Protein AF-A0A0V1G4V9-F1 (afdb_monomer)

Nearest PDB structures (foldseek):
  5jk6-assembly1_A  TM=9.813E-01  e=6.470E-37  Dictyostelium discoideum
  5fgj-assembly1_D  TM=9.595E-01  e=3.196E-37  Rattus norvegicus
  5fgj-assembly1_B  TM=9.464E-01  e=3.027E-37  Rattus norvegicus
  1tg2-assembly1_A  TM=9.758E-01  e=9.754E-36  Homo sapiens
  6hpo-assembly1_A  TM=9.736E-01  e=1.212E-35  Homo sapiens

Mean predicted aligned error: 17.48 Å

Solvent-accessible surface area (backbone atoms only — not comparable to full-atom values): 46126 Å² total; per-residue (Å²): 131,70,56,76,56,68,56,61,82,91,51,66,47,101,65,83,90,81,62,70,47,41,65,65,50,45,57,66,43,66,68,49,60,77,42,60,50,94,56,68,54,92,82,42,88,46,55,84,34,67,65,56,50,50,53,46,49,60,54,31,47,55,29,73,69,60,51,77,90,60,82,60,80,84,77,89,74,49,74,64,52,32,49,34,48,24,57,42,45,57,56,33,57,63,48,38,78,77,38,41,32,70,63,38,54,55,36,46,50,49,36,40,74,71,65,51,46,57,58,86,47,78,65,51,61,48,64,51,18,54,52,22,35,75,57,50,54,25,36,58,42,65,27,44,41,42,52,46,63,64,44,50,34,46,31,20,41,68,34,29,44,76,34,41,78,48,67,63,54,72,93,44,58,62,59,66,96,60,78,22,28,58,33,45,56,57,14,41,47,27,39,40,45,33,60,64,53,37,46,39,47,23,53,52,6,53,51,41,57,58,40,45,71,69,54,29,52,46,47,47,46,54,43,41,49,35,60,28,43,13,28,32,51,54,94,95,35,81,18,39,65,4,13,57,39,53,44,21,58,59,56,35,54,53,53,75,70,41,72,85,32,61,40,75,61,47,72,74,63,50,69,75,51,83,86,57,81,90,54,83,68,80,63,33,30,39,31,77,47,70,66,58,53,38,52,53,50,51,59,52,41,36,72,56,64,41,52,68,44,52,31,42,39,73,92,78,51,31,53,44,72,53,81,47,71,66,57,47,49,54,53,50,52,52,50,54,48,53,52,49,53,51,52,52,48,53,51,50,50,57,52,46,60,56,46,74,75,47,88,54,95,65,85,77,87,75,50,74,40,74,36,72,89,55,76,78,52,69,64,74,62,90,56,78,55,74,58,96,46,37,43,41,35,55,77,66,42,53,38,40,38,33,49,61,42,60,40,55,63,62,55,71,58,49,49,52,49,34,54,50,54,53,57,74,68,57,45,46,81,47,74,61,66,59,32,31,37,25,33,44,70,48,50,92,82,54,87,45,77,59,55,49,54,49,47,59,34,55,78,39,63,49,47,56,45,50,30,63,30,58,65,51,72,62,56,93,55,68,53,42,30,44,38,43,35,40,55,75,17,34,32,52,46,44,35,73,88,49,92,26,43,39,36,42,37,37,41,20,56,14,59,77,86,57,46,76,79,36,34,45,27,44,32,36,26,32,51,91,51,89,81,41,40,79,41,79,70,46,74,42,70,52,29,52,40,27,33,37,37,31,58,46,45,92,50,38,34,29,26,32,41,51,19,62,27,86,81,59,62,47,34,32,36,43,35,34,41,22,30,79,69,78,89,70,84,78,86,78,68,84,76,76,58,67,86,81,65,44,44,74,57,38,91,73,65,85,62,50,61,72,68,42,40,29,70,69,75,69,34,69,70,50,28,55,52,47,16,61,46,22,71,74,63,40,38,51,78,38,73,52,38,46,28,67,72,54,50,55,44,36,54,50,37,60,74,74,46,92,66,51,67,40,83,41,66,42,46,67,40,21,35,38,28,32,60,42,91,72,47,54,32,65,87,77,20,49,59,47,29,49,51,54,51,43,68,46,11,44,65,42,34,38,49,49,14,64,36,47,64,43,65,49,37,39,77,59,100,79,69,90,42,79,39,28,36,36,80,47,47,38,40,42,31,58,68,16,33,29,31,66,49,65,74,57,28,76,72,29,76,87,43,58,32,41,38,37,41,36,35,52,43,54,92,86,66,51,79,91,38,43,57,36,41,40,37,48,66,61,72,55,53,82,46,97,83,74,60,78,86,69,46,60,32,87,42,68,50,68,49,83,86,43,62,43,24,36,36,40,38,56,43,47,55,33,48,50,51,32,27,35,54,16,36,63,74,34,69,80,45,97,62,39,47,35,36,36,42,39,35,42,36,35,51,29,65,76,82,75,74,130

Organism: Trichinella pseudospiralis (NCBI:txid6337)

Secondary structure (DSSP, 8-state):
--EE----GGG-------S-SBGGGHHHHTT-EEESSS---TTSTTTT-HHHHHHHHHHHHHHHH--TTSPPPPP---HHHHHHHHHHHHHHHHHHHHHB-HHHHHHHHHHHHTTS-BTTBPPPHHHHHHHHHHHHS-EEEE-SSEEPHHHHHHHHHTTEEEE--PPPPTT-TT--SS--HHHIIIIIHHHHTSHHHHHHHHHHHHHHTT--HHHHHHHHHHHIIIIIT-EEEETTEEEE--HHHHH-HHHHHHHHH-GGGEEE--HHHHHTSPPPSSS--S-EEEES-HHHHHHHHHHHHTT---SS-EEEETTTTEEEE--SHHHHHHHHHHHHHHHHHHHHHHHHHHHHHHHHTT-SSS-----EEE-GGGTT--SSS----B-SSEEEE-SSS-EEEEES-EEETTHHHHHHHHHHHHHHT-PEEEE-SSEEEEEPPPGGG---HHHHHHHHHHTTHHHHHHHHHH-PPEEEEEEEEEEEE-TT-EEEEE----TTEEEEEEEE---TT--GGGB--EEEEEESSTT-EEEEEEEE---TTEEEEEE--TT--EEE--B--SS--EEEEEEEEEESPPPPPP----PPPGGGSPBPPBP--TTHHHHHB-GGGG-HHHHHHHHHHHHHHSEEEEET-B-HHHHHHHHHHHHHS---EEEE--TTTEEEEEEPTTTT-TTT-HHHHHHHHHHTBHHHHHHHHHHH--GGGS--TT-SS--EEEEEEEEEETT-EE---HHHHHT-TT-EEEEEEEEE--TT--GGG---EEEE-SPPPPPTTS-TTS---S-EEEPP--TTEEEEEEEETTS-EEEPP--GGGGGSSS-EEEEEEEEEEPPPP----

Sequence (850 aa):
MTNFISVNVSNFQNGEKNFPLRKKDLDVGAKRVHMYGKELDGDHPGFKDSNYRKRRMEIAKIAQEFRYGDEIPEVEYTQEETSTWRAVYTQLKMLHQNHACKRYLRNFSKLEQQRLFSEEKVPQLQDVSKFLKDCTGFEIYPVEGYLSAKDFLAGLAFRVFHTTQYVRHPSDPFYSPEPDVCHELLGHVPMFADPEFAQLSQEIGLASLGASETDINNLAKIYFFTAEFGVIVEDDQIKAYGAGLLSSAAELKNTMEQKKKFKTFDVNTILQTDCIISDYQNAYFVSLNIQDVIQHVRLFARTIIRSLPVRYNAFIEEVEMLDNVEKLSQAVDNLKHEITCIRNVIFEMSEFTKLDANHGSGIPEFVIKFNEKFEDVNFRGPWLSTNEDVTAFENPFKCAILRNFLTGNNMNEYFHILRKEILDSKPVLKQKDLFKFFQTKDFSALSSPAVEKLKSVFYGPVKEWFSKVTGIPLDDRVALAAQVYSHGHYLLCHDDRIGGRRIAFILNFTENSWTSDDGGLLELLECESEQYPMKVKHTIVPSENVLTCFEVVLQSFHQVSEIRSKTKKRFSIQGWYHGSEIEYPMSLRPLSSLYQLIDEPIDMHDKDLKNFINSAYLDKEVISCLNCTFEKESKMDLMNFFKDDVYNAMYREICSNSILWKIHGPMQKRLYYIAEENAFNAELCPTVHKVISFFKSKLMFNYLAELTGLDNLAVNKDLSGGCGCKEEIRKFGSGCYSLIDADECGNSENEMLLEAIFHLVPEDWDEKYGGVTIFHLGEADEDEDGDNEYALPEYVNESNLLPNLLTLVYRDRAVPTFVKYVTKDVEHLQIPYFIDFNIKYVESQSMDTE

Foldseek 3Di:
DWDFFDADPVFADPDDQDAFFFLQVLLVQLPAADDQFLADDPPAPCNPPPVLSVVLPVQQVQLNPDGPPDQRDWDPDDPLLLQLQLVLVVLLVVLCVPFADPLLVVLVVVCVVVVQDDSRDQGGQRVLQVLLCVQANAGEGEHRFDTDLLSQLLCLLLNYHYAYAAQGDSVCSQDHLGRHSLLCVQQQSSQSSDNLSSLLSNLLSLLSRQFDPLVSVLSVLLCCLPQAQEWEDDPNAIHDNHSVLSRHSVQVVVVRVCPVQEDADDSVVSSVADDDSPDHGSHHHYDHDSVVSSVRSSVSSRVTRGNFTWMQDPVNSGIDTPPDPVSVVVVVVVVVVVVVVVVVVVVVVVVVVVVVVPPDPDDPPKDKAFDVVCLPAAQPDAQDDDDPAWDFHQVVHTKIKGALRMDTPPLVVLLVVVVVLLVVLPFCFDDDQQWTWGKHQWLVPDDDDSSVNVCCHVQPDVLVSCCVRNVADFDNDKTKMKIKAAAQTKGFKDQPQDAQFFKKKKQWQFAQVFDVQQFQWKFFFHDPPQQFGDDTDDTHTGYRGMMMMGTRDNRRIIIGTGGNDNPGMTMMMIMTTGDDHDDDPPPPPPDDAVLVVFDFFDADDPCVQVQWFDVCLVDLVSLVVLQVVCVVPLKDKDALGTPPVLLVLQLCLVVVDDQDWDFDDRRVFWTWTWGDVCSCPCVRRVSVNVVVSVCRHLNVQQSVCSNHVVVLSHDDPDDPFTKGKDKTKIKDFAFTKGDWDQSQLVNQPPQKKKKKKWKDDDPPDDCSQFFKKKWQDDDFDQDPVRPNPDGGHPDIDIDDRDRNMIMIHIDRSSTTMMTHTGHNVLVPPPDRMMMMMIMIIGGGDPPPDD

pLDDT: mean 85.36, std 14.49, range [29.17, 98.38]

Structure (mmCIF, N/CA/C/O backbone):
data_AF-A0A0V1G4V9-F1
#
_entry.id   AF-A0A0V1G4V9-F1
#
loop_
_atom_site.group_PDB
_atom_site.id
_atom_site.type_symbol
_atom_site.label_atom_id
_atom_site.label_alt_id
_atom_site.label_comp_id
_atom_site.label_asym_id
_atom_site.label_entity_id
_atom_site.label_seq_id
_atom_site.pdbx_PDB_ins_code
_atom_site.Cartn_x
_atom_site.Cartn_y
_atom_site.Cartn_z
_atom_site.occupancy
_atom_site.B_iso_or_equiv
_atom_site.auth_seq_id
_atom_site.auth_comp_id
_atom_site.auth_asym_id
_atom_site.auth_atom_id
_atom_site.pdbx_PDB_model_num
ATOM 1 N N . MET A 1 1 ? 1.584 12.252 19.193 1.00 36.81 1 MET A N 1
ATOM 2 C CA . MET A 1 1 ? 1.707 12.083 17.728 1.00 36.81 1 MET A CA 1
ATOM 3 C C . MET A 1 1 ? 2.238 13.376 17.148 1.00 36.81 1 MET A C 1
ATOM 5 O O . MET A 1 1 ? 1.660 14.424 17.411 1.00 36.81 1 MET A O 1
ATOM 9 N N . THR A 1 2 ? 3.351 13.315 16.425 1.00 44.62 2 THR A N 1
ATOM 10 C CA . THR A 1 2 ? 3.844 14.442 15.627 1.00 44.62 2 THR A CA 1
ATOM 11 C C . THR A 1 2 ? 3.099 14.441 14.290 1.00 44.62 2 THR A C 1
ATOM 13 O O . THR A 1 2 ? 3.066 13.419 13.612 1.00 44.62 2 THR A O 1
ATOM 16 N N . ASN A 1 3 ? 2.465 15.558 13.926 1.00 53.28 3 ASN A N 1
ATOM 17 C CA . ASN A 1 3 ? 1.766 15.690 12.644 1.00 53.28 3 ASN A CA 1
ATOM 18 C C . ASN A 1 3 ? 2.732 16.250 11.591 1.00 53.28 3 ASN A C 1
ATOM 20 O O . ASN A 1 3 ? 3.405 17.257 11.830 1.00 53.28 3 ASN A O 1
ATOM 24 N N . PHE A 1 4 ? 2.790 15.580 10.441 1.00 48.34 4 PHE A N 1
ATOM 25 C CA . PHE A 1 4 ? 3.553 15.989 9.265 1.00 48.34 4 PHE A CA 1
ATOM 26 C C . PHE A 1 4 ? 2.589 16.393 8.163 1.00 48.34 4 PHE A C 1
ATOM 28 O O . PHE A 1 4 ? 1.715 15.607 7.801 1.00 48.34 4 PHE A O 1
ATOM 35 N N . ILE A 1 5 ? 2.805 17.564 7.568 1.00 53.59 5 ILE A N 1
ATOM 36 C CA . ILE A 1 5 ? 2.129 17.922 6.324 1.00 53.59 5 ILE A CA 1
ATOM 37 C C . ILE A 1 5 ? 3.143 17.867 5.189 1.00 53.59 5 ILE A C 1
ATOM 39 O O . ILE A 1 5 ? 4.097 18.641 5.149 1.00 53.59 5 ILE A O 1
ATOM 43 N N . SER A 1 6 ? 2.931 16.928 4.267 1.00 45.62 6 SER A N 1
ATOM 44 C CA . SER A 1 6 ? 3.702 16.823 3.028 1.00 45.62 6 SER A CA 1
ATOM 45 C C . SER A 1 6 ? 3.410 18.022 2.127 1.00 45.62 6 SER A C 1
ATOM 47 O O . SER A 1 6 ? 2.241 18.309 1.866 1.00 45.62 6 SER A O 1
ATOM 49 N N . VAL A 1 7 ? 4.450 18.674 1.614 1.00 50.94 7 VAL A N 1
ATOM 50 C CA . VAL A 1 7 ? 4.344 19.767 0.636 1.00 50.94 7 VAL A CA 1
ATOM 51 C C . VAL A 1 7 ? 5.201 19.412 -0.573 1.00 50.94 7 VAL A C 1
ATOM 53 O O . VAL A 1 7 ? 6.220 18.736 -0.429 1.00 50.94 7 VAL A O 1
ATOM 56 N N . ASN A 1 8 ? 4.784 19.850 -1.760 1.00 43.69 8 ASN A N 1
ATOM 57 C CA . ASN A 1 8 ? 5.565 19.678 -2.975 1.00 43.69 8 ASN A CA 1
ATOM 58 C C . ASN A 1 8 ? 6.847 20.537 -2.931 1.00 43.69 8 ASN A C 1
ATOM 60 O O . ASN A 1 8 ? 6.789 21.761 -2.808 1.00 43.69 8 ASN A O 1
ATOM 64 N N . VAL A 1 9 ? 7.997 19.869 -3.036 1.00 45.66 9 VAL A N 1
ATOM 65 C CA . VAL A 1 9 ? 9.363 20.419 -2.966 1.00 45.66 9 VAL A CA 1
ATOM 66 C C . VAL A 1 9 ? 9.683 21.300 -4.189 1.00 45.66 9 VAL A C 1
ATOM 68 O O . VAL A 1 9 ? 10.587 22.125 -4.141 1.00 45.66 9 VAL A O 1
ATOM 71 N N . SER A 1 10 ? 8.914 21.207 -5.280 1.00 41.25 10 SER A N 1
ATOM 72 C CA . SER A 1 10 ? 9.125 22.012 -6.495 1.00 41.25 10 SER A CA 1
ATOM 73 C C . SER A 1 10 ? 8.751 23.497 -6.362 1.00 41.25 10 SER A C 1
ATOM 75 O O . SER A 1 10 ? 9.009 24.269 -7.281 1.00 41.25 10 SER A O 1
ATOM 77 N N . ASN A 1 11 ? 8.133 23.915 -5.250 1.00 45.22 11 ASN A N 1
ATOM 78 C CA . ASN A 1 11 ? 7.447 25.211 -5.138 1.00 45.22 11 ASN A CA 1
ATOM 79 C C . ASN A 1 11 ? 8.090 26.193 -4.132 1.00 45.22 11 ASN A C 1
ATOM 81 O O . ASN A 1 11 ? 7.404 27.053 -3.576 1.00 45.22 11 ASN A O 1
ATOM 85 N N . PHE A 1 12 ? 9.400 26.094 -3.888 1.00 52.19 12 PHE A N 1
ATOM 86 C CA . PHE A 1 12 ? 10.098 26.953 -2.924 1.00 52.19 12 PHE A CA 1
ATOM 87 C C . PHE A 1 12 ? 10.260 28.407 -3.392 1.00 52.19 12 PHE A C 1
ATOM 89 O O . PHE A 1 12 ? 10.797 28.684 -4.463 1.00 52.19 12 PHE A O 1
ATOM 96 N N . GLN A 1 13 ? 9.889 29.354 -2.525 1.00 48.75 13 GLN A N 1
ATOM 97 C CA . GLN A 1 13 ? 10.267 30.765 -2.633 1.00 48.75 13 GLN A CA 1
ATOM 98 C C . GLN A 1 13 ? 10.859 31.253 -1.303 1.00 48.75 13 GLN A C 1
ATOM 100 O O . GLN A 1 13 ? 10.338 30.936 -0.232 1.00 48.75 13 GLN A O 1
ATOM 105 N N . ASN A 1 14 ? 11.926 32.057 -1.367 1.00 44.66 14 ASN A N 1
ATOM 106 C CA . ASN A 1 14 ? 12.477 32.782 -0.215 1.00 44.66 14 ASN A CA 1
ATOM 107 C C . ASN A 1 14 ? 11.473 33.859 0.243 1.00 44.66 14 ASN A C 1
ATOM 109 O O . ASN A 1 14 ? 11.525 34.996 -0.219 1.00 44.66 14 ASN A O 1
ATOM 113 N N . GLY A 1 15 ? 10.533 33.487 1.115 1.00 47.75 15 GLY A N 1
ATOM 114 C CA . GLY A 1 15 ? 9.509 34.377 1.674 1.00 47.75 15 GLY A CA 1
ATOM 115 C C . GLY A 1 15 ? 9.710 34.669 3.166 1.00 47.75 15 GLY A C 1
ATOM 116 O O . GLY A 1 15 ? 10.243 33.840 3.906 1.00 47.75 15 GLY A O 1
ATOM 117 N N . GLU A 1 16 ? 9.268 35.848 3.614 1.00 51.69 16 GLU A N 1
ATOM 118 C CA . GLU A 1 16 ? 9.319 36.279 5.018 1.00 51.69 16 GLU A CA 1
ATOM 119 C C . GLU A 1 16 ? 8.530 35.353 5.964 1.00 51.69 16 GLU A C 1
ATOM 121 O O . GLU A 1 16 ? 7.421 34.902 5.674 1.00 51.69 16 GLU A O 1
ATOM 126 N N . LYS A 1 17 ? 9.101 35.110 7.151 1.00 62.44 17 LYS A N 1
ATOM 127 C CA . LYS A 1 17 ? 8.514 34.294 8.225 1.00 62.44 17 LYS A CA 1
ATOM 128 C C . LYS A 1 17 ? 7.412 35.077 8.950 1.00 62.44 17 LYS A C 1
ATOM 130 O O . LYS A 1 17 ? 7.686 35.746 9.940 1.00 62.44 17 LYS A O 1
ATOM 135 N N . ASN A 1 18 ? 6.173 35.007 8.461 1.00 75.06 18 ASN A N 1
ATOM 136 C CA . ASN A 1 18 ? 5.032 35.732 9.040 1.00 75.06 18 ASN A CA 1
ATOM 137 C C . ASN A 1 18 ? 3.931 34.793 9.586 1.00 75.06 18 ASN A C 1
ATOM 139 O O . ASN A 1 18 ? 2.765 34.890 9.185 1.00 75.06 18 ASN A O 1
ATOM 143 N N . PHE A 1 19 ? 4.309 33.861 10.469 1.00 87.38 19 PHE A N 1
ATOM 144 C CA . PHE A 1 19 ? 3.411 32.972 11.224 1.00 87.38 19 PHE A CA 1
ATOM 145 C C . PHE A 1 19 ? 4.061 32.539 12.562 1.00 87.38 19 PHE A C 1
ATOM 147 O O . PHE A 1 19 ? 5.290 32.578 12.664 1.00 87.38 19 PHE A O 1
ATOM 154 N N . PRO A 1 20 ? 3.272 32.171 13.592 1.00 90.50 20 PRO A N 1
ATOM 155 C CA . PRO A 1 20 ? 3.790 31.778 14.908 1.00 90.50 20 PRO A CA 1
ATOM 156 C C . PRO A 1 20 ? 4.596 30.473 14.844 1.00 90.50 20 PRO A C 1
ATOM 158 O O . PRO A 1 20 ? 4.182 29.518 14.187 1.00 90.50 20 PRO A O 1
ATOM 161 N N . LEU A 1 21 ? 5.729 30.422 15.554 1.00 90.12 21 LEU A N 1
ATOM 162 C CA . LEU A 1 21 ? 6.561 29.215 15.676 1.00 90.12 21 LEU A CA 1
ATOM 163 C C . LEU A 1 21 ? 6.412 28.555 17.047 1.00 90.12 21 LEU A C 1
ATOM 165 O O . LEU A 1 21 ? 6.628 27.355 17.185 1.00 90.12 21 LEU A O 1
ATOM 169 N N . ARG A 1 22 ? 6.025 29.323 18.063 1.00 90.69 22 ARG A N 1
ATOM 170 C CA . ARG A 1 22 ? 5.790 28.852 19.427 1.00 90.69 22 ARG A CA 1
ATOM 171 C C . ARG A 1 22 ? 4.402 29.252 19.883 1.00 90.69 22 ARG A C 1
ATOM 173 O O . ARG A 1 22 ? 3.891 30.296 19.486 1.00 90.69 22 ARG A O 1
ATOM 180 N N . LYS A 1 23 ? 3.831 28.478 20.802 1.00 89.38 23 LYS A N 1
ATOM 181 C CA . LYS A 1 23 ? 2.492 28.732 21.352 1.00 89.38 23 LYS A CA 1
ATOM 182 C C . LYS A 1 23 ? 2.330 30.141 21.944 1.00 89.38 23 LYS A C 1
ATOM 184 O O . LYS A 1 23 ? 1.324 30.794 21.702 1.00 89.38 23 LYS A O 1
ATOM 189 N N . LYS A 1 24 ? 3.369 30.667 22.604 1.00 89.75 24 LYS A N 1
ATOM 190 C CA . LYS A 1 24 ? 3.410 32.053 23.113 1.00 89.75 24 LYS A CA 1
ATOM 191 C C . LYS A 1 24 ? 3.296 33.140 22.036 1.00 89.75 24 LYS A C 1
ATOM 193 O O . LYS A 1 24 ? 2.913 34.264 22.339 1.00 89.75 24 LYS A O 1
ATOM 198 N N . ASP A 1 25 ? 3.644 32.829 20.787 1.00 91.12 25 ASP A N 1
ATOM 199 C CA . ASP A 1 25 ? 3.594 33.791 19.683 1.00 91.12 25 ASP A CA 1
ATOM 200 C C . ASP A 1 25 ? 2.137 34.056 19.245 1.00 91.12 25 ASP A C 1
ATOM 202 O O . ASP A 1 25 ? 1.862 35.055 18.576 1.00 91.12 25 ASP A O 1
ATOM 206 N N . LEU A 1 26 ? 1.189 33.199 19.662 1.00 90.62 26 LEU A N 1
ATOM 207 C CA . LEU A 1 26 ? -0.247 33.367 19.422 1.00 90.62 26 LEU A CA 1
ATOM 208 C C . LEU A 1 26 ? -0.826 34.609 20.117 1.00 90.62 26 LEU A C 1
ATOM 210 O O . LEU A 1 26 ? -1.774 35.192 19.595 1.00 90.62 26 LEU A O 1
ATOM 214 N N . ASP A 1 27 ? -0.217 35.085 21.212 1.00 87.81 27 ASP A N 1
ATOM 215 C CA . ASP A 1 27 ? -0.646 36.290 21.946 1.00 87.81 27 ASP A CA 1
ATOM 216 C C . ASP A 1 27 ? -0.735 37.540 21.057 1.00 87.81 27 ASP A C 1
ATOM 218 O O . ASP A 1 27 ? -1.488 38.474 21.346 1.00 87.81 27 ASP A O 1
ATOM 222 N N . VAL A 1 28 ? 0.067 37.594 19.987 1.00 83.75 28 VAL A N 1
ATOM 223 C CA . VAL A 1 28 ? 0.051 38.702 19.024 1.00 83.75 28 VAL A CA 1
ATOM 224 C C . VAL A 1 28 ? -1.194 38.629 18.139 1.00 83.75 28 VAL A C 1
ATOM 226 O O . VAL A 1 28 ? -1.843 39.651 17.919 1.00 83.75 28 VAL A O 1
ATOM 229 N N . GLY A 1 29 ? -1.530 37.434 17.644 1.00 80.31 29 GLY A N 1
ATOM 230 C CA . GLY A 1 29 ? -2.698 37.196 16.793 1.00 80.31 29 GLY A CA 1
ATOM 231 C C . GLY A 1 29 ? -4.014 37.309 17.561 1.00 80.31 29 GLY A C 1
ATOM 232 O O . GLY A 1 29 ? -4.940 37.957 17.085 1.00 80.31 29 GLY A O 1
ATOM 233 N N . ALA A 1 30 ? -4.062 36.795 18.794 1.00 80.75 30 ALA A N 1
ATOM 234 C CA . ALA A 1 30 ? -5.248 36.815 19.656 1.00 80.75 30 ALA A CA 1
ATOM 235 C C . ALA A 1 30 ? -5.765 38.234 19.984 1.00 80.75 30 ALA A C 1
ATOM 237 O O . ALA A 1 30 ? -6.919 38.404 20.367 1.00 80.75 30 ALA A O 1
ATOM 238 N N . LYS A 1 31 ? -4.930 39.270 19.811 1.00 80.25 31 LYS A N 1
ATOM 239 C CA . LYS A 1 31 ? -5.295 40.684 20.028 1.00 80.25 31 LYS A CA 1
ATOM 240 C C . LYS A 1 31 ? -5.789 41.403 18.769 1.00 80.25 31 LYS A C 1
ATOM 242 O O . LYS A 1 31 ? -6.232 42.546 18.867 1.00 80.25 31 LYS A O 1
ATOM 247 N N . ARG A 1 32 ? -5.710 40.781 17.588 1.00 81.00 32 ARG A N 1
ATOM 248 C CA . ARG A 1 32 ? -6.184 41.346 16.313 1.00 81.00 32 ARG A CA 1
ATOM 249 C C . ARG A 1 32 ? -7.653 40.989 16.071 1.00 81.00 32 ARG A C 1
ATOM 251 O O . ARG A 1 32 ? -7.983 40.216 15.177 1.00 81.00 32 ARG A O 1
ATOM 258 N N . VAL A 1 33 ? -8.533 41.552 16.895 1.00 76.88 33 VAL A N 1
ATOM 259 C CA . VAL A 1 33 ? -9.987 41.370 16.766 1.00 76.88 33 VAL A CA 1
ATOM 260 C C . VAL A 1 33 ? -10.534 42.324 15.704 1.00 76.88 33 VAL A C 1
ATOM 262 O O . VAL A 1 33 ? -10.288 43.529 15.770 1.00 76.88 33 VAL A O 1
ATOM 265 N N . HIS A 1 34 ? -11.276 41.792 14.731 1.00 71.19 34 HIS A N 1
ATOM 266 C CA . HIS A 1 34 ? -11.790 42.552 13.587 1.00 71.19 34 HIS A CA 1
ATOM 267 C C . HIS A 1 34 ? -13.303 42.809 13.634 1.00 71.19 34 HIS A C 1
ATOM 269 O O . HIS A 1 34 ? -13.747 43.797 13.055 1.00 71.19 34 HIS A O 1
ATOM 275 N N . MET A 1 35 ? -14.089 41.965 14.315 1.00 64.50 35 MET A N 1
ATOM 276 C CA . MET A 1 35 ? -15.548 42.125 14.446 1.00 64.50 35 MET A CA 1
ATOM 277 C C . MET A 1 35 ? -16.058 41.638 15.810 1.00 64.50 35 MET A C 1
ATOM 279 O O . MET A 1 35 ? -15.439 40.775 16.435 1.00 64.50 35 MET A O 1
ATOM 283 N N . TYR A 1 36 ? -17.191 42.194 16.255 1.00 60.22 36 TYR A N 1
ATOM 284 C CA . TYR A 1 36 ? -17.921 41.807 17.475 1.00 60.22 36 TYR A CA 1
ATOM 285 C C . TYR A 1 36 ? -17.090 41.768 18.773 1.00 60.22 36 TYR A C 1
ATOM 287 O O . TYR A 1 36 ? -17.370 41.000 19.694 1.00 60.22 36 TYR A O 1
ATOM 295 N N . GLY A 1 37 ? -16.063 42.620 18.855 1.00 64.12 37 GLY A N 1
ATOM 296 C CA . GLY A 1 37 ? -15.342 42.885 20.100 1.00 64.12 37 GLY A CA 1
ATOM 297 C C . GLY A 1 37 ? -16.131 43.840 21.002 1.00 64.12 37 GLY A C 1
ATOM 298 O O . GLY A 1 37 ? -17.096 43.457 21.659 1.00 64.12 37 GLY A O 1
ATOM 299 N N . LYS A 1 38 ? -15.751 45.124 21.014 1.00 61.38 38 LYS A N 1
ATOM 300 C CA . LYS A 1 38 ? -16.443 46.174 21.799 1.00 61.38 38 LYS A CA 1
ATOM 301 C C . LYS A 1 38 ? -17.713 46.712 21.141 1.00 61.38 38 LYS A C 1
ATOM 303 O O . LYS A 1 38 ? -18.535 47.337 21.816 1.00 61.38 38 LYS A O 1
ATOM 308 N N . GLU A 1 39 ? -17.840 46.534 19.832 1.00 67.88 39 GLU A N 1
ATOM 309 C CA . GLU A 1 39 ? -18.888 47.128 19.005 1.00 67.88 39 GLU A CA 1
ATOM 310 C C . GLU A 1 39 ? -19.832 46.036 18.498 1.00 67.88 39 GLU A C 1
ATOM 312 O O . GLU A 1 39 ? -19.383 44.981 18.055 1.00 67.88 39 GLU A O 1
ATOM 317 N N . LEU A 1 40 ? -21.137 46.292 18.622 1.00 78.00 40 LEU A N 1
ATOM 318 C CA . LEU A 1 40 ? -22.207 45.422 18.138 1.00 78.00 40 LEU A CA 1
ATOM 319 C C . LEU A 1 40 ? -22.807 46.046 16.880 1.00 78.00 40 LEU A C 1
ATOM 321 O O . LEU A 1 40 ? -22.909 47.275 16.804 1.00 78.00 40 LEU A O 1
ATOM 325 N N . ASP A 1 41 ? -23.258 45.213 15.950 1.00 77.75 41 ASP A N 1
ATOM 326 C CA . ASP A 1 41 ? -23.953 45.682 14.752 1.00 77.75 41 ASP A CA 1
ATOM 327 C C . ASP A 1 41 ? -25.323 46.285 15.081 1.00 77.75 41 ASP A C 1
ATOM 329 O O . ASP A 1 41 ? -25.929 45.997 16.115 1.00 77.75 41 ASP A O 1
ATOM 333 N N . GLY A 1 42 ? -25.820 47.162 14.204 1.00 76.38 42 GLY A N 1
ATOM 334 C CA . GLY A 1 42 ? -27.045 47.933 14.444 1.00 76.38 42 GLY A CA 1
ATOM 335 C C . GLY A 1 42 ? -28.324 47.093 14.560 1.00 76.38 42 GLY A C 1
ATOM 336 O O . GLY A 1 42 ? -29.305 47.554 15.147 1.00 76.38 42 GLY A O 1
ATOM 337 N N . ASP A 1 43 ? -28.312 45.882 14.009 1.00 79.12 43 ASP A N 1
ATOM 338 C CA . ASP A 1 43 ? -29.369 44.870 14.058 1.00 79.12 43 ASP A CA 1
ATOM 339 C C . ASP A 1 43 ? -29.171 43.834 15.180 1.00 79.12 43 ASP A C 1
ATOM 341 O O . ASP A 1 43 ? -30.069 43.030 15.437 1.00 79.12 43 ASP A O 1
ATOM 345 N N . HIS A 1 44 ? -28.055 43.892 15.915 1.00 83.56 44 HIS A N 1
ATOM 346 C CA . HIS A 1 44 ? -27.805 43.020 17.056 1.00 83.56 44 HIS A CA 1
ATOM 347 C C . HIS A 1 44 ? -28.819 43.294 18.188 1.00 83.56 44 HIS A C 1
ATOM 349 O O . HIS A 1 44 ? -29.009 44.455 18.577 1.00 83.56 44 HIS A O 1
ATOM 355 N N . PRO A 1 45 ? -29.429 42.264 18.812 1.00 85.50 45 PRO A N 1
ATOM 356 C CA . PRO A 1 45 ? -30.452 42.456 19.849 1.00 85.50 45 PRO A CA 1
ATOM 357 C C . PRO A 1 45 ? -29.944 43.272 21.051 1.00 85.50 45 PRO A C 1
ATOM 359 O O . PRO A 1 45 ? -30.672 44.089 21.612 1.00 85.50 45 PRO A O 1
ATOM 362 N N . GLY A 1 46 ? -28.661 43.125 21.386 1.00 86.62 46 GLY A N 1
ATOM 363 C CA . GLY A 1 46 ? -27.981 43.893 22.434 1.00 86.62 46 GLY A CA 1
ATOM 364 C C . GLY A 1 46 ? -27.491 45.299 22.040 1.00 86.62 46 GLY A C 1
ATOM 365 O O . GLY A 1 46 ? -26.914 45.982 22.883 1.00 86.62 46 GLY A O 1
ATOM 366 N N . PHE A 1 47 ? -27.679 45.773 20.798 1.00 86.88 47 PHE A N 1
ATOM 367 C CA . PHE A 1 47 ? -27.122 47.060 20.334 1.00 86.88 47 PHE A CA 1
ATOM 368 C C . PHE A 1 47 ? -27.593 48.259 21.175 1.00 86.88 47 PHE A C 1
ATOM 370 O O . PHE A 1 47 ? -26.817 49.166 21.501 1.00 86.88 47 PHE A O 1
ATOM 377 N N . LYS A 1 48 ? -28.877 48.248 21.554 1.00 88.50 48 LYS A N 1
ATOM 378 C CA . LYS A 1 48 ? -29.517 49.289 22.376 1.00 88.50 48 LYS A CA 1
ATOM 379 C C . LYS A 1 48 ? -29.543 48.959 23.871 1.00 88.50 48 LYS A C 1
ATOM 381 O O . LYS A 1 48 ? -29.989 49.799 24.649 1.00 88.50 48 LYS A O 1
ATOM 386 N N . ASP A 1 49 ? -29.062 47.785 24.277 1.00 91.06 49 ASP A N 1
ATOM 387 C CA . ASP A 1 49 ? -29.000 47.386 25.681 1.00 91.06 49 ASP A CA 1
ATOM 388 C C . ASP A 1 49 ? -27.661 47.823 26.298 1.00 91.06 49 ASP A C 1
ATOM 390 O O . ASP A 1 49 ? -26.598 47.239 26.070 1.00 91.06 49 ASP A O 1
ATOM 394 N N . SER A 1 50 ? -27.703 48.890 27.097 1.00 91.00 50 SER A N 1
ATOM 395 C CA . SER A 1 50 ? -26.514 49.424 27.764 1.00 91.00 50 SER A CA 1
ATOM 396 C C . SER A 1 50 ? -25.914 48.465 28.794 1.00 91.00 50 SER A C 1
ATOM 398 O O . SER A 1 50 ? -24.699 48.487 28.996 1.00 91.00 50 SER A O 1
ATOM 400 N N . ASN A 1 51 ? -26.737 47.640 29.448 1.00 91.69 51 ASN A N 1
ATOM 401 C CA . ASN A 1 51 ? -26.275 46.687 30.455 1.00 91.69 51 ASN A CA 1
ATOM 402 C C . ASN A 1 51 ? -25.558 45.520 29.780 1.00 91.69 51 ASN A C 1
ATOM 404 O O . ASN A 1 51 ? -24.447 45.180 30.185 1.00 91.69 51 ASN A O 1
ATOM 408 N N . TYR A 1 52 ? -26.129 44.990 28.696 1.00 91.44 52 TYR A N 1
ATOM 409 C CA . TYR A 1 52 ? -25.500 43.947 27.888 1.00 91.44 52 TYR A CA 1
ATOM 410 C C . TYR A 1 52 ? -24.150 44.407 27.319 1.00 91.44 52 TYR A C 1
ATOM 412 O O . TYR A 1 52 ? -23.140 43.716 27.448 1.00 91.44 52 TYR A O 1
ATOM 420 N N . ARG A 1 53 ? -24.083 45.628 26.770 1.00 89.88 53 ARG A N 1
ATOM 421 C CA . ARG A 1 53 ? -22.824 46.206 26.262 1.00 89.88 53 ARG A CA 1
ATOM 422 C C . ARG A 1 53 ? -21.772 46.382 27.350 1.00 89.88 53 ARG A C 1
ATOM 424 O O . ARG A 1 53 ? -20.597 46.110 27.114 1.00 89.88 53 ARG A O 1
ATOM 431 N N . LYS A 1 54 ? -22.176 46.829 28.543 1.00 91.25 54 LYS A N 1
ATOM 432 C CA . LYS A 1 54 ? -21.267 46.940 29.688 1.00 91.25 54 LYS A CA 1
ATOM 433 C C . LYS A 1 54 ? -20.726 45.565 30.082 1.00 91.25 54 LYS A C 1
ATOM 435 O O . LYS A 1 54 ? -19.516 45.416 30.227 1.00 91.25 54 LYS A O 1
ATOM 440 N N . ARG A 1 55 ? -21.603 44.562 30.170 1.00 92.94 55 ARG A N 1
ATOM 441 C CA . ARG A 1 55 ? -21.230 43.180 30.483 1.00 92.94 55 ARG A CA 1
ATOM 442 C C . ARG A 1 55 ? -20.256 42.592 29.456 1.00 92.94 55 ARG A C 1
ATOM 444 O O . ARG A 1 55 ? -19.258 41.987 29.837 1.00 92.94 55 ARG A O 1
ATOM 451 N N . ARG A 1 56 ? -20.475 42.847 28.163 1.00 90.44 56 ARG A N 1
ATOM 452 C CA . ARG A 1 56 ? -19.547 42.469 27.084 1.00 90.44 56 ARG A CA 1
ATOM 453 C C . ARG A 1 56 ? -18.159 43.073 27.261 1.00 90.44 56 ARG A C 1
ATOM 455 O O . ARG A 1 56 ? -17.172 42.355 27.139 1.00 90.44 56 ARG A O 1
ATOM 462 N N . MET A 1 57 ? -18.073 44.360 27.600 1.00 89.38 57 MET A N 1
ATOM 463 C CA . MET A 1 57 ? -16.788 45.022 27.856 1.00 89.38 57 MET A CA 1
ATOM 464 C C . MET A 1 57 ? -16.062 44.456 29.085 1.00 89.38 57 MET A C 1
ATOM 466 O O . MET A 1 57 ? -14.840 44.329 29.057 1.00 89.38 57 MET A O 1
ATOM 470 N N . GLU A 1 58 ? -16.794 44.113 30.149 1.00 91.38 58 GLU A N 1
ATOM 471 C CA . GLU A 1 58 ? -16.226 43.481 31.350 1.00 91.38 58 GLU A CA 1
ATOM 472 C C . GLU A 1 58 ? -15.583 42.128 31.017 1.00 91.38 58 GLU A C 1
ATOM 474 O O . GLU A 1 58 ? -14.437 41.888 31.393 1.00 91.38 58 GLU A O 1
ATOM 479 N N . ILE A 1 59 ? -16.276 41.280 30.253 1.00 92.38 59 ILE A N 1
ATOM 480 C CA . ILE A 1 59 ? -15.766 39.969 29.829 1.00 92.38 59 ILE A CA 1
ATOM 481 C C . ILE A 1 59 ? -14.615 40.112 28.820 1.00 92.38 59 ILE A C 1
ATOM 483 O O . ILE A 1 59 ? -13.602 39.422 28.932 1.00 92.38 59 ILE A O 1
ATOM 487 N N . ALA A 1 60 ? -14.715 41.039 27.862 1.00 89.31 60 ALA A N 1
ATOM 488 C CA . ALA A 1 60 ? -13.663 41.297 26.875 1.00 89.31 60 ALA A CA 1
ATOM 489 C C . ALA A 1 60 ? -12.328 41.707 27.521 1.00 89.31 60 ALA A C 1
ATOM 491 O O . ALA A 1 60 ? -11.258 41.386 27.001 1.00 89.31 60 ALA A O 1
ATOM 492 N N . LYS A 1 61 ? -12.373 42.378 28.679 1.00 90.12 61 LYS A N 1
ATOM 493 C CA . LYS A 1 61 ? -11.174 42.753 29.436 1.00 90.12 61 LYS A CA 1
ATOM 494 C C . LYS A 1 61 ? -10.352 41.529 29.860 1.00 90.12 61 LYS A C 1
ATOM 496 O O . LYS A 1 61 ? -9.127 41.588 29.798 1.00 90.12 61 LYS A O 1
ATOM 501 N N . ILE A 1 62 ? -11.008 40.418 30.205 1.00 91.06 62 ILE A N 1
ATOM 502 C CA . ILE A 1 62 ? -10.338 39.159 30.563 1.00 91.06 62 ILE A CA 1
ATOM 503 C C . ILE A 1 62 ? -9.487 38.663 29.388 1.00 91.06 62 ILE A C 1
ATOM 505 O O . ILE A 1 62 ? -8.306 38.375 29.560 1.00 91.06 62 ILE A O 1
ATOM 509 N N . ALA A 1 63 ? -10.055 38.644 28.179 1.00 89.69 63 ALA A N 1
ATOM 510 C CA . ALA A 1 63 ? -9.336 38.245 26.969 1.00 89.69 63 ALA A CA 1
ATOM 511 C C . ALA A 1 63 ? -8.177 39.204 26.618 1.00 89.69 63 ALA A C 1
ATOM 513 O O . ALA A 1 63 ? -7.123 38.769 26.164 1.00 89.69 63 ALA A O 1
ATOM 514 N N . GLN A 1 64 ? -8.333 40.512 26.857 1.00 87.94 64 GLN A N 1
ATOM 515 C CA . GLN A 1 64 ? -7.279 41.508 26.601 1.00 87.94 64 GLN A CA 1
ATOM 516 C C . GLN A 1 64 ? -6.086 41.389 27.558 1.00 87.94 64 GLN A C 1
ATOM 518 O O . GLN A 1 64 ? -4.942 41.684 27.180 1.00 87.94 64 GLN A O 1
ATOM 523 N N . GLU A 1 65 ? -6.341 41.003 28.806 1.00 91.25 65 GLU A N 1
ATOM 524 C CA . GLU A 1 65 ? -5.324 40.876 29.849 1.00 91.25 65 GLU A CA 1
ATOM 525 C C . GLU A 1 65 ? -4.614 39.519 29.801 1.00 91.25 65 GLU A C 1
ATOM 527 O O . GLU A 1 65 ? -3.409 39.489 30.043 1.00 91.25 65 GLU A O 1
ATOM 532 N N . PHE A 1 66 ? -5.304 38.457 29.373 1.00 92.75 66 PHE A N 1
ATOM 533 C CA . PHE A 1 66 ? -4.762 37.102 29.246 1.00 92.75 66 PHE A CA 1
ATOM 534 C C . PHE A 1 66 ? -3.494 37.032 28.381 1.00 92.75 66 PHE A C 1
ATOM 536 O O . PHE A 1 66 ? -3.418 37.622 27.294 1.00 92.75 66 PHE A O 1
ATOM 543 N N . ARG A 1 67 ? -2.483 36.303 28.854 1.00 91.19 67 ARG A N 1
ATOM 544 C CA . ARG A 1 67 ? -1.278 35.941 28.103 1.00 91.19 67 ARG A CA 1
ATOM 545 C C . ARG A 1 67 ? -1.055 34.441 28.155 1.00 91.19 67 ARG A C 1
ATOM 547 O O . ARG A 1 67 ? -1.487 33.758 29.081 1.00 91.19 67 ARG A O 1
ATOM 554 N N . TYR A 1 68 ? -0.308 33.941 27.178 1.00 87.81 68 TYR A N 1
ATOM 555 C CA . TYR A 1 68 ? 0.190 32.577 27.199 1.00 87.81 68 TYR A CA 1
ATOM 556 C C . TYR A 1 68 ? 0.835 32.226 28.552 1.00 87.81 68 TYR A C 1
ATOM 558 O O . TYR A 1 68 ? 1.774 32.890 28.997 1.00 87.81 68 TYR A O 1
ATOM 566 N N . GLY A 1 69 ? 0.366 31.133 29.157 1.00 86.44 69 GLY A N 1
ATOM 567 C CA . GLY A 1 69 ? 0.853 30.616 30.437 1.00 86.44 69 GLY A CA 1
ATOM 568 C C . GLY A 1 69 ? 0.063 31.084 31.662 1.00 86.44 69 GLY A C 1
ATOM 569 O O . GLY A 1 69 ? 0.236 30.492 32.727 1.00 86.44 69 GLY A O 1
ATOM 570 N N . ASP A 1 70 ? -0.816 32.078 31.521 1.00 92.38 70 ASP A N 1
ATOM 571 C CA . ASP A 1 70 ? -1.730 32.482 32.589 1.00 92.38 70 ASP A CA 1
ATOM 572 C C . ASP A 1 70 ? -2.846 31.438 32.779 1.00 92.38 70 ASP A C 1
ATOM 574 O O . ASP A 1 70 ? -3.249 30.748 31.838 1.00 92.38 70 ASP A O 1
ATOM 578 N N . GLU A 1 71 ? -3.394 31.338 33.993 1.00 94.81 71 GLU A N 1
ATOM 579 C CA . GLU A 1 71 ? -4.693 30.683 34.178 1.00 94.81 71 GLU A CA 1
ATOM 580 C C . GLU A 1 71 ? -5.810 31.616 33.700 1.00 94.81 71 GLU A C 1
ATOM 582 O O . GLU A 1 71 ? -5.785 32.818 33.975 1.00 94.81 71 GLU A O 1
ATOM 587 N N . ILE A 1 72 ? -6.804 31.066 32.998 1.00 95.62 72 ILE A N 1
ATOM 588 C CA . ILE A 1 72 ? -7.945 31.839 32.506 1.00 95.62 72 ILE A CA 1
ATOM 589 C C . ILE A 1 72 ? -8.790 32.277 33.713 1.00 95.62 72 ILE A C 1
ATOM 591 O O . ILE A 1 72 ? -9.259 31.411 34.457 1.00 95.62 72 ILE A O 1
ATOM 595 N N . PRO A 1 73 ? -9.001 33.590 33.925 1.00 95.62 73 PRO A N 1
ATOM 596 C CA . PRO A 1 73 ? -9.790 34.079 35.050 1.00 95.62 73 PRO A CA 1
ATOM 597 C C . PRO A 1 73 ? -11.230 33.558 35.033 1.00 95.62 73 PRO A C 1
ATOM 599 O O . PRO A 1 73 ? -11.856 33.495 33.975 1.00 95.62 73 PRO A O 1
ATOM 602 N N . GLU A 1 74 ? -11.769 33.236 36.212 1.00 95.31 74 GLU A N 1
ATOM 603 C CA . GLU A 1 74 ? -13.175 32.852 36.340 1.00 95.31 74 GLU A CA 1
ATOM 604 C C . GLU A 1 74 ? -14.111 34.026 36.024 1.00 95.31 74 GLU A C 1
ATOM 606 O O . GLU A 1 74 ? -13.879 35.173 36.417 1.00 95.31 74 GLU A O 1
ATOM 611 N N . VAL A 1 75 ? -15.218 33.717 35.350 1.00 96.38 75 VAL A N 1
ATOM 612 C CA . VAL A 1 75 ? -16.311 34.649 35.081 1.00 96.38 75 VAL A CA 1
ATOM 613 C C . VAL A 1 75 ? -17.461 34.355 36.035 1.00 96.38 75 VAL A C 1
ATOM 615 O O . VAL A 1 75 ? -18.082 33.290 35.984 1.00 96.38 75 VAL A O 1
ATOM 618 N N . GLU A 1 76 ? -17.803 35.329 36.875 1.00 96.50 76 GLU A N 1
ATOM 619 C CA . GLU A 1 76 ? -19.041 35.297 37.654 1.00 96.50 76 GLU A CA 1
ATOM 620 C C . GLU A 1 76 ? -20.230 35.591 36.731 1.00 96.50 76 GLU A C 1
ATOM 622 O O . GLU A 1 76 ? -20.569 36.751 36.479 1.00 96.50 76 GLU A O 1
ATOM 627 N N . TYR A 1 77 ? -20.834 34.543 36.166 1.00 97.19 77 TYR A N 1
ATOM 628 C CA . TYR A 1 77 ? -22.028 34.665 35.328 1.00 97.19 77 TYR A CA 1
ATOM 629 C C . TYR A 1 77 ? -23.248 35.082 36.152 1.00 97.19 77 TYR A C 1
ATOM 631 O O . TYR A 1 77 ? -23.502 34.573 37.244 1.00 97.19 77 TYR A O 1
ATOM 639 N N . THR A 1 78 ? -24.032 36.008 35.609 1.00 97.06 78 THR A N 1
ATOM 640 C CA . THR A 1 78 ? -25.266 36.486 36.233 1.00 97.06 78 THR A CA 1
ATOM 641 C C . THR A 1 78 ? -26.357 35.411 36.204 1.00 97.06 78 THR A C 1
ATOM 643 O O . THR A 1 78 ? -26.299 34.428 35.457 1.00 97.06 78 THR A O 1
ATOM 646 N N . GLN A 1 79 ? -27.407 35.607 37.002 1.00 96.56 79 GLN A N 1
ATOM 647 C CA . GLN A 1 79 ? -28.562 34.708 36.995 1.00 96.56 79 GLN A CA 1
ATOM 648 C C . GLN A 1 79 ? -29.295 34.706 35.642 1.00 96.56 79 GLN A C 1
ATOM 650 O O . GLN A 1 79 ? -29.823 33.669 35.239 1.00 96.56 79 GLN A O 1
ATOM 655 N N . GLU A 1 80 ? -29.316 35.839 34.934 1.00 95.81 80 GLU A N 1
ATOM 656 C CA . GLU A 1 80 ? -29.902 35.951 33.594 1.00 95.81 80 GLU A CA 1
ATOM 657 C C . GLU A 1 80 ? -29.082 35.156 32.571 1.00 95.81 80 GLU A C 1
ATOM 659 O O . GLU A 1 80 ? -29.637 34.300 31.888 1.00 95.81 80 GLU A O 1
ATOM 664 N N . GLU A 1 81 ? -27.755 35.327 32.557 1.00 97.44 81 GLU A N 1
ATOM 665 C CA . GLU A 1 81 ? -26.830 34.546 31.719 1.00 97.44 81 GLU A CA 1
ATOM 666 C C . GLU A 1 81 ? -26.961 33.036 31.983 1.00 97.44 81 GLU A C 1
ATOM 668 O O . GLU A 1 81 ? -27.067 32.239 31.051 1.00 97.44 81 GLU A O 1
ATOM 673 N N . THR A 1 82 ? -27.046 32.641 33.257 1.00 97.50 82 THR A N 1
ATOM 674 C CA . THR A 1 82 ? -27.244 31.237 33.657 1.00 97.50 82 THR A CA 1
ATOM 675 C C . THR A 1 82 ? -28.610 30.705 33.215 1.00 97.50 82 THR A C 1
ATOM 677 O O . THR A 1 82 ? -28.732 29.545 32.827 1.00 97.50 82 THR A O 1
ATOM 680 N N . SER A 1 83 ? -29.653 31.539 33.237 1.00 97.31 83 SER A N 1
ATOM 681 C CA . SER A 1 83 ? -30.993 31.151 32.778 1.00 97.31 83 SER A CA 1
ATOM 682 C C . SER A 1 83 ? -31.047 30.980 31.258 1.00 97.31 83 SER A C 1
ATOM 684 O O . SER A 1 83 ? -31.654 30.021 30.782 1.00 97.31 83 SER A O 1
ATOM 686 N N . THR A 1 84 ? -30.367 31.851 30.508 1.00 96.19 84 THR A N 1
ATOM 687 C CA . THR A 1 84 ? -30.181 31.723 29.055 1.00 96.19 84 THR A CA 1
ATOM 688 C C . THR A 1 84 ? -29.430 30.439 28.715 1.00 96.19 84 THR A C 1
ATOM 690 O O . THR A 1 84 ? -29.913 29.651 27.903 1.00 96.19 84 THR A O 1
ATOM 693 N N . TRP A 1 85 ? -28.310 30.169 29.393 1.00 97.06 85 TRP A N 1
ATOM 694 C CA . TRP A 1 85 ? -27.574 28.909 29.259 1.00 97.06 85 TRP A CA 1
ATOM 695 C C . TRP A 1 85 ? -28.463 27.695 29.532 1.00 97.06 85 TRP A C 1
ATOM 697 O O . TRP A 1 85 ? -28.515 26.794 28.699 1.00 97.06 85 TRP A O 1
ATOM 707 N N . ARG A 1 86 ? -29.210 27.687 30.648 1.00 97.50 86 ARG A N 1
ATOM 708 C CA . ARG A 1 86 ? -30.123 26.588 31.002 1.00 97.50 86 ARG A CA 1
ATOM 709 C C . ARG A 1 86 ? -31.110 26.313 29.867 1.00 97.50 86 ARG A C 1
ATOM 711 O O . ARG A 1 86 ? -31.262 25.169 29.454 1.00 97.50 86 ARG A O 1
ATOM 718 N N . ALA A 1 87 ? -31.735 27.357 29.318 1.00 95.31 87 ALA A N 1
ATOM 719 C CA . ALA A 1 87 ? -32.689 27.218 28.219 1.00 95.31 87 ALA A CA 1
ATOM 720 C C . ALA A 1 87 ? -32.060 26.576 26.967 1.00 95.31 87 ALA A C 1
ATOM 722 O O . ALA A 1 87 ? -32.641 25.654 26.388 1.00 95.31 87 ALA A O 1
ATOM 723 N N . VAL A 1 88 ? -30.861 27.023 26.576 1.00 94.69 88 VAL A N 1
ATOM 724 C CA . VAL A 1 88 ? -30.122 26.480 25.424 1.00 94.69 88 VAL A CA 1
ATOM 725 C C . VAL A 1 88 ? -29.689 25.035 25.678 1.00 94.69 88 VAL A C 1
ATOM 727 O O . VAL A 1 88 ? -29.929 24.163 24.841 1.00 94.69 88 VAL A O 1
ATOM 730 N N . TYR A 1 89 ? -29.115 24.771 26.853 1.00 96.88 89 TYR A N 1
ATOM 731 C CA . TYR A 1 89 ? -28.623 23.464 27.276 1.00 96.88 89 TYR A CA 1
ATOM 732 C C . TYR A 1 89 ? -29.719 22.402 27.231 1.00 96.88 89 TYR A C 1
ATOM 734 O O . TYR A 1 89 ? -29.566 21.370 26.575 1.00 96.88 89 TYR A O 1
ATOM 742 N N . THR A 1 90 ? -30.848 22.659 27.900 1.00 95.69 90 THR A N 1
ATOM 743 C CA . THR A 1 90 ? -31.955 21.703 28.000 1.00 95.69 90 THR A CA 1
ATOM 744 C C . THR A 1 90 ? -32.524 21.385 26.616 1.00 95.69 90 THR A C 1
ATOM 746 O O . THR A 1 90 ? -32.753 20.217 26.298 1.00 95.69 90 THR A O 1
ATOM 749 N N . GLN A 1 91 ? -32.707 22.400 25.764 1.00 94.25 91 GLN A N 1
ATOM 750 C CA . GLN A 1 91 ? -33.263 22.208 24.425 1.00 94.25 91 GLN A CA 1
ATOM 751 C C . GLN A 1 91 ? -32.317 21.423 23.508 1.00 94.25 91 GLN A C 1
ATOM 753 O O . GLN A 1 91 ? -32.750 20.482 22.837 1.00 94.25 91 GLN A O 1
ATOM 758 N N . LEU A 1 92 ? -31.033 21.785 23.478 1.00 95.19 92 LEU A N 1
ATOM 759 C CA . LEU A 1 92 ? -30.043 21.112 22.639 1.00 95.19 92 LEU A CA 1
ATOM 760 C C . LEU A 1 92 ? -29.799 19.674 23.091 1.00 95.19 92 LEU A C 1
ATOM 762 O O . LEU A 1 92 ? -29.800 18.782 22.247 1.00 95.19 92 LEU A O 1
ATOM 766 N N . LYS A 1 93 ? -29.714 19.416 24.402 1.00 95.38 93 LYS A N 1
ATOM 767 C CA . LYS A 1 93 ? -29.512 18.063 24.940 1.00 95.38 93 LYS A CA 1
ATOM 768 C C . LYS A 1 93 ? -30.585 17.079 24.464 1.00 95.38 93 LYS A C 1
ATOM 770 O O . LYS A 1 93 ? -30.265 15.937 24.141 1.00 95.38 93 LYS A O 1
ATOM 775 N N . MET A 1 94 ? -31.846 17.512 24.372 1.00 94.56 94 MET A N 1
ATOM 776 C CA . MET A 1 94 ? -32.928 16.684 23.821 1.00 94.56 94 MET A CA 1
ATOM 777 C C . MET A 1 94 ? -32.745 16.398 22.323 1.00 94.56 94 MET A C 1
ATOM 779 O O . MET A 1 94 ? -32.991 15.282 21.869 1.00 94.56 94 MET A O 1
ATOM 783 N N . LEU A 1 95 ? -32.310 17.391 21.544 1.00 95.50 95 LEU A N 1
ATOM 784 C CA . LEU A 1 95 ? -32.094 17.237 20.103 1.00 95.50 95 LEU A CA 1
ATOM 785 C C . LEU A 1 95 ? -30.860 16.382 19.792 1.00 95.50 95 LEU A C 1
ATOM 787 O O . LEU A 1 95 ? -30.908 15.536 18.897 1.00 95.50 95 LEU A O 1
ATOM 791 N N . HIS A 1 96 ? -29.770 16.555 20.542 1.00 97.31 96 HIS A N 1
ATOM 792 C CA . HIS A 1 96 ? -28.517 15.829 20.340 1.00 97.31 96 HIS A CA 1
ATOM 793 C C . HIS A 1 96 ? -28.704 14.319 20.423 1.00 97.31 96 HIS A C 1
ATOM 795 O O . HIS A 1 96 ? -28.120 13.611 19.610 1.00 97.31 96 HIS A O 1
ATOM 801 N N . GLN A 1 97 ? -29.567 13.825 21.319 1.00 94.94 97 GLN A N 1
ATOM 802 C CA . GLN A 1 97 ? -29.863 12.389 21.441 1.00 94.94 97 GLN A CA 1
ATOM 803 C C . GLN A 1 97 ? -30.277 11.744 20.112 1.00 94.94 97 GLN A C 1
ATOM 805 O O . GLN A 1 97 ? -29.963 10.581 19.870 1.00 94.94 97 GLN A O 1
ATOM 810 N N . ASN A 1 98 ? -30.956 12.499 19.246 1.00 93.31 98 ASN A N 1
ATOM 811 C CA . ASN A 1 98 ? -31.438 12.004 17.961 1.00 93.31 98 ASN A CA 1
ATOM 812 C C . ASN A 1 98 ? -30.556 12.432 16.785 1.00 93.31 98 ASN A C 1
ATOM 814 O O . ASN A 1 98 ? -30.512 11.727 15.775 1.00 93.31 98 ASN A O 1
ATOM 818 N N . HIS A 1 99 ? -29.862 13.566 16.894 1.00 96.06 99 HIS A N 1
ATOM 819 C CA . HIS A 1 99 ? -29.244 14.229 15.746 1.00 96.06 99 HIS A CA 1
ATOM 820 C C . HIS A 1 99 ? -27.722 14.363 15.816 1.00 96.06 99 HIS A C 1
ATOM 822 O O . HIS A 1 99 ? -27.113 14.519 14.764 1.00 96.06 99 HIS A O 1
ATOM 828 N N . ALA A 1 100 ? -27.096 14.295 16.992 1.00 97.44 100 ALA A N 1
ATOM 829 C CA . ALA A 1 100 ? -25.642 14.388 17.120 1.00 97.44 100 ALA A CA 1
ATOM 830 C C . ALA A 1 100 ? -24.967 13.030 16.869 1.00 97.44 100 ALA A C 1
ATOM 832 O O . ALA A 1 100 ? -25.566 11.975 17.090 1.00 97.44 100 ALA A O 1
ATOM 833 N N . CYS A 1 101 ? -23.715 13.051 16.413 1.00 97.25 101 CYS A N 1
ATOM 834 C CA . CYS A 1 101 ? -22.938 11.831 16.210 1.00 97.25 101 CYS A CA 1
ATOM 835 C C . CYS A 1 101 ? -22.558 11.163 17.544 1.00 97.25 101 CYS A C 1
ATOM 837 O O . CYS A 1 101 ? -22.500 11.796 18.606 1.00 97.25 101 CYS A O 1
ATOM 839 N N . LYS A 1 102 ? -22.241 9.867 17.505 1.00 96.75 102 LYS A N 1
ATOM 840 C CA . LYS A 1 102 ? -21.890 9.073 18.698 1.00 96.75 102 LYS A CA 1
ATOM 841 C C . LYS A 1 102 ? -20.690 9.644 19.455 1.00 96.75 102 LYS A C 1
ATOM 843 O O . LYS A 1 102 ? -20.642 9.572 20.684 1.00 96.75 102 LYS A O 1
ATOM 848 N N . ARG A 1 103 ? -19.720 10.219 18.737 1.00 96.06 103 ARG A N 1
ATOM 849 C CA . ARG A 1 103 ? -18.503 10.821 19.318 1.00 96.06 103 ARG A CA 1
ATOM 850 C C . ARG A 1 103 ? -18.831 12.027 20.182 1.00 96.06 103 ARG A C 1
ATOM 852 O O . ARG A 1 103 ? -18.384 12.081 21.329 1.00 96.06 103 ARG A O 1
ATOM 859 N N . TYR A 1 104 ? -19.665 12.921 19.652 1.00 98.31 104 TYR A N 1
ATOM 860 C CA . TYR A 1 104 ? -20.186 14.069 20.379 1.00 98.31 104 TYR A CA 1
ATOM 861 C C . TYR A 1 104 ? -20.883 13.614 21.664 1.00 98.31 104 TYR A C 1
ATOM 863 O O . TYR A 1 104 ? -20.493 14.023 22.755 1.00 98.31 104 TYR A O 1
ATOM 871 N N . LEU A 1 105 ? -21.846 12.690 21.555 1.00 98.25 105 LEU A N 1
ATOM 872 C CA . LEU A 1 105 ? -22.631 12.201 22.695 1.00 98.25 105 LEU A CA 1
ATOM 873 C C . LEU A 1 105 ? -21.759 11.561 23.784 1.00 98.25 105 LEU A C 1
ATOM 875 O O . LEU A 1 105 ? -21.957 11.809 24.975 1.00 98.25 105 LEU A O 1
ATOM 879 N N . ARG A 1 106 ? -20.756 10.771 23.384 1.00 97.88 106 ARG A N 1
ATOM 880 C CA . ARG A 1 106 ? -19.794 10.153 24.305 1.00 97.88 106 ARG A CA 1
ATOM 881 C C . ARG A 1 106 ? -19.024 11.205 25.100 1.00 97.88 106 ARG A C 1
ATOM 883 O O . ARG A 1 106 ? -18.878 11.064 26.312 1.00 97.88 106 ARG A O 1
ATOM 890 N N . ASN A 1 107 ? -18.512 12.233 24.432 1.00 98.06 107 ASN A N 1
ATOM 891 C CA . ASN A 1 107 ? -17.688 13.255 25.073 1.00 98.06 107 ASN A CA 1
ATOM 892 C C . ASN A 1 107 ? -18.525 14.254 25.881 1.00 98.06 107 ASN A C 1
ATOM 894 O O . ASN A 1 107 ? -18.117 14.632 26.977 1.00 98.06 107 ASN A O 1
ATOM 898 N N . PHE A 1 108 ? -19.730 14.585 25.415 1.00 98.19 108 PHE A N 1
ATOM 899 C CA . PHE A 1 108 ? -20.710 15.353 26.180 1.00 98.19 108 PHE A CA 1
ATOM 900 C C . PHE A 1 108 ? -21.038 14.658 27.508 1.00 98.19 108 PHE A C 1
ATOM 902 O O . PHE A 1 108 ? -20.991 15.275 28.569 1.00 98.19 108 PHE A O 1
ATOM 909 N N . SER A 1 109 ? -21.268 13.339 27.481 1.00 97.50 109 SER A N 1
ATOM 910 C CA . SER A 1 109 ? -21.509 12.567 28.704 1.00 97.50 109 SER A CA 1
ATOM 911 C C . SER A 1 109 ? -20.316 12.595 29.667 1.00 97.50 109 SER A C 1
ATOM 913 O O . SER A 1 109 ? -20.519 12.697 30.874 1.00 97.50 109 SER A O 1
ATOM 915 N N . LYS A 1 110 ? -19.072 12.562 29.168 1.00 97.44 110 LYS A N 1
ATOM 916 C CA . LYS A 1 110 ? -17.872 12.697 30.016 1.00 97.44 110 LYS A CA 1
ATOM 917 C C . LYS A 1 110 ? -17.809 14.060 30.712 1.00 97.44 110 LYS A C 1
ATOM 919 O O . LYS A 1 110 ? -17.509 14.105 31.902 1.00 97.44 110 LYS A O 1
ATOM 924 N N . LEU A 1 111 ? -18.123 15.142 29.996 1.00 97.94 111 LEU A N 1
ATOM 925 C CA . LEU A 1 111 ? -18.174 16.499 30.554 1.00 97.94 111 LEU A CA 1
ATOM 926 C C . LEU A 1 111 ? -19.220 16.610 31.677 1.00 97.94 111 LEU A C 1
ATOM 928 O O . LEU A 1 111 ? -18.944 17.210 32.716 1.00 97.94 111 LEU A O 1
ATOM 932 N N . GLU A 1 112 ? -20.390 15.982 31.517 1.00 97.19 112 GLU A N 1
ATOM 933 C CA . GLU A 1 112 ? -21.404 15.910 32.582 1.00 97.19 112 GLU A CA 1
ATOM 934 C C . GLU A 1 112 ? -20.937 15.062 33.774 1.00 97.19 112 GLU A C 1
ATOM 936 O O . GLU A 1 112 ? -21.089 15.463 34.928 1.00 97.19 112 GLU A O 1
ATOM 941 N N . GLN A 1 113 ? -20.335 13.897 33.519 1.00 96.06 113 GLN A N 1
ATOM 942 C CA . GLN A 1 113 ? -19.844 12.995 34.569 1.00 96.06 113 GLN A CA 1
ATOM 943 C C . GLN A 1 113 ? -18.759 13.650 35.431 1.00 96.06 113 GLN A C 1
ATOM 945 O O . GLN A 1 113 ? -18.728 13.445 36.645 1.00 96.06 113 GLN A O 1
ATOM 950 N N . GLN A 1 114 ? -17.906 14.475 34.823 1.00 95.00 114 GLN A N 1
ATOM 951 C CA . GLN A 1 114 ? -16.897 15.269 35.524 1.00 95.00 114 GLN A CA 1
ATOM 952 C C . GLN A 1 114 ? -17.453 16.561 36.140 1.00 95.00 114 GLN A C 1
ATOM 954 O O . GLN A 1 114 ? -16.703 17.317 36.751 1.00 95.00 114 GLN A O 1
ATOM 959 N N . ARG A 1 115 ? -18.769 16.801 36.032 1.00 95.38 115 ARG A N 1
ATOM 960 C CA . ARG A 1 115 ? -19.471 17.993 36.539 1.00 95.38 115 ARG A CA 1
ATOM 961 C C . ARG A 1 115 ? -18.965 19.308 35.944 1.00 95.38 115 ARG A C 1
ATOM 963 O O . ARG A 1 115 ? -19.149 20.362 36.547 1.00 95.38 115 ARG A O 1
ATOM 970 N N . LEU A 1 116 ? -18.355 19.243 34.763 1.00 96.38 116 LEU A N 1
ATOM 971 C CA . LEU A 1 116 ? -17.954 20.421 34.002 1.00 96.38 116 LEU A CA 1
ATOM 972 C C . LEU A 1 116 ? -19.170 21.031 33.311 1.00 96.38 116 LEU A C 1
ATOM 974 O O . LEU A 1 116 ? -19.310 22.249 33.282 1.00 96.38 116 LEU A O 1
ATOM 978 N N . PHE A 1 117 ? -20.059 20.187 32.776 1.00 97.75 117 PHE A N 1
ATOM 979 C CA . PHE A 1 117 ? -21.300 20.609 32.127 1.00 97.75 117 PHE A CA 1
ATOM 980 C C . PHE A 1 117 ? -22.503 20.286 33.010 1.00 97.75 117 PHE A C 1
ATOM 982 O O . PHE A 1 117 ? -22.642 19.179 33.533 1.00 97.75 117 PHE A O 1
ATOM 989 N N . SER A 1 118 ? -23.383 21.270 33.172 1.00 96.44 118 SER A N 1
ATOM 990 C CA . SER A 1 118 ? -24.687 21.112 33.809 1.00 96.44 118 SER A CA 1
ATOM 991 C C . SER A 1 118 ? -25.615 22.229 33.347 1.00 96.44 118 SER A C 1
ATOM 993 O O . SER A 1 118 ? -25.154 23.282 32.916 1.00 96.44 118 SER A O 1
ATOM 995 N N . GLU A 1 119 ? -26.921 22.039 33.496 1.00 95.50 119 GLU A N 1
ATOM 996 C CA . GLU A 1 119 ? -27.903 23.085 33.191 1.00 95.50 119 GLU A CA 1
ATOM 997 C C . GLU A 1 119 ? -27.899 24.234 34.227 1.00 95.50 119 GLU A C 1
ATOM 999 O O . GLU A 1 119 ? -28.414 25.316 33.965 1.00 95.50 119 GLU A O 1
ATOM 1004 N N . GLU A 1 120 ? -27.273 24.020 35.390 1.00 95.06 120 GLU A N 1
ATOM 1005 C CA . GLU A 1 120 ? -27.304 24.930 36.542 1.00 95.06 120 GLU A CA 1
ATOM 1006 C C . GLU A 1 120 ? -26.153 25.944 36.583 1.00 95.06 120 GLU A C 1
ATOM 1008 O O . GLU A 1 120 ? -26.229 26.926 37.322 1.00 95.06 120 GLU A O 1
ATOM 1013 N N . LYS A 1 121 ? -25.078 25.724 35.815 1.00 94.69 121 LYS A N 1
ATOM 1014 C CA . LYS A 1 121 ? -23.885 26.581 35.816 1.00 94.69 121 LYS A CA 1
ATOM 1015 C C . LYS A 1 121 ? -23.259 26.640 34.425 1.00 94.69 121 LYS A C 1
ATOM 1017 O O . LYS A 1 121 ? -23.004 25.595 33.830 1.00 94.69 121 LYS A O 1
ATOM 1022 N N . VAL A 1 122 ? -22.945 27.852 33.960 1.00 97.62 122 VAL A N 1
ATOM 1023 C CA . VAL A 1 122 ? -22.124 28.059 32.757 1.00 97.62 122 VAL A CA 1
ATOM 1024 C C . VAL A 1 122 ? -20.693 27.560 33.036 1.00 97.62 122 VAL A C 1
ATOM 1026 O O . VAL A 1 122 ? -20.091 27.994 34.029 1.00 97.62 122 VAL A O 1
ATOM 1029 N N . PRO A 1 123 ? -20.140 26.646 32.218 1.00 97.88 123 PRO A N 1
ATOM 1030 C CA . PRO A 1 123 ? -18.796 26.111 32.430 1.00 97.88 123 PRO A CA 1
ATOM 1031 C C . PRO A 1 123 ? -17.708 27.193 32.355 1.00 97.88 123 PRO A C 1
ATOM 1033 O O . PRO A 1 123 ? -17.787 28.122 31.552 1.00 97.88 123 PRO A O 1
ATOM 1036 N N . GLN A 1 124 ? -16.676 27.064 33.193 1.00 97.56 124 GLN A N 1
ATOM 1037 C CA . GLN A 1 124 ? -15.517 27.961 33.190 1.00 97.56 124 GLN A CA 1
ATOM 1038 C C . GLN A 1 124 ? -14.477 27.473 32.180 1.00 97.56 124 GLN A C 1
ATOM 1040 O O . GLN A 1 124 ? -14.164 26.281 32.136 1.00 97.56 124 GLN A O 1
ATOM 1045 N N . LEU A 1 125 ? -13.906 28.388 31.388 1.00 97.62 125 LEU A N 1
ATOM 1046 C CA . LEU A 1 125 ? -12.967 28.009 30.328 1.00 97.62 125 LEU A CA 1
ATOM 1047 C C . LEU A 1 125 ? -11.706 27.330 30.867 1.00 97.62 125 LEU A C 1
ATOM 1049 O O . LEU A 1 125 ? -11.212 26.412 30.221 1.00 97.62 125 LEU A O 1
ATOM 1053 N N . GLN A 1 126 ? -11.208 27.726 32.045 1.00 97.69 126 GLN A N 1
ATOM 1054 C CA . GLN A 1 126 ? -10.012 27.118 32.641 1.00 97.69 126 GLN A CA 1
ATOM 1055 C C . GLN A 1 126 ? -10.197 25.617 32.897 1.00 97.69 126 GLN A C 1
ATOM 1057 O O . GLN A 1 126 ? -9.317 24.820 32.569 1.00 97.69 126 GLN A O 1
ATOM 1062 N N . ASP A 1 127 ? -11.349 25.220 33.438 1.00 97.69 127 ASP A N 1
ATOM 1063 C CA . ASP A 1 127 ? -11.643 23.818 33.743 1.00 97.69 127 ASP A CA 1
ATOM 1064 C C . ASP A 1 127 ? -11.841 23.000 32.461 1.00 97.69 127 ASP A C 1
ATOM 1066 O O . ASP A 1 127 ? -11.336 21.883 32.334 1.00 97.69 127 ASP A O 1
ATOM 1070 N N . VAL A 1 128 ? -12.527 23.580 31.472 1.00 98.19 128 VAL A N 1
ATOM 1071 C CA . VAL A 1 128 ? -12.737 22.942 30.165 1.00 98.19 128 VAL A CA 1
ATOM 1072 C C . VAL A 1 128 ? -11.422 22.819 29.387 1.00 98.19 128 VAL A C 1
ATOM 1074 O O . VAL A 1 128 ? -11.176 21.790 28.762 1.00 98.19 128 VAL A O 1
ATOM 1077 N N . SER A 1 129 ? -10.548 23.825 29.457 1.00 98.00 129 SER A N 1
ATOM 1078 C CA . SER A 1 129 ? -9.219 23.807 28.839 1.00 98.00 129 SER A CA 1
ATOM 1079 C C . SER A 1 129 ? -8.353 22.693 29.432 1.00 98.00 129 SER A C 1
ATOM 1081 O O . SER A 1 129 ? -7.777 21.906 28.684 1.00 98.00 129 SER A O 1
ATOM 1083 N N . LYS A 1 130 ? -8.345 22.537 30.767 1.00 97.75 130 LYS A N 1
ATOM 1084 C CA . LYS A 1 130 ? -7.677 21.413 31.453 1.00 97.75 130 LYS A CA 1
ATOM 1085 C C . LYS A 1 130 ? -8.216 20.061 30.971 1.00 97.75 130 LYS A C 1
ATOM 1087 O O . LYS A 1 130 ? -7.436 19.187 30.605 1.00 97.75 130 LYS A O 1
ATOM 1092 N N . PHE A 1 131 ? -9.539 19.917 30.882 1.00 98.06 131 PHE A N 1
ATOM 1093 C CA . PHE A 1 131 ? -10.171 18.694 30.380 1.00 98.06 131 PHE A CA 1
ATOM 1094 C C . PHE A 1 131 ? -9.775 18.350 28.937 1.00 98.06 131 PHE A C 1
ATOM 1096 O O . PHE A 1 131 ? -9.451 17.197 28.640 1.00 98.06 131 PHE A O 1
ATOM 1103 N N . LEU A 1 132 ? -9.797 19.327 28.027 1.00 98.12 132 LEU A N 1
ATOM 1104 C CA . LEU A 1 132 ? -9.404 19.108 26.634 1.00 98.12 132 LEU A CA 1
ATOM 1105 C C . LEU A 1 132 ? -7.912 18.791 26.516 1.00 98.12 132 LEU A C 1
ATOM 1107 O O . LEU A 1 132 ? -7.538 17.935 25.708 1.00 98.12 132 LEU A O 1
ATOM 1111 N N . LYS A 1 133 ? -7.073 19.401 27.361 1.00 96.12 133 LYS A N 1
ATOM 1112 C CA . LYS A 1 133 ? -5.636 19.134 27.389 1.00 96.12 133 LYS A CA 1
ATOM 1113 C C . LYS A 1 133 ? -5.369 17.680 27.761 1.00 96.12 133 LYS A C 1
ATOM 1115 O O . LYS A 1 133 ? -4.609 17.009 27.066 1.00 96.12 133 LYS A O 1
ATOM 1120 N N . ASP A 1 134 ? -6.073 17.172 28.768 1.00 96.19 134 ASP A N 1
ATOM 1121 C CA . ASP A 1 134 ? -5.977 15.777 29.204 1.00 96.19 134 ASP A CA 1
ATOM 1122 C C . ASP A 1 134 ? -6.532 14.788 28.163 1.00 96.19 134 ASP A C 1
ATOM 1124 O O . ASP A 1 134 ? -6.029 13.671 28.034 1.00 96.19 134 ASP A O 1
ATOM 1128 N N . CYS A 1 135 ? -7.559 15.176 27.398 1.00 95.50 135 CYS A N 1
ATOM 1129 C CA . CYS A 1 135 ? -8.170 14.300 26.393 1.00 95.50 135 CYS A CA 1
ATOM 1130 C C . CYS A 1 135 ? -7.369 14.231 25.087 1.00 95.50 135 CYS A C 1
ATOM 1132 O O . CYS A 1 135 ? -7.152 13.151 24.535 1.00 95.50 135 CYS A O 1
ATOM 1134 N N . THR A 1 136 ? -6.997 15.388 24.544 1.00 96.56 136 THR A N 1
ATOM 1135 C CA . THR A 1 136 ? -6.471 15.522 23.179 1.00 96.56 136 THR A CA 1
ATOM 1136 C C . THR A 1 136 ? -5.349 16.550 23.075 1.00 96.56 136 THR A C 1
ATOM 1138 O O . THR A 1 136 ? -4.884 16.826 21.971 1.00 96.56 136 THR A O 1
ATOM 1141 N N . GLY A 1 137 ? -4.877 17.131 24.177 1.00 95.50 137 GLY A N 1
ATOM 1142 C CA . GLY A 1 137 ? -3.895 18.216 24.147 1.00 95.50 137 GLY A CA 1
ATOM 1143 C C . GLY A 1 137 ? -4.440 19.531 23.580 1.00 95.50 137 GLY A C 1
ATOM 1144 O O . GLY A 1 137 ? -3.645 20.432 23.323 1.00 95.50 137 GLY A O 1
ATOM 1145 N N . PHE A 1 138 ? -5.755 19.639 23.348 1.00 96.88 138 PHE A N 1
ATOM 1146 C CA . PHE A 1 138 ? -6.384 20.907 22.987 1.00 96.88 138 PHE A CA 1
ATOM 1147 C C . PHE A 1 138 ? -6.501 21.817 24.203 1.00 96.88 138 PHE A C 1
ATOM 1149 O O . PHE A 1 138 ? -6.814 21.365 25.294 1.00 96.88 138 PHE A O 1
ATOM 1156 N N . GLU A 1 139 ? -6.290 23.108 24.005 1.00 96.12 139 GLU A N 1
ATOM 1157 C CA . GLU A 1 139 ? -6.493 24.133 25.024 1.00 96.12 139 GLU A CA 1
ATOM 1158 C C . GLU A 1 139 ? -7.411 25.220 24.473 1.00 96.12 139 GLU A C 1
ATOM 1160 O O . GLU A 1 139 ? -7.467 25.463 23.265 1.00 96.12 139 GLU A O 1
ATOM 1165 N N . ILE A 1 140 ? -8.136 25.876 25.372 1.00 96.12 140 ILE A N 1
ATOM 1166 C CA . ILE A 1 140 ? -9.014 26.996 25.043 1.00 96.12 140 ILE A CA 1
ATOM 1167 C C . ILE A 1 140 ? -8.364 28.283 25.513 1.00 96.12 140 ILE A C 1
ATOM 1169 O O . ILE A 1 140 ? -8.027 28.359 26.691 1.00 96.12 140 ILE A O 1
ATOM 1173 N N . TYR A 1 141 ? -8.255 29.294 24.647 1.00 95.38 141 TYR A N 1
ATOM 1174 C CA . TYR A 1 141 ? -7.823 30.649 25.016 1.00 95.38 141 TYR A CA 1
ATOM 1175 C C . TYR A 1 141 ? -8.977 31.649 24.879 1.00 95.38 141 TYR A C 1
ATOM 1177 O O . TYR A 1 141 ? -9.690 31.617 23.875 1.00 95.38 141 TYR A O 1
ATOM 1185 N N . PRO A 1 142 ? -9.175 32.556 25.854 1.00 95.31 142 PRO A N 1
ATOM 1186 C CA . PRO A 1 142 ? -10.235 33.549 25.776 1.00 95.31 142 PRO A CA 1
ATOM 1187 C C . PRO A 1 142 ? -9.946 34.560 24.661 1.00 95.31 142 PRO A C 1
ATOM 1189 O O . PRO A 1 142 ? -8.842 35.096 24.564 1.00 95.31 142 PRO A O 1
ATOM 1192 N N . VAL A 1 143 ? -10.957 34.871 23.852 1.00 93.62 143 VAL A N 1
ATOM 1193 C CA . VAL A 1 143 ? -10.891 35.918 22.827 1.00 93.62 143 VAL A CA 1
ATOM 1194 C C . VAL A 1 143 ? -12.058 36.891 22.964 1.00 93.62 143 VAL A C 1
ATOM 1196 O O . VAL A 1 143 ? -13.154 36.530 23.389 1.00 93.62 143 VAL A O 1
ATOM 1199 N N . GLU A 1 144 ? -11.810 38.159 22.641 1.00 88.38 144 GLU A N 1
ATOM 1200 C CA . GLU A 1 144 ? -12.813 39.225 22.753 1.00 88.38 144 GLU A CA 1
ATOM 1201 C C . GLU A 1 144 ? -13.875 39.162 21.640 1.00 88.38 144 GLU A C 1
ATOM 1203 O O . GLU A 1 144 ? -15.011 39.570 21.867 1.00 88.38 144 GLU A O 1
ATOM 1208 N N . GLY A 1 145 ? -13.529 38.640 20.462 1.00 86.44 145 GLY A N 1
ATOM 1209 C CA . GLY A 1 145 ? -14.416 38.569 19.301 1.00 86.44 145 GLY A CA 1
ATOM 1210 C C . GLY A 1 145 ? -13.755 37.856 18.121 1.00 86.44 145 GLY A C 1
ATOM 1211 O O . GLY A 1 145 ? -12.823 37.073 18.306 1.00 86.44 145 GLY A O 1
ATOM 1212 N N . TYR A 1 146 ? -14.201 38.147 16.899 1.00 84.25 146 TYR A N 1
ATOM 1213 C CA . TYR A 1 146 ? -13.710 37.465 15.700 1.00 84.25 146 TYR A CA 1
ATOM 1214 C C . TYR A 1 146 ? -12.267 37.843 15.369 1.00 84.25 146 TYR A C 1
ATOM 1216 O O . TYR A 1 146 ? -11.941 39.015 15.142 1.00 84.25 146 TYR A O 1
ATOM 1224 N N . LEU A 1 147 ? -11.422 36.822 15.272 1.00 89.44 147 LEU A N 1
ATOM 1225 C CA . LEU A 1 147 ? -10.076 36.927 14.724 1.00 89.44 147 LEU A CA 1
ATOM 1226 C C . LEU A 1 147 ? -10.104 36.879 13.196 1.00 89.44 147 LEU A C 1
ATOM 1228 O O . LEU A 1 147 ? -11.069 36.426 12.579 1.00 89.44 147 LEU A O 1
ATOM 1232 N N . SER A 1 148 ? -9.003 37.302 12.576 1.00 90.56 148 SER A N 1
ATOM 1233 C CA . SER A 1 148 ? -8.774 36.992 11.165 1.00 90.56 148 SER A CA 1
ATOM 1234 C C . SER A 1 148 ? -8.713 35.471 10.971 1.00 90.56 148 SER A C 1
ATOM 1236 O O . SER A 1 148 ? -8.229 34.751 11.849 1.00 90.56 148 SER A O 1
ATOM 1238 N N . ALA A 1 149 ? -9.138 34.969 9.805 1.00 92.00 149 ALA A N 1
ATOM 1239 C CA . ALA A 1 149 ? -9.029 33.542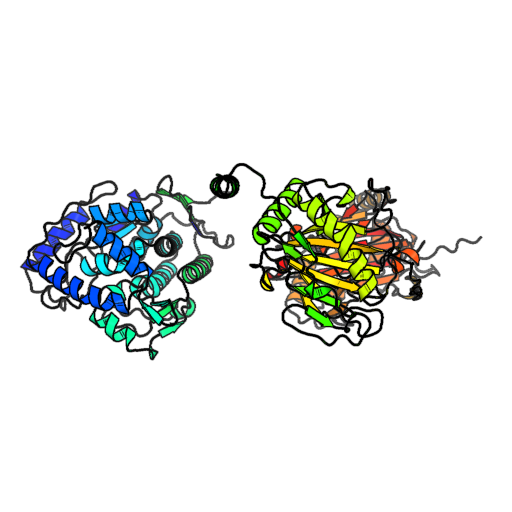 9.481 1.00 92.00 149 ALA A CA 1
ATOM 1240 C C . ALA A 1 149 ? -7.59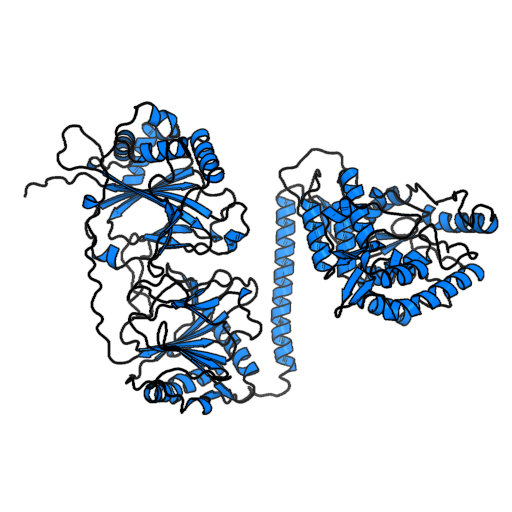1 33.024 9.664 1.00 92.00 149 ALA A C 1
ATOM 1242 O O . ALA A 1 149 ? -7.374 31.930 10.179 1.00 92.00 149 ALA A O 1
ATOM 1243 N N . LYS A 1 150 ? -6.597 33.854 9.320 1.00 92.94 150 LYS A N 1
ATOM 1244 C CA . LYS A 1 150 ? -5.177 33.557 9.520 1.00 92.94 150 LYS A CA 1
ATOM 1245 C C . LYS A 1 150 ? -4.838 33.299 10.991 1.00 92.94 150 LYS A C 1
ATOM 1247 O O . LYS A 1 150 ? -4.189 32.301 11.290 1.00 92.94 150 LYS A O 1
ATOM 1252 N N . ASP A 1 151 ? -5.247 34.195 11.887 1.00 93.38 151 ASP A N 1
ATOM 1253 C CA . ASP A 1 151 ? -4.908 34.118 13.312 1.00 93.38 151 ASP A CA 1
ATOM 1254 C C . ASP A 1 151 ? -5.676 33.001 14.025 1.00 93.38 151 ASP A C 1
ATOM 1256 O O . ASP A 1 151 ? -5.104 32.276 14.839 1.00 93.38 151 ASP A O 1
ATOM 1260 N N . PHE A 1 152 ? -6.946 32.810 13.665 1.00 95.00 152 PHE A N 1
ATOM 1261 C CA . PHE A 1 152 ? -7.763 31.719 14.183 1.00 95.00 152 PHE A CA 1
ATOM 1262 C C . PHE A 1 152 ? -7.193 30.345 13.800 1.00 95.00 152 PHE A C 1
ATOM 1264 O O . PHE A 1 152 ? -6.914 29.527 14.679 1.00 95.00 152 PHE A O 1
ATOM 1271 N N . LEU A 1 153 ? -6.945 30.106 12.504 1.00 96.25 153 LEU A N 1
ATOM 1272 C CA . LEU A 1 153 ? -6.405 28.829 12.024 1.00 96.25 153 LEU A CA 1
ATOM 1273 C C . LEU A 1 153 ? -4.986 28.572 12.549 1.00 96.25 153 LEU A C 1
ATOM 1275 O O . LEU A 1 153 ? -4.653 27.434 12.879 1.00 96.25 153 LEU A O 1
ATOM 1279 N N . ALA A 1 154 ? -4.168 29.619 12.712 1.00 94.94 154 ALA A N 1
ATOM 1280 C CA . ALA A 1 154 ? -2.854 29.480 13.329 1.00 94.94 154 ALA A CA 1
ATOM 1281 C C . ALA A 1 154 ? -2.940 28.937 14.765 1.00 94.94 154 ALA A C 1
ATOM 1283 O O . ALA A 1 154 ? -2.093 28.134 15.145 1.00 94.94 154 ALA A O 1
ATOM 1284 N N . GLY A 1 155 ? -3.972 29.297 15.539 1.00 95.94 155 GLY A N 1
ATOM 1285 C CA . GLY A 1 155 ? -4.231 28.699 16.854 1.00 95.94 155 GLY A CA 1
ATOM 1286 C C . GLY A 1 155 ? -4.432 27.184 16.779 1.00 95.94 155 GLY A C 1
ATOM 1287 O O . GLY A 1 155 ? -3.799 26.432 17.528 1.00 95.94 155 GLY A O 1
ATOM 1288 N N . LEU A 1 156 ? -5.224 26.714 15.809 1.00 97.38 156 LEU A N 1
ATOM 1289 C CA . LEU A 1 156 ? -5.508 25.286 15.634 1.00 97.38 156 LEU A CA 1
ATOM 1290 C C . LEU A 1 156 ? -4.239 24.462 15.375 1.00 97.38 156 LEU A C 1
ATOM 1292 O O . LEU A 1 156 ? -4.154 23.320 15.829 1.00 97.38 156 LEU A O 1
ATOM 1296 N N . ALA A 1 157 ? -3.219 25.041 14.731 1.00 95.31 157 ALA A N 1
ATOM 1297 C CA . ALA A 1 157 ? -1.928 24.381 14.512 1.00 95.31 157 ALA A CA 1
ATOM 1298 C C . ALA A 1 157 ? -1.254 23.943 15.830 1.00 95.31 157 ALA A C 1
ATOM 1300 O O . ALA A 1 157 ? -0.593 22.903 15.882 1.00 95.31 157 ALA A O 1
ATOM 1301 N N . PHE A 1 158 ? -1.481 24.702 16.907 1.00 95.62 158 PHE A N 1
ATOM 1302 C CA . PHE A 1 158 ? -0.986 24.443 18.264 1.00 95.62 158 PHE A CA 1
ATOM 1303 C C . PHE A 1 158 ? -2.027 23.759 19.159 1.00 95.62 158 PHE A C 1
ATOM 1305 O O . PHE A 1 158 ? -1.852 23.729 20.379 1.00 95.62 158 PHE A O 1
ATOM 1312 N N . ARG A 1 159 ? -3.116 23.240 18.572 1.00 96.75 159 ARG A N 1
ATOM 1313 C CA . ARG A 1 159 ? -4.295 22.746 19.297 1.00 96.75 159 ARG A CA 1
ATOM 1314 C C . ARG A 1 159 ? -4.862 23.794 20.262 1.00 96.75 159 ARG A C 1
ATOM 1316 O O . ARG A 1 159 ? -5.273 23.472 21.369 1.00 96.75 159 ARG A O 1
ATOM 1323 N N . VAL A 1 160 ? -4.853 25.063 19.859 1.00 97.06 160 VAL A N 1
ATOM 1324 C CA . VAL A 1 160 ? -5.472 26.158 20.612 1.00 97.06 160 VAL A CA 1
ATOM 1325 C C . VAL A 1 160 ? -6.730 26.590 19.894 1.00 97.06 160 VAL A C 1
ATOM 1327 O O . VAL A 1 160 ? -6.684 27.001 18.735 1.00 97.06 160 VAL A O 1
ATOM 1330 N N . PHE A 1 161 ? -7.846 26.529 20.601 1.00 97.38 161 PHE A N 1
ATOM 1331 C CA . PHE A 1 161 ? -9.106 27.071 20.134 1.00 97.38 161 PHE A CA 1
ATOM 1332 C C . PHE A 1 161 ? -9.398 28.384 20.864 1.00 97.38 161 PHE A C 1
ATOM 1334 O O . PHE A 1 161 ? -9.346 28.450 22.091 1.00 97.38 161 PHE A O 1
ATOM 1341 N N . HIS A 1 162 ? -9.650 29.449 20.107 1.00 95.44 162 HIS A N 1
ATOM 1342 C CA . HIS A 1 162 ? -9.976 30.753 20.674 1.00 95.44 162 HIS A CA 1
ATOM 1343 C C . HIS A 1 162 ? -11.482 30.815 20.926 1.00 95.44 162 HIS A C 1
ATOM 1345 O O . HIS A 1 162 ? -12.257 30.599 20.004 1.00 95.44 162 HIS A O 1
ATOM 1351 N N . THR A 1 163 ? -11.888 31.103 22.159 1.00 95.00 163 THR A N 1
ATOM 1352 C CA . THR A 1 163 ? -13.278 30.982 22.617 1.00 95.00 163 THR A CA 1
ATOM 1353 C C . THR A 1 163 ? -13.758 32.277 23.247 1.00 95.00 163 THR A C 1
ATOM 1355 O O . THR A 1 163 ? -13.070 32.877 24.079 1.00 95.00 163 THR A O 1
ATOM 1358 N N . THR A 1 164 ? -14.958 32.710 22.875 1.00 94.19 164 THR A N 1
ATOM 1359 C CA . THR A 1 164 ? -15.639 33.823 23.538 1.00 94.19 164 THR A CA 1
ATOM 1360 C C . THR A 1 164 ? -16.216 33.385 24.889 1.00 94.19 164 THR A C 1
ATOM 1362 O O . THR A 1 164 ? -16.464 32.210 25.144 1.00 94.19 164 THR A O 1
ATOM 1365 N N . GLN A 1 165 ? -16.414 34.342 25.798 1.00 95.69 165 GLN A N 1
ATOM 1366 C CA . GLN A 1 165 ? -16.912 34.072 27.159 1.00 95.69 165 GLN A CA 1
ATOM 1367 C C . GLN A 1 165 ? -18.267 34.712 27.458 1.00 95.69 165 GLN A C 1
ATOM 1369 O O . GLN A 1 165 ? -18.860 34.459 28.499 1.00 95.69 165 GLN A O 1
ATOM 1374 N N . TYR A 1 166 ? -18.765 35.579 26.584 1.00 94.75 166 TYR A N 1
ATOM 1375 C CA . TYR A 1 166 ? -20.058 36.211 26.800 1.00 94.75 166 TYR A CA 1
ATOM 1376 C C . TYR A 1 166 ? -21.190 35.259 26.416 1.00 94.75 166 TYR A C 1
ATOM 1378 O O . TYR A 1 166 ? -21.040 34.443 25.513 1.00 94.75 166 TYR A O 1
ATOM 1386 N N . VAL A 1 167 ? -22.334 35.386 27.083 1.00 94.94 167 VAL A N 1
ATOM 1387 C CA . VAL A 1 167 ? -23.564 34.672 26.717 1.00 94.94 167 VAL A CA 1
ATOM 1388 C C . VAL A 1 167 ? -24.359 35.524 25.721 1.00 94.94 167 VAL A C 1
ATOM 1390 O O . VAL A 1 167 ? -24.374 36.759 25.814 1.00 94.94 167 VAL A O 1
ATOM 1393 N N . ARG A 1 168 ? -25.016 34.883 24.749 1.00 92.38 168 ARG A N 1
ATOM 1394 C CA . ARG A 1 168 ? -25.943 35.531 23.805 1.00 92.38 168 ARG A CA 1
ATOM 1395 C C . ARG A 1 168 ? -27.056 36.303 24.521 1.00 92.38 168 ARG A C 1
ATOM 1397 O O . ARG A 1 168 ? -27.368 36.057 25.688 1.00 92.38 168 ARG A O 1
ATOM 1404 N N . HIS A 1 169 ? -27.672 37.245 23.813 1.00 93.62 169 HIS A N 1
ATOM 1405 C CA . HIS A 1 169 ? -28.704 38.105 24.391 1.00 93.62 169 HIS A CA 1
ATOM 1406 C C . HIS A 1 169 ? -29.962 37.302 24.806 1.00 93.62 169 HIS A C 1
ATOM 1408 O O . HIS A 1 169 ? -30.477 36.517 24.008 1.00 93.62 169 HIS A O 1
ATOM 1414 N N . PRO A 1 170 ? -30.520 37.516 26.013 1.00 92.00 170 PRO A N 1
ATOM 1415 C CA . PRO A 1 170 ? -31.620 36.707 26.557 1.00 92.00 170 PRO A CA 1
ATOM 1416 C C . PRO A 1 170 ? -32.957 36.852 25.812 1.00 92.00 170 PRO A C 1
ATOM 1418 O O . PRO A 1 170 ? -33.854 36.034 26.007 1.00 92.00 170 PRO A O 1
ATOM 1421 N N . SER A 1 171 ? -33.120 37.874 24.962 1.00 90.50 171 SER A N 1
ATOM 1422 C CA . SER A 1 171 ? -34.354 38.062 24.180 1.00 90.50 171 SER A CA 1
ATOM 1423 C C . SER A 1 171 ? -34.602 36.964 23.146 1.00 90.50 171 SER A C 1
ATOM 1425 O O . SER A 1 171 ? -35.744 36.792 22.729 1.00 90.50 171 SER A O 1
ATOM 1427 N N . ASP A 1 172 ? -33.551 36.269 22.706 1.00 84.75 172 ASP A N 1
ATOM 1428 C CA . ASP A 1 172 ? -33.647 35.160 21.759 1.00 84.75 172 ASP A CA 1
ATOM 1429 C C . ASP A 1 172 ? -32.580 34.094 22.071 1.00 84.75 172 ASP A C 1
ATOM 1431 O O . ASP A 1 172 ? -31.516 34.069 21.462 1.00 84.75 172 ASP A O 1
ATOM 1435 N N . PRO A 1 173 ? -32.812 33.212 23.060 1.00 86.25 173 PRO A N 1
ATOM 1436 C CA . PRO A 1 173 ? -31.811 32.229 23.476 1.00 86.25 173 PRO A CA 1
ATOM 1437 C C . PRO A 1 173 ? -31.512 31.178 22.392 1.00 86.25 173 PRO A C 1
ATOM 1439 O O . PRO A 1 173 ? -30.437 30.579 22.386 1.00 86.25 173 PRO A O 1
ATOM 1442 N N . PHE A 1 174 ? -32.433 30.922 21.460 1.00 84.75 174 PHE A N 1
ATOM 1443 C CA . PHE A 1 174 ? -32.298 29.827 20.491 1.00 84.75 174 PHE A CA 1
ATOM 1444 C C . PHE A 1 174 ? -31.625 30.236 19.175 1.00 84.75 174 PHE A C 1
ATOM 1446 O O . PHE A 1 174 ? -31.412 29.372 18.322 1.00 84.75 174 PHE A O 1
ATOM 1453 N N . TYR A 1 175 ? -31.251 31.507 19.038 1.00 77.31 175 TYR A N 1
ATOM 1454 C CA . TYR A 1 175 ? -30.525 32.058 17.900 1.00 77.31 175 TYR A CA 1
ATOM 1455 C C . TYR A 1 175 ? -29.413 32.998 18.387 1.00 77.31 175 TYR A C 1
ATOM 1457 O O . TYR A 1 175 ? -29.561 33.684 19.393 1.00 77.31 175 TYR A O 1
ATOM 1465 N N . SER A 1 176 ? -28.283 33.030 17.684 1.00 79.00 176 SER A N 1
ATOM 1466 C CA . SER A 1 176 ? -27.216 33.994 17.951 1.00 79.00 176 SER A CA 1
ATOM 1467 C C . SER A 1 176 ? -26.573 34.420 16.630 1.00 79.00 176 SER A C 1
ATOM 1469 O O . SER A 1 176 ? -26.199 33.540 15.856 1.00 79.00 176 SER A O 1
ATOM 1471 N N . PRO A 1 177 ? -26.432 35.731 16.356 1.00 76.00 177 PRO A N 1
ATOM 1472 C CA . PRO A 1 177 ? -25.727 36.226 15.169 1.00 76.00 177 PRO A CA 1
ATOM 1473 C C . PRO A 1 177 ? -24.195 36.089 15.282 1.00 76.00 177 PRO A C 1
ATOM 1475 O O . PRO A 1 177 ? -23.476 36.280 14.306 1.00 76.00 177 PRO A O 1
ATOM 1478 N N . GLU A 1 178 ? -23.686 35.775 16.474 1.00 82.88 178 GLU A N 1
ATOM 1479 C CA . GLU A 1 178 ? -22.262 35.646 16.795 1.00 82.88 178 GLU A CA 1
ATOM 1480 C C . GLU A 1 178 ? -22.005 34.393 17.663 1.00 82.88 178 GLU A C 1
ATOM 1482 O O . GLU A 1 178 ? -22.908 33.962 18.394 1.00 82.88 178 GLU A O 1
ATOM 1487 N N . PRO A 1 179 ? -20.803 33.788 17.611 1.00 88.06 179 PRO A N 1
ATOM 1488 C CA . PRO A 1 179 ? -20.442 32.646 18.437 1.00 88.06 179 PRO A CA 1
ATOM 1489 C C . PRO A 1 179 ? -20.225 33.111 19.879 1.00 88.06 179 PRO A C 1
ATOM 1491 O O . PRO A 1 179 ? -19.206 33.706 20.228 1.00 88.06 179 PRO A O 1
ATOM 1494 N N . ASP A 1 180 ? -21.228 32.871 20.717 1.00 93.38 180 ASP A N 1
ATOM 1495 C CA . ASP A 1 180 ? -21.188 33.111 22.156 1.00 93.38 180 ASP A CA 1
ATOM 1496 C C . ASP A 1 180 ? -20.670 31.873 22.902 1.00 93.38 180 ASP A C 1
ATOM 1498 O O . ASP A 1 180 ? -20.585 30.782 22.343 1.00 93.38 180 ASP A O 1
ATOM 1502 N N . VAL A 1 181 ? -20.422 31.984 24.206 1.00 96.00 181 VAL A N 1
ATOM 1503 C CA . VAL A 1 181 ? -19.904 30.866 25.012 1.00 96.00 181 VAL A CA 1
ATOM 1504 C C . VAL A 1 181 ? -20.803 29.618 24.962 1.00 96.00 181 VAL A C 1
ATOM 1506 O O . VAL A 1 181 ? -20.312 28.497 25.088 1.00 96.00 181 VAL A O 1
ATOM 1509 N N . CYS A 1 182 ? -22.114 29.770 24.722 1.00 95.62 182 CYS A N 1
ATOM 1510 C CA . CYS A 1 182 ? -23.001 28.624 24.509 1.00 95.62 182 CYS A CA 1
ATOM 1511 C C . CYS A 1 182 ? -22.648 27.862 23.226 1.00 95.62 182 CYS A C 1
ATOM 1513 O O . CYS A 1 182 ? -22.624 26.632 23.245 1.00 95.62 182 CYS A O 1
ATOM 1515 N N . HIS A 1 183 ? -22.377 28.571 22.127 1.00 95.31 183 HIS A N 1
ATOM 1516 C CA . HIS A 1 183 ? -21.943 27.968 20.868 1.00 95.31 183 HIS A CA 1
ATOM 1517 C C . HIS A 1 183 ? -20.622 27.222 21.032 1.00 95.31 183 HIS A C 1
ATOM 1519 O O . HIS A 1 183 ? -20.515 26.059 20.651 1.00 95.31 183 HIS A O 1
ATOM 1525 N N . GLU A 1 184 ? -19.660 27.853 21.689 1.00 95.94 184 GLU A N 1
ATOM 1526 C CA . GLU A 1 184 ? -18.317 27.304 21.840 1.00 95.94 184 GLU A CA 1
ATOM 1527 C C . GLU A 1 184 ? -18.330 26.038 22.705 1.00 95.94 184 GLU A C 1
ATOM 1529 O O . GLU A 1 184 ? -17.822 24.981 22.319 1.00 95.94 184 GLU A O 1
ATOM 1534 N N . LEU A 1 185 ? -18.990 26.105 23.863 1.00 97.62 185 LEU A N 1
ATOM 1535 C CA . LEU A 1 185 ? -19.035 24.994 24.806 1.00 97.62 185 LEU A CA 1
ATOM 1536 C C . LEU A 1 185 ? -19.947 23.857 24.334 1.00 97.62 185 LEU A C 1
ATOM 1538 O O . LEU A 1 185 ? -19.580 22.693 24.466 1.00 97.62 185 LEU A O 1
ATOM 1542 N N . LEU A 1 186 ? -21.127 24.147 23.784 1.00 97.25 186 LEU A N 1
ATOM 1543 C CA . LEU A 1 186 ? -22.065 23.096 23.370 1.00 97.25 186 LEU A CA 1
ATOM 1544 C C . LEU A 1 186 ? -21.814 22.611 21.942 1.00 97.25 186 LEU A C 1
ATOM 1546 O O . LEU A 1 186 ? -22.188 21.490 21.623 1.00 97.25 186 LEU A O 1
ATOM 1550 N N . GLY A 1 187 ? -21.177 23.397 21.083 1.00 96.38 187 GLY A N 1
ATOM 1551 C CA . GLY A 1 187 ? -20.831 22.994 19.724 1.00 96.38 187 GLY A CA 1
ATOM 1552 C C . GLY A 1 187 ? -19.468 22.311 19.658 1.00 96.38 187 GLY A C 1
ATOM 1553 O O . GLY A 1 187 ? -19.373 21.120 19.358 1.00 96.38 187 GLY A O 1
ATOM 1554 N N . HIS A 1 188 ? -18.410 23.061 19.961 1.00 98.06 188 HIS A N 1
ATOM 1555 C CA . HIS A 1 188 ? -17.035 22.658 19.676 1.00 98.06 188 HIS A CA 1
ATOM 1556 C C . HIS A 1 188 ? -16.421 21.710 20.705 1.00 98.06 188 HIS A C 1
ATOM 1558 O O . HIS A 1 188 ? -15.812 20.703 20.335 1.00 98.06 188 HIS A O 1
ATOM 1564 N N . VAL A 1 189 ? -16.552 22.022 21.997 1.00 98.31 189 VAL A N 1
ATOM 1565 C CA . VAL A 1 189 ? -15.805 21.339 23.072 1.00 98.31 189 VAL A CA 1
ATOM 1566 C C . VAL A 1 189 ? -15.966 19.811 23.049 1.00 98.31 189 VAL A C 1
ATOM 1568 O O . VAL A 1 189 ? -14.946 19.116 23.104 1.00 98.31 189 VAL A O 1
ATOM 1571 N N . PRO A 1 190 ? -17.176 19.230 22.907 1.00 98.38 190 PRO A N 1
ATOM 1572 C CA . PRO A 1 190 ? -17.312 17.776 22.875 1.00 98.38 190 PRO A CA 1
ATOM 1573 C C . PRO A 1 190 ? -16.597 17.138 21.679 1.00 98.38 190 PRO A C 1
ATOM 1575 O O . PRO A 1 190 ? -16.098 16.018 21.795 1.00 98.38 190 PRO A O 1
ATOM 1578 N N . MET A 1 191 ? -16.505 17.839 20.546 1.00 98.19 191 MET A N 1
ATOM 1579 C CA . MET A 1 191 ? -15.773 17.357 19.376 1.00 98.19 191 MET A CA 1
ATOM 1580 C C . MET A 1 191 ? -14.262 17.534 19.524 1.00 98.19 191 MET A C 1
ATOM 1582 O O . MET A 1 191 ? -13.527 16.617 19.175 1.00 98.19 191 MET A O 1
ATOM 1586 N N . PHE A 1 192 ? -13.766 18.622 20.123 1.00 98.38 192 PHE A N 1
ATOM 1587 C CA . PHE A 1 192 ? -12.329 18.763 20.413 1.00 98.38 192 PHE A CA 1
ATOM 1588 C C . PHE A 1 192 ? -11.800 17.727 21.412 1.00 98.38 192 PHE A C 1
ATOM 1590 O O . PHE A 1 192 ? -10.612 17.408 21.390 1.00 98.38 192 PHE A O 1
ATOM 1597 N N . ALA A 1 193 ? -12.669 17.142 22.239 1.00 97.94 193 ALA A N 1
ATOM 1598 C CA . ALA A 1 193 ? -12.328 16.000 23.086 1.00 97.94 193 ALA A CA 1
ATOM 1599 C C . ALA A 1 193 ? -12.217 14.663 22.314 1.00 97.94 193 ALA A C 1
ATOM 1601 O O . ALA A 1 193 ? -11.857 13.641 22.903 1.00 97.94 193 ALA A O 1
ATOM 1602 N N . ASP A 1 194 ? -12.545 14.622 21.015 1.00 98.00 194 ASP A N 1
ATOM 1603 C CA . ASP A 1 194 ? -12.320 13.462 20.148 1.00 98.00 194 ASP A CA 1
ATOM 1604 C C . ASP A 1 194 ? -10.942 13.553 19.460 1.00 98.00 194 ASP A C 1
ATOM 1606 O O . ASP A 1 194 ? -10.661 14.544 18.780 1.00 98.00 194 ASP A O 1
ATOM 1610 N N . PRO A 1 195 ? -10.072 12.533 19.588 1.00 96.12 195 PRO A N 1
ATOM 1611 C CA . PRO A 1 195 ? -8.718 12.587 19.037 1.00 96.12 195 PRO A CA 1
ATOM 1612 C C . PRO A 1 195 ? -8.645 12.802 17.521 1.00 96.12 195 PRO A C 1
ATOM 1614 O O . PRO A 1 195 ? -7.729 13.478 17.052 1.00 96.12 195 PRO A O 1
ATOM 1617 N N . GLU A 1 196 ? -9.587 12.251 16.749 1.00 95.06 196 GLU A N 1
ATOM 1618 C CA . GLU A 1 196 ? -9.572 12.376 15.286 1.00 95.06 196 GLU A CA 1
ATOM 1619 C C . GLU A 1 196 ? -10.034 13.765 14.855 1.00 95.06 196 GLU A C 1
ATOM 1621 O O . GLU A 1 196 ? -9.429 14.375 13.979 1.00 95.06 196 GLU A O 1
ATOM 1626 N N . PHE A 1 197 ? -11.056 14.315 15.510 1.00 96.94 197 PHE A N 1
ATOM 1627 C CA . PHE A 1 197 ? -11.501 15.679 15.228 1.00 96.94 197 PHE A CA 1
ATOM 1628 C C . PHE A 1 197 ? -10.474 16.734 15.674 1.00 96.94 197 PHE A C 1
ATOM 1630 O O . PHE A 1 197 ? -10.238 17.718 14.966 1.00 96.94 197 PHE A O 1
ATOM 1637 N N . ALA A 1 198 ? -9.793 16.504 16.801 1.00 97.00 198 ALA A N 1
ATOM 1638 C CA . ALA A 1 198 ? -8.642 17.304 17.213 1.00 97.00 198 ALA A CA 1
ATOM 1639 C C . ALA A 1 198 ? -7.519 17.255 16.161 1.00 97.00 198 ALA A C 1
ATOM 1641 O O . ALA A 1 198 ? -6.939 18.286 15.818 1.00 97.00 198 ALA A O 1
ATOM 1642 N N . GLN A 1 199 ? -7.233 16.074 15.602 1.00 95.44 199 GLN A N 1
ATOM 1643 C CA . GLN A 1 199 ? -6.265 15.937 14.515 1.00 95.44 199 GLN A CA 1
ATOM 1644 C C . GLN A 1 199 ? -6.708 16.692 13.258 1.00 95.44 199 GLN A C 1
ATOM 1646 O O . GLN A 1 199 ? -5.914 17.469 12.743 1.00 95.44 199 GLN A O 1
ATOM 1651 N N . LEU A 1 200 ? -7.953 16.525 12.800 1.00 96.19 200 LEU A N 1
ATOM 1652 C CA . LEU A 1 200 ? -8.512 17.265 11.661 1.00 96.19 200 LEU A CA 1
ATOM 1653 C C . LEU A 1 200 ? -8.326 18.776 11.821 1.00 96.19 200 LEU A C 1
ATOM 1655 O O . LEU A 1 200 ? -7.803 19.440 10.929 1.00 96.19 200 LEU A O 1
ATOM 1659 N N . SER A 1 201 ? -8.705 19.304 12.981 1.00 97.62 201 SER A N 1
ATOM 1660 C CA . SER A 1 201 ? -8.607 20.735 13.270 1.00 97.62 201 SER A CA 1
ATOM 1661 C C . SER A 1 201 ? -7.154 21.215 13.237 1.00 97.62 201 SER A C 1
ATOM 1663 O O . SER A 1 201 ? -6.850 22.252 12.648 1.00 97.62 201 SER A O 1
ATOM 1665 N N . GLN A 1 202 ? -6.233 20.423 13.794 1.00 96.62 202 GLN A N 1
ATOM 1666 C CA . GLN A 1 202 ? -4.806 20.732 13.755 1.00 96.62 202 GLN A CA 1
ATOM 1667 C C . GLN A 1 202 ? -4.207 20.643 12.344 1.00 96.62 202 GLN A C 1
ATOM 1669 O O . GLN A 1 202 ? -3.339 21.445 12.013 1.00 96.62 202 GLN A O 1
ATOM 1674 N N . GLU A 1 203 ? -4.645 19.698 11.510 1.00 94.38 203 GLU A N 1
ATOM 1675 C CA . GLU A 1 203 ? -4.197 19.567 10.115 1.00 94.38 203 GLU A CA 1
ATOM 1676 C C . GLU A 1 203 ? -4.574 20.809 9.297 1.00 94.38 203 GLU A C 1
ATOM 1678 O O . GLU A 1 203 ? -3.731 21.356 8.585 1.00 94.38 203 GLU A O 1
ATOM 1683 N N . ILE A 1 204 ? -5.797 21.324 9.470 1.00 95.88 204 ILE A N 1
ATOM 1684 C CA . ILE A 1 204 ? -6.227 22.586 8.846 1.00 95.88 204 ILE A CA 1
ATOM 1685 C C . ILE A 1 204 ? -5.345 23.747 9.332 1.00 95.88 204 ILE A C 1
ATOM 1687 O O . ILE A 1 204 ? -4.859 24.535 8.519 1.00 95.88 204 ILE A O 1
ATOM 1691 N N . GLY A 1 205 ? -5.086 23.835 10.641 1.00 95.56 205 GLY A N 1
ATOM 1692 C CA . GLY A 1 205 ? -4.239 24.889 11.201 1.00 95.56 205 GLY A CA 1
ATOM 1693 C C . GLY A 1 205 ? -2.788 24.831 10.719 1.00 95.56 205 GLY A C 1
ATOM 1694 O O . GLY A 1 205 ? -2.208 25.842 10.337 1.00 95.56 205 GLY A O 1
ATOM 1695 N N . LEU A 1 206 ? -2.181 23.645 10.669 1.00 93.44 206 LEU A N 1
ATOM 1696 C CA . LEU A 1 206 ? -0.820 23.473 10.154 1.00 93.44 206 LEU A CA 1
ATOM 1697 C C . LEU A 1 206 ? -0.734 23.763 8.648 1.00 93.44 206 LEU A C 1
ATOM 1699 O O . LEU A 1 206 ? 0.298 24.243 8.172 1.00 93.44 206 LEU A O 1
ATOM 1703 N N . ALA A 1 207 ? -1.795 23.496 7.884 1.00 92.19 207 ALA A N 1
ATOM 1704 C CA . ALA A 1 207 ? -1.865 23.839 6.467 1.00 92.19 207 ALA A CA 1
ATOM 1705 C C . ALA A 1 207 ? -1.921 25.359 6.235 1.00 92.19 207 ALA A C 1
ATOM 1707 O O . ALA A 1 207 ? -1.404 25.823 5.220 1.00 92.19 207 ALA A O 1
ATOM 1708 N N . SER A 1 208 ? -2.471 26.138 7.175 1.00 93.06 208 SER A N 1
ATOM 1709 C CA . SER A 1 208 ? -2.578 27.599 7.046 1.00 93.06 208 SER A CA 1
ATOM 1710 C C . SER A 1 208 ? -1.270 28.340 7.344 1.00 93.06 208 SER A C 1
ATOM 1712 O O . SER A 1 208 ? -1.109 29.497 6.946 1.00 93.06 208 SER A O 1
ATOM 1714 N N . LEU A 1 209 ? -0.317 27.706 8.037 1.00 91.12 209 LEU A N 1
ATOM 1715 C CA . LEU A 1 209 ? 0.965 28.326 8.376 1.00 91.12 209 LEU A CA 1
ATOM 1716 C C . LEU A 1 209 ? 1.799 28.587 7.114 1.00 91.12 209 LEU A C 1
ATOM 1718 O O . LEU A 1 209 ? 2.204 27.660 6.407 1.00 91.12 209 LEU A O 1
ATOM 1722 N N . GLY A 1 210 ? 2.062 29.871 6.852 1.00 86.12 210 GLY A N 1
ATOM 1723 C CA . GLY A 1 210 ? 2.831 30.331 5.692 1.00 86.12 210 GLY A CA 1
ATOM 1724 C C . GLY A 1 210 ? 2.088 30.249 4.354 1.00 86.12 210 GLY A C 1
ATOM 1725 O O . GLY A 1 210 ? 2.719 30.441 3.319 1.00 86.12 210 GLY A O 1
ATOM 1726 N N . ALA A 1 211 ? 0.784 29.962 4.370 1.00 88.94 211 ALA A N 1
ATOM 1727 C CA . ALA A 1 211 ? -0.053 29.899 3.176 1.00 88.94 211 ALA A CA 1
ATOM 1728 C C . ALA A 1 211 ? -0.442 31.299 2.662 1.00 88.94 211 ALA A C 1
ATOM 1730 O O . ALA A 1 211 ? -0.392 32.291 3.399 1.00 88.94 211 ALA A O 1
ATOM 1731 N N . SER A 1 212 ? -0.847 31.373 1.391 1.00 89.25 212 SER A N 1
ATOM 1732 C CA . SER A 1 212 ? -1.383 32.600 0.792 1.00 89.25 212 SER A CA 1
ATOM 1733 C C . SER A 1 212 ? -2.737 32.983 1.408 1.00 89.25 212 SER A C 1
ATOM 1735 O O . SER A 1 212 ? -3.431 32.141 1.973 1.00 89.25 212 SER A O 1
ATOM 1737 N N . GLU A 1 213 ? -3.158 34.244 1.285 1.00 90.25 213 GLU A N 1
ATOM 1738 C CA . GLU A 1 213 ? -4.476 34.684 1.775 1.00 90.25 213 GLU A CA 1
ATOM 1739 C C . GLU A 1 213 ? -5.630 33.911 1.110 1.00 90.25 213 GLU A C 1
ATOM 1741 O O . GLU A 1 213 ? -6.587 33.520 1.777 1.00 90.25 213 GLU A O 1
ATOM 1746 N N . THR A 1 214 ? -5.500 33.609 -0.185 1.00 92.31 214 THR A N 1
ATOM 1747 C CA . THR A 1 214 ? -6.446 32.767 -0.930 1.00 92.31 214 THR A CA 1
ATOM 1748 C C . THR A 1 214 ? -6.556 31.373 -0.318 1.00 92.31 214 THR A C 1
ATOM 1750 O O . THR A 1 214 ? -7.660 30.882 -0.089 1.00 92.31 214 THR A O 1
ATOM 1753 N N . ASP A 1 215 ? -5.422 30.746 -0.006 1.00 93.06 215 ASP A N 1
ATOM 1754 C CA . ASP A 1 215 ? -5.396 29.408 0.585 1.00 93.06 215 ASP A CA 1
ATOM 1755 C C . ASP A 1 215 ? -5.906 29.410 2.028 1.00 93.06 215 ASP A C 1
ATOM 1757 O O . ASP A 1 215 ? -6.615 28.490 2.426 1.00 93.06 215 ASP A O 1
ATOM 1761 N N . ILE A 1 216 ? -5.621 30.463 2.799 1.00 93.94 216 ILE A N 1
ATOM 1762 C CA . ILE A 1 216 ? -6.183 30.662 4.142 1.00 93.94 216 ILE A CA 1
ATOM 1763 C C . ILE A 1 216 ? -7.711 30.748 4.071 1.00 93.94 216 ILE A C 1
ATOM 1765 O O . ILE A 1 216 ? -8.392 30.091 4.855 1.00 93.94 216 ILE A O 1
ATOM 1769 N N . ASN A 1 217 ? -8.260 31.500 3.114 1.00 94.81 217 ASN A N 1
ATOM 1770 C CA . ASN A 1 217 ? -9.707 31.592 2.916 1.00 94.81 217 ASN A CA 1
ATOM 1771 C C . ASN A 1 217 ? -10.311 30.247 2.482 1.00 94.81 217 ASN A C 1
ATOM 1773 O O . ASN A 1 217 ? -11.373 29.862 2.971 1.00 94.81 217 ASN A O 1
ATOM 1777 N N . ASN A 1 218 ? -9.622 29.495 1.623 1.00 95.88 218 ASN A N 1
ATOM 1778 C CA . ASN A 1 218 ? -10.030 28.144 1.235 1.00 95.88 218 ASN A CA 1
ATOM 1779 C C . ASN A 1 218 ? -10.036 27.178 2.432 1.00 95.88 218 ASN A C 1
ATOM 1781 O O . ASN A 1 218 ? -11.005 26.448 2.630 1.00 95.88 218 ASN A O 1
ATOM 1785 N N . LEU A 1 219 ? -8.999 27.207 3.273 1.00 96.31 219 LEU A N 1
ATOM 1786 C CA . LEU A 1 219 ? -8.933 26.419 4.507 1.00 96.31 219 LEU A CA 1
ATOM 1787 C C . LEU A 1 219 ? -10.021 26.827 5.504 1.00 96.31 219 LEU A C 1
ATOM 1789 O O . LEU A 1 219 ? -10.622 25.958 6.129 1.00 96.31 219 LEU A O 1
ATOM 1793 N N . ALA A 1 220 ? -10.326 28.122 5.616 1.00 96.12 220 ALA A N 1
ATOM 1794 C CA . ALA A 1 220 ? -11.424 28.610 6.443 1.00 96.12 220 ALA A CA 1
ATOM 1795 C C . ALA A 1 220 ? -12.786 28.112 5.933 1.00 96.12 220 ALA A C 1
ATOM 1797 O O . ALA A 1 220 ? -13.619 27.707 6.739 1.00 96.12 220 ALA A O 1
ATOM 1798 N N . LYS A 1 221 ? -13.003 28.048 4.610 1.00 96.31 221 LYS A N 1
ATOM 1799 C CA . LYS A 1 221 ? -14.201 27.417 4.026 1.00 96.31 221 LYS A CA 1
ATOM 1800 C C . LYS A 1 221 ? -14.277 25.924 4.336 1.00 96.31 221 LYS A C 1
ATOM 1802 O O . LYS A 1 221 ? -15.343 25.431 4.693 1.00 96.31 221 LYS A O 1
ATOM 1807 N N . ILE A 1 222 ? -13.160 25.204 4.223 1.00 97.12 222 ILE A N 1
ATOM 1808 C CA . ILE A 1 222 ? -13.102 23.780 4.579 1.00 97.12 222 ILE A CA 1
ATOM 1809 C C . ILE A 1 222 ? -13.434 23.594 6.061 1.00 97.12 222 ILE A C 1
ATOM 1811 O O . ILE A 1 222 ? -14.263 22.747 6.385 1.00 97.12 222 ILE A O 1
ATOM 1815 N N . TYR A 1 223 ? -12.856 24.407 6.950 1.00 97.44 223 TYR A N 1
ATOM 1816 C CA . TYR A 1 223 ? -13.183 24.415 8.376 1.00 97.44 223 TYR A CA 1
ATOM 1817 C C . TYR A 1 223 ? -14.677 24.685 8.600 1.00 97.44 223 TYR A C 1
ATOM 1819 O O . TYR A 1 223 ? -15.342 23.928 9.297 1.00 97.44 223 TYR A O 1
ATOM 1827 N N . PHE A 1 224 ? -15.242 25.688 7.932 1.00 96.38 224 PHE A N 1
ATOM 1828 C CA . PHE A 1 224 ? -16.656 26.039 8.037 1.00 96.38 224 PHE A CA 1
ATOM 1829 C C . PHE A 1 224 ? -17.579 24.874 7.632 1.00 96.38 224 PHE A C 1
ATOM 1831 O O . PHE A 1 224 ? -18.426 24.431 8.401 1.00 96.38 224 PHE A O 1
ATOM 1838 N N . PHE A 1 225 ? -17.377 24.270 6.463 1.00 96.62 225 PHE A N 1
ATOM 1839 C CA . PHE A 1 225 ? -18.222 23.159 6.005 1.00 96.62 225 PHE A CA 1
ATOM 1840 C C . PHE A 1 225 ? -17.906 21.804 6.659 1.00 96.62 225 PHE A C 1
ATOM 1842 O O . PHE A 1 225 ? -18.525 20.798 6.312 1.00 96.62 225 PHE A O 1
ATOM 1849 N N . THR A 1 226 ? -16.981 21.768 7.623 1.00 95.69 226 THR A N 1
ATOM 1850 C CA . THR A 1 226 ? -16.668 20.578 8.422 1.00 95.69 226 THR A CA 1
ATOM 1851 C C . THR A 1 226 ? -16.884 20.826 9.912 1.00 95.69 226 THR A C 1
ATOM 1853 O O . THR A 1 226 ? -17.843 20.318 10.483 1.00 95.69 226 THR A O 1
ATOM 1856 N N . ALA A 1 227 ? -16.019 21.600 10.556 1.00 96.38 227 ALA A N 1
ATOM 1857 C CA . ALA A 1 227 ? -16.061 21.875 11.983 1.00 96.38 227 ALA A CA 1
ATOM 1858 C C . ALA A 1 227 ? -17.276 22.713 12.414 1.00 96.38 227 ALA A C 1
ATOM 1860 O O . ALA A 1 227 ? -17.744 22.505 13.528 1.00 96.38 227 ALA A O 1
ATOM 1861 N N . GLU A 1 228 ? -17.832 23.579 11.554 1.00 95.50 228 GLU A N 1
ATOM 1862 C CA . GLU A 1 228 ? -19.048 24.355 11.876 1.00 95.50 228 GLU A CA 1
ATOM 1863 C C . GLU A 1 228 ? -20.338 23.666 11.414 1.00 95.50 228 GLU A C 1
ATOM 1865 O O . GLU A 1 228 ? -21.283 23.514 12.186 1.00 95.50 228 GLU A O 1
ATOM 1870 N N . PHE A 1 229 ? -20.387 23.198 10.163 1.00 95.50 229 PHE A N 1
ATOM 1871 C CA . PHE A 1 229 ? -21.624 22.705 9.532 1.00 95.50 229 PHE A CA 1
ATOM 1872 C C . PHE A 1 229 ? -21.510 21.293 8.938 1.00 95.50 229 PHE A C 1
ATOM 1874 O O . PHE A 1 229 ? -22.309 20.901 8.084 1.00 95.50 229 PHE A O 1
ATOM 1881 N N . GLY A 1 230 ? -20.530 20.506 9.383 1.00 95.06 230 GLY A N 1
ATOM 1882 C CA . GLY A 1 230 ? -20.321 19.139 8.917 1.00 95.06 230 GLY A CA 1
ATOM 1883 C C . GLY A 1 230 ? -21.328 18.129 9.473 1.00 95.06 230 GLY A C 1
ATOM 1884 O O . GLY A 1 230 ? -21.766 18.196 10.632 1.00 95.06 230 GLY A O 1
ATOM 1885 N N . VAL A 1 231 ? -21.659 17.143 8.639 1.00 96.38 231 VAL A N 1
ATOM 1886 C CA . VAL A 1 231 ? -22.486 15.989 9.007 1.00 96.38 231 VAL A CA 1
ATOM 1887 C C . VAL A 1 231 ? -21.810 14.682 8.584 1.00 96.38 231 VAL A C 1
ATOM 1889 O O . VAL A 1 231 ? -21.000 14.652 7.662 1.00 96.38 231 VAL A O 1
ATOM 1892 N N . ILE A 1 232 ? -22.113 13.589 9.275 1.00 94.94 232 ILE A N 1
ATOM 1893 C CA . ILE A 1 232 ? -21.476 12.278 9.107 1.00 94.94 232 ILE A CA 1
ATOM 1894 C C . ILE A 1 232 ? -22.532 11.179 8.971 1.00 94.94 232 ILE A C 1
ATOM 1896 O O . ILE A 1 232 ? -23.615 11.295 9.545 1.00 94.94 232 ILE A O 1
ATOM 1900 N N . VAL A 1 233 ? -22.229 10.117 8.224 1.00 92.12 233 VAL A N 1
ATOM 1901 C CA . VAL A 1 233 ? -23.063 8.906 8.187 1.00 92.12 233 VAL A CA 1
ATOM 1902 C C . VAL A 1 233 ? -22.678 7.973 9.335 1.00 92.12 233 VAL A C 1
ATOM 1904 O O . VAL A 1 233 ? -21.539 7.526 9.425 1.00 92.12 233 VAL A O 1
ATOM 1907 N N . GLU A 1 234 ? -23.636 7.642 10.195 1.00 87.88 234 GLU A N 1
ATOM 1908 C CA . GLU A 1 234 ? -23.505 6.636 11.252 1.00 87.88 234 GLU A CA 1
ATOM 1909 C C . GLU A 1 234 ? -24.761 5.756 11.273 1.00 87.88 234 GLU A C 1
ATOM 1911 O O . GLU A 1 234 ? -25.875 6.274 11.340 1.00 87.88 234 GLU A O 1
ATOM 1916 N N . ASP A 1 235 ? -24.589 4.430 11.230 1.00 88.12 235 ASP A N 1
ATOM 1917 C CA . ASP A 1 235 ? -25.682 3.439 11.204 1.00 88.12 235 ASP A CA 1
ATOM 1918 C C . ASP A 1 235 ? -26.777 3.770 10.162 1.00 88.12 235 ASP A C 1
ATOM 1920 O O . ASP A 1 235 ? -27.968 3.812 10.478 1.00 88.12 235 ASP A O 1
ATOM 1924 N N . ASP A 1 236 ? -26.365 4.083 8.927 1.00 83.00 236 ASP A N 1
ATOM 1925 C CA . ASP A 1 236 ? -27.235 4.501 7.812 1.00 83.00 236 ASP A CA 1
ATOM 1926 C C . ASP A 1 236 ? -28.061 5.783 8.064 1.00 83.00 236 ASP A C 1
ATOM 1928 O O . ASP A 1 236 ? -29.014 6.088 7.340 1.00 83.00 236 ASP A O 1
ATOM 1932 N N . GLN A 1 237 ? -27.692 6.579 9.072 1.00 90.44 237 GLN A N 1
ATOM 1933 C CA . GLN A 1 237 ? -28.312 7.863 9.390 1.00 90.44 237 GLN A CA 1
ATOM 1934 C C . GLN A 1 237 ? -27.308 9.012 9.303 1.00 90.44 237 GLN A C 1
ATOM 1936 O O . GLN A 1 237 ? -26.151 8.883 9.686 1.00 90.44 237 GLN A O 1
ATOM 1941 N N . ILE A 1 238 ? -27.773 10.176 8.848 1.00 93.88 238 ILE A N 1
ATOM 1942 C CA . ILE A 1 238 ? -26.978 11.407 8.875 1.00 93.88 238 ILE A CA 1
ATOM 1943 C C . ILE A 1 238 ? -27.048 12.005 10.285 1.00 93.88 238 ILE A C 1
ATOM 1945 O O . ILE A 1 238 ? -28.139 12.217 10.820 1.00 93.88 238 ILE A O 1
ATOM 1949 N N . LYS A 1 239 ? -25.885 12.281 10.874 1.00 96.44 239 LYS A N 1
ATOM 1950 C CA . LYS A 1 239 ? -25.709 12.897 12.192 1.00 96.44 239 LYS A CA 1
ATOM 1951 C C . LYS A 1 239 ? -24.863 14.163 12.088 1.00 96.44 239 LYS A C 1
ATOM 1953 O O . LYS A 1 239 ? -23.947 14.238 11.277 1.00 96.44 239 LYS A O 1
ATOM 1958 N N . ALA A 1 240 ? -25.145 15.157 12.919 1.00 96.94 240 ALA A N 1
ATOM 1959 C CA . ALA A 1 240 ? -24.363 16.381 13.012 1.00 96.94 240 ALA A CA 1
ATOM 1960 C C . ALA A 1 240 ? -23.109 16.169 13.864 1.00 96.94 240 ALA A C 1
ATOM 1962 O O . ALA A 1 240 ? -23.165 15.549 14.930 1.00 96.94 240 ALA A O 1
ATOM 1963 N N . TYR A 1 241 ? -21.995 16.728 13.398 1.00 96.94 241 TYR A N 1
ATOM 1964 C CA . TYR A 1 241 ? -20.788 16.913 14.203 1.00 96.94 241 TYR A CA 1
ATOM 1965 C C . TYR A 1 241 ? -20.267 18.358 14.158 1.00 96.94 241 TYR A C 1
ATOM 1967 O O . TYR A 1 241 ? -19.415 18.708 14.967 1.00 96.94 241 TYR A O 1
ATOM 1975 N N . GLY A 1 242 ? -20.766 19.191 13.238 1.00 96.88 242 GLY A N 1
ATOM 1976 C CA . GLY A 1 242 ? -20.421 20.607 13.163 1.00 96.88 242 GLY A CA 1
ATOM 1977 C C . GLY A 1 242 ? -21.006 21.430 14.318 1.00 96.88 242 GLY A C 1
ATOM 1978 O O . GLY A 1 242 ? -22.170 21.256 14.689 1.00 96.88 242 GLY A O 1
ATOM 1979 N N . ALA A 1 243 ? -20.207 22.333 14.879 1.00 95.69 243 ALA A N 1
ATOM 1980 C CA . ALA A 1 243 ? -20.540 23.142 16.046 1.00 95.69 243 ALA A CA 1
ATOM 1981 C C . ALA A 1 243 ? -21.700 24.120 15.817 1.00 95.69 243 ALA A C 1
ATOM 1983 O O . ALA A 1 243 ? -22.578 24.224 16.675 1.00 95.69 243 ALA A O 1
ATOM 1984 N N . GLY A 1 244 ? -21.777 24.772 14.655 1.00 92.75 244 GLY A N 1
ATOM 1985 C CA . GLY A 1 244 ? -22.917 25.594 14.243 1.00 92.75 244 GLY A CA 1
ATOM 1986 C C . GLY A 1 244 ? -24.239 24.822 14.295 1.00 92.75 244 GLY A C 1
ATOM 1987 O O . GLY A 1 244 ? -25.204 25.269 14.917 1.00 92.75 244 GLY A O 1
ATOM 1988 N N . LEU A 1 245 ? -24.259 23.592 13.767 1.00 93.19 245 LEU A N 1
ATOM 1989 C CA . LEU A 1 245 ? -25.428 22.709 13.879 1.00 93.19 245 LEU A CA 1
ATOM 1990 C C . LEU A 1 245 ? -25.694 22.281 15.326 1.00 93.19 245 LEU A C 1
ATOM 1992 O O . LEU A 1 245 ? -26.837 22.233 15.762 1.00 93.19 245 LEU A O 1
ATOM 1996 N N . LEU A 1 246 ? -24.656 21.963 16.095 1.00 95.62 246 LEU A N 1
ATOM 1997 C CA . LEU A 1 246 ? -24.801 21.449 17.458 1.00 95.62 246 LEU A CA 1
ATOM 1998 C C . LEU A 1 246 ? -25.123 22.528 18.501 1.00 95.62 246 LEU A C 1
ATOM 2000 O O . LEU A 1 246 ? -25.514 22.180 19.613 1.00 95.62 246 LEU A O 1
ATOM 2004 N N . SER A 1 247 ? -25.016 23.806 18.147 1.00 92.12 247 SER A N 1
ATOM 2005 C CA . SER A 1 247 ? -25.283 24.958 19.021 1.00 92.12 247 SER A CA 1
ATOM 2006 C C . SER A 1 247 ? -26.569 25.723 18.687 1.00 92.12 247 SER A C 1
ATOM 2008 O O . SER A 1 247 ? -27.024 26.549 19.487 1.00 92.12 247 SER A O 1
ATOM 2010 N N . SER A 1 248 ? -27.178 25.445 17.531 1.00 88.19 248 SER A N 1
ATOM 2011 C CA . SER A 1 248 ? -28.410 26.079 17.057 1.00 88.19 248 SER A CA 1
ATOM 2012 C C . SER A 1 248 ? -29.551 25.066 17.001 1.00 88.19 248 SER A C 1
ATOM 2014 O O . SER A 1 248 ? -29.662 24.263 16.076 1.00 88.19 248 SER A O 1
ATOM 2016 N N . ALA A 1 249 ? -30.449 25.109 17.991 1.00 85.62 249 ALA A N 1
ATOM 2017 C CA . ALA A 1 249 ? -31.588 24.189 18.055 1.00 85.62 249 ALA A CA 1
ATOM 2018 C C . ALA A 1 249 ? -32.514 24.321 16.831 1.00 85.62 249 ALA A C 1
ATOM 2020 O O . ALA A 1 249 ? -33.055 23.323 16.346 1.00 85.62 249 ALA A O 1
ATOM 2021 N N . ALA A 1 250 ? -32.684 25.549 16.332 1.00 84.62 250 ALA A N 1
ATOM 2022 C CA . ALA A 1 250 ? -33.507 25.838 15.167 1.00 84.62 250 ALA A CA 1
ATOM 2023 C C . ALA A 1 250 ? -32.886 25.267 13.883 1.00 84.62 250 ALA A C 1
ATOM 2025 O O . ALA A 1 250 ? -33.561 24.554 13.136 1.00 84.62 250 ALA A O 1
ATOM 2026 N N . GLU A 1 251 ? -31.591 25.508 13.657 1.00 87.50 251 GLU A N 1
ATOM 2027 C CA . GLU A 1 251 ? -30.913 25.037 12.449 1.00 87.50 251 GLU A CA 1
ATOM 2028 C C . GLU A 1 251 ? -30.702 23.521 12.452 1.00 87.50 251 GLU A C 1
ATOM 2030 O O . GLU A 1 251 ? -30.901 22.887 11.416 1.00 87.50 251 GLU A O 1
ATOM 2035 N N . LEU A 1 252 ? -30.389 22.913 13.603 1.00 90.38 252 LEU A N 1
ATOM 2036 C CA . LEU A 1 252 ? -30.244 21.460 13.725 1.00 90.38 252 LEU A CA 1
ATOM 2037 C C . LEU A 1 252 ? -31.515 20.738 13.286 1.00 90.38 252 LEU A C 1
ATOM 2039 O O . LEU A 1 252 ? -31.468 19.829 12.458 1.00 90.38 252 LEU A O 1
ATOM 2043 N N . LYS A 1 253 ? -32.664 21.169 13.815 1.00 88.50 253 LYS A N 1
ATOM 2044 C CA . LYS A 1 253 ? -33.957 20.572 13.482 1.00 88.50 253 LYS A CA 1
ATOM 2045 C C . LYS A 1 253 ? -34.289 20.777 12.005 1.00 88.50 253 LYS A C 1
ATOM 2047 O O . LYS A 1 253 ? -34.619 19.818 11.312 1.00 88.50 253 LYS A O 1
ATOM 2052 N N . ASN A 1 254 ? -34.150 22.010 11.518 1.00 87.62 254 ASN A N 1
ATOM 2053 C CA . ASN A 1 254 ? -34.443 22.343 10.130 1.00 87.62 254 ASN A CA 1
ATOM 2054 C C . ASN A 1 254 ? -33.560 21.553 9.143 1.00 87.62 254 ASN A C 1
ATOM 2056 O O . ASN A 1 254 ? -34.060 21.007 8.161 1.00 87.62 254 ASN A O 1
ATOM 2060 N N . THR A 1 255 ? -32.261 21.439 9.418 1.00 87.94 255 THR A N 1
ATOM 2061 C CA . THR A 1 255 ? -31.299 20.713 8.572 1.00 87.94 255 THR A CA 1
ATOM 2062 C C . THR A 1 255 ? -31.651 19.234 8.465 1.00 87.94 255 THR A C 1
ATOM 2064 O O . THR A 1 255 ? -31.669 18.674 7.369 1.00 87.94 255 THR A O 1
ATOM 2067 N N . MET A 1 256 ? -31.999 18.606 9.590 1.00 86.62 256 MET A N 1
ATOM 2068 C CA . MET A 1 256 ? -32.316 17.175 9.648 1.00 86.62 256 MET A CA 1
ATOM 2069 C C . MET A 1 256 ? -33.621 16.819 8.913 1.00 86.62 256 MET A C 1
ATOM 2071 O O . MET A 1 256 ? -33.782 15.687 8.454 1.00 86.62 256 MET A O 1
ATOM 2075 N N . GLU A 1 257 ? -34.530 17.779 8.733 1.00 85.25 257 GLU A N 1
ATOM 2076 C CA . GLU A 1 257 ? -35.762 17.617 7.949 1.00 85.25 257 GLU A CA 1
ATOM 2077 C C . GLU A 1 257 ? -35.536 17.840 6.433 1.00 85.25 257 GLU A C 1
ATOM 2079 O O . GLU A 1 257 ? -36.259 17.284 5.597 1.00 85.25 257 GLU A O 1
ATOM 2084 N N . GLN A 1 258 ? -34.498 18.587 6.036 1.00 80.88 258 GLN A N 1
ATOM 2085 C CA . GLN A 1 258 ? -34.243 18.995 4.647 1.00 80.88 258 GLN A CA 1
ATOM 2086 C C . GLN A 1 258 ? -33.243 18.094 3.902 1.00 80.88 258 GLN A C 1
ATOM 2088 O O . GLN A 1 258 ? -32.172 18.528 3.475 1.00 80.88 258 GLN A O 1
ATOM 2093 N N . LYS A 1 259 ? -33.642 16.848 3.609 1.00 74.50 259 LYS A N 1
ATOM 2094 C CA . LYS A 1 259 ? -32.776 15.854 2.930 1.00 74.50 259 LYS A CA 1
ATOM 2095 C C . LYS A 1 259 ? -32.137 16.311 1.604 1.00 74.50 259 LYS A C 1
ATOM 2097 O O . LYS A 1 259 ? -31.107 15.777 1.217 1.00 74.50 259 LYS A O 1
ATOM 2102 N N . LYS A 1 260 ? -32.730 17.283 0.897 1.00 81.75 260 LYS A N 1
ATOM 2103 C CA . LYS A 1 260 ? -32.241 17.780 -0.407 1.00 81.75 260 LYS A CA 1
ATOM 2104 C C . LYS A 1 260 ? -30.993 18.667 -0.321 1.00 81.75 260 LYS A C 1
ATOM 2106 O O . LYS A 1 260 ? -30.384 18.922 -1.355 1.00 81.75 260 LYS A O 1
ATOM 2111 N N . LYS A 1 261 ? -30.640 19.162 0.869 1.00 88.50 261 LYS A N 1
ATOM 2112 C CA . LYS A 1 261 ? -29.472 20.033 1.070 1.00 88.50 261 LYS A CA 1
ATOM 2113 C C . LYS A 1 261 ? -28.181 19.261 1.365 1.00 88.50 261 LYS A C 1
ATOM 2115 O O . LYS A 1 261 ? -27.111 19.863 1.376 1.00 88.50 261 LYS A O 1
ATOM 2120 N N . PHE A 1 262 ? -28.257 17.948 1.580 1.00 92.06 262 PHE A N 1
ATOM 2121 C CA . PHE A 1 262 ? -27.078 17.118 1.808 1.00 92.06 262 PHE A CA 1
ATOM 2122 C C . PHE A 1 262 ? -26.335 16.834 0.501 1.00 92.06 262 PHE A C 1
ATOM 2124 O O . PHE A 1 262 ? -26.933 16.396 -0.483 1.00 92.06 262 PHE A O 1
ATOM 2131 N N . LYS A 1 263 ? -25.023 17.068 0.503 1.00 91.19 263 LYS A N 1
ATOM 2132 C CA . LYS A 1 263 ? -24.101 16.755 -0.594 1.00 91.19 263 LYS A CA 1
ATOM 2133 C C . LYS A 1 263 ? -22.974 15.877 -0.069 1.00 91.19 263 LYS A C 1
ATOM 2135 O O . LYS A 1 263 ? -22.608 15.998 1.092 1.00 91.19 263 LYS A O 1
ATOM 2140 N N . THR A 1 264 ? -22.407 15.015 -0.903 1.00 90.56 264 THR A N 1
ATOM 2141 C CA . THR A 1 264 ? -21.204 14.255 -0.532 1.00 90.56 264 THR A CA 1
ATOM 2142 C C . THR A 1 264 ? -20.056 15.210 -0.227 1.00 90.56 264 THR A C 1
ATOM 2144 O O . THR A 1 264 ? -19.898 16.217 -0.919 1.00 90.56 264 THR A O 1
ATOM 2147 N N . PHE A 1 265 ? -19.271 14.908 0.806 1.00 91.75 265 PHE A N 1
ATOM 2148 C CA . PHE A 1 265 ? -18.065 15.659 1.120 1.00 91.75 265 PHE A CA 1
ATOM 2149 C C . PHE A 1 265 ? -17.065 15.604 -0.047 1.00 91.75 265 PHE A C 1
ATOM 2151 O O . PHE A 1 265 ? -16.586 14.540 -0.426 1.00 91.75 265 PHE A O 1
ATOM 2158 N N . ASP A 1 266 ? -16.765 16.769 -0.615 1.00 88.50 266 ASP A N 1
ATOM 2159 C CA . ASP A 1 266 ? -15.767 16.958 -1.663 1.00 88.50 266 ASP A CA 1
ATOM 2160 C C . ASP A 1 266 ? -15.174 18.364 -1.531 1.00 88.50 266 ASP A C 1
ATOM 2162 O O . ASP A 1 266 ? -15.902 19.361 -1.509 1.00 88.50 266 ASP A O 1
ATOM 2166 N N . VAL A 1 267 ? -13.846 18.447 -1.447 1.00 91.81 267 VAL A N 1
ATOM 2167 C CA . VAL A 1 267 ? -13.148 19.714 -1.196 1.00 91.81 267 VAL A CA 1
ATOM 2168 C C . VAL A 1 267 ? -13.380 20.695 -2.342 1.00 91.81 267 VAL A C 1
ATOM 2170 O O . VAL A 1 267 ? -13.683 21.856 -2.087 1.00 91.81 267 VAL A O 1
ATOM 2173 N N . ASN A 1 268 ? -13.324 20.249 -3.598 1.00 89.81 268 ASN A N 1
ATOM 2174 C CA . ASN A 1 268 ? -13.487 21.145 -4.748 1.00 89.81 268 ASN A CA 1
ATOM 2175 C C . ASN A 1 268 ? -14.879 21.793 -4.775 1.00 89.81 268 ASN A C 1
ATOM 2177 O O . ASN A 1 268 ? -15.008 22.992 -5.026 1.00 89.81 268 ASN A O 1
ATOM 2181 N N . THR A 1 269 ? -15.913 21.020 -4.449 1.00 90.75 269 THR A N 1
ATOM 2182 C CA . THR A 1 269 ? -17.291 21.507 -4.327 1.00 90.75 269 THR A CA 1
ATOM 2183 C C . THR A 1 269 ? -17.445 22.478 -3.153 1.00 90.75 269 THR A C 1
ATOM 2185 O O . THR A 1 269 ? -18.126 23.499 -3.282 1.00 90.75 269 THR A O 1
ATOM 2188 N N . ILE A 1 270 ? -16.794 22.207 -2.017 1.00 94.56 270 ILE A N 1
ATOM 2189 C CA . ILE A 1 270 ? -16.785 23.099 -0.846 1.00 94.56 270 ILE A CA 1
ATOM 2190 C C . ILE A 1 270 ? -16.187 24.466 -1.197 1.00 94.56 270 ILE A C 1
ATOM 2192 O O . ILE A 1 270 ? -16.779 25.493 -0.871 1.00 94.56 270 ILE A O 1
ATOM 2196 N N . LEU A 1 271 ? -15.056 24.503 -1.908 1.00 93.38 271 LEU A N 1
ATOM 2197 C CA . LEU A 1 271 ? -14.381 25.761 -2.257 1.00 93.38 271 LEU A CA 1
ATOM 2198 C C . LEU A 1 271 ? -15.247 26.683 -3.132 1.00 93.38 271 LEU A C 1
ATOM 2200 O O . LEU A 1 271 ? -15.151 27.910 -3.028 1.00 93.38 271 LEU A O 1
ATOM 2204 N N . GLN A 1 272 ? -16.134 26.097 -3.938 1.00 92.38 272 GLN A N 1
ATOM 2205 C CA . GLN A 1 272 ? -17.095 26.800 -4.795 1.00 92.38 272 GLN A CA 1
ATOM 2206 C C . GLN A 1 272 ? -18.399 27.182 -4.081 1.00 92.38 272 GLN A C 1
ATOM 2208 O O . GLN A 1 272 ? -19.243 27.850 -4.672 1.00 92.38 272 GLN A O 1
ATOM 2213 N N . THR A 1 273 ? -18.592 26.746 -2.836 1.00 92.56 273 THR A N 1
ATOM 2214 C CA . THR A 1 273 ? -19.805 27.027 -2.064 1.00 92.56 273 THR A CA 1
ATOM 2215 C C . THR A 1 273 ? -19.623 28.298 -1.227 1.00 92.56 273 THR A C 1
ATOM 2217 O O . THR A 1 273 ? -18.535 28.577 -0.707 1.00 92.56 273 THR A O 1
ATOM 2220 N N . ASP A 1 274 ? -20.691 29.088 -1.121 1.00 90.94 274 ASP A N 1
ATOM 2221 C CA . ASP A 1 274 ? -20.730 30.307 -0.313 1.00 90.94 274 ASP A CA 1
ATOM 2222 C C . ASP A 1 274 ? -21.085 29.986 1.142 1.00 90.94 274 ASP A C 1
ATOM 2224 O O . ASP A 1 274 ? -22.051 29.265 1.404 1.00 90.94 274 ASP A O 1
ATOM 2228 N N . CYS A 1 275 ? -20.322 30.544 2.085 1.00 90.12 275 CYS A N 1
ATOM 2229 C CA . CYS A 1 275 ? -20.625 30.467 3.514 1.00 90.12 275 CYS A CA 1
ATOM 2230 C C . CYS A 1 275 ? -21.671 31.527 3.869 1.00 90.12 275 CYS A C 1
ATOM 2232 O O . CYS A 1 275 ? -21.438 32.719 3.657 1.00 90.12 275 CYS A O 1
ATOM 2234 N N . ILE A 1 276 ? -22.809 31.112 4.424 1.00 86.56 276 ILE A N 1
ATOM 2235 C CA . ILE A 1 276 ? -23.891 32.025 4.803 1.00 86.56 276 ILE A CA 1
ATOM 2236 C C . ILE A 1 276 ? -23.804 32.269 6.308 1.00 86.56 276 ILE A C 1
ATOM 2238 O O . ILE A 1 276 ? -23.914 31.334 7.086 1.00 86.56 276 ILE A O 1
ATOM 2242 N N . ILE A 1 277 ? -23.584 33.510 6.737 1.00 78.38 277 ILE A N 1
ATOM 2243 C CA . ILE A 1 277 ? -23.439 33.827 8.172 1.00 78.38 277 ILE A CA 1
ATOM 2244 C C . ILE A 1 277 ? -24.795 34.188 8.804 1.00 78.38 277 ILE A C 1
ATOM 2246 O O . ILE A 1 277 ? -25.033 33.903 9.970 1.00 78.38 277 ILE A O 1
ATOM 2250 N N . SER A 1 278 ? -25.703 34.793 8.033 1.00 74.12 278 SER A N 1
ATOM 2251 C CA . SER A 1 278 ? -26.950 35.390 8.536 1.00 74.12 278 SER A CA 1
ATOM 2252 C C . SER A 1 278 ? -28.205 34.515 8.395 1.00 74.12 278 SER A C 1
ATOM 2254 O O . SER A 1 278 ? -29.294 34.969 8.732 1.00 74.12 278 SER A O 1
ATOM 2256 N N . ASP A 1 279 ? -28.096 33.324 7.803 1.00 81.00 279 ASP A N 1
ATOM 2257 C CA . ASP A 1 279 ? -29.216 32.408 7.528 1.00 81.00 279 ASP A CA 1
ATOM 2258 C C . ASP A 1 279 ? -28.697 30.960 7.398 1.00 81.00 279 ASP A C 1
ATOM 2260 O O . ASP A 1 279 ? -27.487 30.725 7.379 1.00 81.00 279 ASP A O 1
ATOM 2264 N N . TYR A 1 280 ? -29.598 29.983 7.290 1.00 86.38 280 TYR A N 1
ATOM 2265 C CA . TYR A 1 280 ? -29.264 28.565 7.152 1.00 86.38 280 TYR A CA 1
ATOM 2266 C C . TYR A 1 280 ? -28.497 28.265 5.865 1.00 86.38 280 TYR A C 1
ATOM 2268 O O . TYR A 1 280 ? -28.810 28.783 4.788 1.00 86.38 280 TYR A O 1
ATOM 2276 N N . GLN A 1 281 ? -27.559 27.320 5.943 1.00 90.44 281 GLN A N 1
ATOM 2277 C CA . GLN A 1 281 ? -26.746 26.949 4.786 1.00 90.44 281 GLN A CA 1
ATOM 2278 C C . GLN A 1 281 ? -27.590 26.374 3.636 1.00 90.44 281 GLN A C 1
ATOM 2280 O O . GLN A 1 281 ? -28.630 25.722 3.810 1.00 90.44 281 GLN A O 1
ATOM 2285 N N . ASN A 1 282 ? -27.108 26.584 2.410 1.00 89.06 282 ASN A N 1
ATOM 2286 C CA . ASN A 1 282 ? -27.708 26.010 1.203 1.00 89.06 282 ASN A CA 1
ATOM 2287 C C . ASN A 1 282 ? -27.249 24.572 0.930 1.00 89.06 282 ASN A C 1
ATOM 2289 O O . ASN A 1 282 ? -27.920 23.847 0.192 1.00 89.06 282 ASN A O 1
ATOM 2293 N N . ALA A 1 283 ? -26.126 24.157 1.516 1.00 91.69 283 ALA A N 1
ATOM 2294 C CA . ALA A 1 283 ? -25.586 22.813 1.393 1.00 91.69 283 ALA A CA 1
ATOM 2295 C C . ALA A 1 283 ? -24.881 22.387 2.685 1.00 91.69 283 ALA A C 1
ATOM 2297 O O . ALA A 1 283 ? -24.182 23.188 3.301 1.00 91.69 283 ALA A O 1
ATOM 2298 N N . TYR A 1 284 ? -25.035 21.114 3.042 1.00 93.94 284 TYR A N 1
ATOM 2299 C CA . TYR A 1 284 ? -24.338 20.465 4.152 1.00 93.94 284 TYR A CA 1
ATOM 2300 C C . TYR A 1 284 ? -23.582 19.257 3.607 1.00 93.94 284 TYR A C 1
ATOM 2302 O O . TYR A 1 284 ? -24.153 18.452 2.864 1.00 93.94 284 TYR A O 1
ATOM 2310 N N . PHE A 1 285 ? -22.301 19.139 3.945 1.00 94.88 285 PHE A N 1
ATOM 2311 C CA . PHE A 1 285 ? -21.419 18.135 3.359 1.00 94.88 285 PHE A CA 1
ATOM 2312 C C . PHE A 1 285 ? -21.333 16.899 4.255 1.00 94.88 285 PHE A C 1
ATOM 2314 O O . PHE A 1 285 ? -21.013 16.992 5.439 1.00 94.88 285 PHE A O 1
ATOM 2321 N N . VAL A 1 286 ? -21.674 15.749 3.674 1.00 94.56 286 VAL A N 1
ATOM 2322 C CA . VAL A 1 286 ? -21.787 14.454 4.338 1.00 94.56 286 VAL A CA 1
ATOM 2323 C C . VAL A 1 286 ? -20.484 13.684 4.189 1.00 94.56 286 VAL A C 1
ATOM 2325 O O . VAL A 1 286 ? -20.122 13.265 3.088 1.00 94.56 286 VAL A O 1
ATOM 2328 N N . SER A 1 287 ? -19.819 13.466 5.315 1.00 91.75 287 SER A N 1
ATOM 2329 C CA . SER A 1 287 ? -18.600 12.670 5.431 1.00 91.75 287 SER A CA 1
ATOM 2330 C C . SER A 1 287 ? -18.935 11.221 5.797 1.00 91.75 287 SER A C 1
ATOM 2332 O O . SER A 1 287 ? -19.873 10.966 6.555 1.00 91.75 287 SER A O 1
ATOM 2334 N N . LEU A 1 288 ? -18.162 10.252 5.302 1.00 87.38 288 LEU A N 1
ATOM 2335 C CA . LEU A 1 288 ? -18.318 8.846 5.709 1.00 87.38 288 LEU A CA 1
ATOM 2336 C C . LEU A 1 288 ? -17.658 8.575 7.063 1.00 87.38 288 LEU A C 1
ATOM 2338 O O . LEU A 1 288 ? -18.175 7.821 7.879 1.00 87.38 288 LEU A O 1
ATOM 2342 N N . ASN A 1 289 ? -16.506 9.197 7.307 1.00 88.50 289 ASN A N 1
ATOM 2343 C CA . ASN A 1 289 ? -15.803 9.179 8.583 1.00 88.50 289 ASN A CA 1
ATOM 2344 C C . ASN A 1 289 ? -14.832 10.374 8.667 1.00 88.50 289 ASN A C 1
ATOM 2346 O O . ASN A 1 289 ? -14.534 11.006 7.657 1.00 88.50 289 ASN A O 1
ATOM 2350 N N . ILE A 1 290 ? -14.341 10.698 9.868 1.00 91.06 290 ILE A N 1
ATOM 2351 C CA . ILE A 1 290 ? -13.437 11.846 10.080 1.00 91.06 290 ILE A CA 1
ATOM 2352 C C . ILE A 1 290 ? -12.049 11.613 9.459 1.00 91.06 290 ILE A C 1
ATOM 2354 O O . ILE A 1 290 ? -11.428 12.565 8.995 1.00 91.06 290 ILE A O 1
ATOM 2358 N N . GLN A 1 291 ? -11.570 10.364 9.396 1.00 87.25 291 GLN A N 1
ATOM 2359 C CA . GLN A 1 291 ? -10.275 10.043 8.780 1.00 87.25 291 GLN A CA 1
ATOM 2360 C C . GLN A 1 291 ? -10.253 10.366 7.284 1.00 87.25 291 GLN A C 1
ATOM 2362 O O . GLN A 1 291 ? -9.271 10.913 6.793 1.00 87.25 291 GLN A O 1
ATOM 2367 N N . ASP A 1 292 ? -11.342 10.096 6.574 1.00 82.38 292 ASP A N 1
ATOM 2368 C CA . ASP A 1 292 ? -11.509 10.432 5.161 1.00 82.38 292 ASP A CA 1
ATOM 2369 C C . ASP A 1 292 ? -11.415 11.951 4.927 1.00 82.38 292 ASP A C 1
ATOM 2371 O O . ASP A 1 292 ? -10.642 12.418 4.089 1.00 82.38 292 ASP A O 1
ATOM 2375 N N . VAL A 1 293 ? -12.075 12.744 5.783 1.00 91.12 293 VAL A N 1
ATOM 2376 C CA . VAL A 1 293 ? -11.959 14.215 5.779 1.00 91.12 293 VAL A CA 1
ATOM 2377 C C . VAL A 1 293 ? -10.507 14.652 5.997 1.00 91.12 293 VAL A C 1
ATOM 2379 O O . VAL A 1 293 ? -10.010 15.508 5.266 1.00 91.12 293 VAL A O 1
ATOM 2382 N N . ILE A 1 294 ? -9.794 14.045 6.955 1.00 90.12 294 ILE A N 1
ATOM 2383 C CA . ILE A 1 294 ? -8.369 14.323 7.202 1.00 90.12 294 ILE A CA 1
ATOM 2384 C C . ILE A 1 294 ? -7.531 14.041 5.949 1.00 90.12 294 ILE A C 1
ATOM 2386 O O . ILE A 1 294 ? -6.672 14.850 5.596 1.00 90.12 294 ILE A O 1
ATOM 2390 N N . GLN A 1 295 ? -7.762 12.920 5.260 1.00 85.12 295 GLN A N 1
ATOM 2391 C CA . GLN A 1 295 ? -7.019 12.584 4.042 1.00 85.12 295 GLN A CA 1
ATOM 2392 C C . GLN A 1 295 ? -7.273 13.601 2.928 1.00 85.12 295 GLN A C 1
ATOM 2394 O O . GLN A 1 295 ? -6.324 14.080 2.309 1.00 85.12 295 GLN A O 1
ATOM 2399 N N . HIS A 1 296 ? -8.523 14.007 2.725 1.00 86.31 296 HIS A N 1
ATOM 2400 C CA . HIS A 1 296 ? -8.873 15.046 1.758 1.00 86.31 296 HIS A CA 1
ATOM 2401 C C . HIS A 1 296 ? -8.237 16.406 2.097 1.00 86.31 296 HIS A C 1
ATOM 2403 O O . HIS A 1 296 ? -7.715 17.076 1.205 1.00 86.31 296 HIS A O 1
ATOM 2409 N N . VAL A 1 297 ? -8.203 16.796 3.378 1.00 89.12 297 VAL A N 1
ATOM 2410 C CA . VAL A 1 297 ? -7.495 18.007 3.835 1.00 89.12 297 VAL A CA 1
ATOM 2411 C C . VAL A 1 297 ? -5.995 17.902 3.565 1.00 89.12 297 VAL A C 1
ATOM 2413 O O . VAL A 1 297 ? -5.401 18.861 3.082 1.00 89.12 297 VAL A O 1
ATOM 2416 N N . ARG A 1 298 ? -5.371 16.743 3.807 1.00 87.38 298 ARG A N 1
ATOM 2417 C CA . ARG A 1 298 ? -3.946 16.517 3.507 1.00 87.38 298 ARG A CA 1
ATOM 2418 C C . ARG A 1 298 ? -3.647 16.587 2.013 1.00 87.38 298 ARG A C 1
ATOM 2420 O O . ARG A 1 298 ? -2.625 17.154 1.632 1.00 87.38 298 ARG A O 1
ATOM 2427 N N . LEU A 1 299 ? -4.523 16.038 1.171 1.00 85.31 299 LEU A N 1
ATOM 2428 C CA . LEU A 1 299 ? -4.408 16.142 -0.284 1.00 85.31 299 LEU A CA 1
ATOM 2429 C C . LEU A 1 299 ? -4.507 17.600 -0.742 1.00 85.31 299 LEU A C 1
ATOM 2431 O O . LEU A 1 299 ? -3.664 18.041 -1.518 1.00 85.31 299 LEU A O 1
ATOM 2435 N N . PHE A 1 300 ? -5.457 18.369 -0.206 1.00 88.19 300 PHE A N 1
ATOM 2436 C CA . PHE A 1 300 ? -5.548 19.807 -0.468 1.00 88.19 300 PHE A CA 1
ATOM 2437 C C . PHE A 1 300 ? -4.319 20.570 0.052 1.00 88.19 300 PHE A C 1
ATOM 2439 O O . PHE A 1 300 ? -3.756 21.405 -0.645 1.00 88.19 300 PHE A O 1
ATOM 2446 N N . ALA A 1 301 ? -3.810 20.240 1.239 1.00 86.94 301 ALA A N 1
ATOM 2447 C CA . ALA A 1 301 ? -2.631 20.896 1.800 1.00 86.94 301 ALA A CA 1
ATOM 2448 C C . ALA A 1 301 ? -1.360 20.710 0.944 1.00 86.94 301 ALA A C 1
ATOM 2450 O O . ALA A 1 301 ? -0.451 21.539 1.026 1.00 86.94 301 ALA A O 1
ATOM 2451 N N . ARG A 1 302 ? -1.295 19.668 0.096 1.00 83.38 302 ARG A N 1
ATOM 2452 C CA . ARG A 1 302 ? -0.216 19.473 -0.892 1.00 83.38 302 ARG A CA 1
ATOM 2453 C C . ARG A 1 302 ? -0.276 20.464 -2.055 1.00 83.38 302 ARG A C 1
ATOM 2455 O O . ARG A 1 302 ? 0.756 20.693 -2.681 1.00 83.38 302 ARG A O 1
ATOM 2462 N N . THR A 1 303 ? -1.447 21.030 -2.357 1.00 85.62 303 THR A N 1
ATOM 2463 C CA . THR A 1 303 ? -1.617 22.013 -3.440 1.00 85.62 303 THR A CA 1
ATOM 2464 C C . THR A 1 303 ? -1.271 23.436 -3.003 1.00 85.62 303 THR A C 1
ATOM 2466 O O . THR A 1 303 ? -1.072 24.296 -3.855 1.00 85.62 303 THR A O 1
ATOM 2469 N N . ILE A 1 304 ? -1.186 23.693 -1.693 1.00 85.00 304 ILE A N 1
ATOM 2470 C CA . ILE A 1 304 ? -0.849 25.006 -1.130 1.00 85.00 304 ILE A CA 1
ATOM 2471 C C . ILE A 1 304 ? 0.628 25.324 -1.384 1.00 85.00 304 ILE A C 1
ATOM 2473 O O . ILE A 1 304 ? 1.523 24.559 -1.014 1.00 85.00 304 ILE A O 1
ATOM 2477 N N . ILE A 1 305 ? 0.888 26.494 -1.967 1.00 73.50 305 ILE A N 1
ATOM 2478 C CA . ILE A 1 305 ? 2.242 27.003 -2.209 1.00 73.50 305 ILE A CA 1
ATOM 2479 C C . ILE A 1 305 ? 2.719 27.751 -0.959 1.00 73.50 305 ILE A C 1
ATOM 2481 O O . ILE A 1 305 ? 2.117 28.745 -0.556 1.00 73.50 305 ILE A O 1
ATOM 2485 N N . ARG A 1 306 ? 3.815 27.289 -0.346 1.00 71.62 306 ARG A N 1
ATOM 2486 C CA . ARG A 1 306 ? 4.456 27.937 0.811 1.00 71.62 306 ARG A CA 1
ATOM 2487 C C . ARG A 1 306 ? 5.967 27.751 0.805 1.00 71.62 306 ARG A C 1
ATOM 2489 O O . ARG A 1 306 ? 6.488 26.847 0.161 1.00 71.62 306 ARG A O 1
ATOM 2496 N N . SER A 1 307 ? 6.661 28.604 1.553 1.00 59.41 307 SER A N 1
ATOM 2497 C CA . SER A 1 307 ? 8.122 28.702 1.524 1.00 59.41 307 SER A CA 1
ATOM 2498 C C . SER A 1 307 ? 8.858 27.502 2.121 1.00 59.41 307 SER A C 1
ATOM 2500 O O . SER A 1 307 ? 9.957 27.216 1.663 1.00 59.41 307 SER A O 1
ATOM 2502 N N . LEU A 1 308 ? 8.305 26.799 3.119 1.00 66.56 308 LEU A N 1
ATOM 2503 C CA . LEU A 1 308 ? 8.984 25.689 3.804 1.00 66.56 308 LEU A CA 1
ATOM 2504 C C . LEU A 1 308 ? 7.981 24.687 4.427 1.00 66.56 308 LEU A C 1
ATOM 2506 O O . LEU A 1 308 ? 6.943 25.115 4.942 1.00 66.56 308 LEU A O 1
ATOM 2510 N N . PRO A 1 309 ? 8.281 23.372 4.436 1.00 73.38 309 PRO A N 1
ATOM 2511 C CA . PRO A 1 309 ? 7.486 22.370 5.144 1.00 73.38 309 PRO A CA 1
ATOM 2512 C C . PRO A 1 309 ? 7.591 22.536 6.667 1.00 73.38 309 PRO A C 1
ATOM 2514 O O . PRO A 1 309 ? 8.652 22.864 7.209 1.00 73.38 309 PRO A O 1
ATOM 2517 N N . VAL A 1 310 ? 6.476 22.277 7.354 1.00 81.88 310 VAL A N 1
ATOM 2518 C CA . VAL A 1 310 ? 6.338 22.443 8.806 1.00 81.88 310 VAL A CA 1
ATOM 2519 C C . VAL A 1 310 ? 5.959 21.131 9.486 1.00 81.88 310 VAL A C 1
ATOM 2521 O O . VAL A 1 310 ? 5.198 20.327 8.941 1.00 81.88 310 VAL A O 1
ATOM 2524 N N . ARG A 1 311 ? 6.458 20.934 10.705 1.00 85.44 311 ARG A N 1
ATOM 2525 C CA . ARG A 1 311 ? 6.100 19.829 11.600 1.00 85.44 311 ARG A CA 1
ATOM 2526 C C . ARG A 1 311 ? 5.754 20.390 12.970 1.00 85.44 311 ARG A C 1
ATOM 2528 O O . ARG A 1 311 ? 6.493 21.210 13.499 1.00 85.44 311 ARG A O 1
ATOM 2535 N N . TYR A 1 312 ? 4.675 19.914 13.581 1.00 89.06 312 TYR A N 1
ATOM 2536 C CA . TYR A 1 312 ? 4.401 20.240 14.981 1.00 89.06 312 TYR A CA 1
ATOM 2537 C C . TYR A 1 312 ? 5.120 19.268 15.917 1.00 89.06 312 TYR A C 1
ATOM 2539 O O . TYR A 1 312 ? 4.852 18.063 15.874 1.00 89.06 312 TYR A O 1
ATOM 2547 N N . ASN A 1 313 ? 5.994 19.785 16.780 1.00 86.88 313 ASN A N 1
ATOM 2548 C CA . ASN A 1 313 ? 6.631 19.034 17.852 1.00 86.88 313 ASN A CA 1
ATOM 2549 C C . ASN A 1 313 ? 5.853 19.220 19.160 1.00 86.88 313 ASN A C 1
ATOM 2551 O O . ASN A 1 313 ? 5.975 20.234 19.844 1.00 86.88 313 ASN A O 1
ATOM 2555 N N . ALA A 1 314 ? 5.073 18.201 19.519 1.00 85.06 314 ALA A N 1
ATOM 2556 C CA . ALA A 1 314 ? 4.229 18.223 20.709 1.00 85.06 314 ALA A CA 1
ATOM 2557 C C . ALA A 1 314 ? 5.007 18.194 22.039 1.00 85.06 314 ALA A C 1
ATOM 2559 O O . ALA A 1 314 ? 4.445 18.578 23.055 1.00 85.06 314 ALA A O 1
ATOM 2560 N N . PHE A 1 315 ? 6.274 17.755 22.061 1.00 81.56 315 PHE A N 1
ATOM 2561 C CA . PHE A 1 315 ? 7.059 17.686 23.304 1.00 81.56 315 PHE A CA 1
ATOM 2562 C C . PHE A 1 315 ? 7.502 19.062 23.800 1.00 81.56 315 PHE A C 1
ATOM 2564 O O . PHE A 1 315 ? 7.624 19.272 25.003 1.00 81.56 315 PHE A O 1
ATOM 2571 N N . ILE A 1 316 ? 7.763 19.981 22.870 1.00 83.94 316 ILE A N 1
ATOM 2572 C CA . ILE A 1 316 ? 8.192 21.356 23.165 1.00 83.94 316 ILE A CA 1
ATOM 2573 C C . ILE A 1 316 ? 7.150 22.403 22.750 1.00 83.94 316 ILE A C 1
ATOM 2575 O O . ILE A 1 316 ? 7.368 23.592 22.953 1.00 83.94 316 ILE A O 1
ATOM 2579 N N . GLU A 1 317 ? 6.022 21.963 22.187 1.00 85.94 317 GLU A N 1
ATOM 2580 C CA . GLU A 1 317 ? 4.919 22.802 21.704 1.00 85.94 317 GLU A CA 1
ATOM 2581 C C . GLU A 1 317 ? 5.349 23.855 20.657 1.00 85.94 317 GLU A C 1
ATOM 2583 O O . GLU A 1 317 ? 4.854 24.988 20.636 1.00 85.94 317 GLU A O 1
ATOM 2588 N N . GLU A 1 318 ? 6.263 23.471 19.758 1.00 89.44 318 GLU A N 1
ATOM 2589 C CA . GLU A 1 318 ? 6.811 24.332 18.697 1.00 89.44 318 GLU A CA 1
ATOM 2590 C C . GLU A 1 318 ? 6.511 23.786 17.291 1.00 89.44 318 GLU A C 1
ATOM 2592 O O . GLU A 1 318 ? 6.396 22.578 17.070 1.00 89.44 318 GLU A O 1
ATOM 2597 N N . VAL A 1 319 ? 6.409 24.695 16.321 1.00 89.44 319 VAL A N 1
ATOM 2598 C CA . VAL A 1 319 ? 6.378 24.385 14.890 1.00 89.44 319 VAL A CA 1
ATOM 2599 C C . VAL A 1 319 ? 7.808 24.412 14.360 1.00 89.44 319 VAL A C 1
ATOM 2601 O O . VAL A 1 319 ? 8.452 25.458 14.272 1.00 89.44 319 VAL A O 1
ATOM 2604 N N . GLU A 1 320 ? 8.303 23.239 13.993 1.00 85.81 320 GLU A N 1
ATOM 2605 C CA . GLU A 1 320 ? 9.618 23.039 13.408 1.00 85.81 320 GLU A CA 1
ATOM 2606 C C . GLU A 1 320 ? 9.563 23.226 11.894 1.00 85.81 320 GLU A C 1
ATOM 2608 O O . GLU A 1 320 ? 8.760 22.607 11.192 1.00 85.81 320 GLU A O 1
ATOM 2613 N N . MET A 1 321 ? 10.475 24.049 11.384 1.00 81.81 321 MET A N 1
ATOM 2614 C CA . MET A 1 321 ? 10.715 24.171 9.950 1.00 81.81 321 MET A CA 1
ATOM 2615 C C . MET A 1 321 ? 11.673 23.067 9.507 1.00 81.81 321 MET A C 1
ATOM 2617 O O . MET A 1 321 ? 12.808 23.000 9.995 1.00 81.81 321 MET A O 1
ATOM 2621 N N . LEU A 1 322 ? 11.244 22.235 8.560 1.00 77.62 322 LEU A N 1
ATOM 2622 C CA . LEU A 1 322 ? 12.067 21.180 7.965 1.00 77.62 322 LEU A CA 1
ATOM 2623 C C . LEU A 1 322 ? 12.841 21.752 6.765 1.00 77.62 322 LEU A C 1
ATOM 2625 O O . LEU A 1 322 ? 12.589 21.418 5.613 1.00 77.62 322 LEU A O 1
ATOM 2629 N N . ASP A 1 323 ? 13.747 22.686 7.055 1.00 74.94 323 ASP A N 1
ATOM 2630 C CA . ASP A 1 323 ? 14.454 23.526 6.076 1.00 74.94 323 ASP A CA 1
ATOM 2631 C C . ASP A 1 323 ? 15.797 22.958 5.586 1.00 74.94 323 ASP A C 1
ATOM 2633 O O . ASP A 1 323 ? 16.476 23.591 4.779 1.00 74.94 323 ASP A O 1
ATOM 2637 N N . ASN A 1 324 ? 16.192 21.776 6.063 1.00 77.12 324 ASN A N 1
ATOM 2638 C CA . ASN A 1 324 ? 17.409 21.097 5.635 1.00 77.12 324 ASN A CA 1
ATOM 2639 C C . ASN A 1 324 ? 17.316 19.572 5.814 1.00 77.12 324 ASN A C 1
ATOM 2641 O O . ASN A 1 324 ? 16.460 19.054 6.539 1.00 77.12 324 ASN A O 1
ATOM 2645 N N . VAL A 1 325 ? 18.230 18.864 5.147 1.00 77.56 325 VAL A N 1
ATOM 2646 C CA . VAL A 1 325 ? 18.293 17.395 5.125 1.00 77.56 325 VAL A CA 1
ATOM 2647 C C . VAL A 1 325 ? 18.569 16.810 6.513 1.00 77.56 325 VAL A C 1
ATOM 2649 O O . VAL A 1 325 ? 18.002 15.776 6.846 1.00 77.56 325 VAL A O 1
ATOM 2652 N N . GLU A 1 326 ? 19.369 17.472 7.354 1.00 80.69 326 GLU A N 1
ATOM 2653 C CA . GLU A 1 326 ? 19.686 16.981 8.704 1.00 80.69 326 GLU A CA 1
ATOM 2654 C C . GLU A 1 326 ? 18.437 16.934 9.591 1.00 80.69 326 GLU A C 1
ATOM 2656 O O . GLU A 1 326 ? 18.156 15.914 10.218 1.00 80.69 326 GLU A O 1
ATOM 2661 N N . LYS A 1 327 ? 17.631 18.003 9.593 1.00 77.06 327 LYS A N 1
ATOM 2662 C CA . LYS A 1 327 ? 16.358 18.051 10.327 1.00 77.06 327 LYS A CA 1
ATOM 2663 C C . LYS A 1 327 ? 15.361 17.022 9.805 1.00 77.06 327 LYS A C 1
ATOM 2665 O O . LYS A 1 327 ? 14.654 16.413 10.604 1.00 77.06 327 LYS A O 1
ATOM 2670 N N . LEU A 1 328 ? 15.312 16.806 8.489 1.00 75.75 328 LEU A N 1
ATOM 2671 C CA . LEU A 1 328 ? 14.494 15.749 7.885 1.00 75.75 328 LEU A CA 1
ATOM 2672 C C . LEU A 1 328 ? 14.967 14.355 8.319 1.00 75.75 328 LEU A C 1
ATOM 2674 O O . LEU A 1 328 ? 14.144 13.542 8.734 1.00 75.75 328 LEU A O 1
ATOM 2678 N N . SER A 1 329 ? 16.276 14.095 8.295 1.00 76.88 329 SER A N 1
ATOM 2679 C CA . SER A 1 329 ? 16.856 12.825 8.743 1.00 76.88 329 SER A CA 1
ATOM 2680 C C . SER A 1 329 ? 16.565 12.572 10.219 1.00 76.88 329 SER A C 1
ATOM 2682 O O . SER A 1 329 ? 16.043 11.517 10.565 1.00 76.88 329 SER A O 1
ATOM 2684 N N . GLN A 1 330 ? 16.788 13.565 11.084 1.00 78.25 330 GLN A N 1
ATOM 2685 C CA . GLN A 1 330 ? 16.487 13.461 12.513 1.00 78.25 330 GLN A CA 1
ATOM 2686 C C . GLN A 1 330 ? 15.000 13.182 12.757 1.00 78.25 330 GLN A C 1
ATOM 2688 O O . GLN A 1 330 ? 14.627 12.405 13.637 1.00 78.25 330 GLN A O 1
ATOM 2693 N N . ALA A 1 331 ? 14.130 13.811 11.967 1.00 72.31 331 ALA A N 1
ATOM 2694 C CA . ALA A 1 331 ? 12.699 13.596 12.040 1.00 72.31 331 ALA A CA 1
ATOM 2695 C C . ALA A 1 331 ? 12.310 12.155 11.659 1.00 72.31 331 ALA A C 1
ATOM 2697 O O . ALA A 1 331 ? 11.483 11.554 12.349 1.00 72.31 331 ALA A O 1
ATOM 2698 N N . VAL A 1 332 ? 12.939 11.596 10.620 1.00 76.38 332 VAL A N 1
ATOM 2699 C CA . VAL A 1 332 ? 12.788 10.194 10.202 1.00 76.38 332 VAL A CA 1
ATOM 2700 C C . VAL A 1 332 ? 13.321 9.236 11.267 1.00 76.38 332 VAL A C 1
ATOM 2702 O O . VAL A 1 332 ? 12.648 8.261 11.598 1.00 76.38 332 VAL A O 1
ATOM 2705 N N . ASP A 1 333 ? 14.488 9.508 11.842 1.00 76.38 333 ASP A N 1
ATOM 2706 C CA . ASP A 1 333 ? 15.098 8.629 12.841 1.00 76.38 333 ASP A CA 1
ATOM 2707 C C . ASP A 1 333 ? 14.292 8.591 14.145 1.00 76.38 333 ASP A C 1
ATOM 2709 O O . ASP A 1 333 ? 14.094 7.516 14.716 1.00 76.38 333 ASP A O 1
ATOM 2713 N N . ASN A 1 334 ? 13.707 9.721 14.555 1.00 76.75 334 ASN A N 1
ATOM 2714 C CA . ASN A 1 334 ? 12.769 9.758 15.680 1.00 76.75 334 ASN A CA 1
ATOM 2715 C C . ASN A 1 334 ? 11.532 8.880 15.413 1.00 76.75 334 ASN A C 1
ATOM 2717 O O . ASN A 1 334 ? 11.119 8.121 16.287 1.00 76.75 334 ASN A O 1
ATOM 2721 N N . LEU A 1 335 ? 10.969 8.922 14.197 1.00 76.06 335 LEU A N 1
ATOM 2722 C CA . LEU A 1 335 ? 9.841 8.060 13.819 1.00 76.06 335 LEU A CA 1
ATOM 2723 C C . LEU A 1 335 ? 10.233 6.578 13.788 1.00 76.06 335 LEU A C 1
ATOM 2725 O O . LEU A 1 335 ? 9.479 5.739 14.278 1.00 76.06 335 LEU A O 1
ATOM 2729 N N . LYS A 1 336 ? 11.416 6.235 13.262 1.00 72.00 336 LYS A N 1
ATOM 2730 C CA . LYS A 1 336 ? 11.938 4.857 13.305 1.00 72.00 336 LYS A CA 1
ATOM 2731 C C . LYS A 1 336 ? 12.058 4.358 14.743 1.00 72.00 336 LYS A C 1
ATOM 2733 O O . LYS A 1 336 ? 11.710 3.209 15.020 1.00 72.00 336 LYS A O 1
ATOM 2738 N N . HIS A 1 337 ? 12.526 5.209 15.656 1.00 73.62 337 HIS A N 1
ATOM 2739 C CA . HIS A 1 337 ? 12.621 4.873 17.072 1.00 73.62 337 HIS A CA 1
ATOM 2740 C C . HIS A 1 337 ? 11.237 4.639 17.694 1.00 73.62 337 HIS A C 1
ATOM 2742 O O . HIS A 1 337 ? 11.025 3.598 18.312 1.00 73.62 337 HIS A O 1
ATOM 2748 N N . GLU A 1 338 ? 10.270 5.533 17.459 1.00 75.25 338 GLU A N 1
ATOM 2749 C CA . GLU A 1 338 ? 8.883 5.360 17.920 1.00 75.25 338 GLU A CA 1
ATOM 2750 C C . GLU A 1 338 ? 8.262 4.055 17.389 1.00 75.25 338 GLU A C 1
ATOM 2752 O O . GLU A 1 338 ? 7.707 3.277 18.166 1.00 75.25 338 GLU A O 1
ATOM 2757 N N . ILE A 1 339 ? 8.421 3.760 16.093 1.00 74.00 339 ILE A N 1
ATOM 2758 C CA . ILE A 1 339 ? 7.957 2.508 15.470 1.00 74.00 339 ILE A CA 1
ATOM 2759 C C . ILE A 1 339 ? 8.618 1.291 16.125 1.00 74.00 339 ILE A C 1
ATOM 2761 O O . ILE A 1 339 ? 7.950 0.289 16.378 1.00 74.00 339 ILE A O 1
ATOM 2765 N N . THR A 1 340 ? 9.915 1.369 16.427 1.00 75.69 340 THR A N 1
ATOM 2766 C CA . THR A 1 340 ? 10.655 0.284 17.086 1.00 75.69 340 THR A CA 1
ATOM 2767 C C . THR A 1 340 ? 10.132 0.038 18.500 1.00 75.69 340 THR A C 1
ATOM 2769 O O . THR A 1 340 ? 9.874 -1.107 18.865 1.00 75.69 340 THR A O 1
ATOM 2772 N N . CYS A 1 341 ? 9.899 1.094 19.280 1.00 70.19 341 CYS A N 1
ATOM 2773 C CA . CYS A 1 341 ? 9.326 0.987 20.620 1.00 70.19 341 CYS A CA 1
ATOM 2774 C C . CYS A 1 341 ? 7.908 0.406 20.588 1.00 70.19 341 CYS A C 1
ATOM 2776 O O . CYS A 1 341 ? 7.615 -0.521 21.339 1.00 70.19 341 CYS A O 1
ATOM 2778 N N . ILE A 1 342 ? 7.048 0.879 19.681 1.00 73.94 342 ILE A N 1
ATOM 2779 C CA . ILE A 1 342 ? 5.698 0.329 19.495 1.00 73.94 342 ILE A CA 1
ATOM 2780 C C . ILE A 1 342 ? 5.775 -1.145 19.099 1.00 73.94 342 ILE A C 1
ATOM 2782 O O . ILE A 1 342 ? 5.037 -1.959 19.639 1.00 73.94 342 ILE A O 1
ATOM 2786 N N . ARG A 1 343 ? 6.694 -1.519 18.205 1.00 69.25 343 ARG A N 1
ATOM 2787 C CA . ARG A 1 343 ? 6.912 -2.915 17.814 1.00 69.25 343 ARG A CA 1
ATOM 2788 C C . ARG A 1 343 ? 7.331 -3.782 19.004 1.00 69.25 343 ARG A C 1
ATOM 2790 O O . ARG A 1 343 ? 6.817 -4.889 19.130 1.00 69.25 343 ARG A O 1
ATOM 2797 N N . ASN A 1 344 ? 8.210 -3.284 19.873 1.00 71.44 344 ASN A N 1
ATOM 2798 C CA . ASN A 1 344 ? 8.617 -3.990 21.090 1.00 71.44 344 ASN A CA 1
ATOM 2799 C C . ASN A 1 344 ? 7.443 -4.153 22.063 1.00 71.44 344 ASN A C 1
ATOM 2801 O O . ASN A 1 344 ? 7.233 -5.244 22.577 1.00 71.44 344 ASN A O 1
ATOM 2805 N N . VAL A 1 345 ? 6.625 -3.115 22.253 1.00 72.56 345 VAL A N 1
ATOM 2806 C CA . VAL A 1 345 ? 5.429 -3.187 23.106 1.00 72.56 345 VAL A CA 1
ATOM 2807 C C . VAL A 1 345 ? 4.368 -4.107 22.509 1.00 72.56 345 VAL A C 1
ATOM 2809 O O . VAL A 1 345 ? 3.778 -4.886 23.239 1.00 72.56 345 VAL A O 1
ATOM 2812 N N . ILE A 1 346 ? 4.130 -4.081 21.196 1.00 69.88 346 ILE A N 1
ATOM 2813 C CA . ILE A 1 346 ? 3.225 -5.030 20.527 1.00 69.88 346 ILE A CA 1
ATOM 2814 C C . ILE A 1 346 ? 3.726 -6.457 20.736 1.00 69.88 346 ILE A C 1
ATOM 2816 O O . ILE A 1 346 ? 2.932 -7.344 21.038 1.00 69.88 346 ILE A O 1
ATOM 2820 N N . PHE A 1 347 ? 5.036 -6.676 20.612 1.00 64.50 347 PHE A N 1
ATOM 2821 C CA . PHE A 1 347 ? 5.652 -7.965 20.890 1.00 64.50 347 PHE A CA 1
ATOM 2822 C C . PHE A 1 347 ? 5.419 -8.384 22.351 1.00 64.50 347 PHE A C 1
ATOM 2824 O O . PHE A 1 347 ? 4.842 -9.442 22.584 1.00 64.50 347 PHE A O 1
ATOM 2831 N N . GLU A 1 348 ? 5.738 -7.538 23.329 1.00 68.31 348 GLU A N 1
ATOM 2832 C CA . GLU A 1 348 ? 5.530 -7.821 24.756 1.00 68.31 348 GLU A CA 1
ATOM 2833 C C . GLU A 1 348 ? 4.055 -7.990 25.135 1.00 68.31 348 GLU A C 1
ATOM 2835 O O . GLU A 1 348 ? 3.720 -8.923 25.852 1.00 68.31 348 GLU A O 1
ATOM 2840 N N . MET A 1 349 ? 3.148 -7.151 24.632 1.00 59.34 349 MET A N 1
ATOM 2841 C CA . MET A 1 349 ? 1.705 -7.272 24.861 1.00 59.34 349 MET A CA 1
ATOM 2842 C C . MET A 1 349 ? 1.146 -8.535 24.222 1.00 59.34 349 MET A C 1
ATOM 2844 O O . MET A 1 349 ? 0.263 -9.156 24.810 1.00 59.34 349 MET A O 1
ATOM 2848 N N . SER A 1 350 ? 1.660 -8.940 23.056 1.00 55.88 350 SER A N 1
ATOM 2849 C CA . SER A 1 350 ? 1.317 -10.231 22.463 1.00 55.88 350 SER A CA 1
ATOM 2850 C C . SER A 1 350 ? 1.794 -11.383 23.346 1.00 55.88 350 SER A C 1
ATOM 2852 O O . SER A 1 350 ? 1.080 -12.364 23.490 1.00 55.88 350 SER A O 1
ATOM 2854 N N . GLU A 1 351 ? 2.947 -11.263 24.007 1.00 58.69 351 GLU A N 1
ATOM 2855 C CA . GLU A 1 351 ? 3.422 -12.268 24.962 1.00 58.69 351 GLU A CA 1
ATOM 2856 C C . GLU A 1 351 ? 2.656 -12.208 26.302 1.00 58.69 351 GLU A C 1
ATOM 2858 O O . GLU A 1 351 ? 2.393 -13.249 26.897 1.00 58.69 351 GLU A O 1
ATOM 2863 N N . PHE A 1 352 ? 2.207 -11.031 26.753 1.00 45.75 352 PHE A N 1
ATOM 2864 C CA . PHE A 1 352 ? 1.452 -10.846 28.000 1.00 45.75 352 PHE A CA 1
ATOM 2865 C C . PHE A 1 352 ? -0.010 -11.301 27.883 1.00 45.75 352 PHE A C 1
ATOM 2867 O O . PHE A 1 352 ? -0.519 -11.978 28.772 1.00 45.75 352 PHE A O 1
ATOM 2874 N N . THR A 1 353 ? -0.679 -11.028 26.757 1.00 48.56 353 THR A N 1
ATOM 2875 C CA . THR A 1 353 ? -2.013 -11.599 26.469 1.00 48.56 353 THR A CA 1
ATOM 2876 C C . THR A 1 353 ? -1.970 -13.124 26.338 1.00 48.56 353 THR A C 1
ATOM 2878 O O . THR A 1 353 ? -2.933 -13.789 26.713 1.00 48.56 353 THR A O 1
ATOM 2881 N N . LYS A 1 354 ? -0.833 -13.697 25.912 1.00 46.25 354 LYS A N 1
ATOM 2882 C CA . LYS A 1 354 ? -0.573 -15.148 25.976 1.00 46.25 354 LYS A CA 1
ATOM 2883 C C . LYS A 1 354 ? -0.288 -15.647 27.402 1.00 46.25 354 LYS A C 1
ATOM 2885 O O . LYS A 1 354 ? -0.526 -16.819 27.675 1.00 46.25 354 LYS A O 1
ATOM 2890 N N . LEU A 1 355 ? 0.214 -14.805 28.313 1.00 41.69 355 LEU A N 1
ATOM 2891 C CA . LEU A 1 355 ? 0.513 -15.159 29.712 1.00 41.69 355 LEU A CA 1
ATOM 2892 C C . LEU A 1 355 ? -0.724 -15.103 30.626 1.00 41.69 355 LEU A C 1
ATOM 2894 O O . LEU A 1 355 ? -0.894 -16.005 31.444 1.00 41.69 355 LEU A O 1
ATOM 2898 N N . ASP A 1 356 ? -1.625 -14.129 30.454 1.00 39.47 356 ASP A N 1
ATOM 2899 C CA . ASP A 1 356 ? -2.870 -14.033 31.245 1.00 39.47 356 ASP A CA 1
ATOM 2900 C C . ASP A 1 356 ? -3.924 -15.086 30.847 1.00 39.47 356 ASP A C 1
ATOM 2902 O O . ASP A 1 356 ? -4.758 -15.475 31.664 1.00 39.47 356 ASP A O 1
ATOM 2906 N N . ALA A 1 357 ? -3.841 -15.643 29.633 1.00 44.75 357 ALA A N 1
ATOM 2907 C CA . ALA A 1 357 ? -4.579 -16.855 29.261 1.00 44.75 357 ALA A CA 1
ATOM 2908 C C . ALA A 1 357 ? -3.988 -18.143 29.885 1.00 44.75 357 ALA A C 1
ATOM 2910 O O . ALA A 1 357 ? -4.609 -19.202 29.812 1.00 44.75 357 ALA A O 1
ATOM 2911 N N . ASN A 1 358 ? -2.807 -18.056 30.515 1.00 41.84 358 ASN A N 1
ATOM 2912 C CA . ASN A 1 358 ? -1.990 -19.184 30.973 1.00 41.84 358 ASN A CA 1
ATOM 2913 C C . ASN A 1 358 ? -1.762 -19.230 32.496 1.00 41.84 358 ASN A C 1
ATOM 2915 O O . ASN A 1 358 ? -0.838 -19.899 32.971 1.00 41.84 358 ASN A O 1
ATOM 2919 N N . HIS A 1 359 ? -2.651 -18.648 33.311 1.00 36.00 359 HIS A N 1
ATOM 2920 C CA . HIS A 1 359 ? -2.807 -19.123 34.694 1.00 36.00 359 HIS A CA 1
ATOM 2921 C C . HIS A 1 359 ? -3.544 -20.471 34.735 1.00 36.00 359 HIS A C 1
ATOM 2923 O O . HIS A 1 359 ? -4.679 -20.613 35.179 1.00 36.00 359 HIS A O 1
ATOM 2929 N N . GLY A 1 360 ? -2.814 -21.475 34.257 1.00 33.16 360 GLY A N 1
ATOM 2930 C CA . GLY A 1 360 ? -3.104 -22.896 34.259 1.00 33.16 360 GLY A CA 1
ATOM 2931 C C . GLY A 1 360 ? -1.849 -23.608 33.765 1.00 33.16 360 GLY A C 1
ATOM 2932 O O . GLY A 1 360 ? -1.621 -23.730 32.571 1.00 33.16 360 GLY A O 1
ATOM 2933 N N . SER A 1 361 ? -0.988 -24.013 34.693 1.00 37.72 361 SER A N 1
ATOM 2934 C CA . SER A 1 361 ? 0.246 -24.753 34.433 1.00 37.72 361 SER A CA 1
ATOM 2935 C C . SER A 1 361 ? 0.007 -26.002 33.567 1.00 37.72 361 SER A C 1
ATOM 2937 O O . SER A 1 361 ? -0.588 -26.968 34.045 1.00 37.72 361 SER A O 1
ATOM 2939 N N . GLY A 1 362 ? 0.520 -25.988 32.334 1.00 38.38 362 GLY A N 1
ATOM 2940 C CA . GLY A 1 362 ? 0.571 -27.126 31.411 1.00 38.38 362 GLY A CA 1
ATOM 2941 C C . GLY A 1 362 ? 0.283 -26.690 29.974 1.00 38.38 362 GLY A C 1
ATOM 2942 O O . GLY A 1 362 ? -0.765 -26.113 29.718 1.00 38.38 362 GLY A O 1
ATOM 2943 N N . ILE A 1 363 ? 1.197 -26.962 29.034 1.00 45.84 363 ILE A N 1
ATOM 2944 C CA . ILE A 1 363 ? 0.911 -26.858 27.591 1.00 45.84 363 ILE A CA 1
ATOM 2945 C C . ILE A 1 363 ? -0.388 -27.648 27.344 1.00 45.84 363 ILE A C 1
ATOM 2947 O O . ILE A 1 363 ? -0.406 -28.836 27.682 1.00 45.84 363 ILE A O 1
ATOM 2951 N N . PRO A 1 364 ? -1.473 -27.042 26.821 1.00 49.09 364 PRO A N 1
ATOM 2952 C CA . PRO A 1 364 ? -2.687 -27.786 26.523 1.00 49.09 364 PRO A CA 1
ATOM 2953 C C . PRO A 1 364 ? -2.342 -28.947 25.590 1.00 49.09 364 PRO A C 1
ATOM 2955 O O . PRO A 1 364 ? -1.662 -28.762 24.582 1.00 49.09 364 PRO A O 1
ATOM 2958 N N . GLU A 1 365 ? -2.778 -30.158 25.924 1.00 58.94 365 GLU A N 1
ATOM 2959 C CA . GLU A 1 365 ? -2.623 -31.310 25.041 1.00 58.94 365 GLU A CA 1
ATOM 2960 C C . GLU A 1 365 ? -3.533 -31.095 23.818 1.00 58.94 365 GLU A C 1
ATOM 2962 O O . GLU A 1 365 ? -4.734 -31.379 23.839 1.00 58.94 365 GLU A O 1
ATOM 2967 N N . PHE A 1 366 ? -2.983 -30.486 22.764 1.00 64.38 366 PHE A N 1
ATOM 2968 C CA . PHE A 1 366 ? -3.695 -30.283 21.506 1.00 64.38 366 PHE A CA 1
ATOM 2969 C C . PHE A 1 366 ? -3.878 -31.637 20.817 1.00 64.38 366 PHE A C 1
ATOM 2971 O O . PHE A 1 366 ? -2.913 -32.340 20.492 1.00 64.38 366 PHE A O 1
ATOM 2978 N N . VAL A 1 367 ? -5.135 -32.002 20.584 1.00 75.56 367 VAL A N 1
ATOM 2979 C CA . VAL A 1 367 ? -5.534 -33.167 19.801 1.00 75.56 367 VAL A CA 1
ATOM 2980 C C . VAL A 1 367 ? -6.057 -32.638 18.477 1.00 75.56 367 VAL A C 1
ATOM 2982 O O . VAL A 1 367 ? -7.197 -32.188 18.405 1.00 75.56 367 VAL A O 1
ATOM 2985 N N . ILE A 1 368 ? -5.227 -32.706 17.436 1.00 83.69 368 ILE A N 1
ATOM 2986 C CA . ILE A 1 368 ? -5.654 -32.464 16.054 1.00 83.69 368 ILE A CA 1
ATOM 2987 C C . ILE A 1 368 ? -5.795 -33.788 15.304 1.00 83.69 368 ILE A C 1
ATOM 2989 O O . ILE A 1 368 ? -5.048 -34.737 15.549 1.00 83.69 368 ILE A O 1
ATOM 2993 N N . LYS A 1 369 ? -6.768 -33.855 14.401 1.00 88.81 369 LYS A N 1
ATOM 2994 C CA . LYS A 1 369 ? -7.078 -35.023 13.576 1.00 88.81 369 LYS A CA 1
ATOM 2995 C C . LYS A 1 369 ? -7.480 -34.596 12.170 1.00 88.81 369 LYS A C 1
ATOM 2997 O O . LYS A 1 369 ? -8.022 -33.505 11.971 1.00 88.81 369 LYS A O 1
ATOM 3002 N N . PHE A 1 370 ? -7.261 -35.494 11.215 1.00 89.44 370 PHE A N 1
ATOM 3003 C CA . PHE A 1 370 ? -7.922 -35.427 9.916 1.00 89.44 370 PHE A CA 1
ATOM 3004 C C . PHE A 1 370 ? -9.445 -35.451 10.112 1.00 89.44 370 PHE A C 1
ATOM 3006 O O . PHE A 1 370 ? -9.949 -36.184 10.962 1.00 89.44 370 PHE A O 1
ATOM 3013 N N . ASN A 1 371 ? -10.172 -34.608 9.382 1.00 88.56 371 ASN A N 1
ATOM 3014 C CA . ASN A 1 371 ? -11.619 -34.523 9.516 1.00 88.56 371 ASN A CA 1
ATOM 3015 C C . ASN A 1 371 ? -12.302 -35.676 8.765 1.00 88.56 371 ASN A C 1
ATOM 3017 O O . ASN A 1 371 ? -12.302 -35.710 7.534 1.00 88.56 371 ASN A O 1
ATOM 3021 N N . GLU A 1 372 ? -12.924 -36.584 9.519 1.00 85.81 372 GLU A N 1
ATOM 3022 C CA . GLU A 1 372 ? -13.563 -37.811 9.017 1.00 85.81 372 GLU A CA 1
ATOM 3023 C C . GLU A 1 372 ? -14.629 -37.534 7.940 1.00 85.81 372 GLU A C 1
ATOM 3025 O O . GLU A 1 372 ? -14.862 -38.366 7.066 1.00 85.81 372 GLU A O 1
ATOM 3030 N N . LYS A 1 373 ? -15.217 -36.324 7.907 1.00 86.69 373 LYS A N 1
ATOM 3031 C CA . LYS A 1 373 ? -16.195 -35.927 6.876 1.00 86.69 373 LYS A CA 1
ATOM 3032 C C . LYS A 1 373 ? -15.648 -36.000 5.443 1.00 86.69 373 LYS A C 1
ATOM 3034 O O . LYS A 1 373 ? -16.430 -36.006 4.495 1.00 86.69 373 LYS A O 1
ATOM 3039 N N . PHE A 1 374 ? -14.324 -36.023 5.274 1.00 86.94 374 PHE A N 1
ATOM 3040 C CA . PHE A 1 374 ? -13.683 -36.117 3.966 1.00 86.94 374 PHE A CA 1
ATOM 3041 C C . PHE A 1 374 ? -13.328 -37.550 3.547 1.00 86.94 374 PHE A C 1
ATOM 3043 O O . PHE A 1 374 ? -12.928 -37.750 2.401 1.00 86.94 374 PHE A O 1
ATOM 3050 N N . GLU A 1 375 ? -13.484 -38.559 4.413 1.00 83.00 375 GLU A N 1
ATOM 3051 C CA . GLU A 1 375 ? -13.076 -39.950 4.134 1.00 83.00 375 GLU A CA 1
ATOM 3052 C C . GLU A 1 375 ? -13.768 -40.581 2.918 1.00 83.00 375 GLU A C 1
ATOM 3054 O O . GLU A 1 375 ? -13.205 -41.489 2.290 1.00 83.00 375 GLU A O 1
ATOM 3059 N N . ASP A 1 376 ? -14.960 -40.084 2.585 1.00 76.50 376 ASP A N 1
ATOM 3060 C CA . ASP A 1 376 ? -15.814 -40.573 1.500 1.00 76.50 376 ASP A CA 1
ATOM 3061 C C . ASP A 1 376 ? -15.839 -39.644 0.273 1.00 76.50 376 ASP A C 1
ATOM 3063 O O . ASP A 1 376 ? -16.596 -39.875 -0.674 1.00 76.50 376 ASP A O 1
ATOM 3067 N N . VAL A 1 377 ? -15.003 -38.599 0.247 1.00 78.75 377 VAL A N 1
ATOM 3068 C CA . VAL A 1 377 ? -14.850 -37.745 -0.939 1.00 78.75 377 VAL A CA 1
ATOM 3069 C C . VAL A 1 377 ? -14.279 -38.584 -2.084 1.00 78.75 377 VAL A C 1
ATOM 3071 O O . VAL A 1 377 ? -13.217 -39.185 -1.958 1.00 78.75 377 VAL A O 1
ATOM 3074 N N . ASN A 1 378 ? -14.977 -38.642 -3.220 1.00 75.94 378 ASN A N 1
ATOM 3075 C CA . ASN A 1 378 ? -14.565 -39.462 -4.358 1.00 75.94 378 ASN A CA 1
ATOM 3076 C C . ASN A 1 378 ? -13.942 -38.611 -5.469 1.00 75.94 378 ASN A C 1
ATOM 3078 O O . ASN A 1 378 ? -14.648 -37.890 -6.170 1.00 75.94 378 ASN A O 1
ATOM 3082 N N . PHE A 1 379 ? -12.636 -38.775 -5.684 1.00 76.44 379 PHE A N 1
ATOM 3083 C CA . PHE A 1 379 ? -11.884 -38.080 -6.730 1.00 76.44 379 PHE A CA 1
ATOM 3084 C C . PHE A 1 379 ? -11.802 -38.846 -8.067 1.00 76.44 379 PHE A C 1
ATOM 3086 O O . PHE A 1 379 ? -11.192 -38.365 -9.027 1.00 76.44 379 PHE A O 1
ATOM 3093 N N . ARG A 1 380 ? -12.450 -40.016 -8.170 1.00 73.88 380 ARG A N 1
ATOM 3094 C CA . ARG A 1 380 ? -12.430 -40.890 -9.359 1.00 73.88 380 ARG A CA 1
ATOM 3095 C C . ARG A 1 380 ? -13.633 -40.720 -10.303 1.00 73.88 380 ARG A C 1
ATOM 3097 O O . ARG A 1 380 ? -13.555 -41.179 -11.438 1.00 73.88 380 ARG A O 1
ATOM 3104 N N . GLY A 1 381 ? -14.742 -40.128 -9.845 1.00 67.56 381 GLY A N 1
ATOM 3105 C CA . GLY A 1 381 ? -15.954 -39.863 -10.650 1.00 67.56 381 GLY A CA 1
ATOM 3106 C C . GLY A 1 381 ? -15.993 -38.441 -11.235 1.00 67.56 381 GLY A C 1
ATOM 3107 O O . GLY A 1 381 ? -15.011 -37.731 -11.072 1.00 67.56 381 GLY A O 1
ATOM 3108 N N . PRO A 1 382 ? -17.095 -38.003 -11.881 1.00 65.00 382 PRO A N 1
ATOM 3109 C CA . PRO A 1 382 ? -17.263 -36.615 -12.332 1.00 65.00 382 PRO A CA 1
ATOM 3110 C C . PRO A 1 382 ? -17.303 -35.637 -11.143 1.00 65.00 382 PRO A C 1
ATOM 3112 O O . PRO A 1 382 ? -18.153 -35.781 -10.258 1.00 65.00 382 PRO A O 1
ATOM 3115 N N . TRP A 1 383 ? -16.420 -34.635 -11.107 1.00 67.44 383 TRP A N 1
ATOM 3116 C CA . TRP A 1 383 ? -16.340 -33.657 -10.009 1.00 67.44 383 TRP A CA 1
ATOM 3117 C C . TRP A 1 383 ? -17.309 -32.487 -10.221 1.00 67.44 383 TRP A C 1
ATOM 3119 O O . TRP A 1 383 ? -16.967 -31.479 -10.837 1.00 67.44 383 TRP A O 1
ATOM 3129 N N . LEU A 1 384 ? -18.526 -32.605 -9.685 1.00 52.12 384 LEU A N 1
ATOM 3130 C CA . LEU A 1 384 ? -19.536 -31.532 -9.670 1.00 52.12 384 LEU A CA 1
ATOM 3131 C C . LEU A 1 384 ? -20.213 -31.385 -8.292 1.00 52.12 384 LEU A C 1
ATOM 3133 O O . LEU A 1 384 ? -21.392 -31.045 -8.200 1.00 52.12 384 LEU A O 1
ATOM 3137 N N . SER A 1 385 ? -19.491 -31.652 -7.197 1.00 56.62 385 SER A N 1
ATOM 3138 C CA . SER A 1 385 ? -20.004 -31.428 -5.840 1.00 56.62 385 SER A CA 1
ATOM 3139 C C . SER A 1 385 ? -19.464 -30.123 -5.258 1.00 56.62 385 SER A C 1
ATOM 3141 O O . SER A 1 385 ? -18.295 -30.032 -4.884 1.00 56.62 385 SER A O 1
ATOM 3143 N N . THR A 1 386 ? -20.333 -29.126 -5.135 1.00 62.69 386 THR A N 1
ATOM 3144 C CA . THR A 1 386 ? -20.099 -27.954 -4.288 1.00 62.69 386 THR A CA 1
ATOM 3145 C C . THR A 1 386 ? -21.045 -28.026 -3.101 1.00 62.69 386 THR A C 1
ATOM 3147 O O . THR A 1 386 ? -22.259 -27.904 -3.269 1.00 62.69 386 THR A O 1
ATOM 3150 N N . ASN A 1 387 ? -20.501 -28.232 -1.908 1.00 76.69 387 ASN A N 1
ATOM 3151 C CA . ASN A 1 387 ? -21.210 -27.971 -0.661 1.00 76.69 387 ASN A CA 1
ATOM 3152 C C . ASN A 1 387 ? -20.412 -26.948 0.164 1.00 76.69 387 ASN A C 1
ATOM 3154 O O . ASN A 1 387 ? -19.415 -26.401 -0.310 1.00 76.69 387 ASN A O 1
ATOM 3158 N N . GLU A 1 388 ? -20.877 -26.648 1.373 1.00 80.19 388 GLU A N 1
ATOM 3159 C CA . GLU A 1 388 ? -20.236 -25.655 2.243 1.00 80.19 388 GLU A CA 1
ATOM 3160 C C . GLU A 1 388 ? -18.788 -26.039 2.616 1.00 80.19 388 GLU A C 1
ATOM 3162 O O . GLU A 1 388 ? -17.926 -25.173 2.755 1.00 80.19 388 GLU A O 1
ATOM 3167 N N . ASP A 1 389 ? -18.485 -27.337 2.680 1.00 85.44 389 ASP A N 1
ATOM 3168 C CA . ASP A 1 389 ? -17.204 -27.874 3.141 1.00 85.44 389 ASP A CA 1
ATOM 3169 C C . ASP A 1 389 ? -16.221 -28.229 2.017 1.00 85.44 389 ASP A C 1
ATOM 3171 O O . ASP A 1 389 ? -15.009 -28.171 2.221 1.00 85.44 389 ASP A O 1
ATOM 3175 N N . VAL A 1 390 ? -16.721 -28.606 0.840 1.00 88.00 390 VAL A N 1
ATOM 3176 C CA . VAL A 1 390 ? -15.936 -29.096 -0.298 1.00 88.00 390 VAL A CA 1
ATOM 3177 C C . VAL A 1 390 ? -16.330 -28.342 -1.558 1.00 88.00 390 VAL A C 1
ATOM 3179 O O . VAL A 1 390 ? -17.493 -28.320 -1.966 1.00 88.00 390 VAL A O 1
ATOM 3182 N N . THR A 1 391 ? -15.332 -27.762 -2.217 1.00 89.12 391 THR A N 1
ATOM 3183 C CA . THR A 1 391 ? -15.448 -27.234 -3.577 1.00 89.12 391 THR A CA 1
ATOM 3184 C C . THR A 1 391 ? -14.498 -28.013 -4.472 1.00 89.12 391 THR A C 1
ATOM 3186 O O . THR A 1 391 ? -13.315 -28.110 -4.174 1.00 89.12 391 THR A O 1
ATOM 3189 N N . ALA A 1 392 ? -15.017 -28.583 -5.551 1.00 87.38 392 ALA A N 1
ATOM 3190 C CA . ALA A 1 392 ? -14.299 -29.506 -6.418 1.00 87.38 392 ALA A CA 1
ATOM 3191 C C . ALA A 1 392 ? -14.624 -29.183 -7.882 1.00 87.38 392 ALA A C 1
ATOM 3193 O O . ALA A 1 392 ? -15.790 -28.952 -8.208 1.00 87.38 392 ALA A O 1
ATOM 3194 N N . PHE A 1 393 ? -13.616 -29.153 -8.754 1.00 85.75 393 PHE A N 1
ATOM 3195 C CA . PHE A 1 393 ? -13.790 -28.910 -10.189 1.00 85.75 393 PHE A CA 1
ATOM 3196 C C . PHE A 1 393 ? -12.713 -29.616 -11.026 1.00 85.75 393 PHE A C 1
ATOM 3198 O O . PHE A 1 393 ? -11.629 -29.913 -10.531 1.00 85.75 393 PHE A O 1
ATOM 3205 N N . GLU A 1 394 ? -13.028 -29.886 -12.300 1.00 87.06 394 GLU A N 1
ATOM 3206 C CA . GLU A 1 394 ? -12.133 -30.579 -13.252 1.00 87.06 394 GLU A CA 1
ATOM 3207 C C . GLU A 1 394 ? -11.438 -29.646 -14.250 1.00 87.06 394 GLU A C 1
ATOM 3209 O O . GLU A 1 394 ? -10.456 -30.039 -14.866 1.00 87.06 394 GLU A O 1
ATOM 3214 N N . ASN A 1 395 ? -11.953 -28.429 -14.434 1.00 86.00 395 ASN A N 1
ATOM 3215 C CA . ASN A 1 395 ? -11.433 -27.438 -15.379 1.00 86.00 395 ASN A CA 1
ATOM 3216 C C . ASN A 1 395 ? -10.857 -26.261 -14.574 1.00 86.00 395 ASN A C 1
ATOM 3218 O O . ASN A 1 395 ? -11.619 -25.721 -13.765 1.00 86.00 395 ASN A O 1
ATOM 3222 N N . PRO A 1 396 ? -9.587 -25.835 -14.745 1.00 88.19 396 PRO A N 1
ATOM 3223 C CA . PRO A 1 396 ? -8.616 -26.228 -15.782 1.00 88.19 396 PRO A CA 1
ATOM 3224 C C . PRO A 1 396 ? -7.949 -27.587 -15.577 1.00 88.19 396 PRO A C 1
ATOM 3226 O O . PRO A 1 396 ? -7.467 -28.181 -16.533 1.00 88.19 396 PRO A O 1
ATOM 3229 N N . PHE A 1 397 ? -7.963 -28.096 -14.353 1.00 89.50 397 PHE A N 1
ATOM 3230 C CA . PHE A 1 397 ? -7.538 -29.444 -13.996 1.00 89.50 397 PHE A CA 1
ATOM 3231 C C . PHE A 1 397 ? -8.231 -29.835 -12.689 1.00 89.50 397 PHE A C 1
ATOM 3233 O O . PHE A 1 397 ? -8.847 -28.996 -12.022 1.00 89.50 397 PHE A O 1
ATOM 3240 N N . LYS A 1 398 ? -8.144 -31.116 -12.320 1.00 88.75 398 LYS A N 1
ATOM 3241 C CA . LYS A 1 398 ? -8.765 -31.642 -11.099 1.00 88.75 398 LYS A CA 1
ATOM 3242 C C . LYS A 1 398 ? -8.176 -30.981 -9.858 1.00 88.75 398 LYS A C 1
ATOM 3244 O O . LYS A 1 398 ? -7.009 -31.195 -9.538 1.00 88.75 398 LYS A O 1
ATOM 3249 N N . CYS A 1 399 ? -9.003 -30.220 -9.151 1.00 91.56 399 CYS A N 1
ATOM 3250 C CA . CYS A 1 399 ? -8.623 -29.497 -7.944 1.00 91.56 399 CYS A CA 1
ATOM 3251 C C . CYS A 1 399 ? -9.764 -29.504 -6.918 1.00 91.56 399 CYS A C 1
ATOM 3253 O O . CYS A 1 399 ? -10.935 -29.312 -7.263 1.00 91.56 399 CYS A O 1
ATOM 3255 N N . ALA A 1 400 ? -9.416 -29.749 -5.652 1.00 91.81 400 ALA A N 1
ATOM 3256 C CA . ALA A 1 400 ? -10.313 -29.750 -4.500 1.00 91.81 400 ALA A CA 1
ATOM 3257 C C . ALA A 1 400 ? -9.892 -28.690 -3.483 1.00 91.81 400 ALA A C 1
ATOM 3259 O O . ALA A 1 400 ? -8.711 -28.513 -3.198 1.00 91.81 400 ALA A O 1
ATOM 3260 N N . ILE A 1 401 ? -10.887 -28.051 -2.875 1.00 93.44 401 ILE A N 1
ATOM 3261 C CA . ILE A 1 401 ? -10.761 -27.102 -1.774 1.00 93.44 401 ILE A CA 1
ATOM 3262 C C . ILE A 1 401 ? -11.608 -27.634 -0.618 1.00 93.44 401 ILE A C 1
ATOM 3264 O O . ILE A 1 401 ? -12.830 -27.749 -0.738 1.00 93.44 401 ILE A O 1
ATOM 3268 N N . LEU A 1 402 ? -10.958 -27.952 0.496 1.00 93.31 402 LEU A N 1
ATOM 3269 C CA . LEU A 1 402 ? -11.548 -28.572 1.680 1.00 93.31 402 LEU A CA 1
ATOM 3270 C C . LEU A 1 402 ? -11.476 -27.593 2.851 1.00 93.31 402 LEU A C 1
ATOM 3272 O O . LEU A 1 402 ? -10.388 -27.244 3.314 1.00 93.31 402 LEU A O 1
ATOM 3276 N N . ARG A 1 403 ? -12.634 -27.147 3.339 1.00 93.62 403 ARG A N 1
ATOM 3277 C CA . ARG A 1 403 ? -12.756 -26.194 4.449 1.00 93.62 403 ARG A CA 1
ATOM 3278 C C . ARG A 1 403 ? -12.912 -26.913 5.778 1.00 93.62 403 ARG A C 1
ATOM 3280 O O . ARG A 1 403 ? -13.680 -27.870 5.900 1.00 93.62 403 ARG A O 1
ATOM 3287 N N . ASN A 1 404 ? -12.232 -26.406 6.800 1.00 93.50 404 ASN A N 1
ATOM 3288 C CA . ASN A 1 404 ? -12.125 -27.060 8.102 1.00 93.50 404 ASN A CA 1
ATOM 3289 C C . ASN A 1 404 ? -11.467 -28.446 7.972 1.00 93.50 404 ASN A C 1
ATOM 3291 O O . ASN A 1 404 ? -12.021 -29.455 8.421 1.00 93.50 404 ASN A O 1
ATOM 3295 N N . PHE A 1 405 ? -10.317 -28.481 7.284 1.00 95.00 405 PHE A N 1
ATOM 3296 C CA . PHE A 1 405 ? -9.590 -29.706 6.935 1.00 95.00 405 PHE A CA 1
ATOM 3297 C C . PHE A 1 405 ? -9.179 -30.527 8.164 1.00 95.00 405 PHE A C 1
ATOM 3299 O O . PHE A 1 405 ? -9.336 -31.748 8.195 1.00 95.00 405 PHE A O 1
ATOM 3306 N N . LEU A 1 406 ? -8.687 -29.842 9.193 1.00 94.31 406 LEU A N 1
ATOM 3307 C CA . LEU A 1 406 ? -8.334 -30.415 10.485 1.00 94.31 406 LEU A CA 1
ATOM 3308 C C . LEU A 1 406 ? -9.447 -30.169 11.503 1.00 94.31 406 LEU A C 1
ATOM 3310 O O . LEU A 1 406 ? -10.097 -29.121 11.501 1.00 94.31 406 LEU A O 1
ATOM 3314 N N . THR A 1 407 ? -9.628 -31.121 12.412 1.00 92.31 407 THR A N 1
ATOM 3315 C CA . THR A 1 407 ? -10.522 -31.008 13.572 1.00 92.31 407 THR A CA 1
ATOM 3316 C C . THR A 1 407 ? -9.746 -31.236 14.854 1.00 92.31 407 THR A C 1
ATOM 3318 O O . THR A 1 407 ? -8.712 -31.901 14.850 1.00 92.31 407 THR A O 1
ATOM 3321 N N . GLY A 1 408 ? -10.233 -30.688 15.961 1.00 87.06 408 GLY A N 1
ATOM 3322 C CA . GLY A 1 408 ? -9.549 -30.799 17.239 1.00 87.06 408 GLY A CA 1
ATOM 3323 C C . GLY A 1 408 ? -10.114 -29.866 18.296 1.00 87.06 408 GLY A C 1
ATOM 3324 O O . GLY A 1 408 ? -11.044 -29.098 18.039 1.00 87.06 408 GLY A O 1
ATOM 3325 N N . ASN A 1 409 ? -9.543 -29.929 19.495 1.00 83.56 409 ASN A N 1
ATOM 3326 C CA . ASN A 1 409 ? -9.804 -28.947 20.542 1.00 83.56 409 ASN A CA 1
ATOM 3327 C C . ASN A 1 409 ? -9.030 -27.650 20.255 1.00 83.56 409 ASN A C 1
ATOM 3329 O O . ASN A 1 409 ? -7.860 -27.683 19.891 1.00 83.56 409 ASN A O 1
ATOM 3333 N N . ASN A 1 410 ? -9.681 -26.499 20.450 1.00 84.56 410 ASN A N 1
ATOM 3334 C CA . ASN A 1 410 ? -9.050 -25.176 20.364 1.00 84.56 410 ASN A CA 1
ATOM 3335 C C . ASN A 1 410 ? -8.264 -24.927 19.055 1.00 84.56 410 ASN A C 1
ATOM 3337 O O . ASN A 1 410 ? -7.147 -24.418 19.094 1.00 84.56 410 ASN A O 1
ATOM 3341 N N . MET A 1 411 ? -8.842 -25.256 17.891 1.00 87.19 411 MET A N 1
ATOM 3342 C CA . MET A 1 411 ? -8.159 -25.141 16.587 1.00 87.19 411 MET A CA 1
ATOM 3343 C C . MET A 1 411 ? -7.568 -23.750 16.304 1.00 87.19 411 MET A C 1
ATOM 3345 O O . MET A 1 411 ? -6.469 -23.661 15.764 1.00 87.19 411 MET A O 1
ATOM 3349 N N . ASN A 1 412 ? -8.253 -22.676 16.708 1.00 86.62 412 ASN A N 1
ATOM 3350 C CA . ASN A 1 412 ? -7.747 -21.307 16.542 1.00 86.62 412 ASN A CA 1
ATOM 3351 C C . ASN A 1 412 ? -6.435 -21.093 17.321 1.00 86.62 412 ASN A C 1
ATOM 3353 O O . ASN A 1 412 ? -5.493 -20.496 16.805 1.00 86.62 412 ASN A O 1
ATOM 3357 N N . GLU A 1 413 ? -6.353 -21.629 18.543 1.00 85.88 413 GLU A N 1
ATOM 3358 C CA . GLU A 1 413 ? -5.145 -21.566 19.374 1.00 85.88 413 GLU A CA 1
ATOM 3359 C C . GLU A 1 413 ? -4.031 -22.441 18.792 1.00 85.88 413 GLU A C 1
ATOM 3361 O O . GLU A 1 413 ? -2.875 -22.027 18.730 1.00 85.88 413 GLU A O 1
ATOM 3366 N N . TYR A 1 414 ? -4.379 -23.625 18.279 1.00 91.12 414 TYR A N 1
ATOM 3367 C CA . TYR A 1 414 ? -3.423 -24.487 17.589 1.00 91.12 414 TYR A CA 1
ATOM 3368 C C . TYR A 1 414 ? -2.769 -23.771 16.397 1.00 91.12 414 TYR A C 1
ATOM 3370 O O . TYR A 1 414 ? -1.543 -23.755 16.291 1.00 91.12 414 TYR A O 1
ATOM 3378 N N . PHE A 1 415 ? -3.552 -23.129 15.520 1.00 93.06 415 PHE A N 1
ATOM 3379 C CA . PHE A 1 415 ? -2.998 -22.384 14.384 1.00 93.06 415 PHE A CA 1
ATOM 3380 C C . PHE A 1 415 ? -2.237 -21.127 14.814 1.00 93.06 415 PHE A C 1
ATOM 3382 O O . PHE A 1 415 ? -1.259 -20.757 14.163 1.00 93.06 415 PHE A O 1
ATOM 3389 N N . HIS A 1 416 ? -2.628 -20.484 15.916 1.00 90.62 416 HIS A N 1
ATOM 3390 C CA . HIS A 1 416 ? -1.852 -19.399 16.511 1.00 90.62 416 HIS A CA 1
ATOM 3391 C C . HIS A 1 416 ? -0.449 -19.867 16.935 1.00 90.62 416 HIS A C 1
ATOM 3393 O O . HIS A 1 416 ? 0.551 -19.265 16.534 1.00 90.62 416 HIS A O 1
ATOM 3399 N N . ILE A 1 417 ? -0.365 -20.977 17.673 1.00 90.75 417 ILE A N 1
ATOM 3400 C CA . ILE A 1 417 ? 0.905 -21.572 18.108 1.00 90.75 417 ILE A CA 1
ATOM 3401 C C . ILE A 1 417 ? 1.716 -22.060 16.910 1.00 90.75 417 ILE A C 1
ATOM 3403 O O . ILE A 1 417 ? 2.909 -21.781 16.843 1.00 90.75 417 ILE A O 1
ATOM 3407 N N . LEU A 1 418 ? 1.081 -22.707 15.928 1.00 94.12 418 LEU A N 1
ATOM 3408 C CA . LEU A 1 418 ? 1.762 -23.166 14.719 1.00 94.12 418 LEU A CA 1
ATOM 3409 C C . LEU A 1 418 ? 2.438 -22.001 13.984 1.00 94.12 418 LEU A C 1
ATOM 3411 O O . LEU A 1 418 ? 3.609 -22.106 13.642 1.00 94.12 418 LEU A O 1
ATOM 3415 N N . ARG A 1 419 ? 1.760 -20.858 13.791 1.00 95.19 419 ARG A N 1
ATOM 3416 C CA . ARG A 1 419 ? 2.393 -19.665 13.189 1.00 95.19 419 ARG A CA 1
ATOM 3417 C C . ARG A 1 419 ? 3.609 -19.199 13.987 1.00 95.19 419 ARG A C 1
ATOM 3419 O O . ARG A 1 419 ? 4.617 -18.845 13.377 1.00 95.19 419 ARG A O 1
ATOM 3426 N N . LYS A 1 420 ? 3.522 -19.198 15.323 1.00 93.81 420 LYS A N 1
ATOM 3427 C CA . LYS A 1 420 ? 4.637 -18.822 16.203 1.00 93.81 420 LYS A CA 1
ATOM 3428 C C . LYS A 1 420 ? 5.813 -19.786 16.037 1.00 93.81 420 LYS A C 1
ATOM 3430 O O . LYS A 1 420 ? 6.904 -19.330 15.728 1.00 93.81 420 LYS A O 1
ATOM 3435 N N . GLU A 1 421 ? 5.576 -21.094 16.128 1.00 94.62 421 GLU A N 1
ATOM 3436 C CA . GLU A 1 421 ? 6.609 -22.123 15.948 1.00 94.62 421 GLU A CA 1
ATOM 3437 C C . GLU A 1 421 ? 7.275 -22.045 14.563 1.00 94.62 421 GLU A C 1
ATOM 3439 O O . GLU A 1 421 ? 8.498 -22.138 14.458 1.00 94.62 421 GLU A O 1
ATOM 3444 N N . ILE A 1 422 ? 6.497 -21.803 13.499 1.00 95.69 422 ILE A N 1
ATOM 3445 C CA . ILE A 1 422 ? 7.040 -21.600 12.149 1.00 95.69 422 ILE A CA 1
ATOM 3446 C C . ILE A 1 422 ? 7.934 -20.359 12.093 1.00 95.69 422 ILE A C 1
ATOM 3448 O O . ILE A 1 422 ? 9.020 -20.435 11.526 1.00 95.69 422 ILE A O 1
ATOM 3452 N N . LEU A 1 423 ? 7.541 -19.228 12.683 1.00 94.62 423 LEU A N 1
ATOM 3453 C CA . LEU A 1 423 ? 8.395 -18.034 12.721 1.00 94.62 423 LEU A CA 1
ATOM 3454 C C . LEU A 1 423 ? 9.651 -18.244 13.583 1.00 94.62 423 LEU A C 1
ATOM 3456 O O . LEU A 1 423 ? 10.735 -17.814 13.187 1.00 94.62 423 LEU A O 1
ATOM 3460 N N . ASP A 1 424 ? 9.523 -18.942 14.711 1.00 92.75 424 ASP A N 1
ATOM 3461 C CA . ASP A 1 424 ? 10.622 -19.250 15.633 1.00 92.75 424 ASP A CA 1
ATOM 3462 C C . ASP A 1 424 ? 11.647 -20.215 15.015 1.00 92.75 424 ASP A C 1
ATOM 3464 O O . ASP A 1 424 ? 12.832 -20.153 15.349 1.00 92.75 424 ASP A O 1
ATOM 3468 N N . SER A 1 425 ? 11.229 -21.038 14.043 1.00 91.31 425 SER A N 1
ATOM 3469 C CA . SER A 1 425 ? 12.134 -21.874 13.236 1.00 91.31 425 SER A CA 1
ATOM 3470 C C . SER A 1 425 ? 13.066 -21.075 12.311 1.00 91.31 425 SER A C 1
ATOM 3472 O O . SER A 1 425 ? 13.974 -21.653 11.718 1.00 91.31 425 SER A O 1
ATOM 3474 N N . LYS A 1 426 ? 12.871 -19.749 12.216 1.00 92.62 426 LYS A N 1
ATOM 3475 C CA . LYS A 1 426 ? 13.607 -18.805 11.359 1.00 92.62 426 LYS A CA 1
ATOM 3476 C C . LYS A 1 426 ? 13.598 -19.212 9.878 1.00 92.62 426 LYS A C 1
ATOM 3478 O O . LYS A 1 426 ? 14.644 -19.564 9.333 1.00 92.62 426 LYS A O 1
ATOM 3483 N N . PRO A 1 427 ? 12.431 -19.123 9.212 1.00 93.38 427 PRO A N 1
ATOM 3484 C CA . PRO A 1 427 ? 12.323 -19.352 7.777 1.00 93.38 427 PRO A CA 1
ATOM 3485 C C . PRO A 1 427 ? 13.325 -18.489 6.991 1.00 93.38 427 PRO A C 1
ATOM 3487 O O . PRO A 1 427 ? 13.473 -17.297 7.270 1.00 93.38 427 PRO A O 1
ATOM 3490 N N . VAL A 1 428 ? 13.988 -19.078 5.998 1.00 94.62 428 VAL A N 1
ATOM 3491 C CA . VAL A 1 428 ? 14.998 -18.417 5.159 1.00 94.62 428 VAL A CA 1
ATOM 3492 C C . VAL A 1 428 ? 14.317 -17.770 3.957 1.00 94.62 428 VAL A C 1
ATOM 3494 O O . VAL A 1 428 ? 13.413 -18.360 3.365 1.00 94.62 428 VAL A O 1
ATOM 3497 N N . LEU A 1 429 ? 14.723 -16.548 3.596 1.00 94.44 429 LEU A N 1
ATOM 3498 C CA . LEU A 1 429 ? 14.232 -15.888 2.386 1.00 94.44 429 LEU A CA 1
ATOM 3499 C C . LEU A 1 429 ? 14.768 -16.628 1.159 1.00 94.44 429 LEU A C 1
ATOM 3501 O O . LEU A 1 429 ? 15.974 -16.655 0.936 1.00 94.44 429 LEU A O 1
ATOM 3505 N N . LYS A 1 430 ? 13.869 -17.184 0.350 1.00 90.81 430 LYS A N 1
ATOM 3506 C CA . LYS A 1 430 ? 14.171 -17.733 -0.967 1.00 90.81 430 LYS A CA 1
ATOM 3507 C C . LYS A 1 430 ? 13.671 -16.770 -2.038 1.00 90.81 430 LYS A C 1
ATOM 3509 O O . LYS A 1 430 ? 12.505 -16.369 -2.034 1.00 90.81 430 LYS A O 1
ATOM 3514 N N . GLN A 1 431 ? 14.554 -16.396 -2.957 1.00 87.75 431 GLN A N 1
ATOM 3515 C CA . GLN A 1 431 ? 14.242 -15.505 -4.068 1.00 87.75 431 GLN A CA 1
ATOM 3516 C C . GLN A 1 431 ? 14.973 -15.979 -5.326 1.00 87.75 431 GLN A C 1
ATOM 3518 O O . GLN A 1 431 ? 16.196 -16.036 -5.335 1.00 87.75 431 GLN A O 1
ATOM 3523 N N . LYS A 1 432 ? 14.220 -16.278 -6.385 1.00 88.75 432 LYS A N 1
ATOM 3524 C CA . LYS A 1 432 ? 14.720 -16.617 -7.731 1.00 88.75 432 LYS A CA 1
ATOM 3525 C C . LYS A 1 432 ? 13.907 -15.848 -8.775 1.00 88.75 432 LYS A C 1
ATOM 3527 O O . LYS A 1 432 ? 13.261 -14.860 -8.421 1.00 88.75 432 LYS A O 1
ATOM 3532 N N . ASP A 1 433 ? 14.007 -16.193 -10.047 1.00 89.06 433 ASP A N 1
ATOM 3533 C CA . ASP A 1 433 ? 13.152 -15.661 -11.114 1.00 89.06 433 ASP A CA 1
ATOM 3534 C C . ASP A 1 433 ? 11.671 -15.980 -10.860 1.00 89.06 433 ASP A C 1
ATOM 3536 O O . ASP A 1 433 ? 10.826 -15.089 -10.901 1.00 89.06 433 ASP A O 1
ATOM 3540 N N . LEU A 1 434 ? 11.382 -17.228 -10.485 1.00 93.44 434 LEU A N 1
ATOM 3541 C CA . LEU A 1 434 ? 10.027 -17.749 -10.314 1.00 93.44 434 LEU A CA 1
ATOM 3542 C C . LEU A 1 434 ? 9.324 -17.252 -9.041 1.00 93.44 434 LEU A C 1
ATOM 3544 O O . LEU A 1 434 ? 8.096 -17.166 -9.003 1.00 93.44 434 LEU A O 1
ATOM 3548 N N . PHE A 1 435 ? 10.062 -16.959 -7.969 1.00 94.56 435 PHE A N 1
ATOM 3549 C CA . PHE A 1 435 ? 9.454 -16.724 -6.660 1.00 94.56 435 PHE A CA 1
ATOM 3550 C C . PHE A 1 435 ? 10.240 -15.795 -5.743 1.00 94.56 435 PHE A C 1
ATOM 3552 O O . PHE A 1 435 ? 11.452 -15.617 -5.870 1.00 94.56 435 PHE A O 1
ATOM 3559 N N . LYS A 1 436 ? 9.530 -15.285 -4.734 1.00 95.19 436 LYS A N 1
ATOM 3560 C CA . LYS A 1 436 ? 10.079 -14.592 -3.568 1.00 95.19 436 LYS A CA 1
ATOM 3561 C C . LYS A 1 436 ? 9.213 -14.902 -2.350 1.00 95.19 436 LYS A C 1
ATOM 3563 O O . LYS A 1 436 ? 8.084 -14.429 -2.286 1.00 95.19 436 LYS A O 1
ATOM 3568 N N . PHE A 1 437 ? 9.713 -15.679 -1.389 1.00 97.00 437 PHE A N 1
ATOM 3569 C CA . PHE A 1 437 ? 9.026 -15.978 -0.122 1.00 97.00 437 PHE A CA 1
ATOM 3570 C C . PHE A 1 437 ? 9.993 -16.486 0.953 1.00 97.00 437 PHE A C 1
ATOM 3572 O O . PHE A 1 437 ? 11.125 -16.842 0.656 1.00 97.00 437 PHE A O 1
ATOM 3579 N N . PHE A 1 438 ? 9.561 -16.544 2.214 1.00 97.31 438 PHE A N 1
ATOM 3580 C CA . PHE A 1 438 ? 10.331 -17.228 3.255 1.00 97.31 438 PHE A CA 1
ATOM 3581 C C . PHE A 1 438 ? 9.914 -18.697 3.357 1.00 97.31 438 PHE A C 1
ATOM 3583 O O . PHE A 1 438 ? 8.716 -18.977 3.375 1.00 97.31 438 PHE A O 1
ATOM 3590 N N . GLN A 1 439 ? 10.866 -19.621 3.481 1.00 96.38 439 GLN A N 1
ATOM 3591 C CA . GLN A 1 439 ? 10.603 -21.056 3.615 1.00 96.38 439 GLN A CA 1
ATOM 3592 C C . GLN A 1 439 ? 11.306 -21.641 4.838 1.00 96.38 439 GLN A C 1
ATOM 3594 O O . GLN A 1 439 ? 12.447 -21.291 5.137 1.00 96.38 439 GLN A O 1
ATOM 3599 N N . THR A 1 440 ? 10.640 -22.547 5.547 1.00 95.94 440 THR A N 1
ATOM 3600 C CA . THR A 1 440 ? 11.309 -23.388 6.545 1.00 95.94 440 THR A CA 1
ATOM 3601 C C . THR A 1 440 ? 12.155 -24.468 5.875 1.00 95.94 440 THR A C 1
ATOM 3603 O O . THR A 1 440 ? 11.974 -24.765 4.694 1.00 95.94 440 THR A O 1
ATOM 3606 N N . LYS A 1 441 ? 13.014 -25.135 6.654 1.00 91.44 441 LYS A N 1
ATOM 3607 C CA . LYS A 1 441 ? 13.490 -26.474 6.281 1.00 91.44 441 LYS A CA 1
ATOM 3608 C C . LYS A 1 441 ? 12.305 -27.439 6.143 1.00 91.44 441 LYS A C 1
ATOM 3610 O O . LYS A 1 441 ? 11.209 -27.149 6.644 1.00 91.44 441 LYS A O 1
ATOM 3615 N N . ASP A 1 442 ? 12.530 -28.575 5.488 1.00 90.12 442 ASP A N 1
ATOM 3616 C CA . ASP A 1 442 ? 11.538 -29.647 5.441 1.00 90.12 442 ASP A CA 1
ATOM 3617 C C . ASP A 1 442 ? 11.126 -30.063 6.864 1.00 90.12 442 ASP A C 1
ATOM 3619 O O . ASP A 1 442 ? 11.929 -30.070 7.803 1.00 90.12 442 ASP A O 1
ATOM 3623 N N . PHE A 1 443 ? 9.850 -30.387 7.045 1.00 91.75 443 PHE A N 1
ATOM 3624 C CA . PHE A 1 443 ? 9.275 -30.720 8.344 1.00 91.75 443 PHE A CA 1
ATOM 3625 C C . PHE A 1 443 ? 9.893 -31.982 8.953 1.00 91.75 443 PHE A C 1
ATOM 3627 O O . PHE A 1 443 ? 9.820 -32.157 10.169 1.00 91.75 443 PHE A O 1
ATOM 3634 N N . SER A 1 444 ? 10.522 -32.855 8.164 1.00 86.81 444 SER A N 1
ATOM 3635 C CA . SER A 1 444 ? 11.343 -33.954 8.686 1.00 86.81 444 SER A CA 1
ATOM 3636 C C . SER A 1 444 ? 12.482 -33.459 9.590 1.00 86.81 444 SER A C 1
ATOM 3638 O O . SER A 1 444 ? 12.787 -34.121 10.581 1.00 86.81 444 SER A O 1
ATOM 3640 N N . ALA A 1 445 ? 13.030 -32.267 9.326 1.00 88.25 445 ALA A N 1
ATOM 3641 C CA . ALA A 1 445 ? 14.096 -31.631 10.102 1.00 88.25 445 ALA A CA 1
ATOM 3642 C C . ALA A 1 445 ? 13.591 -30.690 11.215 1.00 88.25 445 ALA A C 1
ATOM 3644 O O . ALA A 1 445 ? 14.389 -30.190 12.010 1.00 88.25 445 ALA A O 1
ATOM 3645 N N . LEU A 1 446 ? 12.282 -30.432 11.290 1.00 89.50 446 LEU A N 1
ATOM 3646 C CA . LEU A 1 446 ? 11.671 -29.603 12.329 1.00 89.50 446 LEU A CA 1
ATOM 3647 C C . LEU A 1 446 ? 11.080 -30.474 13.440 1.00 89.50 446 LEU A C 1
ATOM 3649 O O . LEU A 1 446 ? 10.447 -31.496 13.172 1.00 89.50 446 LEU A O 1
ATOM 3653 N N . SER A 1 447 ? 11.259 -30.034 14.686 1.00 85.56 447 SER A N 1
ATOM 3654 C CA . SER A 1 447 ? 10.764 -30.725 15.879 1.00 85.56 447 SER A CA 1
ATOM 3655 C C . SER A 1 447 ? 10.236 -29.709 16.892 1.00 85.56 447 SER A C 1
ATOM 3657 O O . SER A 1 447 ? 10.939 -29.311 17.824 1.00 85.56 447 SER A O 1
ATOM 3659 N N . SER A 1 448 ? 8.986 -29.291 16.711 1.00 89.38 448 SER A N 1
ATOM 3660 C CA . SER A 1 448 ? 8.240 -28.463 17.663 1.00 89.38 448 SER A CA 1
ATOM 3661 C C . SER A 1 448 ? 6.836 -29.041 17.894 1.00 89.38 448 SER A C 1
ATOM 3663 O O . SER A 1 448 ? 6.329 -29.756 17.025 1.00 89.38 448 SER A O 1
ATOM 3665 N N . PRO A 1 449 ? 6.207 -28.814 19.063 1.00 88.81 449 PRO A N 1
ATOM 3666 C CA . PRO A 1 449 ? 4.978 -29.511 19.443 1.00 88.81 449 PRO A CA 1
ATOM 3667 C C . PRO A 1 449 ? 3.836 -29.434 18.420 1.00 88.81 449 PRO A C 1
ATOM 3669 O O . PRO A 1 449 ? 3.256 -30.471 18.086 1.00 88.81 449 PRO A O 1
ATOM 3672 N N . ALA A 1 450 ? 3.504 -28.247 17.902 1.00 90.50 450 ALA A N 1
ATOM 3673 C CA . ALA A 1 450 ? 2.422 -28.103 16.929 1.00 90.50 450 ALA A CA 1
ATOM 3674 C C . ALA A 1 450 ? 2.792 -28.709 15.566 1.00 90.50 450 ALA A C 1
ATOM 3676 O O . ALA A 1 450 ? 1.940 -29.339 14.928 1.00 90.50 450 ALA A O 1
ATOM 3677 N N . VAL A 1 451 ? 4.057 -28.578 15.153 1.00 92.38 451 VAL A N 1
ATOM 3678 C CA . VAL A 1 451 ? 4.592 -29.191 13.926 1.00 92.38 451 VAL A CA 1
ATOM 3679 C C . VAL A 1 451 ? 4.542 -30.718 14.001 1.00 92.38 451 VAL A C 1
ATOM 3681 O O . VAL A 1 451 ? 4.019 -31.341 13.083 1.00 92.38 451 VAL A O 1
ATOM 3684 N N . GLU A 1 452 ? 4.983 -31.340 15.097 1.00 91.25 452 GLU A N 1
ATOM 3685 C CA . GLU A 1 452 ? 4.945 -32.802 15.280 1.00 91.25 452 GLU A CA 1
ATOM 3686 C C . GLU A 1 452 ? 3.522 -33.365 15.212 1.00 91.25 452 GLU A C 1
ATOM 3688 O O . GLU A 1 452 ? 3.271 -34.409 14.600 1.00 91.25 452 GLU A O 1
ATOM 3693 N N . LYS A 1 453 ? 2.544 -32.641 15.764 1.00 90.31 453 LYS A N 1
ATOM 3694 C CA . LYS A 1 453 ? 1.137 -33.018 15.610 1.00 90.31 453 LYS A CA 1
ATOM 3695 C C . LYS A 1 453 ? 0.696 -32.965 14.152 1.00 90.31 453 LYS A C 1
ATOM 3697 O O . LYS A 1 453 ? 0.015 -33.883 13.698 1.00 90.31 453 LYS A O 1
ATOM 3702 N N . LEU A 1 454 ? 1.108 -31.949 13.402 1.00 92.31 454 LEU A N 1
ATOM 3703 C CA . LEU A 1 454 ? 0.753 -31.835 11.991 1.00 92.31 454 LEU A CA 1
ATOM 3704 C C . LEU A 1 454 ? 1.399 -32.933 11.148 1.00 92.31 454 LEU A C 1
ATOM 3706 O O . LEU A 1 454 ? 0.725 -33.560 10.330 1.00 92.31 454 LEU A O 1
ATOM 3710 N N . LYS A 1 455 ? 2.677 -33.226 11.417 1.00 91.75 455 LYS A N 1
ATOM 3711 C CA . LYS A 1 455 ? 3.424 -34.344 10.832 1.00 91.75 455 LYS A CA 1
ATOM 3712 C C . LYS A 1 455 ? 2.661 -35.651 11.038 1.00 91.75 455 LYS A C 1
ATOM 3714 O O . LYS A 1 455 ? 2.423 -36.366 10.071 1.00 91.75 455 LYS A O 1
ATOM 3719 N N . SER A 1 456 ? 2.185 -35.922 12.254 1.00 90.25 456 SER A N 1
ATOM 3720 C CA . SER A 1 456 ? 1.436 -37.154 12.544 1.00 90.25 456 SER A CA 1
ATOM 3721 C C . SER A 1 456 ? 0.169 -37.332 11.692 1.00 90.25 456 SER A C 1
ATOM 3723 O O . SER A 1 456 ? -0.218 -38.461 11.402 1.00 90.25 456 SER A O 1
ATOM 3725 N N . VAL A 1 457 ? -0.448 -36.232 11.242 1.00 92.00 457 VAL A N 1
ATOM 3726 C CA . VAL A 1 457 ? -1.636 -36.248 10.377 1.00 92.00 457 VAL A CA 1
ATOM 3727 C C . VAL A 1 457 ? -1.250 -36.391 8.898 1.00 92.00 457 VAL A C 1
ATOM 3729 O O . VAL A 1 457 ? -1.834 -37.210 8.189 1.00 92.00 457 VAL A O 1
ATOM 3732 N N . PHE A 1 458 ? -0.249 -35.641 8.428 1.00 92.19 458 PHE A N 1
ATOM 3733 C CA . PHE A 1 458 ? 0.160 -35.641 7.016 1.00 92.19 458 PHE A CA 1
ATOM 3734 C C . PHE A 1 458 ? 0.975 -36.877 6.606 1.00 92.19 458 PHE A C 1
ATOM 3736 O O . PHE A 1 458 ? 0.769 -37.403 5.513 1.00 92.19 458 PHE A O 1
ATOM 3743 N N . TYR A 1 459 ? 1.847 -37.398 7.472 1.00 89.31 459 TYR A N 1
ATOM 3744 C CA . TYR A 1 459 ? 2.591 -38.636 7.193 1.00 89.31 459 TYR A CA 1
ATOM 3745 C C . TYR A 1 459 ? 1.746 -39.907 7.390 1.00 89.31 459 TYR A C 1
ATOM 3747 O O . TYR A 1 459 ? 2.143 -40.971 6.923 1.00 89.31 459 TYR A O 1
ATOM 3755 N N . GLY A 1 460 ? 0.594 -39.808 8.067 1.00 87.94 460 GLY A N 1
ATOM 3756 C CA . GLY A 1 460 ? -0.302 -40.933 8.348 1.00 87.94 460 GLY A CA 1
ATOM 3757 C C . GLY A 1 460 ? -1.635 -40.839 7.592 1.00 87.94 460 GLY A C 1
ATOM 3758 O O . GLY A 1 460 ? -1.673 -41.096 6.386 1.00 87.94 460 GLY A O 1
ATOM 3759 N N . PRO A 1 461 ? -2.739 -40.466 8.271 1.00 90.62 461 PRO A N 1
ATOM 3760 C CA . PRO A 1 461 ? -4.098 -40.596 7.741 1.00 90.62 461 PRO A CA 1
ATOM 3761 C C . PRO A 1 461 ? -4.337 -39.846 6.424 1.00 90.62 461 PRO A C 1
ATOM 3763 O O . PRO A 1 461 ? -5.065 -40.342 5.569 1.00 90.62 461 PRO A O 1
ATOM 3766 N N . VAL A 1 462 ? -3.712 -38.682 6.211 1.00 91.69 462 VAL A N 1
ATOM 3767 C CA . VAL A 1 462 ? -3.916 -37.898 4.977 1.00 91.69 462 VAL A CA 1
ATOM 3768 C C . VAL A 1 462 ? -3.300 -38.582 3.754 1.00 91.69 462 VAL A C 1
ATOM 3770 O O . VAL A 1 462 ? -3.894 -38.556 2.677 1.00 91.69 462 VAL A O 1
ATOM 3773 N N . LYS A 1 463 ? -2.149 -39.244 3.907 1.00 89.69 463 LYS A N 1
ATOM 3774 C CA . LYS A 1 463 ? -1.500 -39.996 2.823 1.00 89.69 463 LYS A CA 1
ATOM 3775 C C . LYS A 1 463 ? -2.352 -41.186 2.376 1.00 89.69 463 LYS A C 1
ATOM 3777 O O . LYS A 1 463 ? -2.569 -41.403 1.179 1.00 89.69 463 LYS A O 1
ATOM 3782 N N . GLU A 1 464 ? -2.827 -41.962 3.350 1.00 89.75 464 GLU A N 1
ATOM 3783 C CA . GLU A 1 464 ? -3.703 -43.112 3.111 1.00 89.75 464 GLU A CA 1
ATOM 3784 C C . GLU A 1 464 ? -5.010 -42.664 2.457 1.00 89.75 464 GLU A C 1
ATOM 3786 O O . GLU A 1 464 ? -5.459 -43.256 1.470 1.00 89.75 464 GLU A O 1
ATOM 3791 N N . TRP A 1 465 ? -5.572 -41.560 2.955 1.00 91.06 465 TRP A N 1
ATOM 3792 C CA . TRP A 1 465 ? -6.745 -40.924 2.382 1.00 91.06 465 TRP A CA 1
ATOM 3793 C C . TRP A 1 465 ? -6.515 -40.538 0.920 1.00 91.06 465 TRP A C 1
ATOM 3795 O O . TRP A 1 465 ? -7.265 -41.014 0.071 1.00 91.06 465 TRP A O 1
ATOM 3805 N N . PHE A 1 466 ? -5.461 -39.782 0.586 1.00 91.00 466 PHE A N 1
ATOM 3806 C CA . PHE A 1 466 ? -5.166 -39.394 -0.798 1.00 91.00 466 PHE A CA 1
ATOM 3807 C C . PHE A 1 466 ? -5.040 -40.598 -1.735 1.00 91.00 466 PHE A C 1
ATOM 3809 O O . PHE A 1 466 ? -5.634 -40.587 -2.816 1.00 91.00 466 PHE A O 1
ATOM 3816 N N . SER A 1 467 ? -4.344 -41.658 -1.311 1.00 88.81 467 SER A N 1
ATOM 3817 C CA . SER A 1 467 ? -4.217 -42.901 -2.088 1.00 88.81 467 SER A CA 1
ATOM 3818 C C . SER A 1 467 ? -5.586 -43.548 -2.346 1.00 88.81 467 SER A C 1
ATOM 3820 O O . SER A 1 467 ? -5.902 -43.953 -3.469 1.00 88.81 467 SER A O 1
ATOM 3822 N N . LYS A 1 468 ? -6.452 -43.596 -1.321 1.00 88.75 468 LYS A N 1
ATOM 3823 C CA . LYS A 1 468 ? -7.827 -44.110 -1.425 1.00 88.75 468 LYS A CA 1
ATOM 3824 C C . LYS A 1 468 ? -8.657 -43.259 -2.386 1.00 88.75 468 LYS A C 1
ATOM 3826 O O . LYS A 1 468 ? -9.218 -43.806 -3.340 1.00 88.75 468 LYS A O 1
ATOM 3831 N N . VAL A 1 469 ? -8.731 -41.947 -2.166 1.00 85.81 469 VAL A N 1
ATOM 3832 C CA . VAL A 1 469 ? -9.678 -41.077 -2.876 1.00 85.81 469 VAL A CA 1
ATOM 3833 C C . VAL A 1 469 ? -9.277 -40.824 -4.323 1.00 85.81 469 VAL A C 1
ATOM 3835 O O . VAL A 1 469 ? -10.145 -40.867 -5.192 1.00 85.81 469 VAL A O 1
ATOM 3838 N N . THR A 1 470 ? -7.983 -40.662 -4.618 1.00 86.94 470 THR A N 1
ATOM 3839 C CA . THR A 1 470 ? -7.489 -40.458 -5.994 1.00 86.94 470 THR A CA 1
ATOM 3840 C C . THR A 1 470 ? -7.343 -41.765 -6.769 1.00 86.94 470 THR A C 1
ATOM 3842 O O . THR A 1 470 ? -7.534 -41.791 -7.980 1.00 86.94 470 THR A O 1
ATOM 3845 N N . GLY A 1 471 ? -7.035 -42.871 -6.082 1.00 86.75 471 GLY A N 1
ATOM 3846 C CA . GLY A 1 471 ? -6.631 -44.122 -6.729 1.00 86.75 471 GLY A CA 1
ATOM 3847 C C . GLY A 1 471 ? -5.222 -44.108 -7.308 1.00 86.75 471 GLY A C 1
ATOM 3848 O O . GLY A 1 471 ? -4.856 -45.050 -8.008 1.00 86.75 471 GLY A O 1
ATOM 3849 N N . ILE A 1 472 ? -4.436 -43.076 -7.006 1.00 87.25 472 ILE A N 1
ATOM 3850 C CA . ILE A 1 472 ? -3.030 -42.992 -7.375 1.00 87.25 472 ILE A CA 1
ATOM 3851 C C . ILE A 1 472 ? -2.209 -43.743 -6.314 1.00 87.25 472 ILE A C 1
ATOM 3853 O O . ILE A 1 472 ? -2.367 -43.462 -5.125 1.00 87.25 472 ILE A O 1
ATOM 3857 N N . PRO A 1 473 ? -1.339 -44.692 -6.701 1.00 86.75 473 PRO A N 1
ATOM 3858 C CA . PRO A 1 473 ? -0.412 -45.318 -5.766 1.00 86.75 473 PRO A CA 1
ATOM 3859 C C . PRO A 1 473 ? 0.680 -44.318 -5.364 1.00 86.75 473 PRO A C 1
ATOM 3861 O O . PRO A 1 473 ? 1.445 -43.860 -6.216 1.00 86.75 473 PRO A O 1
ATOM 3864 N N . LEU A 1 474 ? 0.736 -43.984 -4.073 1.00 91.06 474 LEU A N 1
ATOM 3865 C CA . LEU A 1 474 ? 1.722 -43.068 -3.495 1.00 91.06 474 LEU A CA 1
ATOM 3866 C C . LEU A 1 474 ? 2.807 -43.851 -2.742 1.00 91.06 474 LEU A C 1
ATOM 3868 O O . LEU A 1 474 ? 2.506 -44.846 -2.080 1.00 91.06 474 LEU A O 1
ATOM 3872 N N . ASP A 1 475 ? 4.056 -43.397 -2.830 1.00 89.69 475 ASP A N 1
ATOM 3873 C CA . ASP A 1 475 ? 5.194 -43.950 -2.089 1.00 89.69 475 ASP A CA 1
ATOM 3874 C C . ASP A 1 475 ? 5.395 -43.253 -0.723 1.00 89.69 475 ASP A C 1
ATOM 3876 O O . ASP A 1 475 ? 4.561 -42.460 -0.284 1.00 89.69 475 ASP A O 1
ATOM 3880 N N . ASP A 1 476 ? 6.451 -43.603 0.020 1.00 86.06 476 ASP A N 1
ATOM 3881 C CA . ASP A 1 476 ? 6.711 -43.082 1.374 1.00 86.06 476 ASP A CA 1
ATOM 3882 C C . ASP A 1 476 ? 7.287 -41.665 1.432 1.00 86.06 476 ASP A C 1
ATOM 3884 O O . ASP A 1 476 ? 7.344 -41.077 2.514 1.00 86.06 476 ASP A O 1
ATOM 3888 N N . ARG A 1 477 ? 7.659 -41.080 0.291 1.00 86.25 477 ARG A N 1
ATOM 3889 C CA . ARG A 1 477 ? 8.231 -39.737 0.234 1.00 86.25 477 ARG A CA 1
ATOM 3890 C C . ARG A 1 477 ? 7.124 -38.695 0.324 1.00 86.25 477 ARG A C 1
ATOM 3892 O O . ARG A 1 477 ? 6.267 -38.570 -0.555 1.00 86.25 477 ARG A O 1
ATOM 3899 N N . VAL A 1 478 ? 7.192 -37.887 1.374 1.00 83.94 478 VAL A N 1
ATOM 3900 C CA . VAL A 1 478 ? 6.345 -36.709 1.564 1.00 83.94 478 VAL A CA 1
ATOM 3901 C C . VAL A 1 478 ? 7.270 -35.535 1.825 1.00 83.94 478 VAL A C 1
ATOM 3903 O O . VAL A 1 478 ? 8.014 -35.556 2.800 1.00 83.94 478 VAL A O 1
ATOM 3906 N N . ALA A 1 479 ? 7.225 -34.538 0.946 1.00 85.19 479 ALA A N 1
ATOM 3907 C CA . ALA A 1 479 ? 7.927 -33.276 1.146 1.00 85.19 479 ALA A CA 1
ATOM 3908 C C . ALA A 1 479 ? 6.940 -32.275 1.742 1.00 85.19 479 ALA A C 1
ATOM 3910 O O . ALA A 1 479 ? 5.832 -32.123 1.218 1.00 85.19 479 ALA A O 1
ATOM 3911 N N . LEU A 1 480 ? 7.310 -31.628 2.845 1.00 91.19 480 LEU A N 1
ATOM 3912 C CA . LEU A 1 480 ? 6.417 -30.754 3.596 1.00 91.19 480 LEU A CA 1
ATOM 3913 C C . LEU A 1 480 ? 7.204 -29.570 4.152 1.00 91.19 480 LEU A C 1
ATOM 3915 O O . LEU A 1 480 ? 8.039 -29.731 5.037 1.00 91.19 480 LEU A O 1
ATOM 3919 N N . ALA A 1 481 ? 6.895 -28.365 3.687 1.00 94.50 481 ALA A N 1
ATOM 3920 C CA . ALA A 1 481 ? 7.532 -27.148 4.175 1.00 94.50 481 ALA A CA 1
ATOM 3921 C C . ALA A 1 481 ? 6.502 -26.042 4.397 1.00 94.50 481 ALA A C 1
ATOM 3923 O O . ALA A 1 481 ? 5.500 -25.936 3.684 1.00 94.50 481 ALA A O 1
ATOM 3924 N N . ALA A 1 482 ? 6.763 -25.180 5.378 1.00 97.12 482 ALA A N 1
ATOM 3925 C CA . ALA A 1 482 ? 5.971 -23.981 5.575 1.00 97.12 482 ALA A CA 1
ATOM 3926 C C . ALA A 1 482 ? 6.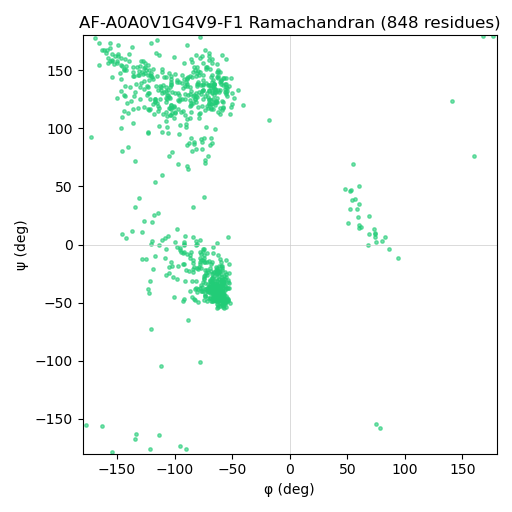566 -22.834 4.763 1.00 97.12 482 ALA A C 1
ATOM 3928 O O . ALA A 1 482 ? 7.778 -22.607 4.755 1.00 97.12 482 ALA A O 1
ATOM 3929 N N . GLN A 1 483 ? 5.685 -22.087 4.114 1.00 97.88 483 GLN A N 1
ATOM 3930 C CA . GLN A 1 483 ? 6.003 -20.873 3.388 1.00 97.88 483 GLN A CA 1
ATOM 3931 C C . GLN A 1 483 ? 5.299 -19.686 4.039 1.00 97.88 483 GLN A C 1
ATOM 3933 O O . GLN A 1 483 ? 4.117 -19.747 4.401 1.00 97.88 483 GLN A O 1
ATOM 3938 N N . VAL A 1 484 ? 6.040 -18.589 4.168 1.00 98.19 484 VAL A N 1
ATOM 3939 C CA . VAL A 1 484 ? 5.559 -17.324 4.713 1.00 98.19 484 VAL A CA 1
ATOM 3940 C C . VAL A 1 484 ? 5.760 -16.230 3.670 1.00 98.19 484 VAL A C 1
ATOM 3942 O O . VAL A 1 484 ? 6.885 -15.867 3.313 1.00 98.19 484 VAL A O 1
ATOM 3945 N N . TYR A 1 485 ? 4.651 -15.671 3.199 1.00 98.19 485 TYR A N 1
ATOM 3946 C CA . TYR A 1 485 ? 4.646 -14.578 2.235 1.00 98.19 485 TYR A CA 1
ATOM 3947 C C . TYR A 1 485 ? 4.358 -13.259 2.959 1.00 98.19 485 TYR A C 1
ATOM 3949 O O . TYR A 1 485 ? 3.436 -13.164 3.771 1.00 98.19 485 TYR A O 1
ATOM 3957 N N . SER A 1 486 ? 5.179 -12.250 2.680 1.00 96.62 486 SER A N 1
ATOM 3958 C CA . SER A 1 486 ? 5.035 -10.869 3.162 1.00 96.62 486 SER A CA 1
ATOM 3959 C C . SER A 1 486 ? 4.778 -9.944 1.972 1.00 96.62 486 SER A C 1
ATOM 3961 O O . SER A 1 486 ? 4.792 -10.402 0.838 1.00 96.62 486 SER A O 1
ATOM 3963 N N . HIS A 1 487 ? 4.541 -8.657 2.204 1.00 96.88 487 HIS A N 1
ATOM 3964 C CA . HIS A 1 487 ? 4.353 -7.678 1.130 1.00 96.88 487 HIS A CA 1
ATOM 3965 C C . HIS A 1 487 ? 5.391 -7.804 -0.007 1.00 96.88 487 HIS A C 1
ATOM 3967 O O . HIS A 1 487 ? 6.587 -7.942 0.260 1.00 96.88 487 HIS A O 1
ATOM 3973 N N . GLY A 1 488 ? 4.931 -7.790 -1.262 1.00 95.19 488 GLY A N 1
ATOM 3974 C CA . GLY A 1 488 ? 5.771 -7.931 -2.457 1.00 95.19 488 GLY A CA 1
ATOM 3975 C C . GLY A 1 488 ? 6.272 -9.357 -2.733 1.00 95.19 488 GLY A C 1
ATOM 3976 O O . GLY A 1 488 ? 7.037 -9.566 -3.671 1.00 95.19 488 GLY A O 1
ATOM 3977 N N . HIS A 1 489 ? 5.889 -10.346 -1.918 1.00 97.50 489 HIS A N 1
ATOM 3978 C CA . HIS A 1 489 ? 6.216 -11.761 -2.133 1.00 97.50 489 HIS A CA 1
ATOM 3979 C C . HIS A 1 489 ? 5.212 -12.409 -3.089 1.00 97.50 489 HIS A C 1
ATOM 3981 O O . HIS A 1 489 ? 4.034 -12.052 -3.081 1.00 97.50 489 HIS A O 1
ATOM 3987 N N . TYR A 1 490 ? 5.669 -13.385 -3.873 1.00 97.62 490 TYR A N 1
ATOM 3988 C CA . TYR A 1 490 ? 4.897 -14.055 -4.925 1.00 97.62 490 TYR A CA 1
ATOM 3989 C C . TYR A 1 490 ? 5.503 -15.427 -5.271 1.00 97.62 490 TYR A C 1
ATOM 3991 O O . TYR A 1 490 ? 6.636 -15.741 -4.892 1.00 97.62 490 TYR A O 1
ATOM 3999 N N . LEU A 1 491 ? 4.749 -16.234 -6.016 1.00 97.69 491 LEU A N 1
ATOM 4000 C CA . LEU A 1 491 ? 5.219 -17.437 -6.710 1.00 97.69 491 LEU A CA 1
ATOM 4001 C C . LEU A 1 491 ? 4.521 -17.471 -8.072 1.00 97.69 491 LEU A C 1
ATOM 4003 O O . LEU A 1 491 ? 3.302 -17.577 -8.110 1.00 97.69 491 LEU A O 1
ATOM 4007 N N . LEU A 1 492 ? 5.266 -17.310 -9.163 1.00 96.88 492 LEU A N 1
ATOM 4008 C CA . LEU A 1 492 ? 4.723 -17.129 -10.513 1.00 96.88 492 LEU A CA 1
ATOM 4009 C C . LEU A 1 492 ? 4.260 -18.456 -11.133 1.00 96.88 492 LEU A C 1
ATOM 4011 O O . LEU A 1 492 ? 4.337 -19.515 -10.511 1.00 96.88 492 LEU A O 1
ATOM 4015 N N . CYS A 1 493 ? 3.722 -18.385 -12.350 1.00 94.69 493 CYS A N 1
ATOM 4016 C CA . CYS A 1 493 ? 3.112 -19.514 -13.050 1.00 94.69 493 CYS A CA 1
ATOM 4017 C C . CYS A 1 493 ? 4.077 -20.700 -13.241 1.00 94.69 493 CYS A C 1
ATOM 4019 O O . CYS A 1 493 ? 5.069 -20.589 -13.955 1.00 94.69 493 CYS A O 1
ATOM 4021 N N . HIS A 1 494 ? 3.727 -21.851 -12.666 1.00 92.75 494 HIS A N 1
ATOM 4022 C CA . HIS A 1 494 ? 4.443 -23.132 -12.764 1.00 92.75 494 HIS A CA 1
ATOM 4023 C C . HIS A 1 494 ? 3.448 -24.301 -12.663 1.00 92.75 494 HIS A C 1
ATOM 4025 O O . HIS A 1 494 ? 2.269 -24.081 -12.391 1.00 92.75 494 HIS A O 1
ATOM 4031 N N . ASP A 1 495 ? 3.896 -25.535 -12.907 1.00 90.38 495 ASP A N 1
ATOM 4032 C CA . ASP A 1 495 ? 3.030 -26.725 -12.991 1.00 90.38 495 ASP A CA 1
ATOM 4033 C C . ASP A 1 495 ? 3.349 -27.844 -11.981 1.00 90.38 495 ASP A C 1
ATOM 4035 O O . ASP A 1 495 ? 2.652 -28.859 -11.965 1.00 90.38 495 ASP A O 1
ATOM 4039 N N . ASP A 1 496 ? 4.362 -27.650 -11.127 1.00 90.62 496 ASP A N 1
ATOM 4040 C CA . ASP A 1 496 ? 4.857 -28.614 -10.130 1.00 90.62 496 ASP A CA 1
ATOM 4041 C C . ASP A 1 496 ? 5.382 -29.954 -10.686 1.00 90.62 496 ASP A C 1
ATOM 4043 O O . ASP A 1 496 ? 5.600 -30.899 -9.917 1.00 90.62 496 ASP A O 1
ATOM 4047 N N . ARG A 1 497 ? 5.633 -30.061 -12.000 1.00 87.19 497 ARG A N 1
ATOM 4048 C CA . ARG A 1 497 ? 6.109 -31.299 -12.640 1.00 87.19 497 ARG A CA 1
ATOM 4049 C C . ARG A 1 497 ? 7.590 -31.553 -12.380 1.00 87.19 497 ARG A C 1
ATOM 4051 O O . ARG A 1 497 ? 8.444 -31.293 -13.218 1.00 87.19 497 ARG A O 1
ATOM 4058 N N . ILE A 1 498 ? 7.858 -32.118 -11.213 1.00 80.38 498 ILE A N 1
ATOM 4059 C CA . ILE A 1 498 ? 9.189 -32.459 -10.714 1.00 80.38 498 ILE A CA 1
ATOM 4060 C C . ILE A 1 498 ? 9.188 -33.902 -10.193 1.00 80.38 498 ILE A C 1
ATOM 4062 O O . ILE A 1 498 ? 8.172 -34.369 -9.671 1.00 80.38 498 ILE A O 1
ATOM 4066 N N . GLY A 1 499 ? 10.314 -34.603 -10.360 1.00 75.12 499 GLY A N 1
ATOM 4067 C CA . GLY A 1 499 ? 10.551 -36.030 -10.086 1.00 75.12 499 GLY A CA 1
ATOM 4068 C C . GLY A 1 499 ? 9.551 -36.738 -9.161 1.00 75.12 499 GLY A C 1
ATOM 4069 O O . GLY A 1 499 ? 9.543 -36.564 -7.944 1.00 75.12 499 GLY A O 1
ATOM 4070 N N . GLY A 1 500 ? 8.702 -37.589 -9.738 1.00 85.31 500 GLY A N 1
ATOM 4071 C CA . GLY A 1 500 ? 7.779 -38.457 -9.003 1.00 85.31 500 GLY A CA 1
ATOM 4072 C C . GLY A 1 500 ? 6.635 -37.758 -8.259 1.00 85.31 500 GLY A C 1
ATOM 4073 O O . GLY A 1 500 ? 5.826 -38.463 -7.658 1.00 85.31 500 GLY A O 1
ATOM 4074 N N . ARG A 1 501 ? 6.507 -36.421 -8.276 1.00 92.06 501 ARG A N 1
ATOM 4075 C CA . ARG A 1 501 ? 5.380 -35.705 -7.648 1.00 92.06 501 ARG A CA 1
ATOM 4076 C C . ARG A 1 501 ? 4.066 -36.071 -8.334 1.00 92.06 501 ARG A C 1
ATOM 4078 O O . ARG A 1 501 ? 3.956 -36.039 -9.558 1.00 92.06 501 ARG A O 1
ATOM 4085 N N . ARG A 1 502 ? 3.051 -36.422 -7.540 1.00 91.62 502 ARG A N 1
ATOM 4086 C CA . ARG A 1 502 ? 1.737 -36.860 -8.046 1.00 91.62 502 ARG A CA 1
ATOM 4087 C C . ARG A 1 502 ? 0.577 -36.026 -7.539 1.00 91.62 502 ARG A C 1
ATOM 4089 O O . ARG A 1 502 ? -0.359 -35.779 -8.293 1.00 91.62 502 ARG A O 1
ATOM 4096 N N . ILE A 1 503 ? 0.625 -35.607 -6.279 1.00 93.06 503 ILE A N 1
ATOM 4097 C CA . ILE A 1 503 ? -0.433 -34.806 -5.661 1.00 93.06 503 ILE A CA 1
ATOM 4098 C C . ILE A 1 503 ? 0.219 -33.632 -4.952 1.00 93.06 503 ILE A C 1
ATOM 4100 O O . ILE A 1 503 ? 0.972 -33.837 -3.999 1.00 93.06 503 ILE A O 1
ATOM 4104 N N . ALA A 1 504 ? -0.099 -32.424 -5.404 1.00 95.06 504 ALA A N 1
ATOM 4105 C CA . ALA A 1 504 ? 0.267 -31.192 -4.728 1.00 95.06 504 ALA A CA 1
ATOM 4106 C C . ALA A 1 504 ? -0.833 -30.807 -3.735 1.00 95.06 504 ALA A C 1
ATOM 4108 O O . ALA A 1 504 ? -2.029 -30.986 -3.998 1.00 95.06 504 ALA A O 1
ATOM 4109 N N . PHE A 1 505 ? -0.439 -30.269 -2.585 1.00 95.38 505 PHE A N 1
ATOM 4110 C CA . PHE A 1 505 ? -1.378 -29.747 -1.604 1.00 95.38 505 PHE A CA 1
ATOM 4111 C C . PHE A 1 505 ? -0.839 -28.510 -0.892 1.00 95.38 505 PHE A C 1
ATOM 4113 O O . PHE A 1 505 ? 0.363 -28.335 -0.695 1.00 95.38 505 PHE A O 1
ATOM 4120 N N . ILE A 1 506 ? -1.768 -27.647 -0.490 1.00 97.31 506 ILE A N 1
ATOM 4121 C CA . ILE A 1 506 ? -1.511 -26.373 0.169 1.00 97.31 506 ILE A CA 1
ATOM 4122 C C . ILE A 1 506 ? -2.502 -26.247 1.327 1.00 97.31 506 ILE A C 1
ATOM 4124 O O . ILE A 1 506 ? -3.683 -25.966 1.115 1.00 97.31 506 ILE A O 1
ATOM 4128 N N . LEU A 1 507 ? -2.035 -26.448 2.561 1.00 97.44 507 LEU A N 1
ATOM 4129 C CA . LEU A 1 507 ? -2.816 -26.156 3.763 1.00 97.44 507 LEU A CA 1
ATOM 4130 C C . LEU A 1 507 ? -2.612 -24.691 4.134 1.00 97.44 507 LEU A C 1
ATOM 4132 O O . LEU A 1 507 ? -1.547 -24.303 4.617 1.00 97.44 507 LEU A O 1
ATOM 4136 N N . ASN A 1 508 ? -3.640 -23.875 3.934 1.00 96.94 508 ASN A N 1
ATOM 4137 C CA . ASN A 1 508 ? -3.644 -22.498 4.395 1.00 96.94 508 ASN A CA 1
ATOM 4138 C C . ASN A 1 508 ? -4.011 -22.454 5.881 1.00 96.94 508 ASN A C 1
ATOM 4140 O O .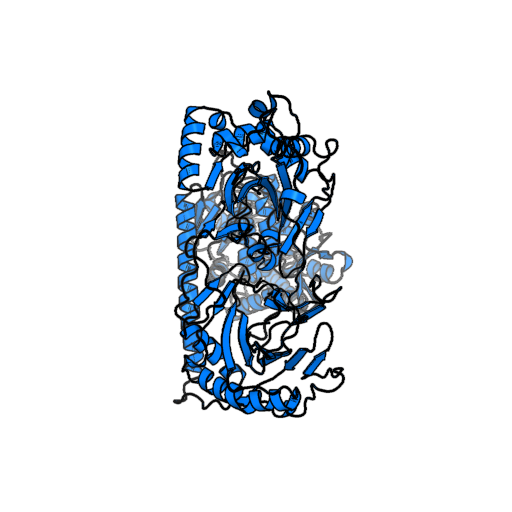 ASN A 1 508 ? -5.004 -23.024 6.332 1.00 96.94 508 ASN A O 1
ATOM 4144 N N . PHE A 1 509 ? -3.189 -21.739 6.638 1.00 95.75 509 PHE A N 1
ATOM 4145 C CA . PHE A 1 509 ? -3.445 -21.358 8.024 1.00 95.75 509 PHE A CA 1
ATOM 4146 C C . PHE A 1 509 ? -3.170 -19.863 8.176 1.00 95.75 509 PHE A C 1
ATOM 4148 O O . PHE A 1 509 ? -2.585 -19.389 9.143 1.00 95.75 509 PHE A O 1
ATOM 4155 N N . THR A 1 510 ? -3.575 -19.096 7.169 1.00 93.56 510 THR A N 1
ATOM 4156 C CA . THR A 1 510 ? -3.568 -17.631 7.197 1.00 93.56 510 THR A CA 1
ATOM 4157 C C . THR A 1 510 ? -4.764 -17.146 8.011 1.00 93.56 510 THR A C 1
ATOM 4159 O O . THR A 1 510 ? -5.766 -17.845 8.077 1.00 93.56 510 THR A O 1
ATOM 4162 N N . GLU A 1 511 ? -4.657 -16.011 8.699 1.00 88.25 511 GLU A N 1
ATOM 4163 C CA . GLU A 1 511 ? -5.765 -15.497 9.515 1.00 88.25 511 GLU A CA 1
ATOM 4164 C C . GLU A 1 511 ? -7.030 -15.269 8.671 1.00 88.25 511 GLU A C 1
ATOM 4166 O O . GLU A 1 511 ? -6.952 -14.792 7.541 1.00 88.25 511 GLU A O 1
ATOM 4171 N N . ASN A 1 512 ? -8.211 -15.536 9.239 1.00 86.19 512 ASN A N 1
ATOM 4172 C CA . ASN A 1 512 ? -9.501 -15.389 8.541 1.00 86.19 512 ASN A CA 1
ATOM 4173 C C . ASN A 1 512 ? -9.870 -13.930 8.193 1.00 86.19 512 ASN A C 1
ATOM 4175 O O . ASN A 1 512 ? -10.905 -13.681 7.585 1.00 86.19 512 ASN A O 1
ATOM 4179 N N . SER A 1 513 ? -9.038 -12.960 8.580 1.00 89.69 513 SER A N 1
ATOM 4180 C CA . SER A 1 513 ? -9.157 -11.548 8.206 1.00 89.69 513 SER A CA 1
ATOM 4181 C C . SER A 1 513 ? -8.609 -11.241 6.801 1.00 89.69 513 SER A C 1
ATOM 4183 O O . SER A 1 513 ? -8.597 -10.074 6.398 1.00 89.69 513 SER A O 1
ATOM 4185 N N . TRP A 1 514 ? -8.103 -12.248 6.078 1.00 93.06 514 TRP A N 1
ATOM 4186 C CA . TRP A 1 514 ? -7.531 -12.106 4.738 1.00 93.06 514 TRP A CA 1
ATOM 4187 C C . TRP A 1 514 ? -8.611 -11.926 3.668 1.00 93.06 514 TRP A C 1
ATOM 4189 O O . TRP A 1 514 ? -9.589 -12.675 3.627 1.00 93.06 514 TRP A O 1
ATOM 4199 N N . THR A 1 515 ? -8.432 -10.951 2.779 1.00 94.12 515 THR A N 1
ATOM 4200 C CA . THR A 1 515 ? -9.362 -10.675 1.673 1.00 94.12 515 THR A CA 1
ATOM 4201 C C . THR A 1 515 ? -8.672 -10.791 0.314 1.00 94.12 515 THR A C 1
ATOM 4203 O O . THR A 1 515 ? -7.456 -10.949 0.225 1.00 94.12 515 THR A O 1
ATOM 4206 N N . SER A 1 516 ? -9.441 -10.703 -0.775 1.00 93.75 516 SER A N 1
ATOM 4207 C CA . SER A 1 516 ? -8.880 -10.644 -2.132 1.00 93.75 516 SER A CA 1
ATOM 4208 C C . SER A 1 516 ? -7.930 -9.460 -2.334 1.00 93.75 516 SER A C 1
ATOM 4210 O O . SER A 1 516 ? -6.958 -9.570 -3.079 1.00 93.75 516 SER A O 1
ATOM 4212 N N . ASP A 1 517 ? -8.188 -8.343 -1.650 1.00 93.75 517 ASP A N 1
ATOM 4213 C CA . ASP A 1 517 ? -7.413 -7.107 -1.786 1.00 93.75 517 ASP A CA 1
ATOM 4214 C C . ASP A 1 517 ? -6.025 -7.213 -1.148 1.00 93.75 517 ASP A C 1
ATOM 4216 O O . ASP A 1 517 ? -5.100 -6.519 -1.573 1.00 93.75 517 ASP A O 1
ATOM 4220 N N . ASP A 1 518 ? -5.856 -8.112 -0.172 1.00 95.81 518 ASP A N 1
ATOM 4221 C CA . ASP A 1 518 ? -4.562 -8.411 0.447 1.00 95.81 518 ASP A CA 1
ATOM 4222 C C . ASP A 1 518 ? -3.608 -9.162 -0.509 1.00 95.81 518 ASP A C 1
ATOM 4224 O O . ASP A 1 518 ? -2.403 -9.225 -0.240 1.00 95.81 518 ASP A O 1
ATOM 4228 N N . GLY A 1 519 ? -4.107 -9.700 -1.631 1.00 96.81 519 GLY A N 1
ATOM 4229 C CA . GLY A 1 519 ? -3.337 -10.509 -2.581 1.00 96.81 519 GLY A CA 1
ATOM 4230 C C . GLY A 1 519 ? -3.061 -11.928 -2.069 1.00 96.81 519 GLY A C 1
ATOM 4231 O O . GLY A 1 519 ? -3.821 -12.456 -1.255 1.00 96.81 519 GLY A O 1
ATOM 4232 N N . GLY A 1 520 ? -1.989 -12.580 -2.532 1.00 97.19 520 GLY A N 1
ATOM 4233 C CA . GLY A 1 520 ? -1.627 -13.926 -2.049 1.00 97.19 520 GLY A CA 1
ATOM 4234 C C . GLY A 1 520 ? -2.589 -15.029 -2.467 1.00 97.19 520 GLY A C 1
ATOM 4235 O O . GLY A 1 520 ? -2.735 -16.028 -1.754 1.00 97.19 520 GLY A O 1
ATOM 4236 N N . LEU A 1 521 ? -3.299 -14.814 -3.569 1.00 97.75 521 LEU A N 1
ATOM 4237 C CA . LEU A 1 521 ? -4.350 -15.702 -4.037 1.00 97.75 521 LEU A CA 1
ATOM 4238 C C . LEU A 1 521 ? -3.716 -16.869 -4.773 1.00 97.75 521 LEU A C 1
ATOM 4240 O O . LEU A 1 521 ? -2.821 -16.667 -5.589 1.00 97.75 521 LEU A O 1
ATOM 4244 N N . LEU A 1 522 ? -4.201 -18.079 -4.510 1.00 97.62 522 LEU A N 1
ATOM 4245 C CA . LEU A 1 522 ? -3.852 -19.221 -5.343 1.00 97.62 522 LEU A CA 1
ATOM 4246 C C . LEU A 1 522 ? -4.695 -19.147 -6.618 1.00 97.62 522 LEU A C 1
ATOM 4248 O O . LEU A 1 522 ? -5.921 -19.264 -6.573 1.00 97.62 522 LEU A O 1
ATOM 4252 N N . GLU A 1 523 ? -4.032 -18.914 -7.738 1.00 97.00 523 GLU A N 1
ATOM 4253 C CA . GLU A 1 523 ? -4.631 -18.730 -9.054 1.00 97.00 523 GLU A CA 1
ATOM 4254 C C . GLU A 1 523 ? -4.353 -19.965 -9.907 1.00 97.00 523 GLU A C 1
ATOM 4256 O O . GLU A 1 523 ? -3.206 -20.382 -10.040 1.00 97.00 523 GLU A O 1
ATOM 4261 N N . LEU A 1 524 ? -5.405 -20.559 -10.470 1.00 95.12 524 LEU A N 1
ATOM 4262 C CA . LEU A 1 524 ? -5.326 -21.735 -11.339 1.00 95.12 524 LEU A CA 1
ATOM 4263 C C . LEU A 1 524 ? -5.580 -21.296 -12.778 1.00 95.12 524 LEU A C 1
ATOM 4265 O O . LEU A 1 524 ? -6.578 -20.614 -13.040 1.00 95.12 524 LEU A O 1
ATOM 4269 N N . LEU A 1 525 ? -4.697 -21.668 -13.700 1.00 92.25 525 LEU A N 1
ATOM 4270 C CA . LEU A 1 525 ? -4.681 -21.131 -15.057 1.00 92.25 525 LEU A CA 1
ATOM 4271 C C . LEU A 1 525 ? -5.269 -22.120 -16.068 1.00 92.25 525 LEU A C 1
ATOM 4273 O O . LEU A 1 525 ? -5.014 -23.318 -16.014 1.00 92.25 525 LEU A O 1
ATOM 4277 N N . GLU A 1 526 ? -6.065 -21.601 -17.001 1.00 88.88 526 GLU A N 1
ATOM 4278 C CA . GLU A 1 526 ? -6.605 -22.339 -18.146 1.00 88.88 526 GLU A CA 1
ATOM 4279 C C . GLU A 1 526 ? -5.650 -22.241 -19.341 1.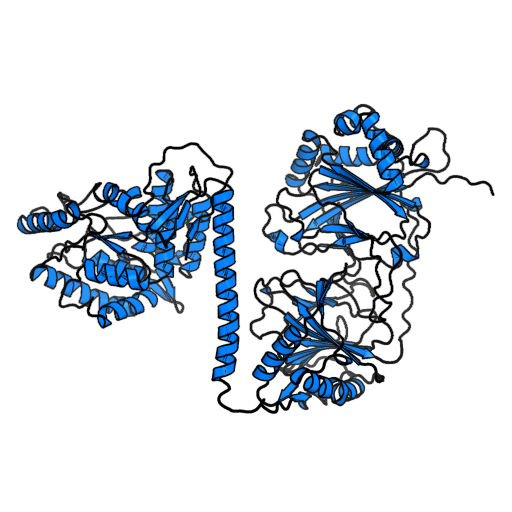00 88.88 526 GLU A C 1
ATOM 4281 O O . GLU A 1 526 ? -5.069 -21.187 -19.620 1.00 88.88 526 GLU A O 1
ATOM 4286 N N . CYS A 1 527 ? -5.503 -23.360 -20.050 1.00 79.75 527 CYS A N 1
ATOM 4287 C CA . CYS A 1 527 ? -4.743 -23.454 -21.291 1.00 79.75 527 CYS A CA 1
ATOM 4288 C C . CYS A 1 527 ? -5.720 -23.428 -22.477 1.00 79.75 527 CYS A C 1
ATOM 4290 O O . CYS A 1 527 ? -6.564 -24.312 -22.592 1.00 79.75 527 CYS A O 1
ATOM 4292 N N . GLU A 1 528 ? -5.618 -22.439 -23.371 1.00 65.62 528 GLU A N 1
ATOM 4293 C CA . GLU A 1 528 ? -6.490 -22.346 -24.565 1.00 65.62 528 GLU A CA 1
ATOM 4294 C C . GLU A 1 528 ? -6.111 -23.369 -25.657 1.00 65.62 528 GLU A C 1
ATOM 4296 O O . GLU A 1 528 ? -6.947 -23.819 -26.436 1.00 65.62 528 GLU A O 1
ATOM 4301 N N . SER A 1 529 ? -4.837 -23.765 -25.674 1.00 61.50 529 SER A N 1
ATOM 4302 C CA . SER A 1 529 ? -4.262 -24.905 -26.399 1.00 61.50 529 SER A CA 1
ATOM 4303 C C . SER A 1 529 ? -3.322 -25.610 -25.419 1.00 61.50 529 SER A C 1
ATOM 4305 O O . SER A 1 529 ? -2.733 -24.909 -24.597 1.00 61.50 529 SER A O 1
ATOM 4307 N N . GLU A 1 530 ? -3.213 -26.943 -25.459 1.00 54.47 530 GLU A N 1
ATOM 4308 C CA . GLU A 1 530 ? -2.844 -27.836 -24.332 1.00 54.47 530 GLU A CA 1
ATOM 4309 C C . GLU A 1 530 ? -1.540 -27.562 -23.530 1.00 54.47 530 GLU A C 1
ATOM 4311 O O . GLU A 1 530 ? -1.209 -28.374 -22.670 1.00 54.47 530 GLU A O 1
ATOM 4316 N N . GLN A 1 531 ? -0.792 -26.468 -23.746 1.00 62.50 531 GLN A N 1
ATOM 4317 C CA . GLN A 1 531 ? 0.460 -26.153 -23.032 1.00 62.50 531 GLN A CA 1
ATOM 4318 C C . GLN A 1 531 ? 0.747 -24.650 -22.770 1.00 62.50 531 GLN A C 1
ATOM 4320 O O . GLN A 1 531 ? 1.853 -24.313 -22.342 1.00 62.50 531 GLN A O 1
ATOM 4325 N N . TYR A 1 532 ? -0.191 -23.720 -23.014 1.00 75.62 532 TYR A N 1
ATOM 4326 C CA . TYR A 1 532 ? 0.058 -22.275 -22.816 1.00 75.62 532 TYR A CA 1
ATOM 4327 C C . TYR A 1 532 ? -0.942 -21.622 -21.849 1.00 75.62 532 TYR A C 1
ATOM 4329 O O . TYR A 1 532 ? -2.023 -21.213 -22.285 1.00 75.62 532 TYR A O 1
ATOM 4337 N N . PRO A 1 533 ? -0.599 -21.491 -20.551 1.00 82.62 533 PRO A N 1
ATOM 4338 C CA . PRO A 1 533 ? -1.389 -20.727 -19.597 1.00 82.62 533 PRO A CA 1
ATOM 4339 C C . PRO A 1 533 ? -1.326 -19.232 -19.930 1.00 82.62 533 PRO A C 1
ATOM 4341 O O . PRO A 1 533 ? -0.267 -18.603 -19.891 1.00 82.62 533 PRO A O 1
ATOM 4344 N N . MET A 1 534 ? -2.485 -18.666 -20.261 1.00 79.50 534 MET A N 1
ATOM 4345 C CA . MET A 1 534 ? -2.637 -17.233 -20.560 1.00 79.50 534 MET A CA 1
ATOM 4346 C C . MET A 1 534 ? -3.704 -16.556 -19.703 1.00 79.50 534 MET A C 1
ATOM 4348 O O . MET A 1 534 ? -3.811 -15.330 -19.704 1.00 79.50 534 MET A O 1
ATOM 4352 N N . LYS A 1 535 ? -4.525 -17.339 -18.993 1.00 85.69 535 LYS A N 1
ATOM 4353 C CA . LYS A 1 535 ? -5.713 -16.829 -18.318 1.00 85.69 535 LYS A CA 1
ATOM 4354 C C . LYS A 1 535 ? -5.948 -17.528 -16.989 1.00 85.69 535 LYS A C 1
ATOM 4356 O O . LYS A 1 535 ? -6.059 -18.749 -16.931 1.00 85.69 535 LYS A O 1
ATOM 4361 N N . VAL A 1 536 ? -6.106 -16.738 -15.932 1.00 91.75 536 VAL A N 1
ATOM 4362 C CA . VAL A 1 536 ? -6.560 -17.226 -14.625 1.00 91.75 536 VAL A CA 1
ATOM 4363 C C . VAL A 1 536 ? -8.033 -17.629 -14.722 1.00 91.75 536 VAL A C 1
ATOM 4365 O O . VAL A 1 536 ? -8.879 -16.841 -15.152 1.00 91.75 536 VAL A O 1
ATOM 4368 N N . LYS A 1 537 ? -8.337 -18.869 -14.334 1.00 92.25 537 LYS A N 1
ATOM 4369 C CA . LYS A 1 537 ? -9.681 -19.459 -14.369 1.00 92.25 537 LYS A CA 1
ATOM 4370 C C . LYS A 1 537 ? -10.351 -19.463 -13.007 1.00 92.25 537 LYS A C 1
ATOM 4372 O O . LYS A 1 537 ? -11.523 -19.107 -12.910 1.00 92.25 537 LYS A O 1
ATOM 4377 N N . HIS A 1 538 ? -9.606 -19.862 -11.980 1.00 93.19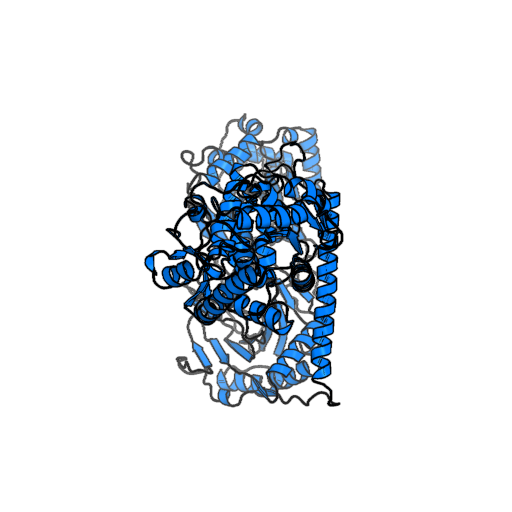 538 HIS A N 1
ATOM 4378 C CA . HIS A 1 538 ? -10.073 -19.887 -10.596 1.00 93.19 538 HIS A CA 1
ATOM 4379 C C . HIS A 1 538 ? -9.090 -19.168 -9.695 1.00 93.19 538 HIS A C 1
ATOM 4381 O O . HIS A 1 538 ? -7.881 -19.211 -9.918 1.00 93.19 538 HIS A O 1
ATOM 4387 N N . THR A 1 539 ? -9.625 -18.562 -8.644 1.00 95.50 539 THR A N 1
ATOM 4388 C CA . THR A 1 539 ? -8.855 -17.820 -7.652 1.00 95.50 539 THR A CA 1
ATOM 4389 C C . THR A 1 539 ? -9.331 -18.219 -6.266 1.00 95.50 539 THR A C 1
ATOM 4391 O O . THR A 1 539 ? -10.532 -18.242 -5.995 1.00 95.50 539 THR A O 1
ATOM 4394 N N . ILE A 1 540 ? -8.391 -18.545 -5.386 1.00 94.75 540 ILE A N 1
ATOM 4395 C CA . ILE A 1 540 ? -8.669 -19.053 -4.046 1.00 94.75 540 ILE A CA 1
ATOM 4396 C C . ILE A 1 540 ? -8.016 -18.112 -3.035 1.00 94.75 540 ILE A C 1
ATOM 4398 O O . ILE A 1 540 ? -6.792 -17.970 -3.000 1.00 94.75 540 ILE A O 1
ATOM 4402 N N . VAL A 1 541 ? -8.847 -17.469 -2.211 1.00 96.00 541 VAL A N 1
ATOM 4403 C CA . VAL A 1 541 ? -8.395 -16.614 -1.105 1.00 96.00 541 VAL A CA 1
ATOM 4404 C C . VAL A 1 541 ? -7.854 -17.510 0.017 1.00 96.00 541 VAL A C 1
ATOM 4406 O O . VAL A 1 541 ? -8.554 -18.446 0.421 1.00 96.00 541 VAL A O 1
ATOM 4409 N N . PRO A 1 542 ? -6.630 -17.275 0.525 1.00 95.69 542 PRO A N 1
ATOM 4410 C CA . PRO A 1 542 ? -6.096 -18.064 1.626 1.00 95.69 542 PRO A CA 1
ATOM 4411 C C . PRO A 1 542 ? -6.907 -17.796 2.899 1.00 95.69 542 PRO A C 1
ATOM 4413 O O . PRO A 1 542 ? -7.195 -16.654 3.241 1.00 95.69 542 PRO A O 1
ATOM 4416 N N . SER A 1 543 ? -7.262 -18.859 3.611 1.00 94.00 543 SER A N 1
ATOM 4417 C CA . SER A 1 543 ? -8.054 -18.800 4.844 1.00 94.00 543 SER A CA 1
ATOM 4418 C C . SER A 1 543 ? -7.555 -19.857 5.818 1.00 94.00 543 SER A C 1
ATOM 4420 O O . SER A 1 543 ? -6.900 -20.818 5.408 1.00 94.00 543 SER A O 1
ATOM 4422 N N . GLU A 1 544 ? -7.847 -19.695 7.106 1.00 94.81 544 GLU A N 1
ATOM 4423 C CA . GLU A 1 544 ? -7.404 -20.639 8.124 1.00 94.81 544 GLU A CA 1
ATOM 4424 C C . GLU A 1 544 ? -8.075 -22.004 7.927 1.00 94.81 544 GLU A C 1
ATOM 4426 O O . GLU A 1 544 ? -9.273 -22.085 7.657 1.00 94.81 544 GLU A O 1
ATOM 4431 N N . ASN A 1 545 ? -7.309 -23.085 8.085 1.00 95.75 545 ASN A N 1
ATOM 4432 C CA . ASN A 1 545 ? -7.798 -24.463 8.025 1.00 95.75 545 ASN A CA 1
ATOM 4433 C C . ASN A 1 545 ? -8.439 -24.869 6.682 1.00 95.75 545 ASN A C 1
ATOM 4435 O O . ASN A 1 545 ? -9.392 -25.658 6.649 1.00 95.75 545 ASN A O 1
ATOM 4439 N N . VAL A 1 546 ? -7.922 -24.337 5.571 1.00 95.88 546 VAL A N 1
ATOM 4440 C CA . VAL A 1 546 ? -8.370 -24.683 4.214 1.00 95.88 546 VAL A CA 1
ATOM 4441 C C . VAL A 1 546 ? -7.259 -25.404 3.464 1.00 95.88 546 VAL A C 1
ATOM 4443 O O . VAL A 1 546 ? -6.201 -24.823 3.217 1.00 95.88 546 VAL A O 1
ATOM 4446 N N . LEU A 1 547 ? -7.504 -26.659 3.079 1.00 96.44 547 LEU A N 1
ATOM 4447 C CA . LEU A 1 547 ? -6.607 -27.419 2.209 1.00 96.44 547 LEU A CA 1
ATOM 4448 C C . LEU A 1 547 ? -7.055 -27.272 0.756 1.00 96.44 547 LEU A C 1
ATOM 4450 O O . LEU A 1 547 ? -8.185 -27.626 0.427 1.00 96.44 547 LEU A O 1
ATOM 4454 N N . THR A 1 548 ? -6.155 -26.831 -0.113 1.00 95.81 548 THR A N 1
ATOM 4455 C CA . THR A 1 548 ? -6.310 -26.983 -1.562 1.00 95.81 548 THR A CA 1
ATOM 4456 C C . THR A 1 548 ? -5.403 -28.106 -2.044 1.00 95.81 548 THR A C 1
ATOM 4458 O O . THR A 1 548 ? -4.245 -28.155 -1.638 1.00 95.81 548 THR A O 1
ATOM 4461 N N . CYS A 1 549 ? -5.886 -29.001 -2.900 1.00 94.69 549 CYS A N 1
ATOM 4462 C CA . CYS A 1 549 ? -5.076 -30.066 -3.485 1.00 94.69 549 CYS A CA 1
ATOM 4463 C C . CYS A 1 549 ? -5.471 -30.374 -4.929 1.00 94.69 549 CYS A C 1
ATOM 4465 O O . CYS A 1 549 ? -6.624 -30.192 -5.322 1.00 94.69 549 CYS A O 1
ATOM 4467 N N . PHE A 1 550 ? -4.507 -30.836 -5.718 1.00 93.56 550 PHE A N 1
ATOM 4468 C CA . PHE A 1 550 ? -4.693 -31.165 -7.129 1.00 93.56 550 PHE A CA 1
ATOM 4469 C C . PHE A 1 550 ? -3.681 -32.217 -7.595 1.00 93.56 550 PHE A C 1
ATOM 4471 O O . PHE A 1 550 ? -2.631 -32.418 -6.979 1.00 93.56 550 PHE A O 1
ATOM 4478 N N . GLU A 1 551 ? -4.023 -32.915 -8.678 1.00 91.31 551 GLU A N 1
ATOM 4479 C CA . GLU A 1 551 ? -3.105 -33.845 -9.341 1.00 91.31 551 GLU A CA 1
ATOM 4480 C C . GLU A 1 551 ? -2.060 -33.063 -10.146 1.00 91.31 551 GLU A C 1
ATOM 4482 O O . GLU A 1 551 ? -2.399 -32.100 -10.836 1.00 91.31 551 GLU A O 1
ATOM 4487 N N . VAL A 1 552 ? -0.798 -33.486 -10.064 1.00 91.56 552 VAL A N 1
ATOM 4488 C CA . VAL A 1 552 ? 0.301 -32.914 -10.850 1.00 91.56 552 VAL A CA 1
ATOM 4489 C C . VAL A 1 552 ? 0.241 -33.497 -12.261 1.00 91.56 552 VAL A C 1
ATOM 4491 O O . VAL A 1 552 ? 0.516 -34.681 -12.468 1.00 91.56 552 VAL A O 1
ATOM 4494 N N . VAL A 1 553 ? -0.148 -32.667 -13.228 1.00 87.69 553 VAL A N 1
ATOM 4495 C CA . VAL A 1 553 ? -0.377 -33.038 -14.633 1.00 87.69 553 VAL A CA 1
ATOM 4496 C C . VAL A 1 553 ? 0.206 -31.984 -15.578 1.00 87.69 553 VAL A C 1
ATOM 4498 O O . VAL A 1 553 ? 0.576 -30.895 -15.163 1.00 87.69 553 VAL A O 1
ATOM 4501 N N . LEU A 1 554 ? 0.260 -32.260 -16.885 1.00 84.12 554 LEU A N 1
ATOM 4502 C CA . LEU A 1 554 ? 0.808 -31.324 -17.887 1.00 84.12 554 LEU A CA 1
ATOM 4503 C C . LEU A 1 554 ? 0.153 -29.927 -17.874 1.00 84.12 554 LEU A C 1
ATOM 4505 O O . LEU A 1 554 ? 0.761 -28.951 -18.295 1.00 84.12 554 LEU A O 1
ATOM 4509 N N . GLN A 1 555 ? -1.093 -29.845 -17.412 1.00 86.44 555 GLN A N 1
ATOM 4510 C CA . GLN A 1 555 ? -1.915 -28.636 -17.439 1.00 86.44 555 GLN A CA 1
ATOM 4511 C C . GLN A 1 555 ? -2.108 -28.016 -16.046 1.00 86.44 555 GLN A C 1
ATOM 4513 O O . GLN A 1 555 ? -2.869 -27.057 -15.937 1.00 86.44 555 GLN A O 1
ATOM 4518 N N . SER A 1 556 ? -1.447 -28.521 -14.988 1.00 91.38 556 SER A N 1
ATOM 4519 C CA . SER A 1 556 ? -1.626 -28.048 -13.600 1.00 91.38 556 SER A CA 1
ATOM 4520 C C . SER A 1 556 ? -0.966 -26.696 -13.306 1.00 91.38 556 SER A C 1
ATOM 4522 O O . SER A 1 556 ? -0.381 -26.495 -12.241 1.00 91.38 556 SER A O 1
ATOM 4524 N N . PHE A 1 557 ? -1.062 -25.752 -14.244 1.00 93.75 557 PHE A N 1
ATOM 4525 C CA . PHE A 1 557 ? -0.486 -24.422 -14.116 1.00 93.75 557 PHE A CA 1
ATOM 4526 C C . PHE A 1 557 ? -1.202 -23.602 -13.048 1.00 93.75 557 PHE A C 1
ATOM 4528 O O . PHE A 1 557 ? -2.418 -23.387 -13.094 1.00 93.75 557 PHE A O 1
ATOM 4535 N N . HIS A 1 558 ? -0.425 -23.113 -12.093 1.00 95.94 558 HIS A N 1
ATOM 4536 C CA . HIS A 1 558 ? -0.910 -22.306 -10.991 1.00 95.94 558 HIS A CA 1
ATOM 4537 C C . HIS A 1 558 ? 0.145 -21.299 -10.527 1.00 95.94 558 HIS A C 1
ATOM 4539 O O . HIS A 1 558 ? 1.326 -21.397 -10.863 1.00 95.94 558 HIS A O 1
ATOM 4545 N N . GLN A 1 559 ? -0.297 -20.304 -9.765 1.00 97.25 559 GLN A N 1
ATOM 4546 C CA . GLN A 1 559 ? 0.569 -19.296 -9.162 1.00 97.25 559 GLN A CA 1
ATOM 4547 C C . GLN A 1 559 ? -0.004 -18.797 -7.832 1.00 97.25 559 GLN A C 1
ATOM 4549 O O . GLN A 1 559 ? -1.194 -18.954 -7.555 1.00 97.25 559 GLN A O 1
ATOM 4554 N N . VAL A 1 560 ? 0.837 -18.174 -7.010 1.00 98.12 560 VAL A N 1
ATOM 4555 C CA . VAL A 1 560 ? 0.426 -17.378 -5.850 1.00 98.12 560 VAL A CA 1
ATOM 4556 C C . VAL A 1 560 ? 0.641 -15.912 -6.195 1.00 98.12 560 VAL A C 1
ATOM 4558 O O . VAL A 1 560 ? 1.783 -15.457 -6.315 1.00 98.12 560 VAL A O 1
ATOM 4561 N N . SER A 1 561 ? -0.459 -15.174 -6.349 1.00 97.69 561 SER A N 1
ATOM 4562 C CA . SER A 1 561 ? -0.396 -13.756 -6.688 1.00 97.69 561 SER A CA 1
ATOM 4563 C C . SER A 1 561 ? 0.286 -12.941 -5.596 1.00 97.69 561 SER A C 1
ATOM 4565 O O . SER A 1 561 ? 0.325 -13.321 -4.424 1.00 97.69 561 SER A O 1
ATOM 4567 N N . GLU A 1 562 ? 0.843 -11.803 -5.990 1.00 98.12 562 GLU A N 1
ATOM 4568 C CA . GLU A 1 562 ? 1.610 -10.948 -5.094 1.00 98.12 562 GLU A CA 1
ATOM 4569 C C . GLU A 1 562 ? 0.826 -10.532 -3.839 1.00 98.12 562 GLU A C 1
ATOM 4571 O O . GLU A 1 562 ? -0.345 -10.154 -3.915 1.00 98.12 562 GLU A O 1
ATOM 4576 N N . ILE A 1 563 ? 1.488 -10.552 -2.680 1.00 97.94 563 ILE A N 1
ATOM 4577 C CA . ILE A 1 563 ? 0.940 -10.011 -1.431 1.00 97.94 563 ILE A CA 1
ATOM 4578 C C . ILE A 1 563 ? 0.953 -8.479 -1.461 1.00 97.94 563 ILE A C 1
ATOM 4580 O O . ILE A 1 563 ? 2.008 -7.841 -1.412 1.00 97.94 563 ILE A O 1
ATOM 4584 N N . ARG A 1 564 ? -0.234 -7.874 -1.431 1.00 95.50 564 ARG A N 1
ATOM 4585 C CA . ARG A 1 564 ? -0.421 -6.414 -1.394 1.00 95.50 564 ARG A CA 1
ATOM 4586 C C . ARG A 1 564 ? -0.490 -5.864 0.027 1.00 95.50 564 ARG A C 1
ATOM 4588 O O . ARG A 1 564 ? -0.215 -4.688 0.253 1.00 95.50 564 ARG A O 1
ATOM 4595 N N . SER A 1 565 ? -0.833 -6.709 0.997 1.00 93.12 565 SER A N 1
ATOM 4596 C CA . SER A 1 565 ? -0.920 -6.305 2.399 1.00 93.12 565 SER A CA 1
ATOM 4597 C C . SER A 1 565 ? 0.452 -5.917 2.957 1.00 93.12 565 SER A C 1
ATOM 4599 O O . SER A 1 565 ? 1.370 -6.734 2.980 1.00 93.12 565 SER A O 1
ATOM 4601 N N . LYS A 1 566 ? 0.586 -4.680 3.455 1.00 91.50 566 LYS A N 1
ATOM 4602 C CA . LYS A 1 566 ? 1.844 -4.161 4.032 1.00 91.50 566 LYS A CA 1
ATOM 4603 C C . LYS A 1 566 ? 2.120 -4.653 5.453 1.00 91.50 566 LYS A C 1
ATOM 4605 O O . LYS A 1 566 ? 3.238 -4.523 5.944 1.00 91.50 566 LYS A O 1
ATOM 4610 N N . THR A 1 567 ? 1.103 -5.183 6.128 1.00 91.12 567 THR A N 1
ATOM 4611 C CA . THR A 1 567 ? 1.159 -5.533 7.556 1.00 91.12 567 THR A CA 1
ATOM 4612 C C . THR A 1 567 ? 0.880 -7.006 7.828 1.00 91.12 567 THR A C 1
ATOM 4614 O O . THR A 1 567 ? 1.440 -7.557 8.775 1.00 91.12 567 THR A O 1
ATOM 4617 N N . LYS A 1 568 ? 0.038 -7.656 7.016 1.00 93.25 568 LYS A N 1
ATOM 4618 C CA . LYS A 1 568 ? -0.327 -9.065 7.197 1.00 93.25 568 LYS A CA 1
ATOM 4619 C C . LYS A 1 568 ? 0.698 -9.995 6.538 1.00 93.25 568 LYS A C 1
ATOM 4621 O O . LYS A 1 568 ? 1.409 -9.613 5.611 1.00 93.25 568 LYS A O 1
ATOM 4626 N N . LYS A 1 569 ? 0.750 -11.245 7.008 1.00 96.19 569 LYS A N 1
ATOM 4627 C CA . LYS A 1 569 ? 1.559 -12.324 6.421 1.00 96.19 569 LYS A CA 1
ATOM 4628 C C . LYS A 1 569 ? 0.674 -13.511 6.061 1.00 96.19 569 LYS A C 1
ATOM 4630 O O . LYS A 1 569 ? -0.159 -13.917 6.871 1.00 96.19 569 LYS A O 1
ATOM 4635 N N . ARG A 1 570 ? 0.874 -14.075 4.871 1.00 97.69 570 ARG A N 1
ATOM 4636 C CA . ARG A 1 570 ? 0.208 -15.307 4.434 1.00 97.69 570 ARG A CA 1
ATOM 4637 C C . ARG A 1 570 ? 1.051 -16.497 4.867 1.00 97.69 570 ARG A C 1
ATOM 4639 O O . ARG A 1 570 ? 2.247 -16.547 4.585 1.00 97.69 570 ARG A O 1
ATOM 4646 N N . PHE A 1 571 ? 0.406 -17.447 5.528 1.00 98.06 571 PHE A N 1
ATOM 4647 C CA . PHE A 1 571 ? 0.998 -18.687 6.010 1.00 98.06 571 PHE A CA 1
ATOM 4648 C C . PHE A 1 571 ? 0.347 -19.881 5.317 1.00 98.06 571 PHE A C 1
ATOM 4650 O O . PHE A 1 571 ? -0.880 -20.056 5.361 1.00 98.06 571 PHE A O 1
ATOM 4657 N N . SER A 1 572 ? 1.179 -20.717 4.707 1.00 97.88 572 SER A N 1
ATOM 4658 C CA . SER A 1 572 ? 0.755 -21.975 4.105 1.00 97.88 572 SER A CA 1
ATOM 4659 C C . SER A 1 572 ? 1.789 -23.063 4.321 1.00 97.88 572 SER A C 1
ATOM 4661 O O . SER A 1 572 ? 2.983 -22.795 4.395 1.00 97.88 572 SER A O 1
ATOM 4663 N N . ILE A 1 573 ? 1.324 -24.301 4.400 1.00 96.19 573 ILE A N 1
ATOM 4664 C CA . ILE A 1 573 ? 2.170 -25.478 4.270 1.00 96.19 573 ILE A CA 1
ATOM 4665 C C . ILE A 1 573 ? 1.935 -26.027 2.879 1.00 96.19 573 ILE A C 1
ATOM 4667 O O . ILE A 1 573 ? 0.798 -26.349 2.537 1.00 96.19 573 ILE A O 1
ATOM 4671 N N . GLN A 1 574 ? 3.002 -26.088 2.094 1.00 93.62 574 GLN A N 1
ATOM 4672 C CA . GLN A 1 574 ? 2.993 -26.684 0.769 1.00 93.62 574 GLN A CA 1
ATOM 4673 C C . GLN A 1 574 ? 3.741 -28.011 0.827 1.00 93.62 574 GLN A C 1
ATOM 4675 O O . GLN A 1 574 ? 4.720 -28.160 1.566 1.00 93.62 574 GLN A O 1
ATOM 4680 N N . GLY A 1 575 ? 3.264 -28.976 0.053 1.00 92.81 575 GLY A N 1
ATOM 4681 C CA . GLY A 1 575 ? 3.927 -30.256 -0.060 1.00 92.81 575 GLY A CA 1
ATOM 4682 C C . GLY A 1 575 ? 3.434 -31.089 -1.225 1.00 92.81 575 GLY A C 1
ATOM 4683 O O . GLY A 1 575 ? 2.453 -30.753 -1.897 1.00 92.81 575 GLY A O 1
ATOM 4684 N N . TRP A 1 576 ? 4.133 -32.203 -1.422 1.00 94.00 576 TRP A N 1
ATOM 4685 C CA . TRP A 1 576 ? 3.827 -33.179 -2.458 1.00 94.00 576 TRP A CA 1
ATOM 4686 C C . TRP A 1 576 ? 3.857 -34.593 -1.899 1.00 94.00 576 TRP A C 1
ATOM 4688 O O . TRP A 1 576 ? 4.761 -34.966 -1.144 1.00 94.00 576 TRP A O 1
ATOM 4698 N N . TYR A 1 577 ? 2.881 -35.390 -2.326 1.00 93.25 577 TYR A N 1
ATOM 4699 C CA . TYR A 1 577 ? 2.977 -36.842 -2.259 1.00 93.25 577 TYR A CA 1
ATOM 4700 C C . TYR A 1 577 ? 3.533 -37.379 -3.575 1.00 93.25 577 TYR A C 1
ATOM 4702 O O . TYR A 1 577 ? 3.091 -36.973 -4.659 1.00 93.25 577 TYR A O 1
ATOM 4710 N N . HIS A 1 578 ? 4.484 -38.302 -3.465 1.00 93.06 578 HIS A N 1
ATOM 4711 C CA . HIS A 1 578 ? 5.188 -38.878 -4.604 1.00 93.06 578 HIS A CA 1
ATOM 4712 C C . HIS A 1 578 ? 4.631 -40.255 -4.971 1.00 93.06 578 HIS A C 1
ATOM 4714 O O . HIS A 1 578 ? 3.953 -40.904 -4.177 1.00 93.06 578 HIS A O 1
ATOM 4720 N N . GLY A 1 579 ? 4.906 -40.699 -6.191 1.00 89.62 579 GLY A N 1
ATOM 4721 C CA . GLY A 1 579 ? 4.583 -42.027 -6.697 1.00 89.62 579 GLY A CA 1
ATOM 4722 C C . GLY A 1 579 ? 5.394 -42.334 -7.954 1.00 89.62 579 GLY A C 1
ATOM 4723 O O . GLY A 1 579 ? 6.457 -41.755 -8.177 1.00 89.62 579 GLY A O 1
ATOM 4724 N N . SER A 1 580 ? 4.893 -43.241 -8.795 1.00 85.62 580 SER A N 1
ATOM 4725 C CA . SER A 1 580 ? 5.550 -43.563 -10.069 1.00 85.62 580 SER A CA 1
ATOM 4726 C C . SER A 1 580 ? 5.640 -42.337 -10.976 1.00 85.62 580 SER A C 1
ATOM 4728 O O . SER A 1 580 ? 4.636 -41.640 -11.165 1.00 85.62 580 SER A O 1
ATOM 4730 N N . GLU A 1 581 ? 6.824 -42.117 -11.547 1.00 79.94 581 GLU A N 1
ATOM 4731 C CA . GLU A 1 581 ? 7.072 -41.058 -12.522 1.00 79.94 581 GLU A CA 1
ATOM 4732 C C . GLU A 1 581 ? 6.183 -41.220 -13.755 1.00 79.94 581 GLU A C 1
ATOM 4734 O O . GLU A 1 581 ? 5.953 -42.327 -14.248 1.00 79.94 581 GLU A O 1
ATOM 4739 N N . ILE A 1 582 ? 5.655 -40.092 -14.225 1.00 78.06 582 ILE A N 1
ATOM 4740 C CA . ILE A 1 582 ? 4.898 -40.007 -15.467 1.00 78.06 582 ILE A CA 1
ATOM 4741 C C . ILE A 1 582 ? 5.831 -39.390 -16.501 1.00 78.06 582 ILE A C 1
ATOM 4743 O O . ILE A 1 582 ? 6.235 -38.237 -16.356 1.00 78.06 582 ILE A O 1
ATOM 4747 N N . GLU A 1 583 ? 6.152 -40.144 -17.549 1.00 69.88 583 GLU A N 1
ATOM 4748 C CA . GLU A 1 583 ? 6.846 -39.591 -18.707 1.00 69.88 583 GLU A CA 1
ATOM 4749 C C . GLU A 1 583 ? 5.884 -38.697 -19.494 1.00 69.88 583 GLU A C 1
ATOM 4751 O O . GLU A 1 583 ? 4.844 -39.143 -19.987 1.00 69.88 583 GLU A O 1
ATOM 4756 N N . TYR A 1 584 ? 6.239 -37.422 -19.617 1.00 67.38 584 TYR A N 1
ATOM 4757 C CA . TYR A 1 584 ? 5.557 -36.491 -20.504 1.00 67.38 584 TYR A CA 1
ATOM 4758 C C . TYR A 1 584 ? 6.346 -36.378 -21.812 1.00 67.38 584 TYR A C 1
ATOM 4760 O O . TYR A 1 584 ? 7.578 -36.351 -21.774 1.00 67.38 584 TYR A O 1
ATOM 4768 N N . PRO A 1 585 ? 5.681 -36.282 -22.976 1.00 62.53 585 PRO A N 1
ATOM 4769 C CA . PRO A 1 585 ? 6.384 -36.025 -24.224 1.00 62.53 585 PRO A CA 1
ATOM 4770 C C . PRO A 1 585 ? 7.137 -34.693 -24.112 1.00 62.53 585 PRO A C 1
ATOM 4772 O O . PRO A 1 585 ? 6.526 -33.665 -23.813 1.00 62.53 585 PRO A O 1
ATOM 4775 N N . MET A 1 586 ? 8.456 -34.710 -24.338 1.00 55.03 586 MET A N 1
ATOM 4776 C CA . MET A 1 586 ? 9.249 -33.481 -24.418 1.00 55.03 586 MET A CA 1
ATOM 4777 C C . MET A 1 586 ? 8.625 -32.559 -25.468 1.00 55.03 586 MET A C 1
ATOM 4779 O O . MET A 1 586 ? 8.396 -32.970 -26.609 1.00 55.03 586 MET A O 1
ATOM 4783 N N . SER A 1 587 ? 8.363 -31.306 -25.092 1.00 54.22 587 SER A N 1
ATOM 4784 C CA . SER A 1 587 ? 8.001 -30.255 -26.043 1.00 54.22 587 SER A CA 1
ATOM 4785 C C . SER A 1 587 ? 9.244 -29.886 -26.857 1.00 54.22 587 SER A C 1
ATOM 4787 O O . SER A 1 587 ? 9.860 -28.847 -26.652 1.00 54.22 587 SER A O 1
ATOM 4789 N N . LEU A 1 588 ? 9.615 -30.739 -27.811 1.00 47.19 588 LEU A N 1
ATOM 4790 C CA . LEU A 1 588 ? 10.602 -30.426 -28.838 1.00 47.19 588 LEU A CA 1
ATOM 4791 C C . LEU A 1 588 ? 9.955 -29.472 -29.848 1.00 47.19 588 LEU A C 1
ATOM 4793 O O . LEU A 1 588 ? 9.605 -29.871 -30.959 1.00 47.19 588 LEU A O 1
ATOM 4797 N N . ARG A 1 589 ? 9.742 -28.206 -29.472 1.00 53.12 589 ARG A N 1
ATOM 4798 C CA . ARG A 1 589 ? 9.620 -27.172 -30.501 1.00 53.12 589 ARG A CA 1
ATOM 4799 C C . ARG A 1 589 ? 11.034 -26.881 -30.992 1.00 53.12 589 ARG A C 1
ATOM 4801 O O . ARG A 1 589 ? 11.847 -26.452 -30.180 1.00 53.12 589 ARG A O 1
ATOM 4808 N N . PRO A 1 590 ? 11.341 -27.098 -32.284 1.00 49.56 590 PRO A N 1
ATOM 4809 C CA . PRO A 1 590 ? 12.605 -26.644 -32.835 1.00 49.56 590 PRO A CA 1
ATOM 4810 C C . PRO A 1 590 ? 12.638 -25.124 -32.682 1.00 49.56 590 PRO A C 1
ATOM 4812 O O . PRO A 1 590 ? 11.823 -24.421 -33.286 1.00 49.56 590 PRO A O 1
ATOM 4815 N N . LEU A 1 591 ? 13.527 -24.613 -31.837 1.00 58.00 591 LEU A N 1
ATOM 4816 C CA . LEU A 1 591 ? 13.846 -23.195 -31.841 1.00 58.00 591 LEU A CA 1
ATOM 4817 C C . LEU A 1 591 ? 14.625 -22.914 -33.123 1.00 58.00 591 LEU A C 1
ATOM 4819 O O . LEU A 1 591 ? 15.651 -23.532 -33.393 1.00 58.00 591 LEU A O 1
ATOM 4823 N N . SER A 1 592 ? 14.110 -22.005 -33.946 1.00 62.94 592 SER A N 1
ATOM 4824 C CA . SER A 1 592 ? 14.854 -21.485 -35.091 1.00 62.94 592 SER A CA 1
ATOM 4825 C C . SER A 1 592 ? 16.074 -20.708 -34.589 1.00 62.94 592 SER A C 1
ATOM 4827 O O . SER A 1 592 ? 15.952 -19.881 -33.677 1.00 62.94 592 SER A O 1
ATOM 4829 N N . SER A 1 593 ? 17.232 -20.995 -35.191 1.00 71.06 593 SER A N 1
ATOM 4830 C CA . SER A 1 593 ? 18.506 -20.327 -34.898 1.00 71.06 593 SER A CA 1
ATOM 4831 C C . SER A 1 593 ? 18.348 -18.808 -34.958 1.00 71.06 593 SER A C 1
ATOM 4833 O O . SER A 1 593 ? 17.611 -18.298 -35.811 1.00 71.06 593 SER A O 1
ATOM 4835 N N . LEU A 1 594 ? 19.035 -18.073 -34.074 1.00 72.19 594 LEU A N 1
ATOM 4836 C CA . LEU A 1 594 ? 18.979 -16.606 -34.076 1.00 72.19 594 LEU A CA 1
ATOM 4837 C C . LEU A 1 594 ? 19.388 -16.039 -35.444 1.00 72.19 594 LEU A C 1
ATOM 4839 O O . LEU A 1 594 ? 18.748 -15.108 -35.926 1.00 72.19 594 LEU A O 1
ATOM 4843 N N . TYR A 1 595 ? 20.346 -16.680 -36.120 1.00 71.62 595 TYR A N 1
ATOM 4844 C CA . TYR A 1 595 ? 20.804 -16.340 -37.471 1.00 71.62 595 TYR A CA 1
ATOM 4845 C C . TYR A 1 595 ? 19.703 -16.384 -38.546 1.00 71.62 595 TYR A C 1
ATOM 4847 O O . TYR A 1 595 ? 19.840 -15.751 -39.587 1.00 71.62 595 TYR A O 1
ATOM 4855 N N . GLN A 1 596 ? 18.600 -17.105 -38.322 1.00 73.19 596 GLN A N 1
ATOM 4856 C CA . GLN A 1 596 ? 17.460 -17.145 -39.251 1.00 73.19 596 GLN A CA 1
ATOM 4857 C C . GLN A 1 596 ? 16.455 -16.006 -39.021 1.00 73.19 596 GLN A C 1
ATOM 4859 O O . GLN A 1 596 ? 15.518 -15.850 -39.802 1.00 73.19 596 GLN A O 1
ATOM 4864 N N . LEU A 1 597 ? 16.608 -15.253 -37.930 1.00 77.44 597 LEU A N 1
ATOM 4865 C CA . LEU A 1 597 ? 15.646 -14.260 -37.447 1.00 77.44 597 LEU A CA 1
ATOM 4866 C C . LEU A 1 597 ? 16.229 -12.839 -37.378 1.00 77.44 597 LEU A C 1
ATOM 4868 O O . LEU A 1 597 ? 15.544 -11.951 -36.871 1.00 77.44 597 LEU A O 1
ATOM 4872 N N . ILE A 1 598 ? 17.478 -12.642 -37.809 1.00 84.44 598 ILE A N 1
ATOM 4873 C CA . ILE A 1 598 ? 18.145 -11.336 -37.823 1.00 84.44 598 ILE A CA 1
ATOM 4874 C C . ILE A 1 598 ? 17.800 -10.542 -39.084 1.00 84.44 598 ILE A C 1
ATOM 4876 O O . ILE A 1 598 ? 17.694 -11.096 -40.177 1.00 84.44 598 ILE A O 1
ATOM 4880 N N . ASP A 1 599 ? 17.685 -9.229 -38.916 1.00 86.31 599 ASP A N 1
ATOM 4881 C CA . ASP A 1 599 ? 17.607 -8.261 -40.002 1.00 86.31 599 ASP A CA 1
ATOM 4882 C C . ASP A 1 599 ? 19.017 -7.805 -40.410 1.00 86.31 599 ASP A C 1
ATOM 4884 O O . ASP A 1 599 ? 19.899 -7.619 -39.561 1.00 86.31 599 ASP A O 1
ATOM 4888 N N . GLU A 1 600 ? 19.219 -7.575 -41.711 1.00 87.44 600 GLU A N 1
ATOM 4889 C CA . GLU A 1 600 ? 20.464 -7.000 -42.231 1.00 87.44 600 GLU A CA 1
ATOM 4890 C C . GLU A 1 600 ? 20.644 -5.529 -41.790 1.00 87.44 600 GLU A C 1
ATOM 4892 O O . GLU A 1 600 ? 19.663 -4.776 -41.721 1.00 87.44 600 GLU A O 1
ATOM 4897 N N . PRO A 1 601 ? 21.889 -5.072 -41.548 1.00 89.31 601 PRO A N 1
ATOM 4898 C CA . PRO A 1 601 ? 22.163 -3.695 -41.157 1.00 89.31 601 PRO A CA 1
ATOM 4899 C C . PRO A 1 601 ? 21.751 -2.676 -42.227 1.00 89.31 601 PRO A C 1
ATOM 4901 O O . PRO A 1 601 ? 22.124 -2.785 -43.400 1.00 89.31 601 PRO A O 1
ATOM 4904 N N . ILE A 1 602 ? 21.059 -1.615 -41.812 1.00 90.81 602 ILE A N 1
ATOM 4905 C CA . ILE A 1 602 ? 20.570 -0.568 -42.723 1.00 90.81 602 ILE A CA 1
ATOM 4906 C C . ILE A 1 602 ? 21.562 0.594 -42.881 1.00 90.81 602 ILE A C 1
ATOM 4908 O O . ILE A 1 602 ? 22.398 0.856 -42.014 1.00 90.81 602 ILE A O 1
ATOM 4912 N N . ASP A 1 603 ? 21.472 1.327 -43.990 1.00 87.56 603 ASP A N 1
ATOM 4913 C CA . ASP A 1 603 ? 22.270 2.540 -44.203 1.00 87.56 603 ASP A CA 1
ATOM 4914 C C . ASP A 1 603 ? 21.671 3.750 -43.461 1.00 87.56 603 ASP A C 1
ATOM 4916 O O . ASP A 1 603 ? 20.462 3.980 -43.486 1.00 87.56 603 ASP A O 1
ATOM 4920 N N . MET A 1 604 ? 22.531 4.565 -42.845 1.00 87.00 604 MET A N 1
ATOM 4921 C CA . MET A 1 604 ? 22.182 5.851 -42.222 1.00 87.00 604 MET A CA 1
ATOM 4922 C C . MET A 1 604 ? 23.260 6.902 -42.499 1.00 87.00 604 MET A C 1
ATOM 4924 O O . MET A 1 604 ? 24.363 6.573 -42.931 1.00 87.00 604 MET A O 1
ATOM 4928 N N . HIS A 1 605 ? 22.949 8.184 -42.287 1.00 81.56 605 HIS A N 1
ATOM 4929 C CA . HIS A 1 605 ? 23.880 9.267 -42.596 1.00 81.56 605 HIS A CA 1
ATOM 4930 C C . HIS A 1 605 ? 24.947 9.389 -41.497 1.00 81.56 605 HIS A C 1
ATOM 4932 O O . HIS A 1 605 ? 24.619 9.552 -40.328 1.00 81.56 605 HIS A O 1
ATOM 4938 N N . ASP A 1 606 ? 26.233 9.469 -41.858 1.00 74.69 606 ASP A N 1
ATOM 4939 C CA . ASP A 1 606 ? 27.382 9.505 -40.919 1.00 74.69 606 ASP A CA 1
ATOM 4940 C C . ASP A 1 606 ? 27.323 10.582 -39.814 1.00 74.69 606 ASP A C 1
ATOM 4942 O O . ASP A 1 606 ? 28.063 10.540 -38.831 1.00 74.69 606 ASP A O 1
ATOM 4946 N N . LYS A 1 607 ? 26.466 11.596 -39.975 1.00 80.56 607 LYS A N 1
ATOM 4947 C CA . LYS A 1 607 ? 26.305 12.677 -38.994 1.00 80.56 607 LYS A CA 1
ATOM 4948 C C . LYS A 1 607 ? 25.417 12.249 -37.826 1.00 80.56 607 LYS A C 1
ATOM 4950 O O . LYS A 1 607 ? 25.530 12.847 -36.760 1.00 80.56 607 LYS A O 1
ATOM 4955 N N . ASP A 1 608 ? 24.585 11.226 -38.006 1.00 83.31 608 ASP A N 1
ATOM 4956 C CA . ASP A 1 608 ? 23.599 10.781 -37.023 1.00 83.31 608 ASP A CA 1
ATOM 4957 C C . ASP A 1 608 ? 24.261 10.211 -35.764 1.00 83.31 608 ASP A C 1
ATOM 4959 O O . ASP A 1 608 ? 23.807 10.511 -34.664 1.00 83.31 608 ASP A O 1
ATOM 4963 N N . LEU A 1 609 ? 25.420 9.550 -35.898 1.00 85.31 609 LEU A N 1
ATOM 4964 C CA . LEU A 1 609 ? 26.230 9.094 -34.760 1.00 85.31 609 LEU A CA 1
ATOM 4965 C C . LEU A 1 609 ? 26.576 10.255 -33.808 1.00 85.31 609 LEU A C 1
ATOM 4967 O O . LEU A 1 609 ? 26.340 10.187 -32.605 1.00 85.31 609 LEU A O 1
ATOM 4971 N N . LYS A 1 610 ? 27.068 11.369 -34.369 1.00 88.81 610 LYS A N 1
ATOM 4972 C CA . LYS A 1 610 ? 27.402 12.589 -33.612 1.00 88.81 610 LYS A CA 1
ATOM 4973 C C . LYS A 1 610 ? 26.177 13.345 -33.130 1.00 88.81 610 LYS A C 1
ATOM 4975 O O . LYS A 1 610 ? 26.307 14.166 -32.225 1.00 88.81 610 LYS A O 1
ATOM 4980 N N . ASN A 1 611 ? 25.024 13.152 -33.763 1.00 89.75 611 ASN A N 1
ATOM 4981 C CA . ASN A 1 611 ? 23.789 13.818 -33.378 1.00 89.75 611 ASN A CA 1
ATOM 4982 C C . ASN A 1 611 ? 23.130 13.109 -32.195 1.00 89.75 611 ASN A C 1
ATOM 4984 O O . ASN A 1 611 ? 22.628 13.808 -31.323 1.00 89.75 611 ASN A O 1
ATOM 4988 N N . PHE A 1 612 ? 23.180 11.775 -32.144 1.00 91.69 612 PHE A N 1
ATOM 4989 C CA . PHE A 1 612 ? 22.475 10.973 -31.144 1.00 91.69 612 PHE A CA 1
ATOM 4990 C C . PHE A 1 612 ? 23.294 10.658 -29.900 1.00 91.69 612 PHE A C 1
ATOM 4992 O O . PHE A 1 612 ? 22.787 10.847 -28.795 1.00 91.69 612 PHE A O 1
ATOM 4999 N N . ILE A 1 613 ? 24.543 10.215 -30.054 1.00 94.81 613 ILE A N 1
ATOM 5000 C CA . ILE A 1 613 ? 25.358 9.768 -28.920 1.00 94.81 613 ILE A CA 1
ATOM 5001 C C . ILE A 1 613 ? 25.992 10.968 -28.205 1.00 94.81 613 ILE A C 1
ATOM 5003 O O . ILE A 1 613 ? 26.378 11.970 -28.822 1.00 94.81 613 ILE A O 1
ATOM 5007 N N . ASN A 1 614 ? 26.113 10.862 -26.886 1.00 94.94 614 ASN A N 1
ATOM 5008 C CA . ASN A 1 614 ? 26.896 11.762 -26.054 1.00 94.94 614 ASN A CA 1
ATOM 5009 C C . ASN A 1 614 ? 28.357 11.840 -26.534 1.00 94.94 614 ASN A C 1
ATOM 5011 O O . ASN A 1 614 ? 29.026 10.830 -26.740 1.00 94.94 614 ASN A O 1
ATOM 5015 N N . SER A 1 615 ? 28.882 13.057 -26.693 1.00 93.56 615 SER A N 1
ATOM 5016 C CA . SER A 1 615 ? 30.216 13.282 -27.259 1.00 93.56 615 SER A CA 1
ATOM 5017 C C . SER A 1 615 ? 31.353 12.640 -26.464 1.00 93.56 615 SER A C 1
ATOM 5019 O O . SER A 1 615 ? 32.401 12.384 -27.048 1.00 93.56 615 SER A O 1
ATOM 5021 N N . ALA A 1 616 ? 31.158 12.366 -25.169 1.00 92.75 616 ALA A N 1
ATOM 5022 C CA . ALA A 1 616 ? 32.144 11.656 -24.355 1.00 92.75 616 ALA A CA 1
ATOM 5023 C C . ALA A 1 616 ? 32.437 10.247 -24.900 1.00 92.75 616 ALA A C 1
ATOM 5025 O O . ALA A 1 616 ? 33.588 9.825 -24.917 1.00 92.75 616 ALA A O 1
ATOM 5026 N N . TYR A 1 617 ? 31.421 9.558 -25.428 1.00 94.56 617 TYR A N 1
ATOM 5027 C CA . TYR A 1 617 ? 31.545 8.207 -25.981 1.00 94.56 617 TYR A CA 1
ATOM 5028 C C . TYR A 1 617 ? 32.017 8.172 -27.442 1.00 94.56 617 TYR A C 1
ATOM 5030 O O . TYR A 1 617 ? 32.052 7.108 -28.057 1.00 94.56 617 TYR A O 1
ATOM 5038 N N . LEU A 1 618 ? 32.378 9.330 -28.003 1.00 92.94 618 LEU A N 1
ATOM 5039 C CA . LEU A 1 618 ? 32.983 9.470 -29.331 1.00 92.94 618 LEU A CA 1
ATOM 5040 C C . LEU A 1 618 ? 34.476 9.826 -29.251 1.00 92.94 618 LEU A C 1
ATOM 5042 O O . LEU A 1 618 ? 35.137 9.954 -30.284 1.00 92.94 618 LEU A O 1
ATOM 5046 N N . ASP A 1 619 ? 34.995 10.035 -28.040 1.00 94.06 619 ASP A N 1
ATOM 5047 C CA . ASP A 1 619 ? 36.409 10.280 -27.807 1.00 94.06 619 ASP A CA 1
ATOM 5048 C C . ASP A 1 619 ? 37.203 8.969 -27.906 1.00 94.06 619 ASP A C 1
ATOM 5050 O O . ASP A 1 619 ? 36.833 7.950 -27.324 1.00 94.06 619 ASP A O 1
ATOM 5054 N N . LYS A 1 620 ? 38.311 8.991 -28.651 1.00 93.25 620 LYS A N 1
ATOM 5055 C CA . LYS A 1 620 ? 39.097 7.783 -28.937 1.00 93.25 620 LYS A CA 1
ATOM 5056 C C . LYS A 1 620 ? 39.780 7.196 -27.704 1.00 93.25 620 LYS A C 1
ATOM 5058 O O . LYS A 1 620 ? 39.964 5.982 -27.645 1.00 93.25 620 LYS A O 1
ATOM 5063 N N . GLU A 1 621 ? 40.181 8.027 -26.745 1.00 92.50 621 GLU A N 1
ATOM 5064 C CA . GLU A 1 621 ? 40.797 7.548 -25.505 1.00 92.50 621 GLU A CA 1
ATOM 5065 C C . GLU A 1 621 ? 39.745 6.863 -24.628 1.00 92.50 621 GLU A C 1
ATOM 5067 O O . GLU A 1 621 ? 40.004 5.797 -24.069 1.00 92.50 621 GLU A O 1
ATOM 5072 N N . VAL A 1 622 ? 38.532 7.426 -24.580 1.00 92.12 622 VAL A N 1
ATOM 5073 C CA . VAL A 1 622 ? 37.394 6.835 -23.862 1.00 92.12 622 VAL A CA 1
ATOM 5074 C C . VAL A 1 622 ? 36.980 5.504 -24.487 1.00 92.12 622 VAL A C 1
ATOM 5076 O O . VAL A 1 622 ? 36.844 4.525 -23.760 1.00 92.12 622 VAL A O 1
ATOM 5079 N N . ILE A 1 623 ? 36.836 5.435 -25.814 1.00 94.06 623 ILE A N 1
ATOM 5080 C CA . ILE A 1 623 ? 36.491 4.192 -26.527 1.00 94.06 623 ILE A CA 1
ATOM 5081 C C . ILE A 1 623 ? 37.531 3.100 -26.248 1.00 94.06 623 ILE A C 1
ATOM 5083 O O . ILE A 1 623 ? 37.163 1.986 -25.895 1.00 94.06 623 ILE A O 1
ATOM 5087 N N . SER A 1 624 ? 38.824 3.427 -26.326 1.00 92.25 624 SER A N 1
ATOM 5088 C CA . SER A 1 624 ? 39.913 2.487 -26.018 1.00 92.25 624 SER A CA 1
ATOM 5089 C C . SER A 1 624 ? 39.857 1.976 -24.571 1.00 92.25 624 SER A C 1
ATOM 5091 O O . SER A 1 624 ? 40.061 0.789 -24.309 1.00 92.25 624 SER A O 1
ATOM 5093 N N . CYS A 1 625 ? 39.522 2.851 -23.617 1.00 92.12 625 CYS A N 1
ATOM 5094 C CA . CYS A 1 625 ? 39.338 2.466 -22.221 1.00 92.12 625 CYS A CA 1
ATOM 5095 C C . CYS A 1 625 ? 38.128 1.538 -22.030 1.00 92.12 625 CYS A C 1
ATOM 5097 O O . CYS A 1 625 ? 38.258 0.512 -21.364 1.00 92.12 625 CYS A O 1
ATOM 5099 N N . LEU A 1 626 ? 36.983 1.865 -22.639 1.00 93.06 626 LEU A N 1
ATOM 5100 C CA . LEU A 1 626 ? 35.762 1.056 -22.575 1.00 93.06 626 LEU A CA 1
ATOM 5101 C C . LEU A 1 626 ? 35.953 -0.319 -23.215 1.00 93.06 626 LEU A C 1
ATOM 5103 O O . LEU A 1 626 ? 35.527 -1.310 -22.631 1.00 93.06 626 LEU A O 1
ATOM 5107 N N . ASN A 1 627 ? 36.657 -0.386 -24.343 1.00 94.75 627 ASN A N 1
ATOM 5108 C CA . ASN A 1 627 ? 37.032 -1.632 -25.005 1.00 94.75 627 ASN A CA 1
ATOM 5109 C C . ASN A 1 627 ? 37.847 -2.544 -24.069 1.00 94.75 627 ASN A C 1
ATOM 5111 O O . ASN A 1 627 ? 37.459 -3.682 -23.828 1.00 94.75 627 ASN A O 1
ATOM 5115 N N . CYS A 1 628 ? 38.890 -2.008 -23.424 1.00 90.50 628 CYS A N 1
ATOM 5116 C CA . CYS A 1 628 ? 39.704 -2.749 -22.449 1.00 90.50 628 CYS A CA 1
ATOM 5117 C C . CYS A 1 628 ? 38.902 -3.224 -21.221 1.00 90.50 628 CYS A C 1
ATOM 5119 O O . CYS A 1 628 ? 39.200 -4.274 -20.648 1.00 90.50 628 CYS A O 1
ATOM 5121 N N . THR A 1 629 ? 37.896 -2.458 -20.788 1.00 88.81 629 THR A N 1
ATOM 5122 C CA . THR A 1 629 ? 36.968 -2.896 -19.734 1.00 88.81 629 THR A CA 1
ATOM 5123 C C . THR A 1 629 ? 36.069 -4.026 -20.234 1.00 88.81 629 THR A C 1
ATOM 5125 O O . THR A 1 629 ? 35.939 -5.043 -19.554 1.00 88.81 629 THR A O 1
ATOM 5128 N N . PHE A 1 630 ? 35.503 -3.893 -21.434 1.00 92.25 630 PHE A N 1
ATOM 5129 C CA . PHE A 1 630 ? 34.629 -4.907 -22.023 1.00 92.25 630 PHE A CA 1
ATOM 5130 C C . PHE A 1 630 ? 35.335 -6.237 -22.240 1.00 92.25 630 PHE A C 1
ATOM 5132 O O . PHE A 1 630 ? 34.776 -7.276 -21.920 1.00 92.25 630 PHE A O 1
ATOM 5139 N N . GLU A 1 631 ? 36.574 -6.211 -22.729 1.00 90.88 631 GLU A N 1
ATOM 5140 C CA . GLU A 1 631 ? 37.382 -7.412 -22.956 1.00 90.88 631 GLU A CA 1
ATOM 5141 C C . GLU A 1 631 ? 37.556 -8.233 -21.665 1.00 90.88 631 GLU A C 1
ATOM 5143 O O . GLU A 1 631 ? 37.617 -9.459 -21.699 1.00 90.88 631 GLU A O 1
ATOM 5148 N N . LYS A 1 632 ? 37.593 -7.564 -20.504 1.00 86.06 632 LYS A N 1
ATOM 5149 C CA . LYS A 1 632 ? 37.748 -8.215 -19.195 1.00 86.06 632 LYS A CA 1
ATOM 5150 C C . LYS A 1 632 ? 36.430 -8.673 -18.590 1.00 86.06 632 LYS A C 1
ATOM 5152 O O . LYS A 1 632 ? 36.397 -9.718 -17.949 1.00 86.06 632 LYS A O 1
ATOM 5157 N N . GLU A 1 633 ? 35.381 -7.869 -18.724 1.00 84.31 633 GLU A N 1
ATOM 5158 C CA . GLU A 1 633 ? 34.124 -8.067 -17.993 1.00 84.31 633 GLU A CA 1
ATOM 5159 C C . GLU A 1 633 ? 33.007 -8.666 -18.859 1.00 84.31 633 GLU A C 1
ATOM 5161 O O . GLU A 1 633 ? 31.997 -9.114 -18.323 1.00 84.31 633 GLU A O 1
ATOM 5166 N N . SER A 1 634 ? 33.160 -8.661 -20.190 1.00 89.56 634 SER A N 1
ATOM 5167 C CA . SER A 1 634 ? 32.126 -9.003 -21.188 1.00 89.56 634 SER A CA 1
ATOM 5168 C C . SER A 1 634 ? 30.794 -8.264 -20.981 1.00 89.56 634 SER A C 1
ATOM 5170 O O . SER A 1 634 ? 29.751 -8.656 -21.505 1.00 89.56 634 SER A O 1
ATOM 5172 N N . LYS A 1 635 ? 30.827 -7.171 -20.213 1.00 89.44 635 LYS A N 1
ATOM 5173 C CA . LYS A 1 635 ? 29.708 -6.292 -19.892 1.00 89.44 635 LYS A CA 1
ATOM 5174 C C . LYS A 1 635 ? 30.217 -4.865 -19.722 1.00 89.44 635 LYS A C 1
ATOM 5176 O O . LYS A 1 635 ? 31.315 -4.649 -19.220 1.00 89.44 635 LYS A O 1
ATOM 5181 N N . MET A 1 636 ? 29.392 -3.886 -20.081 1.00 91.62 636 MET A N 1
ATOM 5182 C CA . MET A 1 636 ? 29.564 -2.503 -19.631 1.00 91.62 636 MET A CA 1
ATOM 5183 C C . MET A 1 636 ? 28.226 -1.765 -19.526 1.00 91.62 636 MET A C 1
ATOM 5185 O O . MET A 1 636 ? 27.264 -2.108 -20.215 1.00 91.62 636 MET A O 1
ATOM 5189 N N . ASP A 1 637 ? 28.207 -0.707 -18.715 1.00 91.62 637 ASP A N 1
ATOM 5190 C CA . ASP A 1 637 ? 27.081 0.215 -18.554 1.00 91.62 637 ASP A CA 1
ATOM 5191 C C . ASP A 1 637 ? 27.492 1.630 -19.005 1.00 91.62 637 ASP A C 1
ATOM 5193 O O . ASP A 1 637 ? 28.452 2.214 -18.495 1.00 91.62 637 ASP A O 1
ATOM 5197 N N . LEU A 1 638 ? 26.758 2.196 -19.964 1.00 93.50 638 LEU A N 1
ATOM 5198 C CA . LEU A 1 638 ? 27.015 3.509 -20.558 1.00 93.50 638 LEU A CA 1
ATOM 5199 C C . LEU A 1 638 ? 25.925 4.497 -20.137 1.00 93.50 638 LEU A C 1
ATOM 5201 O O . LEU A 1 638 ? 24.836 4.551 -20.713 1.00 93.50 638 LEU A O 1
ATOM 5205 N N . MET A 1 639 ? 26.223 5.268 -19.096 1.00 93.06 639 MET A N 1
ATOM 5206 C CA . MET A 1 639 ? 25.324 6.266 -18.517 1.00 93.06 639 MET A CA 1
ATOM 5207 C C . MET A 1 639 ? 25.180 7.500 -19.412 1.00 93.06 639 MET A C 1
ATOM 5209 O O . MET A 1 639 ? 26.168 8.038 -19.904 1.00 93.06 639 MET A O 1
ATOM 5213 N N . ASN A 1 640 ? 23.961 8.024 -19.544 1.00 93.38 640 ASN A N 1
ATOM 5214 C CA . ASN A 1 640 ? 23.662 9.166 -20.414 1.00 93.38 640 ASN A CA 1
ATOM 5215 C C . ASN A 1 640 ? 24.150 8.933 -21.853 1.00 93.38 640 ASN A C 1
ATOM 5217 O O . ASN A 1 640 ? 24.841 9.780 -22.432 1.00 93.38 640 ASN A O 1
ATOM 5221 N N . PHE A 1 641 ? 23.850 7.745 -22.389 1.00 95.75 641 PHE A N 1
ATOM 5222 C CA . PHE A 1 641 ? 24.356 7.291 -23.682 1.00 95.75 641 PHE A CA 1
ATOM 5223 C C . PHE A 1 641 ? 23.884 8.190 -24.827 1.00 95.75 641 PHE A C 1
ATOM 5225 O O . PHE A 1 641 ? 24.702 8.703 -25.598 1.00 95.75 641 PHE A O 1
ATOM 5232 N N . PHE A 1 642 ? 22.574 8.430 -24.918 1.00 96.50 642 PHE A N 1
ATOM 5233 C CA . PHE A 1 642 ? 22.043 9.422 -25.843 1.00 96.50 642 PHE A CA 1
ATOM 5234 C C . PHE A 1 642 ? 22.173 10.819 -25.251 1.00 96.50 642 PHE A C 1
ATOM 5236 O O . PHE A 1 642 ? 22.141 11.012 -24.036 1.00 96.50 642 PHE A O 1
ATOM 5243 N N . LYS A 1 643 ? 22.275 11.826 -26.114 1.00 95.50 643 LYS A N 1
ATOM 5244 C CA . LYS A 1 643 ? 22.170 13.216 -25.671 1.00 95.50 643 LYS A CA 1
ATOM 5245 C C . LYS A 1 643 ? 20.798 13.493 -25.064 1.00 95.50 643 LYS A C 1
ATOM 5247 O O . LYS A 1 643 ? 19.785 12.952 -25.514 1.00 95.50 643 LYS A O 1
ATOM 5252 N N . ASP A 1 644 ? 20.767 14.401 -24.094 1.00 93.38 644 ASP A N 1
ATOM 5253 C CA . ASP A 1 644 ? 19.552 14.741 -23.351 1.00 93.38 644 ASP A CA 1
ATOM 5254 C C . ASP A 1 644 ? 18.403 15.201 -24.256 1.00 93.38 644 ASP A C 1
ATOM 5256 O O . ASP A 1 644 ? 17.244 14.906 -23.982 1.00 93.38 644 ASP A O 1
ATOM 5260 N N . ASP A 1 645 ? 18.682 15.913 -25.350 1.00 94.00 645 ASP A N 1
ATOM 5261 C CA . ASP A 1 645 ? 17.654 16.362 -26.291 1.00 94.00 645 ASP A CA 1
ATOM 5262 C C . ASP A 1 645 ? 16.988 15.194 -27.033 1.00 94.00 645 ASP A C 1
ATOM 5264 O O . ASP A 1 645 ? 15.770 15.216 -27.230 1.00 94.00 645 ASP A O 1
ATOM 5268 N N . VAL A 1 646 ? 17.756 14.154 -27.371 1.00 94.69 646 VAL A N 1
ATOM 5269 C CA . VAL A 1 646 ? 17.256 12.916 -27.987 1.00 94.69 646 VAL A CA 1
ATOM 5270 C C . VAL A 1 646 ? 16.474 12.089 -26.972 1.00 94.69 646 VAL A C 1
ATOM 5272 O O . VAL A 1 646 ? 15.329 11.728 -27.248 1.00 94.69 646 VAL A O 1
ATOM 5275 N N . TYR A 1 647 ? 17.034 11.870 -25.778 1.00 93.56 647 TYR A N 1
ATOM 5276 C CA . TYR A 1 647 ? 16.366 11.142 -24.694 1.00 93.56 647 TYR A CA 1
ATOM 5277 C C . TYR A 1 647 ? 15.013 11.773 -24.336 1.00 93.56 647 TYR A C 1
ATOM 5279 O O . TYR A 1 647 ? 13.970 11.117 -24.361 1.00 93.56 647 TYR A O 1
ATOM 5287 N N . ASN A 1 648 ? 15.003 13.086 -24.092 1.00 91.69 648 ASN A N 1
ATOM 5288 C CA . ASN A 1 648 ? 13.795 13.826 -23.734 1.00 91.69 648 ASN A CA 1
ATOM 5289 C C . ASN A 1 648 ? 12.781 13.892 -24.885 1.00 91.69 648 ASN A C 1
ATOM 5291 O O . ASN A 1 648 ? 11.579 14.030 -24.650 1.00 91.69 648 ASN A O 1
ATOM 5295 N N . ALA A 1 649 ? 13.224 13.842 -26.143 1.00 92.81 649 ALA A N 1
ATOM 5296 C CA . ALA A 1 649 ? 12.320 13.742 -27.285 1.00 92.81 649 ALA A CA 1
ATOM 5297 C C . ALA A 1 649 ? 11.666 12.355 -27.369 1.00 92.81 649 ALA A C 1
ATOM 5299 O O . ALA A 1 649 ? 10.442 12.293 -27.474 1.00 92.81 649 ALA A O 1
ATOM 5300 N N . MET A 1 650 ? 12.433 11.267 -27.224 1.00 92.31 650 MET A N 1
ATOM 5301 C CA . MET A 1 650 ? 11.890 9.903 -27.160 1.00 92.31 650 MET A CA 1
ATOM 5302 C C . MET A 1 650 ? 10.858 9.766 -26.039 1.00 92.31 650 MET A C 1
ATOM 5304 O O . MET A 1 650 ? 9.738 9.316 -26.275 1.00 92.31 650 MET A O 1
ATOM 5308 N N . TYR A 1 651 ? 11.209 10.217 -24.833 1.00 87.56 651 TYR A N 1
ATOM 5309 C CA . TYR A 1 651 ? 10.329 10.136 -23.671 1.00 87.56 651 TYR A CA 1
ATOM 5310 C C . TYR A 1 651 ? 9.007 10.885 -23.899 1.00 87.56 651 TYR A C 1
ATOM 5312 O O . TYR A 1 651 ? 7.926 10.347 -23.647 1.00 87.56 651 TYR A O 1
ATOM 5320 N N . ARG A 1 652 ? 9.069 12.105 -24.455 1.00 87.38 652 ARG A N 1
ATOM 5321 C CA . ARG A 1 652 ? 7.875 12.896 -24.800 1.00 87.38 652 ARG A CA 1
ATOM 5322 C C . ARG A 1 652 ? 7.018 12.235 -25.872 1.00 87.38 652 ARG A C 1
ATOM 5324 O O . ARG A 1 652 ? 5.799 12.220 -25.721 1.00 87.38 652 ARG A O 1
ATOM 5331 N N . GLU A 1 653 ? 7.622 11.714 -26.938 1.00 90.81 653 GLU A N 1
ATOM 5332 C CA . GLU A 1 653 ? 6.892 11.051 -28.025 1.00 90.81 653 GLU A CA 1
ATOM 5333 C C . GLU A 1 653 ? 6.138 9.821 -27.518 1.00 90.81 653 GLU A C 1
ATOM 5335 O O . GLU A 1 653 ? 4.967 9.646 -27.843 1.00 90.81 653 GLU A O 1
ATOM 5340 N N . ILE A 1 654 ? 6.761 9.013 -26.663 1.00 84.31 654 ILE A N 1
ATOM 5341 C CA . ILE A 1 654 ? 6.125 7.820 -26.100 1.00 84.31 654 ILE A CA 1
ATOM 5342 C C . ILE A 1 654 ? 5.004 8.179 -25.122 1.00 84.31 654 ILE A C 1
ATOM 5344 O O . ILE A 1 654 ? 3.954 7.543 -25.144 1.00 84.31 654 ILE A O 1
ATOM 5348 N N . CYS A 1 655 ? 5.191 9.201 -24.282 1.00 80.12 655 CYS A N 1
ATOM 5349 C CA . CYS A 1 655 ? 4.162 9.618 -23.324 1.00 80.12 655 CYS A CA 1
ATOM 5350 C C . CYS A 1 655 ? 2.966 10.317 -23.991 1.00 80.12 655 CYS A C 1
ATOM 5352 O O . CYS A 1 655 ? 1.868 10.310 -23.440 1.00 80.12 655 CYS A O 1
ATOM 5354 N N . SER A 1 656 ? 3.171 10.945 -25.153 1.00 78.81 656 SER A N 1
ATOM 5355 C CA . SER A 1 656 ? 2.139 11.748 -25.827 1.00 78.81 656 SER A CA 1
ATOM 5356 C C . SER A 1 656 ? 1.299 10.955 -26.830 1.00 78.81 656 SER A C 1
ATOM 5358 O O . SER A 1 656 ? 0.232 11.421 -27.227 1.00 78.81 656 SER A O 1
ATOM 5360 N N . ASN A 1 657 ? 1.762 9.778 -27.256 1.00 77.38 657 ASN A N 1
ATOM 5361 C CA . ASN A 1 657 ? 1.118 8.980 -28.296 1.00 77.38 657 ASN A CA 1
ATOM 5362 C C . ASN A 1 657 ? 0.503 7.690 -27.741 1.00 77.38 657 ASN A C 1
ATOM 5364 O O . ASN A 1 657 ? 1.007 7.071 -26.808 1.00 77.38 657 ASN A O 1
ATOM 5368 N N . SER A 1 658 ? -0.587 7.241 -28.365 1.00 79.69 658 SER A N 1
ATOM 5369 C CA . SER A 1 658 ? -1.201 5.944 -28.059 1.00 79.69 658 SER A CA 1
ATOM 5370 C C . SER A 1 658 ? -0.484 4.828 -28.819 1.00 79.69 658 SER A C 1
ATOM 5372 O O . SER A 1 658 ? -0.859 4.491 -29.938 1.00 79.69 658 SER A O 1
ATOM 5374 N N . ILE A 1 659 ? 0.570 4.279 -28.214 1.00 85.31 659 ILE A N 1
ATOM 5375 C CA . ILE A 1 659 ? 1.334 3.155 -28.770 1.00 85.31 659 ILE A CA 1
ATOM 5376 C C . ILE A 1 659 ? 0.543 1.851 -28.606 1.00 85.31 659 ILE A C 1
ATOM 5378 O O . ILE A 1 659 ? 0.028 1.568 -27.521 1.00 85.31 659 ILE A O 1
ATOM 5382 N N . LEU A 1 660 ? 0.462 1.056 -29.675 1.00 85.81 660 LEU A N 1
ATOM 5383 C CA . LEU A 1 660 ? -0.165 -0.265 -29.651 1.00 85.81 660 LEU A CA 1
ATOM 5384 C C . LEU A 1 660 ? 0.815 -1.313 -29.116 1.00 85.81 660 LEU A C 1
ATOM 5386 O O . LEU A 1 660 ? 1.928 -1.467 -29.620 1.00 85.81 660 LEU A O 1
ATOM 5390 N N . TRP A 1 661 ? 0.372 -2.030 -28.086 1.00 89.69 661 TRP A N 1
ATOM 5391 C CA . TR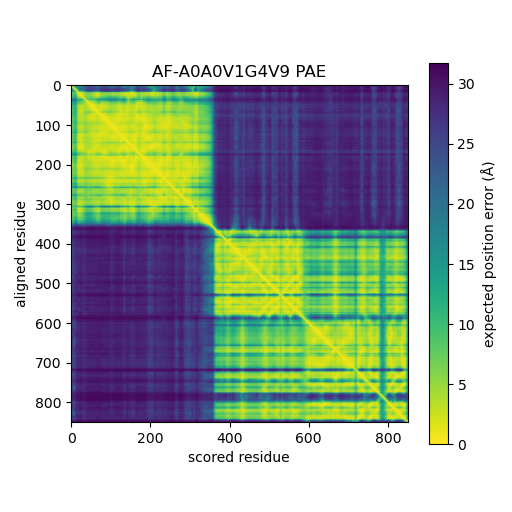P A 1 661 ? 1.148 -3.032 -27.368 1.00 89.69 661 TRP A CA 1
ATOM 5392 C C . TRP A 1 661 ? 0.411 -4.367 -27.374 1.00 89.69 661 TRP A C 1
ATOM 5394 O O . TRP A 1 661 ? -0.781 -4.423 -27.068 1.00 89.69 661 TRP A O 1
ATOM 5404 N N . LYS A 1 662 ? 1.145 -5.450 -27.617 1.00 89.94 662 LYS A N 1
ATOM 5405 C CA . LYS A 1 662 ? 0.644 -6.823 -27.564 1.00 89.94 662 LYS A CA 1
ATOM 5406 C C . LYS A 1 662 ? 1.233 -7.552 -26.360 1.00 89.94 662 LYS A C 1
ATOM 5408 O O . LYS A 1 662 ? 2.428 -7.456 -26.101 1.00 89.94 662 LYS A O 1
ATOM 5413 N N . ILE A 1 663 ? 0.407 -8.313 -25.642 1.00 87.38 663 ILE A N 1
ATOM 5414 C CA . ILE A 1 663 ? 0.880 -9.174 -24.548 1.00 87.38 663 ILE A CA 1
ATOM 5415 C C . ILE A 1 663 ? 1.771 -10.281 -25.124 1.00 87.38 663 ILE A C 1
ATOM 5417 O O . ILE A 1 663 ? 1.370 -11.008 -26.036 1.00 87.38 663 ILE A O 1
ATOM 5421 N N . HIS A 1 664 ? 2.961 -10.426 -24.556 1.00 88.38 664 HIS A N 1
ATOM 5422 C CA . HIS A 1 664 ? 3.899 -11.498 -24.832 1.00 88.38 664 HIS A CA 1
ATOM 5423 C C . HIS A 1 664 ? 3.861 -12.501 -23.679 1.00 88.38 664 HIS A C 1
ATOM 5425 O O . HIS A 1 664 ? 4.250 -12.199 -22.551 1.00 88.38 664 HIS A O 1
ATOM 5431 N N . GLY A 1 665 ? 3.336 -13.683 -23.987 1.00 85.44 665 GLY A N 1
ATOM 5432 C CA . GLY A 1 665 ? 3.330 -14.851 -23.114 1.00 85.44 665 GLY A CA 1
ATOM 5433 C C . GLY A 1 665 ? 4.195 -15.982 -23.684 1.00 85.44 665 GLY A C 1
ATOM 5434 O O . GLY A 1 665 ? 4.971 -15.750 -24.615 1.00 85.44 665 GLY A O 1
ATOM 5435 N N . PRO A 1 666 ? 4.039 -17.222 -23.193 1.00 87.94 666 PRO A N 1
ATOM 5436 C CA . PRO A 1 666 ? 3.052 -17.676 -22.207 1.00 87.94 666 PRO A CA 1
ATOM 5437 C C . PRO A 1 666 ? 3.513 -17.464 -20.752 1.00 87.94 666 PRO A C 1
ATOM 5439 O O . PRO A 1 666 ? 4.713 -17.330 -20.505 1.00 87.94 666 PRO A O 1
ATOM 5442 N N . MET A 1 667 ? 2.583 -17.434 -19.785 1.00 90.31 667 MET A N 1
ATOM 5443 C CA . MET A 1 667 ? 2.863 -16.975 -18.409 1.00 90.31 667 MET A CA 1
ATOM 5444 C C . MET A 1 667 ? 3.919 -17.804 -17.662 1.00 90.31 667 MET A C 1
ATOM 5446 O O . MET A 1 667 ? 4.607 -17.268 -16.800 1.00 90.31 667 MET A O 1
ATOM 5450 N N . GLN A 1 668 ? 4.116 -19.079 -17.993 1.00 88.00 668 GLN A N 1
ATOM 5451 C CA . GLN A 1 668 ? 5.180 -19.909 -17.410 1.00 88.00 668 GLN A CA 1
ATOM 5452 C C . GLN A 1 668 ? 6.586 -19.580 -17.937 1.00 88.00 668 GLN A C 1
ATOM 5454 O O . GLN A 1 668 ? 7.559 -20.187 -17.509 1.00 88.00 668 GLN A O 1
ATOM 5459 N N . LYS A 1 669 ? 6.700 -18.654 -18.895 1.00 88.19 669 LYS A N 1
ATOM 5460 C CA . LYS A 1 669 ? 7.975 -18.179 -19.452 1.00 88.19 669 LYS A CA 1
ATOM 5461 C C . LYS A 1 669 ? 8.129 -16.675 -19.295 1.00 88.19 669 LYS A C 1
ATOM 5463 O O . LYS A 1 669 ? 9.219 -16.185 -19.023 1.00 88.19 669 LYS A O 1
ATOM 5468 N N . ARG A 1 670 ? 7.059 -15.918 -19.540 1.00 91.19 670 ARG A N 1
ATOM 5469 C CA . ARG A 1 670 ? 7.084 -14.455 -19.550 1.00 91.19 670 ARG A CA 1
ATOM 5470 C C . ARG A 1 670 ? 5.689 -13.857 -19.520 1.00 91.19 670 ARG A C 1
ATOM 5472 O O . ARG A 1 670 ? 4.727 -14.461 -19.986 1.00 91.19 670 ARG A O 1
ATOM 5479 N N . LEU A 1 671 ? 5.611 -12.637 -19.014 1.00 93.38 671 LEU A N 1
ATOM 5480 C CA . LEU A 1 671 ? 4.444 -11.782 -19.119 1.00 93.38 671 LEU A CA 1
ATOM 5481 C C . LEU A 1 671 ? 4.927 -10.337 -19.210 1.00 93.38 671 LEU A C 1
ATOM 5483 O O . LEU A 1 671 ? 5.289 -9.734 -18.209 1.00 93.38 671 LEU A O 1
ATOM 5487 N N . TYR A 1 672 ? 4.957 -9.781 -20.412 1.00 94.88 672 TYR A N 1
ATOM 5488 C CA . TYR A 1 672 ? 5.238 -8.363 -20.644 1.00 94.88 672 TYR A CA 1
ATOM 5489 C C . TYR A 1 672 ? 4.595 -7.928 -21.956 1.00 94.88 672 TYR A C 1
ATOM 5491 O O . TYR A 1 672 ? 3.916 -8.715 -22.614 1.00 94.88 672 TYR A O 1
ATOM 5499 N N . TYR A 1 673 ? 4.768 -6.671 -22.339 1.00 94.00 673 TYR A N 1
ATOM 5500 C CA . TYR A 1 673 ? 4.198 -6.139 -23.569 1.00 94.00 673 TYR A CA 1
ATOM 5501 C C . TYR A 1 673 ? 5.291 -5.922 -24.609 1.00 94.00 673 TYR A C 1
ATOM 5503 O O . TYR A 1 673 ? 6.336 -5.367 -24.287 1.00 94.00 673 TYR A O 1
ATOM 5511 N N . ILE A 1 674 ? 5.039 -6.316 -25.852 1.00 94.00 674 ILE A N 1
ATOM 5512 C CA . ILE A 1 674 ? 5.884 -5.991 -27.006 1.00 94.00 674 ILE A CA 1
ATOM 5513 C C . ILE A 1 674 ? 5.164 -4.988 -27.899 1.00 94.00 674 ILE A C 1
ATOM 5515 O O . ILE A 1 674 ? 3.935 -5.022 -28.018 1.00 94.00 674 ILE A O 1
ATOM 5519 N N . ALA A 1 675 ? 5.914 -4.071 -28.497 1.00 91.88 675 ALA A N 1
ATOM 5520 C CA . ALA A 1 675 ? 5.354 -3.131 -29.458 1.00 91.88 675 ALA A CA 1
ATOM 5521 C C . ALA A 1 675 ? 4.861 -3.878 -30.710 1.00 91.88 675 ALA A C 1
ATOM 5523 O O . ALA A 1 675 ? 5.526 -4.799 -31.187 1.00 91.88 675 ALA A O 1
ATOM 5524 N N . GLU A 1 676 ? 3.693 -3.506 -31.238 1.00 89.94 676 GLU A N 1
ATOM 5525 C CA . GLU A 1 676 ? 3.218 -4.061 -32.512 1.00 89.94 676 GLU A CA 1
ATOM 5526 C C . GLU A 1 676 ? 4.048 -3.554 -33.704 1.00 89.94 676 GLU A C 1
ATOM 5528 O O . GLU A 1 676 ? 4.749 -2.541 -33.626 1.00 89.94 676 GLU A O 1
ATOM 5533 N N . GLU A 1 677 ? 3.961 -4.256 -34.836 1.00 82.31 677 GLU A N 1
ATOM 5534 C CA . GLU A 1 677 ? 4.637 -3.846 -36.066 1.00 82.31 677 GLU A CA 1
ATOM 5535 C C . GLU A 1 677 ? 4.210 -2.418 -36.455 1.00 82.31 677 GLU A C 1
ATOM 5537 O O . GLU A 1 677 ? 3.023 -2.093 -36.479 1.00 82.31 677 GLU A O 1
ATOM 5542 N N . ASN A 1 678 ? 5.179 -1.547 -36.750 1.00 82.56 678 ASN A N 1
ATOM 5543 C CA . ASN A 1 678 ? 4.964 -0.124 -37.055 1.00 82.56 678 ASN A CA 1
ATOM 5544 C C . ASN A 1 678 ? 4.344 0.725 -35.922 1.00 82.56 678 ASN A C 1
ATOM 5546 O O . ASN A 1 678 ? 3.938 1.866 -36.178 1.00 82.56 678 ASN A O 1
ATOM 5550 N N . ALA A 1 679 ? 4.318 0.235 -34.674 1.00 85.81 679 ALA A N 1
ATOM 5551 C CA . ALA A 1 679 ? 3.841 1.009 -33.521 1.00 85.81 679 ALA A CA 1
ATOM 5552 C C . ALA A 1 679 ? 4.641 2.311 -33.306 1.00 85.81 679 ALA A C 1
ATOM 5554 O O . ALA A 1 679 ? 4.078 3.314 -32.871 1.00 85.81 679 ALA A O 1
ATOM 5555 N N . PHE A 1 680 ? 5.924 2.318 -33.686 1.00 88.38 680 PHE A N 1
ATOM 5556 C CA . PHE A 1 680 ? 6.806 3.492 -33.690 1.00 88.38 680 PHE A CA 1
ATOM 5557 C C . PHE A 1 680 ? 7.159 3.925 -35.118 1.00 88.38 680 PHE A C 1
ATOM 5559 O O . PHE A 1 680 ? 8.322 3.912 -35.528 1.00 88.38 680 PHE A O 1
ATOM 5566 N N . ASN A 1 681 ? 6.149 4.267 -35.916 1.00 87.69 681 ASN A N 1
ATOM 5567 C CA . ASN A 1 681 ? 6.381 4.809 -37.255 1.00 87.69 681 ASN A CA 1
ATOM 5568 C C . ASN A 1 681 ? 6.820 6.285 -37.216 1.00 87.69 681 ASN A C 1
ATOM 5570 O O . ASN A 1 681 ? 6.620 6.998 -36.231 1.00 87.69 681 ASN A O 1
ATOM 5574 N N . ALA A 1 682 ? 7.401 6.744 -38.327 1.00 88.06 682 ALA A N 1
ATOM 5575 C CA . ALA A 1 682 ? 7.957 8.088 -38.460 1.00 88.06 682 ALA A CA 1
ATOM 5576 C C . ALA A 1 682 ? 6.928 9.227 -38.315 1.00 88.06 682 ALA A C 1
ATOM 5578 O O . ALA A 1 682 ? 7.326 10.353 -38.028 1.00 88.06 682 ALA A O 1
ATOM 5579 N N . GLU A 1 683 ? 5.633 8.965 -38.528 1.00 86.50 683 GLU A N 1
ATOM 5580 C CA . GLU A 1 683 ? 4.579 9.978 -38.388 1.00 86.50 683 GLU A CA 1
ATOM 5581 C C . GLU A 1 683 ? 4.186 10.186 -36.920 1.00 86.50 683 GLU A C 1
ATOM 5583 O O . GLU A 1 683 ? 4.009 11.324 -36.488 1.00 86.50 683 GLU A O 1
ATOM 5588 N N . LEU A 1 684 ? 4.082 9.100 -36.147 1.00 85.75 684 LEU A N 1
ATOM 5589 C CA . LEU A 1 684 ? 3.692 9.133 -34.734 1.00 85.75 684 LEU A CA 1
ATOM 5590 C C . LEU A 1 684 ? 4.869 9.453 -33.806 1.00 85.75 684 LEU A C 1
ATOM 5592 O O . LEU A 1 684 ? 4.741 10.272 -32.896 1.00 85.75 684 LEU A O 1
ATOM 5596 N N . CYS A 1 685 ? 6.010 8.792 -34.006 1.00 91.19 685 CYS A N 1
ATOM 5597 C CA . CYS A 1 685 ? 7.175 8.882 -33.122 1.00 91.19 685 CYS A CA 1
ATOM 5598 C C . CYS A 1 685 ? 8.459 9.064 -33.947 1.00 91.19 685 CYS A C 1
ATOM 5600 O O . CYS A 1 685 ? 9.249 8.124 -34.078 1.00 91.19 685 CYS A O 1
ATOM 5602 N N . PRO A 1 686 ? 8.672 10.246 -34.556 1.00 93.06 686 PRO A N 1
ATOM 5603 C CA . PRO A 1 686 ? 9.781 10.475 -35.479 1.00 93.06 686 PRO A CA 1
ATOM 5604 C C . PRO A 1 686 ? 11.163 10.293 -34.842 1.00 93.06 686 PRO A C 1
ATOM 5606 O O . PRO A 1 686 ? 12.080 9.830 -35.521 1.00 93.06 686 PRO A O 1
ATOM 5609 N N . THR A 1 687 ? 11.347 10.656 -33.572 1.00 94.12 687 THR A N 1
ATOM 5610 C CA . THR A 1 687 ? 12.620 10.465 -32.864 1.00 94.12 687 THR A CA 1
ATOM 5611 C C . THR A 1 687 ? 12.818 9.002 -32.510 1.00 94.12 687 THR A C 1
ATOM 5613 O O . THR A 1 687 ? 13.874 8.452 -32.815 1.00 94.12 687 THR A O 1
ATOM 5616 N N . VAL A 1 688 ? 11.805 8.344 -31.936 1.00 93.50 688 VAL A N 1
ATOM 5617 C CA . VAL A 1 688 ? 11.894 6.917 -31.577 1.00 93.50 688 VAL A CA 1
ATOM 5618 C C . VAL A 1 688 ? 12.155 6.059 -32.816 1.00 93.50 688 VAL A C 1
ATOM 5620 O O . VAL A 1 688 ? 13.056 5.228 -32.805 1.00 93.50 688 VAL A O 1
ATOM 5623 N N . HIS A 1 689 ? 11.448 6.319 -33.918 1.00 93.75 689 HIS A N 1
ATOM 5624 C CA . HIS A 1 689 ? 11.647 5.632 -35.195 1.00 93.75 689 HIS A CA 1
ATOM 5625 C C . HIS A 1 689 ? 13.091 5.755 -35.707 1.00 93.75 689 HIS A C 1
ATOM 5627 O O . HIS A 1 689 ? 13.692 4.781 -36.170 1.00 93.75 689 HIS A O 1
ATOM 5633 N N . LYS A 1 690 ? 13.678 6.954 -35.596 1.00 93.25 690 LYS A N 1
ATOM 5634 C CA . LYS A 1 690 ? 15.079 7.186 -35.964 1.00 93.25 690 LYS A CA 1
ATOM 5635 C C . LYS A 1 690 ? 16.060 6.493 -35.025 1.00 93.25 690 LYS A C 1
ATOM 5637 O O . LYS A 1 690 ? 17.093 6.043 -35.500 1.00 93.25 690 LYS A O 1
ATOM 5642 N N . VAL A 1 691 ? 15.762 6.407 -33.731 1.00 94.31 691 VAL A N 1
ATOM 5643 C CA . VAL A 1 691 ? 16.611 5.708 -32.753 1.00 94.31 691 VAL A CA 1
ATOM 5644 C C . VAL A 1 691 ? 16.583 4.196 -32.974 1.00 94.31 691 VAL A C 1
ATOM 5646 O O . VAL A 1 691 ? 17.636 3.569 -32.957 1.00 94.31 691 VAL A O 1
ATOM 5649 N N . ILE A 1 692 ? 15.418 3.624 -33.288 1.00 93.44 692 ILE A N 1
ATOM 5650 C CA . ILE A 1 692 ? 15.302 2.222 -33.723 1.00 93.44 692 ILE A CA 1
ATOM 5651 C C . ILE A 1 692 ? 16.164 2.003 -34.970 1.00 93.44 692 ILE A C 1
ATOM 5653 O O . ILE A 1 692 ? 17.050 1.154 -34.976 1.00 93.44 692 ILE A O 1
ATOM 5657 N N . SER A 1 693 ? 15.984 2.846 -35.991 1.00 93.69 693 SER A N 1
ATOM 5658 C CA . SER A 1 693 ? 16.789 2.791 -37.219 1.00 93.69 693 SER A CA 1
ATOM 5659 C C . SER A 1 693 ? 18.291 2.910 -36.932 1.00 93.69 693 SER A C 1
ATOM 5661 O O . SER A 1 693 ? 19.099 2.222 -37.549 1.00 93.69 693 SER A O 1
ATOM 5663 N N . PHE A 1 694 ? 18.665 3.755 -35.967 1.00 95.19 694 PHE A N 1
ATOM 5664 C CA . PHE A 1 694 ? 20.045 3.949 -35.545 1.00 95.19 694 PHE A CA 1
ATOM 5665 C C . PHE A 1 694 ? 20.647 2.683 -34.947 1.00 95.19 694 PHE A C 1
ATOM 5667 O O . PHE A 1 694 ? 21.718 2.286 -35.402 1.00 95.19 694 PHE A O 1
ATOM 5674 N N . PHE A 1 695 ? 19.955 2.007 -34.025 1.00 94.94 695 PHE A N 1
ATOM 5675 C CA . PHE A 1 695 ? 20.416 0.725 -33.486 1.00 94.94 695 PHE A CA 1
ATOM 5676 C C . PHE A 1 695 ? 20.615 -0.332 -34.589 1.00 94.94 695 PHE A C 1
ATOM 5678 O O . PHE A 1 695 ? 21.609 -1.050 -34.575 1.00 94.94 695 PHE A O 1
ATOM 5685 N N . LYS A 1 696 ? 19.756 -0.359 -35.615 1.00 93.44 696 LYS A N 1
ATOM 5686 C CA . LYS A 1 696 ? 19.886 -1.277 -36.766 1.00 93.44 696 LYS A CA 1
ATOM 5687 C C . LYS A 1 696 ? 20.937 -0.867 -37.806 1.00 93.44 696 LYS A C 1
ATOM 5689 O O . LYS A 1 696 ? 21.133 -1.573 -38.796 1.00 93.44 696 LYS A O 1
ATOM 5694 N N . SER A 1 697 ? 21.551 0.306 -37.678 1.00 93.44 697 SER A N 1
ATOM 5695 C CA . SER A 1 697 ? 22.348 0.888 -38.760 1.00 93.44 697 SER A CA 1
ATOM 5696 C C . SER A 1 697 ? 23.771 0.335 -38.830 1.00 93.44 697 SER A C 1
ATOM 5698 O O . SER A 1 697 ? 24.399 0.073 -37.807 1.00 93.44 697 SER A O 1
ATOM 5700 N N . LYS A 1 698 ? 24.358 0.295 -40.033 1.00 91.81 698 LYS A N 1
ATOM 5701 C CA . LYS A 1 698 ? 25.788 -0.024 -40.236 1.00 91.81 698 LYS A CA 1
ATOM 5702 C C . LYS A 1 698 ? 26.719 0.856 -39.393 1.00 91.81 698 LYS A C 1
ATOM 5704 O O . LYS A 1 698 ? 27.789 0.408 -38.992 1.00 91.81 698 LYS A O 1
ATOM 5709 N N . LEU A 1 699 ? 26.315 2.101 -39.116 1.00 91.88 699 LEU A N 1
ATOM 5710 C CA . LEU A 1 699 ? 27.056 3.018 -38.246 1.00 91.88 699 LEU A CA 1
ATOM 5711 C C . LEU A 1 699 ? 27.137 2.493 -36.813 1.00 91.88 699 LEU A C 1
ATOM 5713 O O . LEU A 1 699 ? 28.222 2.498 -36.238 1.00 91.88 699 LEU A O 1
ATOM 5717 N N . MET A 1 700 ? 26.015 2.033 -36.255 1.00 94.06 700 MET A N 1
ATOM 5718 C CA . MET A 1 700 ? 25.982 1.485 -34.902 1.00 94.06 700 MET A CA 1
ATOM 5719 C C . MET A 1 700 ? 26.746 0.164 -34.813 1.00 94.06 700 MET A C 1
ATOM 5721 O O . MET A 1 700 ? 27.507 -0.010 -33.872 1.00 94.06 700 MET A O 1
ATOM 5725 N N . PHE A 1 701 ? 26.633 -0.718 -35.811 1.00 93.50 701 PHE A N 1
ATOM 5726 C CA . PHE A 1 701 ? 27.420 -1.960 -35.861 1.00 93.50 701 PHE A CA 1
ATOM 5727 C C . PHE A 1 701 ? 28.927 -1.685 -35.818 1.00 93.50 701 PHE A C 1
ATOM 5729 O O . PHE A 1 701 ? 29.634 -2.233 -34.979 1.00 93.50 701 PHE A O 1
ATOM 5736 N N . ASN A 1 702 ? 29.415 -0.782 -36.675 1.00 91.88 702 ASN A N 1
ATOM 5737 C CA . ASN A 1 702 ? 30.833 -0.420 -36.705 1.00 91.88 702 ASN A CA 1
ATOM 5738 C C . ASN A 1 702 ? 31.286 0.271 -35.410 1.00 91.88 702 ASN A C 1
ATOM 5740 O O . ASN A 1 702 ? 32.397 0.035 -34.945 1.00 91.88 702 ASN A O 1
ATOM 5744 N N . TYR A 1 703 ? 30.428 1.107 -34.820 1.00 94.00 703 TYR A N 1
ATOM 5745 C CA . TYR A 1 703 ? 30.707 1.756 -33.543 1.00 94.00 703 TYR A CA 1
ATOM 5746 C C . TYR A 1 703 ? 30.787 0.747 -32.389 1.00 94.00 703 TYR A C 1
ATOM 5748 O O . TYR A 1 703 ? 31.723 0.801 -31.598 1.00 94.00 703 TYR A O 1
ATOM 5756 N N . LEU A 1 704 ? 29.846 -0.199 -32.313 1.00 95.19 704 LEU A N 1
ATOM 5757 C CA . LEU A 1 704 ? 29.863 -1.271 -31.320 1.00 95.19 704 LEU A CA 1
ATOM 5758 C C . LEU A 1 704 ? 31.079 -2.184 -31.497 1.00 95.19 704 LEU A C 1
ATOM 5760 O O . LEU A 1 704 ? 31.678 -2.556 -30.494 1.00 95.19 704 LEU A O 1
ATOM 5764 N N . ALA A 1 705 ? 31.480 -2.496 -32.734 1.00 93.56 705 ALA A N 1
ATOM 5765 C CA . ALA A 1 705 ? 32.698 -3.259 -33.010 1.00 93.56 705 ALA A CA 1
ATOM 5766 C C . ALA A 1 705 ? 33.944 -2.555 -32.440 1.00 93.56 705 ALA A C 1
ATOM 5768 O O . ALA A 1 705 ? 34.719 -3.169 -31.713 1.00 93.56 705 ALA A O 1
ATOM 5769 N N . GLU A 1 706 ? 34.093 -1.243 -32.672 1.00 93.69 706 GLU A N 1
ATOM 5770 C CA . GLU A 1 706 ? 35.193 -0.447 -32.101 1.00 93.69 706 GLU A CA 1
ATOM 5771 C C . GLU A 1 706 ? 35.126 -0.397 -30.562 1.00 93.69 706 GLU A C 1
ATOM 5773 O O . GLU A 1 706 ? 36.140 -0.542 -29.876 1.00 93.69 706 GLU A O 1
ATOM 5778 N N . LEU A 1 707 ? 33.921 -0.231 -30.011 1.00 94.38 707 LEU A N 1
ATOM 5779 C CA . LEU A 1 707 ? 33.689 -0.089 -28.575 1.00 94.38 707 LEU A CA 1
ATOM 5780 C C . LEU A 1 707 ? 33.914 -1.384 -27.786 1.00 94.38 707 LEU A C 1
ATOM 5782 O O . LEU A 1 707 ? 34.347 -1.320 -26.641 1.00 94.38 707 LEU A O 1
ATOM 5786 N N . THR A 1 708 ? 33.606 -2.537 -28.379 1.00 94.50 708 THR A N 1
ATOM 5787 C CA . THR A 1 708 ? 33.648 -3.852 -27.711 1.00 94.50 708 THR A CA 1
ATOM 5788 C C . THR A 1 708 ? 34.845 -4.708 -28.114 1.00 94.50 708 THR A C 1
ATOM 5790 O O . THR A 1 708 ? 35.189 -5.629 -27.383 1.00 94.50 708 THR A O 1
ATOM 5793 N N . GLY A 1 709 ? 35.485 -4.422 -29.254 1.00 91.12 709 GLY A N 1
ATOM 5794 C CA . GLY A 1 709 ? 36.569 -5.238 -29.813 1.00 91.12 709 GLY A CA 1
ATOM 5795 C C . GLY A 1 709 ? 36.084 -6.442 -30.625 1.00 91.12 709 GLY A C 1
ATOM 5796 O O . GLY A 1 709 ? 36.895 -7.265 -31.040 1.00 91.12 709 GLY A O 1
ATOM 5797 N N . LEU A 1 710 ? 34.775 -6.555 -30.863 1.00 90.56 710 LEU A N 1
ATOM 5798 C CA . LEU A 1 710 ? 34.172 -7.617 -31.668 1.00 90.56 710 LEU A CA 1
ATOM 5799 C C . LEU A 1 710 ? 34.288 -7.282 -33.162 1.00 90.56 710 LEU A C 1
ATOM 5801 O O . LEU A 1 710 ? 33.359 -6.757 -33.779 1.00 90.56 710 LEU A O 1
ATOM 5805 N N . ASP A 1 711 ? 35.448 -7.567 -33.754 1.00 86.38 711 ASP A N 1
ATOM 5806 C CA . ASP A 1 711 ? 35.759 -7.220 -35.150 1.00 86.38 711 ASP A CA 1
ATOM 5807 C C . ASP A 1 711 ? 34.782 -7.841 -36.167 1.00 86.38 711 ASP A C 1
ATOM 5809 O O . ASP A 1 711 ? 34.487 -7.230 -37.197 1.00 86.38 711 ASP A O 1
ATOM 5813 N N . ASN A 1 712 ? 34.221 -9.018 -35.869 1.00 85.62 712 ASN A N 1
ATOM 5814 C CA . ASN A 1 712 ? 33.254 -9.707 -36.734 1.00 85.62 712 ASN A CA 1
ATOM 5815 C C . ASN A 1 712 ? 31.850 -9.071 -36.704 1.00 85.62 712 ASN A C 1
ATOM 5817 O O . ASN A 1 712 ? 30.955 -9.494 -37.440 1.00 85.62 712 ASN A O 1
ATOM 5821 N N . LEU A 1 713 ? 31.635 -8.044 -35.876 1.00 86.56 713 LEU A N 1
ATOM 5822 C CA . LEU A 1 713 ? 30.436 -7.210 -35.923 1.00 86.56 713 LEU A CA 1
ATOM 5823 C C . LEU A 1 713 ? 30.555 -6.090 -36.974 1.00 86.56 713 LEU A C 1
ATOM 5825 O O . LEU A 1 713 ? 29.540 -5.567 -37.439 1.00 86.56 713 LEU A O 1
ATOM 5829 N N . ALA A 1 714 ? 31.774 -5.720 -37.383 1.00 84.31 714 ALA A N 1
ATOM 5830 C CA . ALA A 1 714 ? 31.994 -4.633 -38.331 1.00 84.31 714 ALA A CA 1
ATOM 5831 C C . ALA A 1 714 ? 31.467 -4.978 -39.737 1.00 84.31 714 ALA A C 1
ATOM 5833 O O . ALA A 1 714 ? 31.806 -5.998 -40.341 1.00 84.31 714 ALA A O 1
ATOM 5834 N N . VAL A 1 715 ? 30.681 -4.069 -40.317 1.00 79.19 715 VAL A N 1
ATOM 5835 C CA . VAL A 1 715 ? 30.097 -4.220 -41.654 1.00 79.19 715 VAL A CA 1
ATOM 5836 C C . VAL A 1 715 ? 31.110 -3.758 -42.706 1.00 79.19 715 VAL A C 1
ATOM 5838 O O . VAL A 1 715 ? 31.050 -2.634 -43.215 1.00 79.19 715 VAL A O 1
ATOM 5841 N N . ASN A 1 716 ? 32.070 -4.624 -43.037 1.00 66.31 716 ASN A N 1
ATOM 5842 C CA . ASN A 1 716 ? 32.980 -4.420 -44.168 1.00 66.31 716 ASN A CA 1
ATOM 5843 C C . ASN A 1 716 ? 32.292 -4.776 -45.495 1.00 66.31 716 ASN A C 1
ATOM 5845 O O . ASN A 1 716 ? 31.492 -5.703 -45.567 1.00 66.31 716 ASN A O 1
ATOM 5849 N N . LYS A 1 717 ? 32.627 -4.061 -46.578 1.00 52.81 717 LYS A N 1
ATOM 5850 C CA . LYS A 1 717 ? 31.955 -4.196 -47.890 1.00 52.81 717 LYS A CA 1
ATOM 5851 C C . LYS A 1 717 ? 32.075 -5.578 -48.567 1.00 52.81 717 LYS A C 1
ATOM 5853 O O . LYS A 1 717 ? 31.370 -5.782 -49.548 1.00 52.81 717 LYS A O 1
ATOM 5858 N N . ASP A 1 718 ? 32.899 -6.498 -48.053 1.00 48.84 718 ASP A N 1
ATOM 5859 C CA . ASP A 1 718 ? 33.281 -7.747 -48.738 1.00 48.84 718 ASP A CA 1
ATOM 5860 C C . ASP A 1 718 ? 33.097 -9.051 -47.917 1.00 48.84 718 ASP A C 1
ATOM 5862 O O . ASP A 1 718 ? 33.559 -10.105 -48.352 1.00 48.84 718 ASP A O 1
ATOM 5866 N N . LEU A 1 719 ? 32.429 -9.043 -46.754 1.00 47.84 719 LEU A N 1
ATOM 5867 C CA . LEU A 1 719 ? 32.241 -10.274 -45.963 1.00 47.84 719 LEU A CA 1
ATOM 5868 C C . LEU A 1 719 ? 30.960 -11.028 -46.359 1.00 47.84 719 LEU A C 1
ATOM 5870 O O . LEU A 1 719 ? 29.840 -10.621 -46.057 1.00 47.84 719 LEU A O 1
ATOM 5874 N N . SER A 1 720 ? 31.135 -12.166 -47.035 1.00 46.22 720 SER A N 1
ATOM 5875 C CA . SER A 1 720 ? 30.088 -13.162 -47.275 1.00 46.22 720 SER A CA 1
ATOM 5876 C C . SER A 1 720 ? 29.847 -13.989 -46.005 1.00 46.22 720 SER A C 1
ATOM 5878 O O . SER A 1 720 ? 30.509 -15.002 -45.792 1.00 46.22 720 SER A O 1
ATOM 5880 N N . GLY A 1 721 ? 28.917 -13.534 -45.165 1.00 55.25 721 GLY A N 1
ATOM 5881 C CA . GLY A 1 721 ? 28.527 -14.178 -43.904 1.00 55.25 721 GLY A CA 1
ATOM 5882 C C . GLY A 1 721 ? 27.836 -13.160 -43.001 1.00 55.25 721 GLY A C 1
ATOM 5883 O O . GLY A 1 721 ? 28.471 -12.600 -42.124 1.00 55.25 721 GLY A O 1
ATOM 5884 N N . GLY A 1 722 ? 26.577 -12.830 -43.302 1.00 67.00 722 GLY A N 1
ATOM 5885 C CA . GLY A 1 722 ? 25.897 -11.624 -42.813 1.00 67.00 722 GLY A CA 1
ATOM 5886 C C . GLY A 1 722 ? 25.827 -11.489 -41.289 1.00 67.00 722 GLY A C 1
ATOM 5887 O O . GLY A 1 722 ? 25.184 -12.295 -40.621 1.00 67.00 722 GLY A O 1
ATOM 5888 N N . CYS A 1 723 ? 26.448 -10.432 -40.760 1.00 78.31 723 CYS A N 1
ATOM 5889 C CA . CYS A 1 723 ? 26.118 -9.884 -39.449 1.00 78.31 723 CYS A CA 1
ATOM 5890 C C . CYS A 1 723 ? 24.732 -9.222 -39.506 1.00 78.31 723 CYS A C 1
ATOM 5892 O O . CYS A 1 723 ? 24.296 -8.748 -40.557 1.00 78.31 723 CYS A O 1
ATOM 5894 N N . GLY A 1 724 ? 24.025 -9.196 -38.382 1.00 89.00 724 GLY A N 1
ATOM 5895 C CA . GLY A 1 724 ? 22.673 -8.649 -38.315 1.00 89.00 724 GLY A CA 1
ATOM 5896 C C . GLY A 1 724 ? 22.198 -8.491 -36.882 1.00 89.00 724 GLY A C 1
ATOM 5897 O O . GLY A 1 724 ? 22.924 -8.798 -35.933 1.00 89.00 724 GLY A O 1
ATOM 5898 N N . CYS A 1 725 ? 20.993 -7.960 -36.712 1.00 92.75 725 CYS A N 1
ATOM 5899 C CA . CYS A 1 725 ? 20.418 -7.771 -35.387 1.00 92.75 725 CYS A CA 1
ATOM 5900 C C . CYS A 1 725 ? 18.936 -8.115 -35.353 1.00 92.75 725 CYS A C 1
ATOM 5902 O O . CYS A 1 725 ? 18.248 -8.100 -36.372 1.00 92.75 725 CYS A O 1
ATOM 5904 N N . LYS A 1 726 ? 18.443 -8.409 -34.155 1.00 91.69 726 LYS A N 1
ATOM 5905 C CA . LYS A 1 726 ? 17.020 -8.549 -33.879 1.00 91.69 726 LYS A CA 1
ATOM 5906 C C . LYS A 1 726 ? 16.633 -7.600 -32.760 1.00 91.69 726 LYS A C 1
ATOM 5908 O O . LYS A 1 726 ? 17.254 -7.613 -31.700 1.00 91.69 726 LYS A O 1
ATOM 5913 N N . GLU A 1 727 ? 15.594 -6.814 -33.000 1.00 92.19 727 GLU A N 1
ATOM 5914 C CA . GLU A 1 727 ? 15.060 -5.858 -32.035 1.00 92.19 727 GLU A CA 1
ATOM 5915 C C . GLU A 1 727 ? 13.780 -6.376 -31.380 1.00 92.19 727 GLU A C 1
ATOM 5917 O O . GLU A 1 727 ? 12.909 -6.960 -32.026 1.00 92.19 727 GLU A O 1
ATOM 5922 N N . GLU A 1 728 ? 13.652 -6.130 -30.083 1.00 92.38 728 GLU A N 1
ATOM 5923 C CA . GLU A 1 728 ? 12.417 -6.295 -29.336 1.00 92.38 728 GLU A CA 1
ATOM 5924 C C . GLU A 1 728 ? 12.248 -5.082 -28.417 1.00 92.38 728 GLU A C 1
ATOM 5926 O O . GLU A 1 728 ? 13.060 -4.840 -27.526 1.00 92.38 728 GLU A O 1
ATOM 5931 N N . ILE A 1 729 ? 11.193 -4.299 -28.644 1.00 94.44 729 ILE A N 1
ATOM 5932 C CA . ILE A 1 729 ? 10.867 -3.150 -27.794 1.00 94.44 729 ILE A CA 1
ATOM 5933 C C . ILE A 1 729 ? 9.817 -3.603 -26.797 1.00 94.44 729 ILE A C 1
ATOM 5935 O O . ILE A 1 729 ? 8.704 -3.983 -27.183 1.00 94.44 729 ILE A O 1
ATOM 5939 N N . ARG A 1 730 ? 10.183 -3.576 -25.519 1.00 95.25 730 ARG A N 1
ATOM 5940 C CA . ARG A 1 730 ? 9.413 -4.191 -24.443 1.00 95.25 730 ARG A CA 1
ATOM 5941 C C . ARG A 1 730 ? 8.907 -3.124 -23.492 1.00 95.25 730 ARG A C 1
ATOM 5943 O O . ARG A 1 730 ? 9.582 -2.138 -23.219 1.00 95.25 730 ARG A O 1
ATOM 5950 N N . LYS A 1 731 ? 7.710 -3.332 -22.960 1.00 94.38 731 LYS A N 1
ATOM 5951 C CA . LYS A 1 731 ? 7.114 -2.515 -21.907 1.00 94.38 731 LYS A CA 1
ATOM 5952 C C . LYS A 1 731 ? 6.812 -3.395 -20.704 1.00 94.38 731 LYS A C 1
ATOM 5954 O O . LYS A 1 731 ? 6.072 -4.378 -20.811 1.00 94.38 731 LYS A O 1
ATOM 5959 N N . PHE A 1 732 ? 7.337 -2.986 -19.557 1.00 95.88 732 PHE A N 1
ATOM 5960 C CA . PHE A 1 732 ? 7.183 -3.667 -18.279 1.00 95.88 732 PHE A CA 1
ATOM 5961 C C . PHE A 1 732 ? 6.475 -2.741 -17.298 1.00 95.88 732 PHE A C 1
ATOM 5963 O O . PHE A 1 732 ? 6.944 -1.645 -17.008 1.00 95.88 732 PHE A O 1
ATOM 5970 N N . GLY A 1 733 ? 5.330 -3.183 -16.792 1.00 94.44 733 GLY A N 1
ATOM 5971 C CA . GLY A 1 733 ? 4.586 -2.504 -15.735 1.00 94.44 733 GLY A CA 1
ATOM 5972 C C . GLY A 1 733 ? 4.154 -3.492 -14.661 1.00 94.44 733 GLY A C 1
ATOM 5973 O O . GLY A 1 733 ? 4.668 -4.607 -14.608 1.00 94.44 733 GLY A O 1
ATOM 5974 N N . SER A 1 734 ? 3.188 -3.092 -13.838 1.00 95.06 734 SER A N 1
ATOM 5975 C CA . SER A 1 734 ? 2.611 -3.917 -12.766 1.00 95.06 734 SER A CA 1
ATOM 5976 C C . SER A 1 734 ? 2.394 -5.380 -13.192 1.00 95.06 734 SER A C 1
ATOM 5978 O O . SER A 1 734 ? 1.681 -5.660 -14.160 1.00 95.06 734 SER A O 1
ATOM 5980 N N . GLY A 1 735 ? 3.035 -6.310 -12.480 1.00 94.38 735 GLY A N 1
ATOM 5981 C CA . GLY A 1 735 ? 2.908 -7.751 -12.683 1.00 94.38 735 GLY A CA 1
ATOM 5982 C C . GLY A 1 735 ? 3.720 -8.346 -13.836 1.00 94.38 735 GLY A C 1
ATOM 5983 O O . GLY A 1 735 ? 3.582 -9.540 -14.095 1.00 94.38 735 GLY A O 1
ATOM 5984 N N . CYS A 1 736 ? 4.530 -7.555 -14.548 1.00 96.62 736 CYS A N 1
ATOM 5985 C CA . CYS A 1 736 ? 5.328 -8.049 -15.672 1.00 96.62 736 CYS A CA 1
ATOM 5986 C C . CYS A 1 736 ? 6.610 -8.760 -15.212 1.00 96.62 736 CYS A C 1
ATOM 5988 O O . CYS A 1 736 ? 7.200 -8.375 -14.206 1.00 96.62 736 CYS A O 1
ATOM 5990 N N . TYR A 1 737 ? 7.063 -9.770 -15.957 1.00 95.81 737 TYR A N 1
ATOM 5991 C CA . TYR A 1 737 ? 8.284 -10.539 -15.679 1.00 95.81 737 TYR A CA 1
ATOM 5992 C C . TYR A 1 737 ? 8.753 -11.339 -16.903 1.00 95.81 737 TYR A C 1
ATOM 5994 O O . TYR A 1 737 ? 7.994 -11.561 -17.853 1.00 95.81 737 TYR A O 1
ATOM 6002 N N . SER A 1 738 ? 9.975 -11.864 -16.844 1.00 94.38 738 SER A N 1
ATOM 6003 C CA . SER A 1 738 ? 10.345 -13.080 -17.574 1.00 94.38 738 SER A CA 1
ATOM 6004 C C . SER A 1 738 ? 11.017 -14.081 -16.639 1.00 94.38 738 SER A C 1
ATOM 6006 O O . SER A 1 738 ? 11.493 -13.713 -15.568 1.00 94.38 738 SER A O 1
ATOM 6008 N N . LEU A 1 739 ? 10.985 -15.352 -17.023 1.00 91.38 739 LEU A N 1
ATOM 6009 C CA . LEU A 1 739 ? 11.580 -16.480 -16.315 1.00 91.38 739 LEU A CA 1
ATOM 6010 C C . LEU A 1 739 ? 12.677 -17.097 -17.174 1.00 91.38 739 LEU A C 1
ATOM 6012 O O . LEU A 1 739 ? 12.738 -16.855 -18.384 1.00 91.38 739 LEU A O 1
ATOM 6016 N N . ILE A 1 740 ? 13.513 -17.917 -16.548 1.00 87.06 740 ILE A N 1
ATOM 6017 C CA . ILE A 1 740 ? 14.491 -18.728 -17.264 1.00 87.06 740 ILE A CA 1
ATOM 6018 C C . ILE A 1 740 ? 13.748 -19.719 -18.165 1.00 87.06 740 ILE A C 1
ATOM 6020 O O . ILE A 1 740 ? 12.935 -20.524 -17.710 1.00 87.06 740 ILE A O 1
ATOM 6024 N N . ASP A 1 741 ? 14.037 -19.662 -19.464 1.00 79.69 741 ASP A N 1
ATOM 6025 C CA . ASP A 1 741 ? 13.474 -20.574 -20.454 1.00 79.69 741 ASP A CA 1
ATOM 6026 C C . ASP A 1 741 ? 14.458 -21.721 -20.717 1.00 79.69 741 ASP A C 1
ATOM 6028 O O . ASP A 1 741 ? 15.381 -21.590 -21.523 1.00 79.69 741 ASP A O 1
ATOM 6032 N N . ALA A 1 742 ? 14.269 -22.845 -20.021 1.00 70.12 742 ALA A N 1
ATOM 6033 C CA . ALA A 1 742 ? 15.127 -24.024 -20.155 1.00 70.12 742 ALA A CA 1
ATOM 6034 C C . ALA A 1 742 ? 15.155 -24.579 -21.593 1.00 70.12 742 ALA A C 1
ATOM 6036 O O . ALA A 1 742 ? 16.197 -25.059 -22.039 1.00 70.12 742 ALA A O 1
ATOM 6037 N N . ASP A 1 743 ? 14.047 -24.457 -22.338 1.00 67.94 743 ASP A N 1
ATOM 6038 C CA . ASP A 1 743 ? 13.998 -24.873 -23.744 1.00 67.94 743 ASP A CA 1
ATOM 6039 C C . ASP A 1 743 ? 14.898 -23.983 -24.612 1.00 67.94 743 ASP A C 1
ATOM 6041 O O . ASP A 1 743 ? 15.512 -24.470 -25.559 1.00 67.94 743 ASP A O 1
ATOM 6045 N N . GLU A 1 744 ? 14.954 -22.678 -24.317 1.00 69.06 744 GLU A N 1
ATOM 6046 C CA . GLU A 1 744 ? 15.824 -21.740 -25.032 1.00 69.06 744 GLU A CA 1
ATOM 6047 C C . GLU A 1 744 ? 17.291 -22.009 -24.711 1.00 69.06 744 GLU A C 1
ATOM 6049 O O . GLU A 1 744 ? 18.083 -22.135 -25.638 1.00 69.06 744 GLU A O 1
ATOM 6054 N N . CYS A 1 745 ? 17.625 -22.193 -23.431 1.00 68.19 745 CYS A N 1
ATOM 6055 C CA . CYS A 1 745 ? 19.004 -22.407 -22.993 1.00 68.19 745 CYS A CA 1
ATOM 6056 C C . CYS A 1 745 ? 19.588 -23.724 -23.530 1.00 68.19 745 CYS A C 1
ATOM 6058 O O . CYS A 1 745 ? 20.712 -23.745 -24.022 1.00 68.19 745 CYS A O 1
ATOM 6060 N N . GLY A 1 746 ? 18.819 -24.820 -23.483 1.00 62.31 746 GLY A N 1
ATOM 6061 C CA . GLY A 1 746 ? 19.301 -26.149 -23.880 1.00 62.31 746 GLY A CA 1
ATOM 6062 C C . GLY A 1 746 ? 19.420 -26.382 -25.391 1.00 62.31 746 GLY A C 1
ATOM 6063 O O . GLY A 1 746 ? 20.029 -27.364 -25.801 1.00 62.31 746 GLY A O 1
ATOM 6064 N N . ASN A 1 747 ? 18.837 -25.516 -26.229 1.00 63.69 747 ASN A N 1
ATOM 6065 C CA . ASN A 1 747 ? 18.846 -25.669 -27.693 1.00 63.69 747 ASN A CA 1
ATOM 6066 C C . ASN A 1 747 ? 19.697 -24.613 -28.422 1.00 63.69 747 ASN A C 1
ATOM 6068 O O . ASN A 1 747 ? 19.682 -24.585 -29.654 1.00 63.69 747 ASN A O 1
ATOM 6072 N N . SER A 1 748 ? 20.399 -23.730 -27.703 1.00 65.12 748 SER A N 1
ATOM 6073 C CA . SER A 1 748 ? 21.128 -22.594 -28.287 1.00 65.12 748 SER A CA 1
ATOM 6074 C C . SER A 1 748 ? 22.638 -22.601 -28.034 1.00 65.12 748 SER A C 1
ATOM 6076 O O . SER A 1 748 ? 23.259 -21.545 -28.123 1.00 65.12 748 SER A O 1
ATOM 6078 N N . GLU A 1 749 ? 23.220 -23.751 -27.686 1.00 64.06 749 GLU A N 1
ATOM 6079 C CA . GLU A 1 749 ? 24.658 -23.869 -27.413 1.00 64.06 749 GLU A CA 1
ATOM 6080 C C . GLU A 1 749 ? 25.504 -23.356 -28.594 1.00 64.06 749 GLU A C 1
ATOM 6082 O O . GLU A 1 749 ? 25.293 -23.761 -29.742 1.00 64.06 749 GLU A O 1
ATOM 6087 N N . ASN A 1 750 ? 26.506 -22.518 -28.299 1.00 68.88 750 ASN A N 1
ATOM 6088 C CA . ASN A 1 750 ? 27.434 -21.891 -29.249 1.00 68.88 750 ASN A CA 1
ATOM 6089 C C . ASN A 1 750 ? 26.848 -20.757 -30.120 1.00 68.88 750 ASN A C 1
ATOM 6091 O O . ASN A 1 750 ? 27.492 -20.341 -31.086 1.00 68.88 750 ASN A O 1
ATOM 6095 N N . GLU A 1 751 ? 25.664 -20.214 -29.807 1.00 80.44 751 GLU A N 1
ATOM 6096 C CA . GLU A 1 751 ? 25.168 -18.981 -30.443 1.00 80.44 751 GLU A CA 1
ATOM 6097 C C . GLU A 1 751 ? 25.631 -17.742 -29.652 1.00 80.44 751 GLU A C 1
ATOM 6099 O O . GLU A 1 751 ? 24.903 -17.221 -28.805 1.00 80.44 751 GLU A O 1
ATOM 6104 N N . MET A 1 752 ? 26.840 -17.244 -29.935 1.00 86.75 752 MET A N 1
ATOM 6105 C CA . MET A 1 752 ? 27.363 -16.013 -29.321 1.00 86.75 752 MET A CA 1
ATOM 6106 C C . MET A 1 752 ? 26.638 -14.764 -29.837 1.00 86.75 752 MET A C 1
ATOM 6108 O O . MET A 1 752 ? 26.393 -14.618 -31.038 1.00 86.75 752 MET A O 1
ATOM 6112 N N . LEU A 1 753 ? 26.313 -13.839 -28.931 1.00 90.44 753 LEU A N 1
ATOM 6113 C CA . LEU A 1 753 ? 25.663 -12.575 -29.269 1.00 90.44 753 LEU A CA 1
ATOM 6114 C C . LEU A 1 753 ? 26.107 -11.428 -28.358 1.00 90.44 753 LEU A C 1
ATOM 6116 O O . LEU A 1 753 ? 26.461 -11.624 -27.194 1.00 90.44 753 LEU A O 1
ATOM 6120 N N . LEU A 1 754 ? 26.013 -10.209 -28.890 1.00 93.62 754 LEU A N 1
ATOM 6121 C CA . LEU A 1 754 ? 26.090 -8.971 -28.120 1.00 93.62 754 LEU A CA 1
ATOM 6122 C C . LEU A 1 754 ? 24.664 -8.455 -27.884 1.00 93.62 754 LEU A C 1
ATOM 6124 O O . LEU A 1 754 ? 23.970 -8.074 -28.825 1.00 93.62 754 LEU A O 1
ATOM 6128 N N . GLU A 1 755 ? 24.212 -8.442 -26.634 1.00 93.25 755 GLU A N 1
ATOM 6129 C CA . GLU A 1 755 ? 22.909 -7.908 -26.233 1.00 93.25 755 GLU A CA 1
ATOM 6130 C C . GLU A 1 755 ? 23.067 -6.461 -25.762 1.00 93.25 755 GLU A C 1
ATOM 6132 O O . GLU A 1 755 ? 23.865 -6.168 -24.871 1.00 93.25 755 GLU A O 1
ATOM 6137 N N . ALA A 1 756 ? 22.307 -5.555 -26.370 1.00 95.25 756 ALA A N 1
ATOM 6138 C CA . ALA A 1 756 ? 22.259 -4.145 -26.024 1.00 95.25 756 ALA A CA 1
ATOM 6139 C C . ALA A 1 756 ? 20.872 -3.799 -25.485 1.00 95.25 756 ALA A C 1
ATOM 6141 O O . ALA A 1 756 ? 19.875 -3.934 -26.197 1.00 95.25 756 ALA A O 1
ATOM 6142 N N . ILE A 1 757 ? 20.809 -3.334 -24.239 1.00 94.94 757 ILE A N 1
ATOM 6143 C CA . ILE A 1 757 ? 19.559 -2.984 -23.566 1.00 94.94 757 ILE A CA 1
ATOM 6144 C C . ILE A 1 757 ? 19.588 -1.502 -23.220 1.00 94.94 757 ILE A C 1
ATOM 6146 O O . ILE A 1 757 ? 20.381 -1.058 -22.389 1.00 94.94 757 ILE A O 1
ATOM 6150 N N . PHE A 1 758 ? 18.723 -0.734 -23.875 1.00 94.94 758 PHE A N 1
ATOM 6151 C CA . PHE A 1 758 ? 18.557 0.687 -23.608 1.00 94.94 758 PHE A CA 1
ATOM 6152 C C . PHE A 1 758 ? 17.245 0.954 -22.876 1.00 94.94 758 PHE A C 1
ATOM 6154 O O . PHE A 1 758 ? 16.181 0.590 -23.378 1.00 94.94 758 PHE A O 1
ATOM 6161 N N . HIS A 1 759 ? 17.307 1.629 -21.728 1.00 89.56 759 HIS A N 1
ATOM 6162 C CA . HIS A 1 759 ? 16.144 1.822 -20.864 1.00 89.56 759 HIS A CA 1
ATOM 6163 C C . HIS A 1 759 ? 15.572 3.250 -20.927 1.00 89.56 759 HIS A C 1
ATOM 6165 O O . HIS A 1 759 ? 16.277 4.253 -20.784 1.00 89.56 759 HIS A O 1
ATOM 6171 N N . LEU A 1 760 ? 14.250 3.329 -21.069 1.00 90.88 760 LEU A N 1
ATOM 6172 C CA . LEU A 1 760 ? 13.422 4.504 -20.814 1.00 90.88 760 LEU A CA 1
ATOM 6173 C C . LEU A 1 760 ? 12.659 4.289 -19.508 1.00 90.88 760 LEU A C 1
ATOM 6175 O O . LEU A 1 760 ? 11.598 3.656 -19.483 1.00 90.88 760 LEU A O 1
ATOM 6179 N N . VAL A 1 761 ? 13.219 4.820 -18.425 1.00 88.38 761 VAL A N 1
ATOM 6180 C CA . VAL A 1 761 ? 12.742 4.601 -17.056 1.00 88.38 761 VAL A CA 1
ATOM 6181 C C . VAL A 1 761 ? 12.188 5.912 -16.487 1.00 88.38 761 VAL A C 1
ATOM 6183 O O . VAL A 1 761 ? 12.820 6.956 -16.681 1.00 88.38 761 VAL A O 1
ATOM 6186 N N . PRO A 1 762 ? 11.030 5.896 -15.799 1.00 84.75 762 PRO A N 1
ATOM 6187 C CA . PRO A 1 762 ? 10.563 7.037 -15.011 1.00 84.75 762 PRO A CA 1
ATOM 6188 C C . PRO A 1 762 ? 11.588 7.457 -13.947 1.00 84.75 762 PRO A C 1
ATOM 6190 O O . PRO A 1 762 ? 12.238 6.608 -13.342 1.00 84.75 762 PRO A O 1
ATOM 6193 N N . GLU A 1 763 ? 11.721 8.760 -13.686 1.00 81.44 763 GLU A N 1
ATOM 6194 C CA . GLU A 1 763 ? 12.683 9.277 -12.692 1.00 81.44 763 GLU A CA 1
ATOM 6195 C C . GLU A 1 763 ? 12.394 8.799 -11.258 1.00 81.44 763 GLU A C 1
ATOM 6197 O O . GLU A 1 763 ? 13.298 8.743 -10.429 1.00 81.44 763 GLU A O 1
ATOM 6202 N N . ASP A 1 764 ? 11.140 8.460 -10.960 1.00 82.88 764 ASP A N 1
ATOM 6203 C CA . ASP A 1 764 ? 10.669 7.962 -9.668 1.00 82.88 764 ASP A CA 1
ATOM 6204 C C . ASP A 1 764 ? 10.697 6.427 -9.547 1.00 82.88 764 ASP A C 1
ATOM 6206 O O . ASP A 1 764 ? 10.217 5.880 -8.546 1.00 82.88 764 ASP A O 1
ATOM 6210 N N . TRP A 1 765 ? 11.269 5.719 -10.530 1.00 88.56 765 TRP A N 1
ATOM 6211 C CA . TRP A 1 765 ? 11.469 4.273 -10.448 1.00 88.56 765 TRP A CA 1
ATOM 6212 C C . TRP A 1 765 ? 12.552 3.923 -9.421 1.00 88.56 765 TRP A C 1
ATOM 6214 O O . TRP A 1 765 ? 13.642 4.487 -9.408 1.00 88.56 765 TRP A O 1
ATOM 6224 N N . ASP A 1 766 ? 12.249 2.958 -8.561 1.00 87.50 766 ASP A N 1
ATOM 6225 C CA . ASP A 1 766 ? 13.101 2.495 -7.469 1.00 87.50 766 ASP A CA 1
ATOM 6226 C C . ASP A 1 766 ? 13.399 1.008 -7.675 1.00 87.50 766 ASP A C 1
ATOM 6228 O O . ASP A 1 766 ? 12.536 0.253 -8.126 1.00 87.50 766 ASP A O 1
ATOM 6232 N N . GLU A 1 767 ? 14.602 0.569 -7.317 1.00 84.75 767 GLU A N 1
ATOM 6233 C CA . GLU A 1 767 ? 15.034 -0.828 -7.422 1.00 84.75 767 GLU A CA 1
ATOM 6234 C C . GLU A 1 767 ? 14.064 -1.803 -6.731 1.00 84.75 767 GLU A C 1
ATOM 6236 O O . GLU A 1 767 ? 13.824 -2.911 -7.220 1.00 84.75 767 GLU A O 1
ATOM 6241 N N . LYS A 1 768 ? 13.408 -1.377 -5.639 1.00 87.50 768 LYS A N 1
ATOM 6242 C CA . LYS A 1 768 ? 12.407 -2.190 -4.929 1.00 87.50 768 LYS A CA 1
ATOM 6243 C C . LYS A 1 768 ? 11.228 -2.605 -5.811 1.00 87.50 768 LYS A C 1
ATOM 6245 O O . LYS A 1 768 ? 10.525 -3.551 -5.457 1.00 87.50 768 LYS A O 1
ATOM 6250 N N . TYR A 1 769 ? 10.996 -1.901 -6.922 1.00 92.00 769 TYR A N 1
ATOM 6251 C CA . TYR A 1 769 ? 9.923 -2.207 -7.854 1.00 92.00 769 TYR A CA 1
ATOM 6252 C C . TYR A 1 769 ? 10.218 -3.401 -8.763 1.00 92.00 769 TYR A C 1
ATOM 6254 O O . TYR A 1 769 ? 9.287 -3.930 -9.366 1.00 92.00 769 TYR A O 1
ATOM 6262 N N . GLY A 1 770 ? 11.468 -3.863 -8.834 1.00 91.38 770 GLY A N 1
ATOM 6263 C CA . GLY A 1 770 ? 11.888 -4.908 -9.764 1.00 91.38 770 GLY A CA 1
ATOM 6264 C C . GLY A 1 770 ? 12.086 -4.377 -11.187 1.00 91.38 770 GLY A C 1
ATOM 6265 O O . GLY A 1 770 ? 12.322 -3.186 -11.393 1.00 91.38 770 GLY A O 1
ATOM 6266 N N . GLY A 1 771 ?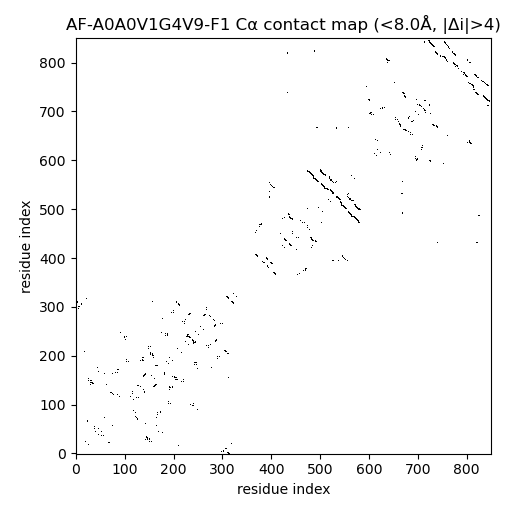 12.019 -5.271 -12.178 1.00 91.81 771 GLY A N 1
ATOM 6267 C CA . GLY A 1 771 ? 12.262 -4.940 -13.588 1.00 91.81 771 GLY A CA 1
ATOM 6268 C C . GLY A 1 771 ? 13.726 -4.994 -14.032 1.00 91.81 771 GLY A C 1
ATOM 6269 O O . GLY A 1 771 ? 14.011 -4.822 -15.211 1.00 91.81 771 GLY A O 1
ATOM 6270 N N . VAL A 1 772 ? 14.654 -5.259 -13.113 1.00 89.88 772 VAL A N 1
ATOM 6271 C CA . VAL A 1 772 ? 16.074 -5.450 -13.428 1.00 89.88 772 VAL A CA 1
ATOM 6272 C C . VAL A 1 772 ? 16.270 -6.722 -14.259 1.00 89.88 772 VAL A C 1
ATOM 6274 O O . VAL A 1 772 ? 15.683 -7.765 -13.952 1.00 89.88 772 VAL A O 1
ATOM 6277 N N . THR A 1 773 ? 17.102 -6.639 -15.300 1.00 90.06 773 THR A N 1
ATOM 6278 C CA . THR A 1 773 ? 17.543 -7.801 -16.078 1.00 90.06 773 THR A CA 1
ATOM 6279 C C . THR A 1 773 ? 18.715 -8.473 -15.372 1.00 90.06 773 THR A C 1
ATOM 6281 O O . THR A 1 773 ? 19.704 -7.830 -15.023 1.00 90.06 773 THR A O 1
ATOM 6284 N N . ILE A 1 774 ? 18.600 -9.780 -15.180 1.00 87.62 774 ILE A N 1
ATOM 6285 C CA . ILE A 1 774 ? 19.594 -10.621 -14.526 1.00 87.62 774 ILE A CA 1
ATOM 6286 C C . ILE A 1 774 ? 20.254 -11.525 -15.567 1.00 87.62 774 ILE A C 1
ATOM 6288 O O . ILE A 1 774 ? 19.556 -12.194 -16.335 1.00 87.62 774 ILE A O 1
ATOM 6292 N N . PHE A 1 775 ? 21.587 -11.565 -15.555 1.00 82.75 775 PHE A N 1
ATOM 6293 C CA . PHE A 1 775 ? 22.418 -12.448 -16.372 1.00 82.75 775 PHE A CA 1
ATOM 6294 C C . PHE A 1 775 ? 23.181 -13.412 -15.452 1.00 82.75 775 PHE A C 1
ATOM 6296 O O . PHE A 1 775 ? 23.928 -12.964 -14.579 1.00 82.75 775 PHE A O 1
ATOM 6303 N N . HIS A 1 776 ? 23.005 -14.724 -15.631 1.00 73.75 776 HIS A N 1
ATOM 6304 C CA . HIS A 1 776 ? 23.720 -15.733 -14.837 1.00 73.75 776 HIS A CA 1
ATOM 6305 C C . HIS A 1 776 ? 25.040 -16.118 -15.506 1.00 73.75 776 HIS A C 1
ATOM 6307 O O . HIS A 1 776 ? 25.047 -16.905 -16.443 1.00 73.75 776 HIS A O 1
ATOM 6313 N N . LEU A 1 777 ? 26.164 -15.583 -15.035 1.00 58.72 777 LEU A N 1
ATOM 6314 C CA . LEU A 1 777 ? 27.481 -15.824 -15.629 1.00 58.72 777 LEU A CA 1
ATOM 6315 C C . LEU A 1 777 ? 28.289 -16.798 -14.752 1.00 58.72 777 LEU A C 1
ATOM 6317 O O . LEU A 1 777 ? 29.181 -16.368 -14.034 1.00 58.72 777 LEU A O 1
ATOM 6321 N N . GLY A 1 778 ? 28.000 -18.103 -14.770 1.00 49.31 778 GLY A N 1
ATOM 6322 C CA . GLY A 1 778 ? 28.839 -19.085 -14.061 1.00 49.31 778 GLY A CA 1
ATOM 6323 C C . GLY A 1 778 ? 28.329 -20.527 -14.099 1.00 49.31 778 GLY A C 1
ATOM 6324 O O . GLY A 1 778 ? 27.278 -20.798 -14.676 1.00 49.31 778 GLY A O 1
ATOM 6325 N N . GLU A 1 779 ? 29.073 -21.444 -13.475 1.00 42.12 779 GLU A N 1
ATOM 6326 C CA . GLU A 1 779 ? 28.630 -22.817 -13.189 1.00 42.12 779 GLU A CA 1
ATOM 6327 C C . GLU A 1 779 ? 27.866 -22.854 -11.853 1.00 42.12 779 GLU A C 1
ATOM 6329 O O . GLU A 1 779 ? 28.144 -22.074 -10.942 1.00 42.12 779 GLU A O 1
ATOM 6334 N N . ALA A 1 780 ? 26.850 -23.712 -11.764 1.00 43.84 780 ALA A N 1
ATOM 6335 C CA . ALA A 1 780 ? 25.993 -23.851 -10.592 1.00 43.84 780 ALA A CA 1
ATOM 6336 C C . ALA A 1 780 ? 26.714 -24.610 -9.460 1.00 43.84 780 ALA A C 1
ATOM 6338 O O . ALA A 1 780 ? 27.153 -25.737 -9.681 1.00 43.84 780 ALA A O 1
ATOM 6339 N N . ASP A 1 781 ? 26.802 -24.028 -8.260 1.00 38.00 781 ASP A N 1
ATOM 6340 C CA . ASP A 1 781 ? 27.266 -24.749 -7.066 1.00 38.00 781 ASP A CA 1
ATOM 6341 C C . ASP A 1 781 ? 26.142 -25.622 -6.484 1.00 38.00 781 ASP A C 1
ATOM 6343 O O . ASP A 1 781 ? 24.981 -25.214 -6.435 1.00 38.00 781 ASP A O 1
ATOM 6347 N N . GLU A 1 782 ? 26.495 -26.829 -6.034 1.00 37.69 782 GLU A N 1
ATOM 6348 C CA . GLU A 1 782 ? 25.589 -27.773 -5.369 1.00 37.69 782 GLU A CA 1
ATOM 6349 C C . GLU A 1 782 ? 24.976 -27.131 -4.102 1.00 37.69 782 GLU A C 1
ATOM 6351 O O . GLU A 1 782 ? 25.688 -26.820 -3.147 1.00 37.69 782 GLU A O 1
ATOM 6356 N N . ASP A 1 783 ? 23.648 -26.939 -4.073 1.00 38.66 783 ASP A N 1
ATOM 6357 C CA . ASP A 1 783 ? 22.925 -26.474 -2.879 1.00 38.66 783 ASP A CA 1
ATOM 6358 C C . ASP A 1 783 ? 23.203 -27.433 -1.685 1.00 38.66 783 ASP A C 1
ATOM 6360 O O . ASP A 1 783 ? 23.075 -28.654 -1.820 1.00 38.66 783 ASP A O 1
ATOM 6364 N N . GLU A 1 784 ? 23.513 -26.899 -0.487 1.00 37.53 784 GLU A N 1
ATOM 6365 C CA . GLU A 1 784 ? 23.845 -27.665 0.745 1.00 37.53 784 GLU A CA 1
ATOM 6366 C C . GLU A 1 784 ? 22.770 -28.693 1.184 1.00 37.53 784 GLU A C 1
ATOM 6368 O O . GLU A 1 784 ? 23.037 -29.549 2.032 1.00 37.53 784 GLU A O 1
ATOM 6373 N N . ASP A 1 785 ? 21.561 -28.630 0.618 1.00 40.84 785 ASP A N 1
ATOM 6374 C CA . ASP A 1 785 ? 20.420 -29.492 0.949 1.00 40.84 785 ASP A CA 1
ATOM 6375 C C . ASP A 1 785 ? 20.212 -30.669 -0.041 1.00 40.84 785 ASP A C 1
ATOM 6377 O O . ASP A 1 785 ? 19.284 -31.458 0.141 1.00 40.84 785 ASP A O 1
ATOM 6381 N N . GLY A 1 786 ? 21.068 -30.848 -1.059 1.00 35.75 786 GLY A N 1
ATOM 6382 C CA . GLY A 1 786 ? 21.024 -32.011 -1.965 1.00 35.75 786 GLY A CA 1
ATOM 6383 C C . GLY A 1 786 ? 19.884 -32.017 -2.997 1.00 35.75 786 GLY A C 1
ATOM 6384 O O . GLY A 1 786 ? 19.739 -32.991 -3.739 1.00 35.75 786 GLY A O 1
ATOM 6385 N N . ASP A 1 787 ? 19.106 -30.936 -3.085 1.00 39.06 787 ASP A N 1
ATOM 6386 C CA . ASP A 1 787 ? 18.123 -30.712 -4.148 1.00 39.06 787 ASP A CA 1
ATOM 6387 C C . ASP A 1 787 ? 18.811 -30.025 -5.340 1.00 39.06 787 ASP A C 1
ATOM 6389 O O . ASP A 1 787 ? 18.822 -28.804 -5.471 1.00 39.06 787 ASP A O 1
ATOM 6393 N N . ASN A 1 788 ? 19.379 -30.831 -6.238 1.00 35.47 788 ASN A N 1
ATOM 6394 C CA . ASN A 1 788 ? 20.118 -30.399 -7.438 1.00 35.47 788 ASN A CA 1
ATOM 6395 C C . ASN A 1 788 ? 19.285 -29.612 -8.480 1.00 35.47 788 ASN A C 1
ATOM 6397 O O . ASN A 1 788 ? 19.782 -29.277 -9.551 1.00 35.47 788 ASN A O 1
ATOM 6401 N N . GLU A 1 789 ? 18.001 -29.361 -8.225 1.00 44.50 789 GLU A N 1
ATOM 6402 C CA . GLU A 1 789 ? 17.036 -28.936 -9.248 1.00 44.50 789 GLU A CA 1
ATOM 6403 C C . GLU A 1 789 ? 16.987 -27.427 -9.501 1.00 44.50 789 GLU A C 1
ATOM 6405 O O . GLU A 1 789 ? 16.387 -26.994 -10.483 1.00 44.50 789 GLU A O 1
ATOM 6410 N N . TYR A 1 790 ? 17.619 -26.616 -8.647 1.00 42.16 790 TYR A N 1
ATOM 6411 C CA . TYR A 1 790 ? 17.619 -25.160 -8.806 1.00 42.16 790 TYR A CA 1
ATOM 6412 C C . TYR A 1 790 ? 18.973 -24.496 -8.554 1.00 42.16 790 TYR A C 1
ATOM 6414 O O . TYR A 1 790 ? 19.001 -23.269 -8.441 1.00 42.16 790 TYR A O 1
ATOM 6422 N N . ALA A 1 791 ? 20.064 -25.250 -8.443 1.00 38.62 791 ALA A N 1
ATOM 6423 C CA . ALA A 1 791 ? 21.399 -24.684 -8.290 1.00 38.62 791 ALA A CA 1
ATOM 6424 C C . ALA A 1 791 ? 21.640 -23.634 -9.397 1.00 38.62 791 ALA A C 1
ATOM 6426 O O . ALA A 1 791 ? 21.526 -23.931 -10.586 1.00 38.62 791 ALA A O 1
ATOM 6427 N N . LEU A 1 792 ? 21.869 -22.377 -9.005 1.00 43.84 792 LEU A N 1
ATOM 6428 C CA . LEU A 1 792 ? 22.166 -21.271 -9.917 1.00 43.84 792 LEU A CA 1
ATOM 6429 C C . LEU A 1 792 ? 23.536 -20.695 -9.542 1.00 43.84 792 LEU A C 1
ATOM 6431 O O . LEU A 1 792 ? 23.875 -20.699 -8.359 1.00 43.84 792 LEU A O 1
ATOM 6435 N N . PRO A 1 793 ? 24.313 -20.191 -10.512 1.00 43.28 793 PRO A N 1
ATOM 6436 C CA . PRO A 1 793 ? 25.669 -19.706 -10.262 1.00 43.28 793 PRO A CA 1
ATOM 6437 C C . PRO A 1 793 ? 25.702 -18.513 -9.297 1.00 43.28 793 PRO A C 1
ATOM 6439 O O . PRO A 1 793 ? 24.839 -17.637 -9.371 1.00 43.28 793 PRO A O 1
ATOM 6442 N N . GLU A 1 794 ? 26.739 -18.420 -8.456 1.00 39.00 794 GLU A N 1
ATOM 6443 C CA . GLU A 1 794 ? 26.974 -17.269 -7.559 1.00 39.00 794 GLU A CA 1
ATOM 6444 C C . GLU A 1 794 ? 27.221 -15.946 -8.314 1.00 39.00 794 GLU A C 1
ATOM 6446 O O . GLU A 1 794 ? 26.966 -14.864 -7.779 1.00 39.00 794 GLU A O 1
ATOM 6451 N N . TYR A 1 795 ? 27.695 -16.001 -9.564 1.00 42.78 795 TYR A N 1
ATOM 6452 C CA . TYR A 1 795 ? 27.977 -14.810 -10.369 1.00 42.78 795 TYR A CA 1
ATOM 6453 C C . TYR A 1 795 ? 26.715 -14.280 -11.062 1.00 42.78 795 TYR A C 1
ATOM 6455 O O . TYR A 1 795 ? 26.401 -14.585 -12.216 1.00 42.78 795 TYR A O 1
ATOM 6463 N N . VAL A 1 796 ? 25.991 -13.442 -10.326 1.00 55.88 796 VAL A N 1
ATOM 6464 C CA . VAL A 1 796 ? 24.842 -12.684 -10.820 1.00 55.88 796 VAL A CA 1
ATOM 6465 C C . VAL A 1 796 ? 25.329 -11.316 -11.292 1.00 55.88 796 VAL A C 1
ATOM 6467 O O . VAL A 1 796 ? 25.807 -10.511 -10.493 1.00 55.88 796 VAL A O 1
ATOM 6470 N N . ASN A 1 797 ? 25.213 -11.039 -12.591 1.00 58.00 797 ASN A N 1
ATOM 6471 C CA . ASN A 1 797 ? 25.467 -9.706 -13.128 1.00 58.00 797 ASN A CA 1
ATOM 6472 C C . ASN A 1 797 ? 24.124 -9.035 -13.432 1.00 58.00 797 ASN A C 1
ATOM 6474 O O . ASN A 1 797 ? 23.339 -9.537 -14.237 1.00 58.00 797 ASN A O 1
ATOM 6478 N N . GLU A 1 798 ? 23.834 -7.924 -12.759 1.00 67.75 798 GLU A N 1
ATOM 6479 C CA . GLU A 1 798 ? 22.540 -7.238 -12.839 1.00 67.75 798 GLU A CA 1
ATOM 6480 C C . GLU A 1 798 ? 22.643 -5.996 -13.731 1.00 67.75 798 GLU A C 1
ATOM 6482 O O . GLU A 1 798 ? 23.622 -5.247 -13.657 1.00 67.75 798 GLU A O 1
ATOM 6487 N N . SER A 1 799 ? 21.660 -5.752 -14.599 1.00 65.62 799 SER A N 1
ATOM 6488 C CA . SER A 1 799 ? 21.554 -4.461 -15.286 1.00 65.62 799 SER A CA 1
ATOM 6489 C C . SER A 1 799 ? 21.138 -3.386 -14.284 1.00 65.62 799 SER A C 1
ATOM 6491 O O . SER A 1 799 ? 20.139 -3.557 -13.586 1.00 65.62 799 SER A O 1
ATOM 6493 N N . ASN A 1 800 ? 21.800 -2.235 -14.267 1.00 75.62 800 ASN A N 1
ATOM 6494 C CA . ASN A 1 800 ? 21.211 -1.083 -13.592 1.00 75.62 800 ASN A CA 1
ATOM 6495 C C . ASN A 1 800 ? 19.940 -0.659 -14.352 1.00 75.62 800 ASN A C 1
ATOM 6497 O O . ASN A 1 800 ? 19.930 -0.644 -15.579 1.00 75.62 800 ASN A O 1
ATOM 6501 N N . LEU A 1 801 ? 18.852 -0.329 -13.653 1.00 85.81 801 LEU A N 1
ATOM 6502 C CA . LEU A 1 801 ? 17.629 0.175 -14.289 1.00 85.81 801 LEU A CA 1
ATOM 6503 C C . LEU A 1 801 ? 17.561 1.690 -14.095 1.00 85.81 801 LEU A C 1
ATOM 6505 O O . LEU A 1 801 ? 16.908 2.187 -13.181 1.00 85.81 801 LEU A O 1
ATOM 6509 N N . LEU A 1 802 ? 18.306 2.420 -14.928 1.00 87.75 802 LEU A N 1
ATOM 6510 C CA . LEU A 1 802 ? 18.478 3.869 -14.814 1.00 87.75 802 LEU A CA 1
ATOM 6511 C C . LEU A 1 802 ? 18.040 4.600 -16.093 1.00 87.75 802 LEU A C 1
ATOM 6513 O O . LEU A 1 802 ? 18.170 4.050 -17.191 1.00 87.75 802 LEU A O 1
ATOM 6517 N N . PRO A 1 803 ? 17.559 5.853 -15.979 1.00 89.75 803 PRO A N 1
ATOM 6518 C CA . PRO A 1 803 ? 17.280 6.697 -17.135 1.00 89.75 803 PRO A CA 1
ATOM 6519 C C . PRO A 1 803 ? 18.506 6.851 -18.043 1.00 89.75 803 PRO A C 1
ATOM 6521 O O . PRO A 1 803 ? 19.612 7.112 -17.570 1.00 89.75 803 PRO A O 1
ATOM 6524 N N . ASN A 1 804 ? 18.294 6.740 -19.356 1.00 92.50 804 ASN A N 1
ATOM 6525 C CA . ASN A 1 804 ? 19.308 6.986 -20.390 1.00 92.50 804 ASN A CA 1
ATOM 6526 C C . ASN A 1 804 ? 20.572 6.108 -20.268 1.00 92.50 804 ASN A C 1
ATOM 6528 O O . ASN A 1 804 ? 21.675 6.527 -20.630 1.00 92.50 804 ASN A O 1
ATOM 6532 N N . LEU A 1 805 ? 20.415 4.890 -19.748 1.00 92.75 805 LEU A N 1
ATOM 6533 C CA . LEU A 1 805 ? 21.477 3.896 -19.652 1.00 92.75 805 LEU A CA 1
ATOM 6534 C C . LEU A 1 805 ? 21.398 2.906 -20.821 1.00 92.75 805 LEU A C 1
ATOM 6536 O O . LEU A 1 805 ? 20.340 2.322 -21.073 1.00 92.75 805 LEU A O 1
ATOM 6540 N N . LEU A 1 806 ? 22.538 2.683 -21.479 1.00 95.62 806 LEU A N 1
ATOM 6541 C CA . LEU A 1 806 ? 22.754 1.566 -22.398 1.00 95.62 806 LEU A CA 1
ATOM 6542 C C . LEU A 1 806 ? 23.640 0.512 -21.721 1.00 95.62 806 LEU A C 1
ATOM 6544 O O . LEU A 1 806 ? 24.801 0.785 -21.426 1.00 95.62 806 LEU A O 1
ATOM 6548 N N . THR A 1 807 ? 23.108 -0.688 -21.517 1.00 93.94 807 THR A N 1
ATOM 6549 C CA . THR A 1 807 ? 23.866 -1.848 -21.032 1.00 93.94 807 THR A CA 1
ATOM 6550 C C . THR A 1 807 ? 24.236 -2.735 -22.214 1.00 93.94 807 THR A C 1
ATOM 6552 O O . THR A 1 807 ? 23.373 -3.072 -23.024 1.00 93.94 807 THR A O 1
ATOM 6555 N N . LEU A 1 808 ? 25.508 -3.119 -22.310 1.00 94.44 808 LEU A N 1
ATOM 6556 C CA . LEU A 1 808 ? 26.022 -4.063 -23.304 1.00 94.44 808 LEU A CA 1
ATOM 6557 C C . LEU A 1 808 ? 26.499 -5.326 -22.593 1.00 94.44 808 LEU A C 1
ATOM 6559 O O . LEU A 1 808 ? 27.237 -5.217 -21.615 1.00 94.44 808 LEU A O 1
ATOM 6563 N N . VAL A 1 809 ? 26.114 -6.503 -23.086 1.00 92.12 809 VAL A N 1
ATOM 6564 C CA . VAL A 1 809 ? 26.544 -7.807 -22.554 1.00 92.12 809 VAL A CA 1
ATOM 6565 C C . VAL A 1 809 ? 26.871 -8.746 -23.708 1.00 92.12 809 VAL A C 1
ATOM 6567 O O . VAL A 1 809 ? 26.018 -8.997 -24.557 1.00 92.12 809 VAL A O 1
ATOM 6570 N N . TYR A 1 810 ? 28.088 -9.283 -23.735 1.00 91.56 810 TYR A N 1
ATOM 6571 C CA . TYR A 1 810 ? 28.483 -10.334 -24.669 1.00 91.56 810 TYR A CA 1
ATOM 6572 C C . TYR A 1 810 ? 28.358 -11.694 -23.990 1.00 91.56 810 TYR A C 1
ATOM 6574 O O . TYR A 1 810 ? 28.901 -11.904 -22.905 1.00 91.56 810 TYR A O 1
ATOM 6582 N N . ARG A 1 811 ? 27.591 -12.604 -24.591 1.00 86.81 811 ARG A N 1
ATOM 6583 C CA . ARG A 1 811 ? 27.261 -13.896 -23.978 1.00 86.81 811 ARG A CA 1
ATOM 6584 C C . ARG A 1 811 ? 26.890 -14.945 -25.015 1.00 86.81 811 ARG A C 1
ATOM 6586 O O . ARG A 1 811 ? 26.409 -14.613 -26.097 1.00 86.81 811 ARG A O 1
ATOM 6593 N N . ASP A 1 812 ? 27.019 -16.209 -24.628 1.00 83.50 812 ASP A N 1
ATOM 6594 C CA . ASP A 1 812 ? 26.326 -17.299 -25.312 1.00 83.50 812 ASP A CA 1
ATOM 6595 C C . ASP A 1 812 ? 24.813 -17.147 -25.071 1.00 83.50 812 ASP A C 1
ATOM 6597 O O . ASP A 1 812 ? 24.363 -16.790 -23.972 1.00 83.50 812 ASP A O 1
ATOM 6601 N N . ARG A 1 813 ? 23.995 -17.393 -26.093 1.00 80.31 813 ARG A N 1
ATOM 6602 C CA . ARG A 1 813 ? 22.539 -17.432 -25.971 1.00 80.31 813 ARG A CA 1
ATOM 6603 C C . ARG A 1 813 ? 22.070 -18.456 -24.935 1.00 80.31 813 ARG A C 1
ATOM 6605 O O . ARG A 1 813 ? 21.051 -18.198 -24.294 1.00 80.31 813 ARG A O 1
ATOM 6612 N N . ALA A 1 814 ? 22.829 -19.535 -24.735 1.00 76.12 814 ALA A N 1
ATOM 6613 C CA . ALA A 1 814 ? 22.578 -20.554 -23.718 1.00 76.12 814 ALA A CA 1
ATOM 6614 C C . ALA A 1 814 ? 22.687 -20.020 -22.278 1.00 76.12 814 ALA A C 1
ATOM 6616 O O . ALA A 1 814 ? 22.138 -20.626 -21.359 1.00 76.12 814 ALA A O 1
ATOM 6617 N N . VAL A 1 815 ? 23.349 -18.872 -22.070 1.00 80.25 815 VAL A N 1
ATOM 6618 C CA . VAL A 1 815 ? 23.403 -18.198 -20.767 1.00 80.25 815 VAL A CA 1
ATOM 6619 C C . VAL A 1 815 ? 21.995 -17.731 -20.364 1.00 80.25 815 VAL A C 1
ATOM 6621 O O . VAL A 1 815 ? 21.415 -16.890 -21.063 1.00 80.25 815 VAL A O 1
ATOM 6624 N N . PRO A 1 816 ? 21.446 -18.202 -19.226 1.00 80.62 816 PRO A N 1
ATOM 6625 C CA . PRO A 1 816 ? 20.106 -17.831 -18.792 1.00 80.62 816 PRO A CA 1
ATOM 6626 C C . PRO A 1 816 ? 19.991 -16.344 -18.457 1.00 80.62 816 PRO A C 1
ATOM 6628 O O . PRO A 1 816 ? 20.767 -15.810 -17.655 1.00 80.62 816 PRO A O 1
ATOM 6631 N N . THR A 1 817 ? 18.962 -15.690 -19.001 1.00 86.69 817 THR A N 1
ATOM 6632 C CA . THR A 1 817 ? 18.615 -14.306 -18.661 1.00 86.69 817 THR A CA 1
ATOM 6633 C C . THR A 1 817 ? 17.136 -14.158 -18.358 1.00 86.69 817 THR A C 1
ATOM 6635 O O . THR A 1 817 ? 16.289 -14.834 -18.946 1.00 86.69 817 THR A O 1
ATOM 6638 N N . PHE A 1 818 ? 16.808 -13.266 -17.427 1.00 90.75 818 PHE A N 1
ATOM 6639 C CA . PHE A 1 818 ? 15.418 -12.985 -17.090 1.00 90.75 818 PHE A CA 1
ATOM 6640 C C . PHE A 1 818 ? 15.240 -11.578 -16.510 1.00 90.75 818 PHE A C 1
ATOM 6642 O O . PHE A 1 818 ? 16.183 -10.975 -16.004 1.00 90.75 818 PHE A O 1
ATOM 6649 N N . VAL A 1 819 ? 14.020 -11.050 -16.579 1.00 93.12 819 VAL A N 1
ATOM 6650 C CA . VAL A 1 819 ? 13.635 -9.753 -16.019 1.00 93.12 819 VAL A CA 1
ATOM 6651 C C . VAL A 1 819 ? 12.858 -9.996 -14.734 1.00 93.12 819 VAL A C 1
ATOM 6653 O O . VAL A 1 819 ? 11.808 -10.646 -14.751 1.00 93.12 819 VAL A O 1
ATOM 6656 N N . LYS A 1 820 ? 13.367 -9.467 -13.615 1.00 92.94 820 LYS A N 1
ATOM 6657 C CA . LYS A 1 820 ? 12.744 -9.615 -12.296 1.00 92.94 820 LYS A CA 1
ATOM 6658 C C . LYS A 1 820 ? 11.305 -9.099 -12.326 1.00 92.94 820 LYS A C 1
ATOM 6660 O O . LYS A 1 820 ? 11.046 -8.026 -12.866 1.00 92.94 820 LYS A O 1
ATOM 6665 N N . TYR A 1 821 ? 10.398 -9.828 -11.680 1.00 95.88 821 TYR A N 1
ATOM 6666 C CA . TYR A 1 821 ? 9.001 -9.425 -11.541 1.00 95.88 821 TYR A CA 1
ATOM 6667 C C . TYR A 1 821 ? 8.844 -7.991 -11.037 1.00 95.88 821 TYR A C 1
ATOM 6669 O O . TYR A 1 821 ? 9.431 -7.610 -10.020 1.00 95.88 821 TYR A O 1
ATOM 6677 N N . VAL A 1 822 ? 8.018 -7.230 -11.750 1.00 96.56 822 VAL A N 1
ATOM 6678 C CA . VAL A 1 822 ? 7.646 -5.863 -11.410 1.00 96.56 822 VAL A CA 1
ATOM 6679 C C . VAL A 1 822 ? 6.473 -5.897 -10.438 1.00 96.56 822 VAL A C 1
ATOM 6681 O O . VAL A 1 822 ? 5.369 -6.318 -10.792 1.00 96.56 822 VAL A O 1
ATOM 6684 N N . T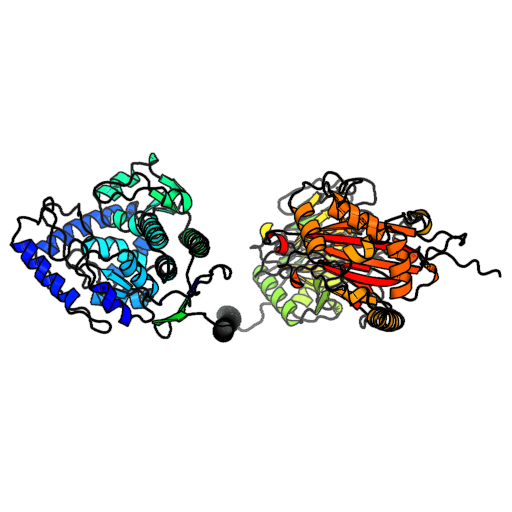HR A 1 823 ? 6.701 -5.441 -9.207 1.00 95.12 823 THR A N 1
ATOM 6685 C CA . THR A 1 823 ? 5.655 -5.410 -8.172 1.00 95.12 823 THR A CA 1
ATOM 6686 C C . THR A 1 823 ? 4.501 -4.495 -8.561 1.00 95.12 823 THR A C 1
ATOM 6688 O O . THR A 1 823 ? 4.682 -3.457 -9.200 1.00 95.12 823 THR A O 1
ATOM 6691 N N . LYS A 1 824 ? 3.296 -4.853 -8.110 1.00 94.56 824 LYS A N 1
ATOM 6692 C CA . LYS A 1 824 ? 2.099 -4.012 -8.206 1.00 94.56 824 LYS A CA 1
ATOM 6693 C C . LYS A 1 824 ? 2.225 -2.685 -7.468 1.00 94.56 824 LYS A C 1
ATOM 6695 O O . LYS A 1 824 ? 1.408 -1.797 -7.697 1.00 94.56 824 LYS A O 1
ATOM 6700 N N . ASP A 1 825 ? 3.240 -2.509 -6.625 1.00 92.88 825 ASP A N 1
ATOM 6701 C CA . ASP A 1 825 ? 3.517 -1.217 -6.019 1.00 92.88 825 ASP A CA 1
ATOM 6702 C C . ASP A 1 825 ? 3.721 -0.132 -7.077 1.00 92.88 825 ASP A C 1
ATOM 6704 O O . ASP A 1 825 ? 3.305 0.982 -6.818 1.00 92.88 825 ASP A O 1
ATOM 6708 N N . VAL A 1 826 ? 4.209 -0.405 -8.293 1.00 93.00 826 VAL A N 1
ATOM 6709 C CA . VAL A 1 826 ? 4.375 0.643 -9.329 1.00 93.00 826 VAL A CA 1
ATOM 6710 C C . VAL A 1 826 ? 3.076 1.357 -9.729 1.00 93.00 826 VAL A C 1
ATOM 6712 O O . VAL A 1 826 ? 3.129 2.430 -10.318 1.00 93.00 826 VAL A O 1
ATOM 6715 N N . GLU A 1 827 ? 1.902 0.813 -9.391 1.00 90.62 827 GLU A N 1
ATOM 6716 C CA . GLU A 1 827 ? 0.585 1.388 -9.711 1.00 90.62 827 GLU A CA 1
ATOM 6717 C C . GLU A 1 827 ? 0.338 2.779 -9.097 1.00 90.62 827 GLU A C 1
ATOM 6719 O O . GLU A 1 827 ? -0.558 3.486 -9.555 1.00 90.62 827 GLU A O 1
ATOM 6724 N N . HIS A 1 828 ? 1.103 3.191 -8.075 1.00 86.19 828 HIS A N 1
ATOM 6725 C CA . HIS A 1 828 ? 1.001 4.545 -7.508 1.00 86.19 828 HIS A CA 1
ATOM 6726 C C . HIS A 1 828 ? 1.813 5.601 -8.270 1.00 86.19 828 HIS A C 1
ATOM 6728 O O . HIS A 1 828 ? 1.636 6.793 -8.005 1.00 86.19 828 HIS A O 1
ATOM 6734 N N . LEU A 1 829 ? 2.718 5.183 -9.160 1.00 84.75 829 LEU A N 1
ATOM 6735 C CA . LEU A 1 829 ? 3.545 6.093 -9.947 1.00 84.75 829 LEU A CA 1
ATOM 6736 C C . LEU A 1 829 ? 2.693 6.779 -11.016 1.00 84.75 829 LEU A C 1
ATOM 6738 O O . LEU A 1 829 ? 1.723 6.214 -11.526 1.00 84.75 829 LEU A O 1
ATOM 6742 N N . GLN A 1 830 ? 3.085 7.994 -11.402 1.00 82.75 830 GLN A N 1
ATOM 6743 C CA . GLN A 1 830 ? 2.414 8.703 -12.494 1.00 82.75 830 GLN A CA 1
ATOM 6744 C C . GLN A 1 830 ? 2.544 7.935 -13.819 1.00 82.75 830 GLN A C 1
ATOM 6746 O O . GLN A 1 830 ? 1.618 7.934 -14.631 1.00 82.75 830 GLN A O 1
ATOM 6751 N N . ILE A 1 831 ? 3.688 7.275 -14.021 1.00 85.38 831 ILE A N 1
ATOM 6752 C CA . ILE A 1 831 ? 3.968 6.398 -15.159 1.00 85.38 831 ILE A CA 1
ATOM 6753 C C . ILE A 1 831 ? 4.337 5.019 -14.586 1.00 85.38 831 ILE A C 1
ATOM 6755 O O . ILE A 1 831 ? 5.480 4.801 -14.193 1.00 85.38 831 ILE A O 1
ATOM 6759 N N . PRO A 1 832 ? 3.381 4.073 -14.500 1.00 90.19 832 PRO A N 1
ATOM 6760 C CA . PRO A 1 832 ? 3.550 2.808 -13.777 1.00 90.19 832 PRO A CA 1
ATOM 6761 C C . PRO A 1 832 ? 4.251 1.722 -14.616 1.00 90.19 832 PRO A C 1
ATOM 6763 O O . PRO A 1 832 ? 3.911 0.539 -14.533 1.00 90.19 832 PRO A O 1
ATOM 6766 N N . TYR A 1 833 ? 5.165 2.121 -15.503 1.00 92.44 833 TYR A N 1
ATOM 6767 C CA . TYR A 1 833 ? 5.904 1.221 -16.387 1.00 92.44 833 TYR A CA 1
ATOM 6768 C C . TYR A 1 833 ? 7.215 1.846 -16.875 1.00 92.44 833 TYR A C 1
ATOM 6770 O O . TYR A 1 833 ? 7.317 3.065 -16.994 1.00 92.44 833 TYR A O 1
ATOM 6778 N N . PHE A 1 834 ? 8.172 1.002 -17.252 1.00 93.19 834 PHE A N 1
ATOM 6779 C CA . PHE A 1 834 ? 9.322 1.389 -18.069 1.00 93.19 834 PHE A CA 1
ATOM 6780 C C . PHE A 1 834 ? 9.256 0.704 -19.436 1.00 93.19 834 PHE A C 1
ATOM 6782 O O . PHE A 1 834 ? 8.498 -0.251 -19.650 1.00 93.19 834 PHE A O 1
ATOM 6789 N N . ILE A 1 835 ? 10.031 1.229 -20.379 1.00 93.25 835 ILE A N 1
ATOM 6790 C CA . ILE A 1 835 ? 10.215 0.645 -21.706 1.00 93.25 835 ILE A CA 1
ATOM 6791 C C . ILE A 1 835 ? 11.696 0.381 -21.895 1.00 93.25 835 ILE A C 1
ATOM 6793 O O . ILE A 1 835 ? 12.521 1.202 -21.501 1.00 93.25 835 ILE A O 1
ATOM 6797 N N . ASP A 1 836 ? 12.033 -0.733 -22.523 1.00 93.88 836 ASP A N 1
ATOM 6798 C CA . ASP A 1 836 ? 13.383 -0.960 -23.004 1.00 93.88 836 ASP A CA 1
ATOM 6799 C C . ASP A 1 836 ? 13.403 -1.298 -24.494 1.00 93.88 836 ASP A C 1
ATOM 6801 O O . ASP A 1 836 ? 12.416 -1.733 -25.094 1.00 93.88 836 ASP A O 1
ATOM 6805 N N . PHE A 1 837 ? 14.555 -1.028 -25.090 1.00 94.94 837 PHE A N 1
ATOM 6806 C CA . PHE A 1 837 ? 14.918 -1.460 -26.424 1.00 94.94 837 PHE A CA 1
ATOM 6807 C C . PHE A 1 837 ? 15.963 -2.547 -26.222 1.00 94.94 837 PHE A C 1
ATOM 6809 O O . PHE A 1 837 ? 17.091 -2.242 -25.832 1.00 94.94 837 PHE A O 1
ATOM 6816 N N . ASN A 1 838 ? 15.576 -3.802 -26.438 1.00 94.69 838 ASN A N 1
ATOM 6817 C CA . ASN A 1 838 ? 16.480 -4.940 -26.388 1.00 94.69 838 ASN A CA 1
ATOM 6818 C C . ASN A 1 838 ? 16.881 -5.313 -27.819 1.00 94.69 838 ASN A C 1
ATOM 6820 O O . ASN A 1 838 ? 16.044 -5.745 -28.615 1.00 94.69 838 ASN A O 1
ATOM 6824 N N . ILE A 1 839 ? 18.156 -5.124 -28.152 1.00 95.19 839 ILE A N 1
ATOM 6825 C CA . ILE A 1 839 ? 18.716 -5.447 -29.460 1.00 95.19 839 ILE A CA 1
ATOM 6826 C C . ILE A 1 839 ? 19.777 -6.527 -29.295 1.00 95.19 839 ILE A C 1
ATOM 6828 O O . ILE A 1 839 ? 20.760 -6.345 -28.581 1.00 95.19 839 ILE A O 1
ATOM 6832 N N . LYS A 1 840 ? 19.599 -7.643 -30.000 1.00 93.50 840 LYS A N 1
ATOM 6833 C CA . LYS A 1 840 ? 20.564 -8.744 -30.050 1.00 93.50 840 LYS A CA 1
ATOM 6834 C C . LYS A 1 840 ? 21.333 -8.665 -31.359 1.00 93.50 840 LYS A C 1
ATOM 6836 O O . LYS A 1 840 ? 20.737 -8.854 -32.419 1.00 93.50 840 LYS A O 1
ATOM 6841 N N . TYR A 1 841 ? 22.625 -8.376 -31.282 1.00 93.44 841 TYR A N 1
ATOM 6842 C CA . TYR A 1 841 ? 23.540 -8.326 -32.417 1.00 93.44 841 TYR A CA 1
ATOM 6843 C C . TYR A 1 841 ? 24.279 -9.651 -32.560 1.00 93.44 841 TYR A C 1
ATOM 6845 O O . TYR A 1 841 ? 24.712 -10.239 -31.568 1.00 93.44 841 TYR A O 1
ATOM 6853 N N . VAL A 1 842 ? 24.440 -10.092 -33.802 1.00 89.94 842 VAL A N 1
ATOM 6854 C CA . VAL A 1 842 ? 25.104 -11.348 -34.144 1.00 89.94 842 VAL A CA 1
ATOM 6855 C C . VAL A 1 842 ? 26.271 -11.066 -35.085 1.00 89.94 842 VAL A C 1
ATOM 6857 O O . VAL A 1 842 ? 26.122 -10.351 -36.081 1.00 89.94 842 VAL A O 1
ATOM 6860 N N . GLU A 1 843 ? 27.432 -11.624 -34.751 1.00 87.31 843 GLU A N 1
ATOM 6861 C CA . GLU A 1 843 ? 28.666 -11.518 -35.531 1.00 87.31 843 GLU A CA 1
ATOM 6862 C C . GLU A 1 843 ? 28.595 -12.347 -36.821 1.00 87.31 843 GLU A C 1
ATOM 6864 O O . GLU A 1 843 ? 27.903 -13.370 -36.897 1.00 87.31 843 GLU A O 1
ATOM 6869 N N . SER A 1 844 ? 29.346 -11.931 -37.844 1.00 79.88 844 SER A N 1
ATOM 6870 C CA . SER A 1 844 ? 29.557 -12.754 -39.034 1.00 79.88 844 SER A CA 1
ATOM 6871 C C . SER A 1 844 ? 30.252 -14.060 -38.651 1.00 79.88 844 SER A C 1
ATOM 6873 O O . SER A 1 844 ? 31.284 -14.024 -37.981 1.00 79.88 844 SER A O 1
ATOM 6875 N N . GLN A 1 845 ? 29.743 -15.205 -39.110 1.00 70.06 845 GLN A N 1
ATOM 6876 C CA . GLN A 1 845 ? 30.451 -16.473 -38.925 1.00 70.06 845 GLN A CA 1
ATOM 6877 C C . GLN A 1 845 ? 31.765 -16.439 -39.716 1.00 70.06 845 GLN A C 1
ATOM 6879 O O . GLN A 1 845 ? 31.749 -16.246 -40.937 1.00 70.06 845 GLN A O 1
ATOM 6884 N N . SER A 1 846 ? 32.901 -16.630 -39.042 1.00 51.19 846 SER A N 1
ATOM 6885 C CA . SER A 1 846 ? 34.149 -16.933 -39.736 1.00 51.19 846 SER A CA 1
ATOM 6886 C C . SER A 1 846 ? 33.967 -18.269 -40.455 1.00 51.19 846 SER A C 1
ATOM 6888 O O . SER A 1 846 ? 33.581 -19.269 -39.851 1.00 51.19 846 SER A O 1
ATOM 6890 N N . MET A 1 847 ? 34.222 -18.310 -41.765 1.00 40.97 847 MET A N 1
ATOM 6891 C CA . MET A 1 847 ? 34.489 -19.592 -42.412 1.00 40.97 847 MET A CA 1
ATOM 6892 C C . MET A 1 847 ? 35.847 -20.070 -41.902 1.00 40.97 847 MET A C 1
ATOM 6894 O O . MET A 1 847 ? 36.870 -19.805 -42.532 1.00 40.97 847 MET A O 1
ATOM 6898 N N . ASP A 1 848 ? 35.864 -20.754 -40.762 1.00 35.56 848 ASP A N 1
ATOM 6899 C CA . ASP A 1 848 ? 36.975 -21.640 -40.450 1.00 35.56 848 ASP A CA 1
ATOM 6900 C C . ASP A 1 848 ? 36.934 -22.760 -41.494 1.00 35.56 848 ASP A C 1
ATOM 6902 O O . ASP A 1 848 ? 36.104 -23.669 -41.467 1.00 35.56 848 ASP A O 1
ATOM 6906 N N . THR A 1 849 ? 37.789 -22.629 -42.506 1.00 31.00 849 THR A N 1
ATOM 6907 C CA . THR A 1 849 ? 38.228 -23.770 -43.303 1.00 31.00 849 THR A CA 1
ATOM 6908 C C . THR A 1 849 ? 38.871 -24.775 -42.352 1.00 31.00 849 THR A C 1
ATOM 6910 O O . THR A 1 849 ? 39.803 -24.386 -41.651 1.00 31.00 849 THR A O 1
ATOM 6913 N N . GLU A 1 850 ? 38.339 -26.004 -42.355 1.00 29.17 850 GLU A N 1
ATOM 6914 C CA . GLU A 1 850 ? 38.837 -27.235 -41.702 1.00 29.17 850 GLU A CA 1
ATOM 6915 C C . GLU A 1 850 ? 40.297 -27.246 -41.220 1.00 29.17 850 GLU A C 1
ATOM 6917 O O . GLU A 1 850 ? 41.210 -26.904 -42.014 1.00 29.17 850 GLU A O 1
#

Radius of gyration: 35.97 Å; Cα contacts (8 Å, |Δi|>4): 1583; chains: 1; bounding box: 77×95×86 Å

InterPro domains:
  IPR001273 Aromatic amino acid hydroxylase [PTHR11473] (10-350)
  IPR005123 Oxoglutarate/iron-dependent dioxygenase domain [PS51471] (473-579)
  IPR006620 Prolyl 4-hydroxylase, alpha subunit [SM00702] (382-578)
  IPR018301 Aromatic amino acid hydroxylase, iron/copper binding site [PS00367] (179-190)
  IPR019601 Oxoglutarate/iron-dependent oxygenase, C-terminal degradation domain [PF10637] (607-826)
  IPR019774 Aromatic amino acid hydroxylase, C-terminal [PF00351] (19-345)
  IPR019774 Aromatic amino acid hydroxylase, C-terminal [PR00372] (45-64)
  IPR019774 Aromatic amino acid hydroxylase, C-terminal [PR00372] (136-158)
  IPR019774 Aromatic amino acid hydroxylase, C-terminal [PR00372] (200-219)
  IPR019774 Aromatic amino acid hydroxylase, C-terminal [PR00372] (240-258)
  IPR019774 Aromatic amino acid hydroxylase, C-terminal [PR00372] (271-290)
  IPR019774 Aromatic amino acid hydroxylase, C-terminal [PR00372] (306-324)
  IPR019774 Aromatic amino acid hydroxylase, C-terminal [PS51410] (4-350)
  IPR036329 Aromatic amino acid monoxygenase, C-terminal domain superfamily [SSF56534] (18-346)
  IPR036951 Aromatic amino acid hydroxylase superfamily [G3DSA:1.10.800.10] (2-350)
  IPR039558 Prolyl 3,4-dihydroxylase TPA1/OFD1, N-terminal domain [PF13661] (482-578)